Protein AF-A0A2D4Q5B9-F1 (afdb_monomer)

Secondary structure (DSSP, 8-state):
-PPPPTT----HHHHHHHHHHHHTTHHHHHHHHHHHHHHHHHHHHHTT--SSSHHHHHHHHHHHHHHHHHHHHHHHHHHTTS------THHHHHHHHHHHHHTTS-TTS---HHHHHHHHHHHHHHHHGGG---TTSTTSHHHHHTSHHHHHHHHHHHHHHHSGGGHHHHHHHHHHHSPPPSSEEESSPPPHHHHHHHHHHHHHHHHHHHHTHHHHHHHHHHHTT---HHHHHHHHHHHHHHHTT-HHHHHHHHHHHHHHHHHHHTS--S-SS----HHHHHHHHHHHHHHTSHHHHHHHHHHHT--STT-HHHHHHHHHHHHHHHS---SHHHHHHHHHHHHHHHHHH-TTS-SSPPPTTT----HHHHHHHHS--HHHHHHHHHHHHHHHH-TTS-HHHHHHHHHHHHHHTSSHHHHHHHHHHHHHTTTHHHHHHHHHHHT--GGGHHHHHHHHHHHHHHB---S----S--------S--PPP----B-HHHHHHHT--SS--HHHHHHHHHHHHHHHHTT-GGGHHHHHHHHHHHHHHHSS-S--PPPTTPPP--PPPPPPHHHHHHHS--EEE-SS--HHHHHHHHSPPPGGG--S--------HHHHHHHH-TT--HHHHHHHHHHSS---TT---PPP------------------------------PPP-------PPPS---TT-TTTTSPP----PPPPPHHHHHHHHTS--PPPP---------------------------------------PPPPP------------S-------------------------------

Organism: Micrurus surinamensis (NCBI:txid129470)

Mean predicted aligned error: 17.06 Å

Radius of gyration: 36.72 Å; Cα contacts (8 Å, |Δi|>4): 712; chains: 1; bounding box: 114×92×84 Å

Sequence (815 aa):
PPPPVEGQQKDLKWNLAVIQLFSSEGMDTFIRVLQKLNSILIQPWRLHVNMGTTLHRVTTISMARCTLTLLKTMLTELLRGGSFEFKDMRVPSALISLHMLLCSITLSGRLDSDEQKIQNDIVDILLTFTQGVNEKLTISEETLANNTWSLMLKEVLSSVLRIPEGFFSGLILLSELLPLPLPMQTTQVIEPHDLSVALNTRKLWSMHLHVQAKLLQEIVRSFSGSTCQPIQHMLRRICVQLCDLASPTALLIMRTVLDLLVEDLQSNPEDKEKQYTGQTTRLLALFDALASHKACKLAILHLINGTAKGDEKYTEVFLELLSLMQTPGENIIHQQCAEYLASILQSFCDQDIALILPSSSESTLSELEQLSNSLPGKELMASICDCLIETVINAESSYTCLLTCIRTMMFLTEHNYGFYHLKSSLAKHCGALQTVLKRIVSSFSKDTGELASSFLDFMRQILNSDPLGCCGDDGSLVEVDGSHPTRTLGLSTAELKYQLQTKEETPENLLLELEKLVLECSKEEETLESLLDNVVGLRQMLESAGEACPLSDQDVEPILPTPESLQHLFNNRTMYILADVMDDQLKSMWFSPFQAEEIETDLDMVKVDLIELSEKGCSDFDLQAELERSFVTEPSSPGRTKTTKGFKLGKHKHETFITSSGKSEYIEPAKRAHIVPPPRGRGRGAFGQGIRPHDIFRQRKQNTSRPPSMHVDDFVAAESKEVVPPDGITPPKRPPKVSQKISSRGGFSGNRGGRGAFHSQNRFFTPPASKGNYSRREGARGSSWSAQSSPRGTYSESRGGQSNFNRGPLPPLRP

pLDDT: mean 71.79, std 24.97, range [21.42, 98.31]

Solvent-accessible surface area (backbone atoms only — not comparable to full-atom values): 50705 Å² total; per-residue (Å²): 129,81,83,87,56,90,92,59,80,81,69,58,66,57,56,50,51,43,51,53,39,52,76,65,50,39,60,62,50,44,42,52,51,43,46,51,50,41,67,65,47,53,58,40,45,78,68,76,41,66,65,70,54,73,65,52,38,52,53,50,53,51,52,50,50,54,44,48,54,52,49,37,57,42,46,44,67,56,16,63,79,21,84,39,81,65,79,72,58,64,50,59,55,36,46,52,52,46,42,33,55,61,73,65,58,41,96,78,72,58,74,54,72,72,55,49,47,49,47,51,53,46,49,56,40,58,54,37,35,66,45,32,58,40,95,84,49,72,83,42,72,68,51,41,49,72,29,30,37,27,47,48,50,45,54,52,55,53,42,24,78,68,43,81,80,23,39,62,38,30,48,50,52,51,48,73,66,45,67,81,54,72,51,40,76,31,80,62,91,76,56,73,64,60,53,53,50,57,51,52,51,25,44,50,52,31,56,45,48,54,72,44,39,70,57,55,47,47,54,50,66,69,42,50,68,51,70,49,60,75,51,43,53,47,50,53,54,39,53,51,33,46,17,50,33,28,49,74,36,11,41,55,53,47,51,49,57,49,48,51,52,50,53,61,73,61,68,59,83,84,53,94,64,81,77,81,45,75,54,56,37,40,44,43,52,51,50,29,63,42,30,63,35,31,47,40,31,53,34,43,54,56,40,43,63,28,81,49,96,85,30,44,65,42,30,56,49,50,55,51,55,48,50,54,49,61,52,88,59,96,45,70,61,52,50,51,40,32,37,34,50,30,51,31,51,30,34,43,50,31,66,82,49,28,51,57,66,92,49,100,82,78,64,87,72,50,71,52,52,52,48,34,60,26,42,67,57,72,71,57,40,43,54,49,31,42,42,43,53,50,31,50,51,42,89,80,54,50,72,68,32,41,44,38,36,49,53,31,53,42,48,24,45,62,39,52,54,44,33,52,39,41,52,56,33,48,66,74,43,72,34,44,65,29,53,40,51,53,49,49,54,77,64,63,46,83,94,43,46,66,50,53,42,50,52,52,51,36,62,56,52,47,35,54,78,73,95,74,78,90,83,73,90,79,97,72,93,72,86,74,89,76,91,70,79,77,54,82,70,48,38,51,57,21,31,51,45,34,34,34,41,58,100,85,50,58,48,61,60,56,43,54,49,39,41,50,55,41,57,61,51,28,80,79,37,77,81,38,49,65,49,38,56,51,44,52,54,52,39,56,50,54,72,73,31,66,77,65,33,79,81,77,84,81,71,77,82,68,81,61,56,84,57,73,57,59,67,55,51,66,71,68,34,44,60,59,42,85,37,97,65,82,58,66,66,60,43,46,75,76,67,48,76,80,58,79,87,72,62,68,88,82,62,74,76,78,88,72,62,66,63,64,48,38,61,75,74,41,71,83,66,56,65,65,63,55,50,53,51,55,65,69,66,54,77,75,66,98,82,70,80,85,76,76,93,79,91,88,87,82,90,84,86,86,87,81,90,86,86,88,87,87,81,83,89,86,90,80,81,94,75,82,83,85,84,76,79,84,83,88,76,93,77,95,75,92,76,79,92,82,76,72,96,78,57,71,78,78,69,56,79,82,82,91,79,74,81,86,80,82,57,74,67,58,54,62,64,57,74,74,71,82,81,87,84,82,90,84,90,86,87,89,89,85,88,88,89,82,90,82,86,89,86,89,86,82,83,85,91,84,87,88,84,82,89,83,84,81,83,88,84,90,86,84,90,81,84,86,84,83,91,78,90,77,85,76,86,76,80,76,78,75,72,97,67,88,75,79,86,73,87,83,79,85,81,89,86,82,89,87,86,83,89,90,84,90,82,86,88,86,85,90,85,80,135

InterPro domains:
  IPR026736 Protein virilizer [PTHR23185] (17-815)

Foldseek 3Di:
DPDDDPPDDDDCVLVVVLVVCVVVVVVVVLLVLLVVLLVLLVVCQVVLHAQPPPVSVVVSLVSLVVSLVSLLSNLLSQQAPLPHADQPCSLLLSLLSLLLSLCRSDPQSDHDPSSVVSLVSSLSSLLSLLSNDDPPQPPDLVSLCRGSNLNSVVSLLCQCPVDPSNVLSSLVSLLSNFDDAPAAADQDDDDPVVVVVVLVSLQSVLSSVVSVLVSVLVSLVVQLQDLDPSSLLSSLSNLLSQLRSALVSLLSSLVSLLVQLLCQQPVDPPDPDRDFDVSNLSSLLSLLSQLLALSNVLSLLVLLVVPDPPSVVNVVSLLVLLVLLLDADPDPSSLSSNLSVLSSLLSQLALCSHLADDDPPDDPDDPLQSCLRRHHDDVVLLSSLLSLLSSLLDLRHDLSSNQSSLSSLLSLLQAQQSLVSNLVNLLVVQLSLQSNLVSCLVPPDPVNLSVLVSSLVSLVSQADPPPDDPPDDDDDPPPDPDDDPGHHDHDHLLQSQRSNDDPPDGNLVSLVSVLVSLVVCCVVPVVSPVVNVSSVVNSVSNVPDDHRDHDDPPDDNDDRDNHDDSRVSSVNGRHYDNDPDDDPVSCCSSPDSDRPVPPDPPRPDDDDDPVVVCVVPVVPPDPVVVVVVVVVPPPPDPPDDPDDDDDDDDDDDDDDDDDDDDDDDDDDDDDDDDPDDDDDDDDDDDDDPDDDPPPPVVPDDDDPDDDDDDDPVVVVVVVVPDDDDDDDDDDDDDDDDDDDDDDDDDDDDDDDDDDDDDDDDDDDDDDDDDDDDDDDPPPDPDDDDDPDDDDDDDDDDDDDDDDDDDDDDDDDDDD

Structure (mmCIF, N/CA/C/O backbone):
data_AF-A0A2D4Q5B9-F1
#
_entry.id   AF-A0A2D4Q5B9-F1
#
loop_
_atom_site.group_PDB
_atom_site.id
_atom_site.type_symbol
_atom_site.label_atom_id
_atom_site.label_alt_id
_atom_site.label_comp_id
_atom_site.label_asym_id
_atom_site.label_entity_id
_atom_site.label_seq_id
_atom_site.pdbx_PDB_ins_code
_atom_site.Cartn_x
_atom_site.Cartn_y
_atom_site.Cartn_z
_atom_site.occupancy
_atom_site.B_iso_or_equiv
_atom_site.auth_seq_id
_atom_site.auth_comp_id
_atom_site.auth_asym_id
_atom_site.auth_atom_id
_atom_site.pdbx_PDB_model_num
ATOM 1 N N . PRO A 1 1 ? 17.240 18.061 -31.157 1.00 52.28 1 PRO A N 1
ATOM 2 C CA . PRO A 1 1 ? 16.599 19.221 -31.831 1.00 52.28 1 PRO A CA 1
ATOM 3 C C . PRO A 1 1 ? 16.372 20.342 -30.804 1.00 52.28 1 PRO A C 1
ATOM 5 O O . PRO A 1 1 ? 16.375 20.023 -29.615 1.00 52.28 1 PRO A O 1
ATOM 8 N N . PRO A 1 2 ? 16.183 21.611 -31.210 1.00 56.97 2 PRO A N 1
ATOM 9 C CA . PRO A 1 2 ? 15.599 22.615 -30.316 1.00 56.97 2 PRO A CA 1
ATOM 10 C C . PRO A 1 2 ? 14.182 22.183 -29.881 1.00 56.97 2 PRO A C 1
ATOM 12 O O . PRO A 1 2 ? 13.552 21.402 -30.604 1.00 56.97 2 PRO A O 1
ATOM 15 N N . PRO A 1 3 ? 13.677 22.647 -28.722 1.00 55.50 3 PRO A N 1
ATOM 16 C CA . PRO A 1 3 ? 12.304 22.364 -28.311 1.00 55.50 3 PRO A CA 1
ATOM 17 C C . PRO A 1 3 ? 11.316 22.926 -29.350 1.00 55.50 3 PRO A C 1
ATOM 19 O O . PRO A 1 3 ? 11.562 24.014 -29.881 1.00 55.50 3 PRO A O 1
ATOM 22 N N . PRO A 1 4 ? 10.228 22.204 -29.675 1.00 57.03 4 PRO A N 1
ATOM 23 C CA . PRO A 1 4 ? 9.231 22.691 -30.620 1.00 57.03 4 PRO A CA 1
ATOM 24 C C . PRO A 1 4 ? 8.505 23.910 -30.042 1.00 57.03 4 PRO A C 1
ATOM 26 O O . PRO A 1 4 ? 8.073 23.891 -28.892 1.00 57.03 4 PRO A O 1
ATOM 29 N N . VAL A 1 5 ? 8.357 24.957 -30.852 1.00 60.59 5 VAL A N 1
ATOM 30 C CA . VAL A 1 5 ? 7.494 26.106 -30.550 1.00 60.59 5 VAL A CA 1
ATOM 31 C C . VAL A 1 5 ? 6.127 25.857 -31.188 1.00 60.59 5 VAL A C 1
ATOM 33 O O . VAL A 1 5 ? 6.060 25.362 -32.316 1.00 60.59 5 VAL A O 1
ATOM 36 N N . GLU A 1 6 ? 5.036 26.188 -30.495 1.00 46.47 6 GLU A N 1
ATOM 37 C CA . GLU A 1 6 ? 3.689 26.067 -31.063 1.00 46.47 6 GLU A CA 1
ATOM 38 C C . GLU A 1 6 ? 3.566 26.825 -32.394 1.00 46.47 6 GLU A C 1
ATOM 40 O O . GLU A 1 6 ? 4.082 27.930 -32.565 1.00 46.47 6 GLU A O 1
ATOM 45 N N . GLY A 1 7 ? 2.915 26.194 -33.374 1.00 57.59 7 GLY A N 1
ATOM 46 C CA . GLY A 1 7 ? 2.784 26.719 -34.737 1.00 57.59 7 GLY A CA 1
ATOM 47 C C . GLY A 1 7 ? 4.027 26.573 -35.632 1.00 57.59 7 GLY A C 1
ATOM 48 O O . GLY A 1 7 ? 3.935 26.847 -36.830 1.00 57.59 7 GLY A O 1
ATOM 49 N N . GLN A 1 8 ? 5.176 26.110 -35.124 1.00 60.88 8 GLN A N 1
ATOM 50 C CA . GLN A 1 8 ? 6.369 25.897 -35.948 1.00 60.88 8 GLN A CA 1
ATOM 51 C C . GLN A 1 8 ? 6.272 24.591 -36.761 1.00 60.88 8 GLN A C 1
ATOM 53 O O . GLN A 1 8 ? 6.077 23.508 -36.209 1.00 60.88 8 GLN A O 1
ATOM 58 N N . GLN A 1 9 ? 6.474 24.661 -38.084 1.00 58.06 9 GLN A N 1
ATOM 59 C CA . GLN A 1 9 ? 6.610 23.457 -38.916 1.00 58.06 9 GLN A CA 1
ATOM 60 C C . GLN A 1 9 ? 7.805 22.608 -38.452 1.00 58.06 9 GLN A C 1
ATOM 62 O O . GLN A 1 9 ? 8.898 23.133 -38.224 1.00 58.06 9 GLN A O 1
ATOM 67 N N . LYS A 1 10 ? 7.620 21.282 -38.352 1.00 64.50 10 LYS A N 1
ATOM 68 C CA . LYS A 1 10 ? 8.681 20.372 -37.900 1.00 64.50 10 LYS A CA 1
ATOM 69 C C . LYS A 1 10 ? 9.853 20.375 -38.886 1.00 64.50 10 LYS A C 1
ATOM 71 O O . LYS A 1 10 ? 9.723 19.880 -40.003 1.00 64.50 10 LYS A O 1
ATOM 76 N N . ASP A 1 11 ? 11.015 20.851 -38.439 1.00 66.75 11 ASP A N 1
ATOM 77 C CA . ASP A 1 11 ? 12.258 20.788 -39.212 1.00 66.75 11 ASP A CA 1
ATOM 78 C C . ASP A 1 11 ? 12.695 19.326 -39.423 1.00 66.75 11 ASP A C 1
ATOM 80 O O . ASP A 1 11 ? 13.240 18.664 -38.532 1.00 66.75 11 ASP A O 1
ATOM 84 N N . LEU A 1 12 ? 12.450 18.820 -40.635 1.00 77.00 12 LEU A N 1
ATOM 85 C CA . LEU A 1 12 ? 12.754 17.448 -41.042 1.00 77.00 12 LEU A CA 1
ATOM 86 C C . LEU A 1 12 ? 14.259 17.144 -41.071 1.00 77.00 12 LEU A C 1
ATOM 88 O O . LEU A 1 12 ? 14.629 15.968 -41.065 1.00 77.00 12 LEU A O 1
ATOM 92 N N . LYS A 1 13 ? 15.135 18.162 -41.053 1.00 81.25 13 LYS A N 1
ATOM 93 C CA . LYS A 1 13 ? 16.595 17.987 -41.034 1.00 81.25 13 LYS A CA 1
ATOM 94 C C . LYS A 1 13 ? 17.058 17.148 -39.843 1.00 81.25 13 LYS A C 1
ATOM 96 O O . LYS A 1 13 ? 17.954 16.319 -39.992 1.00 81.25 13 LYS A O 1
ATOM 101 N N . TRP A 1 14 ? 16.438 17.327 -38.675 1.00 76.56 14 TRP A N 1
ATOM 102 C CA . TRP A 1 14 ? 16.784 16.565 -37.471 1.00 76.56 14 TRP A CA 1
ATOM 103 C C . TRP A 1 14 ? 16.299 15.117 -37.543 1.00 76.56 14 TRP A C 1
ATOM 105 O O . TRP A 1 14 ? 17.041 14.222 -37.150 1.00 76.56 14 TRP A O 1
ATOM 115 N N . ASN A 1 15 ? 15.118 14.871 -38.121 1.00 77.88 15 ASN A N 1
ATOM 116 C CA . ASN A 1 15 ? 14.631 13.510 -38.370 1.00 77.88 15 ASN A CA 1
ATOM 117 C C . ASN A 1 15 ? 15.577 12.779 -39.334 1.00 77.88 15 ASN A C 1
ATOM 119 O O . ASN A 1 15 ? 15.975 11.648 -39.073 1.00 77.88 15 ASN A O 1
ATOM 123 N N . LEU A 1 16 ? 15.981 13.446 -40.423 1.00 83.75 16 LEU A N 1
ATOM 124 C CA . LEU A 1 16 ? 16.919 12.894 -41.399 1.00 83.75 16 LEU A CA 1
ATOM 125 C C . LEU A 1 16 ? 18.275 12.570 -40.757 1.00 83.75 16 LEU A C 1
ATOM 127 O O . LEU A 1 16 ? 18.809 11.494 -41.002 1.00 83.75 16 LEU A O 1
ATOM 131 N N . ALA A 1 17 ? 18.801 13.450 -39.900 1.00 85.62 17 ALA A N 1
ATOM 132 C CA . ALA A 1 17 ? 20.044 13.202 -39.171 1.00 85.62 17 ALA A CA 1
ATOM 133 C C . ALA A 1 17 ? 19.941 11.993 -38.219 1.00 85.62 17 ALA A C 1
ATOM 135 O O . ALA A 1 17 ? 20.872 11.193 -38.149 1.00 85.62 17 ALA A O 1
ATOM 136 N N . VAL A 1 18 ? 18.807 11.815 -37.526 1.00 85.62 18 VAL A N 1
ATOM 137 C CA . VAL A 1 18 ? 18.556 10.633 -36.680 1.00 85.62 18 VAL A CA 1
ATOM 138 C C . VAL A 1 18 ? 18.471 9.353 -37.518 1.00 85.62 18 VAL A C 1
ATOM 140 O O . VAL A 1 18 ? 19.094 8.357 -37.158 1.00 85.62 18 VAL A O 1
ATOM 143 N N . ILE A 1 19 ? 17.771 9.382 -38.657 1.00 83.56 19 ILE A N 1
ATOM 144 C CA . ILE A 1 19 ? 17.674 8.240 -39.582 1.00 83.56 19 ILE A CA 1
ATOM 145 C C . ILE A 1 19 ? 19.056 7.879 -40.145 1.00 83.56 19 ILE A C 1
ATOM 147 O O . ILE A 1 19 ? 19.430 6.709 -40.135 1.00 83.56 19 ILE A O 1
ATOM 151 N N . GLN A 1 20 ? 19.846 8.870 -40.574 1.00 89.50 20 GLN A N 1
ATOM 152 C CA . GLN A 1 20 ? 21.218 8.667 -41.053 1.00 89.50 20 GLN A CA 1
ATOM 153 C C . GLN A 1 20 ? 22.104 8.032 -39.975 1.00 89.50 20 GLN A C 1
ATOM 155 O O . GLN A 1 20 ? 22.795 7.051 -40.248 1.00 89.50 20 GLN A O 1
ATOM 160 N N . LEU A 1 21 ? 22.033 8.532 -38.739 1.00 89.31 21 LEU A N 1
ATOM 161 C CA . LEU A 1 21 ? 22.769 7.999 -37.595 1.00 89.31 21 LEU A CA 1
ATOM 162 C C . LEU A 1 21 ? 22.347 6.559 -37.256 1.00 89.31 21 LEU A C 1
ATOM 164 O O . LEU A 1 21 ? 23.207 5.717 -37.010 1.00 89.31 21 LEU A O 1
ATOM 168 N N . PHE A 1 22 ? 21.047 6.250 -37.300 1.00 88.81 22 PHE A N 1
ATOM 169 C CA . PHE A 1 22 ? 20.534 4.891 -37.105 1.00 88.81 22 PHE A CA 1
ATOM 170 C C . PHE A 1 22 ? 21.005 3.938 -38.216 1.00 88.81 22 PHE A C 1
ATOM 172 O O . PHE A 1 22 ? 21.533 2.870 -37.916 1.00 88.81 22 PHE A O 1
ATOM 179 N N . SER A 1 23 ? 20.916 4.357 -39.486 1.00 88.38 23 SER A N 1
ATOM 180 C CA . SER A 1 23 ? 21.405 3.578 -40.638 1.00 88.38 23 SER A CA 1
ATOM 181 C C . SER A 1 23 ? 22.928 3.387 -40.666 1.00 88.38 23 SER A C 1
ATOM 183 O O . SER A 1 23 ? 23.413 2.486 -41.340 1.00 88.38 23 SER A O 1
ATOM 185 N N . SER A 1 24 ? 23.676 4.199 -39.910 1.00 91.50 24 SER A N 1
ATOM 186 C CA . SER A 1 24 ? 25.140 4.130 -39.778 1.00 91.50 24 SER A CA 1
ATOM 187 C C . SER A 1 24 ? 25.581 3.364 -38.518 1.00 91.50 24 SER A C 1
ATOM 189 O O . SER A 1 24 ? 26.590 3.709 -37.908 1.00 91.50 24 SER A O 1
ATOM 191 N N . GLU A 1 25 ? 24.794 2.375 -38.076 1.00 91.31 25 GLU A N 1
ATOM 192 C CA . GLU A 1 25 ? 25.034 1.573 -36.859 1.00 91.31 25 GLU A CA 1
ATOM 193 C C . GLU A 1 25 ? 25.182 2.391 -35.555 1.00 91.31 25 GLU A C 1
ATOM 195 O O . GLU A 1 25 ? 25.813 1.952 -34.584 1.00 91.31 25 GLU A O 1
ATOM 200 N N . GLY A 1 26 ? 24.579 3.585 -35.490 1.00 92.19 26 GLY A N 1
ATOM 201 C CA . GLY A 1 26 ? 24.643 4.447 -34.306 1.00 92.19 26 GLY A CA 1
ATOM 202 C C . GLY A 1 26 ? 24.115 3.756 -33.046 1.00 92.19 26 GLY A C 1
ATOM 203 O O . GLY A 1 26 ? 24.747 3.838 -31.996 1.00 92.19 26 GLY A O 1
ATOM 204 N N . MET A 1 27 ? 23.023 2.990 -33.169 1.00 92.50 27 MET A N 1
ATOM 205 C CA . MET A 1 27 ? 22.432 2.228 -32.061 1.00 92.50 27 MET A CA 1
ATOM 206 C C . MET A 1 27 ? 23.413 1.201 -31.470 1.00 92.50 27 MET A C 1
ATOM 208 O O . MET A 1 27 ? 23.663 1.215 -30.267 1.00 92.50 27 MET A O 1
ATOM 212 N N . ASP A 1 28 ? 24.030 0.354 -32.305 1.00 93.94 28 ASP A N 1
ATOM 213 C CA . ASP A 1 28 ? 25.000 -0.655 -31.845 1.00 93.94 28 ASP A CA 1
ATOM 214 C C . ASP A 1 28 ? 26.249 -0.001 -31.241 1.00 93.94 28 ASP A C 1
ATOM 216 O O . ASP A 1 28 ? 26.803 -0.457 -30.242 1.00 93.94 28 ASP A O 1
ATOM 220 N N . THR A 1 29 ? 26.659 1.143 -31.789 1.00 94.69 29 THR A N 1
ATOM 221 C CA . THR A 1 29 ? 27.751 1.948 -31.234 1.00 94.69 29 THR A CA 1
ATOM 222 C C . THR A 1 29 ? 27.416 2.490 -29.841 1.00 94.69 29 THR A C 1
ATOM 224 O O . THR A 1 29 ? 28.247 2.367 -28.941 1.00 94.69 29 THR A O 1
ATOM 227 N N . PHE A 1 30 ? 26.205 3.006 -29.610 1.00 95.00 30 PHE A N 1
ATOM 228 C CA . PHE A 1 30 ? 25.774 3.468 -28.284 1.00 95.00 30 PHE A CA 1
ATOM 229 C C . PHE A 1 30 ? 25.647 2.319 -27.276 1.00 95.00 30 PHE A C 1
ATOM 231 O O . PHE A 1 30 ? 26.130 2.454 -26.152 1.00 95.00 30 PHE A O 1
ATOM 238 N N . ILE A 1 31 ? 25.102 1.167 -27.687 1.00 94.88 31 ILE A N 1
ATOM 239 C CA . ILE A 1 31 ? 25.064 -0.058 -26.868 1.00 94.88 31 ILE A CA 1
ATOM 240 C C . ILE A 1 31 ? 26.482 -0.451 -26.434 1.00 94.88 31 ILE A C 1
ATOM 242 O O . ILE A 1 31 ? 26.735 -0.619 -25.241 1.00 94.88 31 ILE A O 1
ATOM 246 N N . ARG A 1 32 ? 27.432 -0.534 -27.379 1.00 95.88 32 ARG A N 1
ATOM 247 C CA . ARG A 1 32 ? 28.836 -0.888 -27.097 1.00 95.88 32 ARG A CA 1
ATOM 248 C C . ARG A 1 32 ? 29.517 0.117 -26.159 1.00 95.88 32 ARG A C 1
ATOM 250 O O . ARG A 1 32 ? 30.303 -0.295 -25.307 1.00 95.88 32 ARG A O 1
ATOM 257 N N . VAL A 1 33 ? 29.210 1.414 -26.269 1.00 95.50 33 VAL A N 1
ATOM 258 C CA . VAL A 1 33 ? 29.715 2.440 -25.337 1.00 95.50 33 VAL A CA 1
ATOM 259 C C . VAL A 1 33 ? 29.148 2.240 -23.929 1.00 95.50 33 VAL A C 1
ATOM 261 O O . VAL A 1 33 ? 29.933 2.197 -22.984 1.00 95.50 33 VAL A O 1
ATOM 264 N N . LEU A 1 34 ? 27.832 2.052 -23.772 1.00 95.25 34 LEU A N 1
ATOM 265 C CA . LEU A 1 34 ? 27.205 1.813 -22.462 1.00 95.25 34 LEU A CA 1
ATOM 266 C C . LEU A 1 34 ? 27.710 0.517 -21.811 1.00 95.25 34 LEU A C 1
ATOM 268 O O . LEU A 1 34 ? 28.099 0.525 -20.646 1.00 95.25 34 LEU A O 1
ATOM 272 N N . GLN A 1 35 ? 27.799 -0.580 -22.568 1.00 94.62 35 GLN A N 1
ATOM 273 C CA . GLN A 1 35 ? 28.361 -1.848 -22.087 1.00 94.62 35 GLN A CA 1
ATOM 274 C C . GLN A 1 35 ? 29.817 -1.692 -21.629 1.00 94.62 35 GLN A C 1
ATOM 276 O O . GLN A 1 35 ? 30.196 -2.199 -20.571 1.00 94.62 35 GLN A O 1
ATOM 281 N N . LYS A 1 36 ? 30.633 -0.943 -22.385 1.00 92.50 36 LYS A N 1
ATOM 282 C CA . LYS A 1 36 ? 32.021 -0.670 -22.004 1.00 92.50 36 LYS A CA 1
ATOM 283 C C . LYS A 1 36 ? 32.113 0.218 -20.762 1.00 92.50 36 LYS A C 1
ATOM 285 O O . LYS A 1 36 ? 32.944 -0.069 -19.905 1.00 92.50 36 LYS A O 1
ATOM 290 N N . LEU A 1 37 ? 31.260 1.237 -20.626 1.00 89.50 37 LEU A N 1
ATOM 291 C CA . LEU A 1 37 ? 31.154 2.024 -19.393 1.00 89.50 37 LEU A CA 1
ATOM 292 C C . LEU A 1 37 ? 30.835 1.103 -18.208 1.00 89.50 37 LEU A C 1
ATOM 294 O O . LEU A 1 37 ? 31.630 1.044 -17.277 1.00 89.50 37 LEU A O 1
ATOM 298 N N . ASN A 1 38 ? 29.781 0.289 -18.287 1.00 89.88 38 ASN A N 1
ATOM 299 C CA . ASN A 1 38 ? 29.414 -0.653 -17.222 1.00 89.88 38 ASN A CA 1
ATOM 300 C C . ASN A 1 38 ? 30.587 -1.574 -16.828 1.00 89.88 38 ASN A C 1
ATOM 302 O O . ASN A 1 38 ? 30.867 -1.734 -15.642 1.00 89.88 38 ASN A O 1
ATOM 306 N N . SER A 1 39 ? 31.338 -2.101 -17.806 1.00 87.69 39 SER A N 1
ATOM 307 C CA . SER A 1 39 ? 32.519 -2.945 -17.549 1.00 87.69 39 SER A CA 1
ATOM 308 C C . SER A 1 39 ? 33.679 -2.227 -16.840 1.00 87.69 39 SER A C 1
ATOM 310 O O . SER A 1 39 ? 34.431 -2.860 -16.107 1.00 87.69 39 SER A O 1
ATOM 312 N N . ILE A 1 40 ? 33.824 -0.910 -17.026 1.00 83.19 40 ILE A N 1
ATOM 313 C CA . ILE A 1 40 ? 34.845 -0.092 -16.348 1.00 83.19 40 ILE A CA 1
ATOM 314 C C . ILE A 1 40 ? 34.394 0.273 -14.927 1.00 83.19 40 ILE A C 1
ATOM 316 O O . ILE A 1 40 ? 35.225 0.428 -14.035 1.00 83.19 40 ILE A O 1
ATOM 320 N N . LEU A 1 41 ? 33.085 0.422 -14.716 1.00 80.62 41 LEU A N 1
ATOM 321 C CA . LEU A 1 41 ? 32.507 0.923 -13.470 1.00 80.62 41 LEU A CA 1
ATOM 322 C C . LEU A 1 41 ? 32.183 -0.173 -12.447 1.00 80.62 41 LEU A C 1
ATOM 324 O O . LEU A 1 41 ? 32.263 0.091 -11.249 1.00 80.62 41 LEU A O 1
ATOM 328 N N . ILE A 1 42 ? 31.898 -1.403 -12.889 1.00 82.00 42 ILE A N 1
ATOM 329 C CA . ILE A 1 42 ? 31.553 -2.532 -12.008 1.00 82.00 42 ILE A CA 1
ATOM 330 C C . ILE A 1 42 ? 32.648 -2.876 -10.987 1.00 82.00 42 ILE A C 1
ATOM 332 O O . ILE A 1 42 ? 32.333 -3.234 -9.855 1.00 82.00 42 ILE A O 1
ATOM 336 N N . GLN A 1 43 ? 33.932 -2.745 -11.339 1.00 76.12 43 GLN A N 1
ATOM 337 C CA . GLN A 1 43 ? 35.028 -3.107 -10.434 1.00 76.12 43 GLN A CA 1
ATOM 338 C C . GLN A 1 43 ? 35.304 -2.042 -9.352 1.00 76.12 43 GLN A C 1
ATOM 340 O O . GLN A 1 43 ? 35.339 -2.424 -8.182 1.00 76.12 43 GLN A O 1
ATOM 345 N N . PRO A 1 44 ? 35.437 -0.730 -9.659 1.00 72.00 44 PRO A N 1
ATOM 346 C CA . PRO A 1 44 ? 35.454 0.318 -8.632 1.00 72.00 44 PRO A CA 1
ATOM 347 C C . PRO A 1 44 ? 34.244 0.233 -7.699 1.00 72.00 44 PRO A C 1
ATOM 349 O O . PRO A 1 44 ? 34.392 0.327 -6.481 1.00 72.00 44 PRO A O 1
ATOM 352 N N . TRP A 1 45 ? 33.072 -0.033 -8.282 1.00 74.38 45 TRP A N 1
ATOM 353 C CA . TRP A 1 45 ? 31.821 -0.194 -7.562 1.00 74.38 45 TRP A CA 1
ATOM 354 C C . TRP A 1 45 ? 31.850 -1.355 -6.551 1.00 74.38 45 TRP A C 1
ATOM 356 O O . TRP A 1 45 ? 31.632 -1.124 -5.362 1.00 74.38 45 TRP A O 1
ATOM 366 N N . ARG A 1 46 ? 32.212 -2.578 -6.979 1.00 75.62 46 ARG A N 1
ATOM 367 C CA . ARG A 1 46 ? 32.329 -3.765 -6.098 1.00 75.62 46 ARG A CA 1
ATOM 368 C C . ARG A 1 46 ? 33.327 -3.588 -4.955 1.00 75.62 46 ARG A C 1
ATOM 370 O O . ARG A 1 46 ? 33.208 -4.242 -3.926 1.00 75.62 46 ARG A O 1
ATOM 377 N N . LEU A 1 47 ? 34.324 -2.725 -5.137 1.00 70.75 47 LEU A N 1
ATOM 378 C CA . LEU A 1 47 ? 35.332 -2.414 -4.123 1.00 70.75 47 LEU A CA 1
ATOM 379 C C . LEU A 1 47 ? 34.908 -1.263 -3.186 1.00 70.75 47 LEU A C 1
ATOM 381 O O . LEU A 1 47 ? 35.688 -0.881 -2.314 1.00 70.75 47 LEU A O 1
ATOM 385 N N . HIS A 1 48 ? 33.707 -0.696 -3.369 1.00 66.56 48 HIS A N 1
ATOM 386 C CA . HIS A 1 48 ? 33.221 0.522 -2.708 1.00 66.56 48 HIS A CA 1
ATOM 387 C C . HIS A 1 48 ? 34.200 1.708 -2.825 1.00 66.56 48 HIS A C 1
ATOM 389 O O . HIS A 1 48 ? 34.349 2.518 -1.907 1.00 66.56 48 HIS A O 1
ATOM 395 N N . VAL A 1 49 ? 34.893 1.805 -3.964 1.00 63.75 49 VAL A N 1
ATOM 396 C CA . VAL A 1 49 ? 35.848 2.877 -4.260 1.00 63.75 49 VAL A CA 1
ATOM 397 C C . VAL A 1 49 ? 35.173 3.920 -5.144 1.00 63.75 49 VAL A C 1
ATOM 399 O O . VAL A 1 49 ? 34.496 3.591 -6.117 1.00 63.75 49 VAL A O 1
ATOM 402 N N . ASN A 1 50 ? 35.410 5.198 -4.840 1.00 62.72 50 ASN A N 1
ATOM 403 C CA . ASN A 1 50 ? 34.994 6.311 -5.693 1.00 62.72 50 ASN A CA 1
ATOM 404 C C . ASN A 1 50 ? 35.479 6.124 -7.147 1.00 62.72 50 ASN A C 1
ATOM 406 O O . ASN A 1 50 ? 36.470 5.445 -7.407 1.00 62.72 50 ASN A O 1
ATOM 410 N N . MET A 1 51 ? 34.812 6.807 -8.082 1.00 60.72 51 MET A N 1
ATOM 411 C CA . MET A 1 51 ? 34.933 6.719 -9.553 1.00 60.72 51 MET A CA 1
ATOM 412 C C . MET A 1 51 ? 36.291 7.168 -10.158 1.00 60.72 51 MET A C 1
ATOM 414 O O . MET A 1 51 ? 36.345 7.904 -11.146 1.00 60.72 51 MET A O 1
ATOM 418 N N . GLY A 1 52 ? 37.408 6.745 -9.566 1.00 64.50 52 GLY A N 1
ATOM 419 C CA . GLY A 1 52 ? 38.761 7.172 -9.894 1.00 64.50 52 GLY A CA 1
ATOM 420 C C . GLY A 1 52 ? 39.055 8.611 -9.464 1.00 64.50 52 GLY A C 1
ATOM 421 O O . GLY A 1 52 ? 38.468 9.153 -8.527 1.00 64.50 52 GLY A O 1
ATOM 422 N N . THR A 1 53 ? 40.003 9.241 -10.158 1.00 69.25 53 THR A N 1
ATOM 423 C CA . THR A 1 53 ? 40.288 10.673 -9.991 1.00 69.25 53 THR A CA 1
ATOM 424 C C . THR A 1 53 ? 39.132 11.524 -10.524 1.00 69.25 53 THR A C 1
ATOM 426 O O . THR A 1 53 ? 38.341 11.071 -11.353 1.00 69.25 53 THR A O 1
ATOM 429 N N . THR A 1 54 ? 39.068 12.799 -10.126 1.00 72.75 54 THR A N 1
ATOM 430 C CA . THR A 1 54 ? 38.062 13.759 -10.617 1.00 72.75 54 THR A CA 1
ATOM 431 C C . THR A 1 54 ? 37.967 13.787 -12.146 1.00 72.75 54 THR A C 1
ATOM 433 O O . THR A 1 54 ? 36.872 13.890 -12.690 1.00 72.75 54 THR A O 1
ATOM 436 N N . LEU A 1 55 ? 39.095 13.630 -12.851 1.00 76.50 55 LEU A N 1
ATOM 437 C CA . LEU A 1 55 ? 39.122 13.571 -14.313 1.00 76.50 55 LEU A CA 1
ATOM 438 C C . LEU A 1 55 ? 38.413 12.319 -14.857 1.00 76.50 55 LEU A C 1
ATOM 440 O O . LEU A 1 55 ? 37.602 12.446 -15.769 1.00 76.50 55 LEU A O 1
ATOM 444 N N . HIS A 1 56 ? 38.653 11.138 -14.274 1.00 75.25 56 HIS A N 1
ATOM 445 C CA . HIS A 1 56 ? 37.951 9.909 -14.664 1.00 75.25 56 HIS A CA 1
ATOM 446 C C . HIS A 1 56 ? 36.442 10.011 -14.408 1.00 75.25 56 HIS A C 1
ATOM 448 O O . HIS A 1 56 ? 35.663 9.705 -15.309 1.00 75.25 56 HIS A O 1
ATOM 454 N N . ARG A 1 57 ? 36.025 10.525 -13.242 1.00 77.44 57 ARG A N 1
ATOM 455 C CA . ARG A 1 57 ? 34.609 10.792 -12.916 1.00 77.44 57 ARG A CA 1
ATOM 456 C C . ARG A 1 57 ? 33.954 11.704 -13.963 1.00 77.44 57 ARG A C 1
ATOM 458 O O . ARG A 1 57 ? 32.941 11.326 -14.547 1.00 77.44 57 ARG A O 1
ATOM 465 N N . VAL A 1 58 ? 34.561 12.857 -14.262 1.00 81.06 58 VAL A N 1
ATOM 466 C CA . VAL A 1 58 ? 34.035 13.830 -15.242 1.00 81.06 58 VAL A CA 1
ATOM 467 C C . VAL A 1 58 ? 33.979 13.250 -16.661 1.00 81.06 58 VAL A C 1
ATOM 469 O O . VAL A 1 58 ? 32.976 13.431 -17.352 1.00 81.06 58 VAL A O 1
ATOM 472 N N . THR A 1 59 ? 35.012 12.526 -17.110 1.00 84.12 59 THR A N 1
ATOM 473 C CA . THR A 1 59 ? 35.008 11.884 -18.437 1.00 84.12 59 THR A CA 1
ATOM 474 C C . THR A 1 59 ? 33.908 10.827 -18.553 1.00 84.12 59 THR A C 1
ATOM 476 O O . THR A 1 59 ? 33.201 10.804 -19.560 1.00 84.12 59 THR A O 1
ATOM 479 N N . THR A 1 60 ? 33.716 9.998 -17.524 1.00 83.06 60 THR A N 1
ATOM 480 C CA . THR A 1 60 ? 32.651 8.985 -17.477 1.00 83.06 60 THR A CA 1
ATOM 481 C C . THR A 1 60 ? 31.264 9.624 -17.533 1.00 83.06 60 THR A C 1
ATOM 483 O O . THR A 1 60 ? 30.462 9.249 -18.386 1.00 83.06 60 THR A O 1
ATOM 486 N N . ILE A 1 61 ? 30.995 10.622 -16.681 1.00 85.38 61 ILE A N 1
ATOM 487 C CA . ILE A 1 61 ? 29.714 11.350 -16.637 1.00 85.38 61 ILE A CA 1
ATOM 488 C C . ILE A 1 61 ? 29.417 12.011 -17.992 1.00 85.38 61 ILE A C 1
ATOM 490 O O . ILE A 1 61 ? 28.307 11.894 -18.510 1.00 85.38 61 ILE A O 1
ATOM 494 N N . SER A 1 62 ? 30.417 12.655 -18.602 1.00 88.31 62 SER A N 1
ATOM 495 C CA . SER A 1 62 ? 30.286 13.284 -19.922 1.00 88.31 62 SER A CA 1
ATOM 496 C C . SER A 1 62 ? 29.977 12.263 -21.025 1.00 88.31 62 SER A C 1
ATOM 498 O O . SER A 1 62 ? 29.044 12.459 -21.806 1.00 88.31 62 SER A O 1
ATOM 500 N N . MET A 1 63 ? 30.699 11.136 -21.061 1.00 91.25 63 MET A N 1
ATOM 501 C CA . MET A 1 63 ? 30.468 10.068 -22.041 1.00 91.25 63 MET A CA 1
ATOM 502 C C . MET A 1 63 ? 29.077 9.441 -21.880 1.00 91.25 63 MET A C 1
ATOM 504 O O . MET A 1 63 ? 28.372 9.257 -22.876 1.00 91.25 63 MET A O 1
ATOM 508 N N . ALA A 1 64 ? 28.659 9.161 -20.640 1.00 91.88 64 ALA A N 1
ATOM 509 C CA . ALA A 1 64 ? 27.330 8.642 -20.336 1.00 91.88 64 ALA A CA 1
ATOM 510 C C . ALA A 1 64 ? 26.244 9.609 -20.828 1.00 91.88 64 ALA A C 1
ATOM 512 O O . ALA A 1 64 ? 25.437 9.235 -21.674 1.00 91.88 64 ALA A O 1
ATOM 513 N N . ARG A 1 65 ? 26.273 10.879 -20.401 1.00 91.44 65 ARG A N 1
ATOM 514 C CA . ARG A 1 65 ? 25.248 11.876 -20.767 1.00 91.44 65 ARG A CA 1
ATOM 515 C C . ARG A 1 65 ? 25.164 12.135 -22.269 1.00 91.44 65 ARG A C 1
ATOM 517 O O . ARG A 1 65 ? 24.059 12.217 -22.803 1.00 91.44 65 ARG A O 1
ATOM 524 N N . CYS A 1 66 ? 26.297 12.214 -22.970 1.00 92.50 66 CYS A N 1
ATOM 525 C CA . CYS A 1 66 ? 26.309 12.338 -24.431 1.00 92.50 66 CYS A CA 1
ATOM 526 C C . CYS A 1 66 ? 25.658 11.121 -25.109 1.00 92.50 66 CYS A C 1
ATOM 528 O O . CYS A 1 66 ? 24.813 11.288 -25.989 1.00 92.50 66 CYS A O 1
ATOM 530 N N . THR A 1 67 ? 26.005 9.907 -24.670 1.00 95.31 67 THR A N 1
ATOM 531 C CA . THR A 1 67 ? 25.459 8.658 -25.227 1.00 95.31 67 THR A CA 1
ATOM 532 C C . THR A 1 67 ? 23.958 8.540 -24.962 1.00 95.31 67 THR A C 1
ATOM 534 O O . THR A 1 67 ? 23.193 8.280 -25.888 1.00 95.31 67 THR A O 1
ATOM 537 N N . LEU A 1 68 ? 23.520 8.809 -23.729 1.00 96.25 68 LEU A N 1
ATOM 538 C CA . LEU A 1 68 ? 22.115 8.771 -23.320 1.00 96.25 68 LEU A CA 1
ATOM 539 C C . LEU A 1 68 ? 21.275 9.826 -24.055 1.00 96.25 68 LEU A C 1
ATOM 541 O O . LEU A 1 68 ? 20.208 9.502 -24.565 1.00 96.25 68 LEU A O 1
ATOM 545 N N . THR A 1 69 ? 21.774 11.055 -24.222 1.00 93.31 69 THR A N 1
ATOM 546 C CA . THR A 1 69 ? 21.059 12.110 -24.971 1.00 93.31 69 THR A CA 1
ATOM 547 C C . THR A 1 69 ? 20.816 11.712 -26.434 1.00 93.31 69 THR A C 1
ATOM 549 O O . THR A 1 69 ? 19.723 11.924 -26.972 1.00 93.31 69 THR A O 1
ATOM 552 N N . LEU A 1 70 ? 21.822 11.121 -27.090 1.00 92.88 70 LEU A N 1
ATOM 553 C CA . LEU A 1 70 ? 21.710 10.642 -28.472 1.00 92.88 70 LEU A CA 1
ATOM 554 C C . LEU A 1 70 ? 20.770 9.434 -28.574 1.00 92.88 70 LEU A C 1
ATOM 556 O O . LEU A 1 70 ? 19.917 9.402 -29.462 1.00 92.88 70 LEU A O 1
ATOM 560 N N . LEU A 1 71 ? 20.880 8.489 -27.637 1.00 94.56 71 LEU A N 1
ATOM 561 C CA . LEU A 1 71 ? 20.024 7.309 -27.539 1.00 94.56 71 LEU A CA 1
ATOM 562 C C . LEU A 1 71 ? 18.551 7.687 -27.314 1.00 94.56 71 LEU A C 1
ATOM 564 O O . LEU A 1 71 ? 17.695 7.213 -28.057 1.00 94.56 71 LEU A O 1
ATOM 568 N N . LYS A 1 72 ? 18.261 8.601 -26.375 1.00 93.00 72 LYS A N 1
ATOM 569 C CA . LYS A 1 72 ? 16.919 9.161 -26.131 1.00 93.00 72 LYS A CA 1
ATOM 570 C C . LYS A 1 72 ? 16.348 9.774 -27.405 1.00 93.00 72 LYS A C 1
ATOM 572 O O . LYS A 1 72 ? 15.270 9.394 -27.841 1.00 93.00 72 LYS A O 1
ATOM 577 N N . THR A 1 73 ? 17.106 10.668 -28.044 1.00 90.00 73 THR A N 1
ATOM 578 C CA . THR A 1 73 ? 16.682 11.344 -29.284 1.00 90.00 73 THR A CA 1
ATOM 579 C C . THR A 1 73 ? 16.371 10.344 -30.403 1.00 90.00 73 THR A C 1
ATOM 581 O O . THR A 1 73 ? 15.393 10.516 -31.130 1.00 90.00 73 THR A O 1
ATOM 584 N N . MET A 1 74 ? 17.188 9.295 -30.536 1.00 90.56 74 MET A N 1
ATOM 585 C CA . MET A 1 74 ? 17.002 8.244 -31.534 1.00 90.56 74 MET A CA 1
ATOM 586 C C . MET A 1 74 ? 15.764 7.388 -31.245 1.00 90.56 74 MET A C 1
ATOM 588 O O . MET A 1 74 ? 14.937 7.210 -32.134 1.00 90.56 74 MET A O 1
ATOM 592 N N . LEU A 1 75 ? 15.609 6.892 -30.015 1.00 90.75 75 LEU A N 1
ATOM 593 C CA . LEU A 1 75 ? 14.475 6.048 -29.630 1.00 90.75 75 LEU A CA 1
ATOM 594 C C . LEU A 1 75 ? 13.149 6.805 -29.665 1.00 90.75 75 LEU A C 1
ATOM 596 O O . LEU A 1 75 ? 12.178 6.263 -30.183 1.00 90.75 75 LEU A O 1
ATOM 600 N N . THR A 1 76 ? 13.109 8.065 -29.214 1.00 89.06 76 THR A N 1
ATOM 601 C CA . THR A 1 76 ? 11.908 8.901 -29.340 1.00 89.06 76 THR A CA 1
ATOM 602 C C . THR A 1 76 ? 11.477 9.021 -30.801 1.00 89.06 76 THR A C 1
ATOM 604 O O . THR A 1 76 ? 10.322 8.756 -31.098 1.00 89.06 76 THR A O 1
ATOM 607 N N . GLU A 1 77 ? 12.358 9.367 -31.748 1.00 86.06 77 GLU A N 1
ATOM 608 C CA . GLU A 1 77 ? 11.931 9.486 -33.155 1.00 86.06 77 GLU A CA 1
ATOM 609 C C . GLU A 1 77 ? 11.623 8.141 -33.833 1.00 86.06 77 GLU A C 1
ATOM 611 O O . GLU A 1 77 ? 10.794 8.124 -34.740 1.00 86.06 77 GLU A O 1
ATOM 616 N N . LEU A 1 78 ? 12.243 7.033 -33.406 1.00 85.00 78 LEU A N 1
ATOM 617 C CA . LEU A 1 78 ? 11.937 5.693 -33.926 1.00 85.00 78 LEU A CA 1
ATOM 618 C C . LEU A 1 78 ? 10.584 5.164 -33.429 1.00 85.00 78 LEU A C 1
ATOM 620 O O . LEU A 1 78 ? 9.835 4.595 -34.215 1.00 85.00 78 LEU A O 1
ATOM 624 N N . LEU A 1 79 ? 10.274 5.327 -32.140 1.00 85.75 79 LEU A N 1
ATOM 625 C CA . LEU A 1 79 ? 9.084 4.746 -31.504 1.00 85.75 79 LEU A CA 1
ATOM 626 C C . LEU A 1 79 ? 7.840 5.642 -31.607 1.00 85.75 79 LEU A C 1
ATOM 628 O O . LEU A 1 79 ? 6.713 5.153 -31.505 1.00 85.75 79 LEU A O 1
ATOM 632 N N . ARG A 1 80 ? 8.019 6.950 -31.836 1.00 78.69 80 ARG A N 1
ATOM 633 C CA . ARG A 1 80 ? 6.930 7.931 -31.941 1.00 78.69 80 ARG A CA 1
ATOM 634 C C . ARG A 1 80 ? 5.962 7.582 -33.073 1.00 78.69 80 ARG A C 1
ATOM 636 O O . ARG A 1 80 ? 6.279 7.727 -34.252 1.00 78.69 80 ARG A O 1
ATOM 643 N N . GLY A 1 81 ? 4.744 7.207 -32.686 1.00 67.31 81 GLY A N 1
ATOM 644 C CA . GLY A 1 81 ? 3.657 6.830 -33.594 1.00 67.31 81 GLY A CA 1
ATOM 645 C C . GLY A 1 81 ? 3.422 5.321 -33.723 1.00 67.31 81 GLY A C 1
ATOM 646 O O . GLY A 1 81 ? 2.612 4.927 -34.558 1.00 67.31 81 GLY A O 1
ATOM 647 N N . GLY A 1 82 ? 4.109 4.477 -32.939 1.00 68.88 82 GLY A N 1
ATOM 648 C CA . GLY A 1 82 ? 3.773 3.053 -32.786 1.00 68.88 82 GLY A CA 1
ATOM 649 C C . GLY A 1 82 ? 3.915 2.187 -34.048 1.00 68.88 82 GLY A C 1
ATOM 650 O O . GLY A 1 82 ? 3.419 1.063 -34.091 1.00 68.88 82 GLY A O 1
ATOM 651 N N . SER A 1 83 ? 4.556 2.689 -35.106 1.00 68.00 83 SER A N 1
ATOM 652 C CA . SER A 1 83 ? 4.722 1.976 -36.382 1.00 68.00 83 SER A CA 1
ATOM 653 C C . SER A 1 83 ? 5.972 1.092 -36.445 1.00 68.00 83 SER A C 1
ATOM 655 O O . SER A 1 83 ? 6.106 0.295 -37.373 1.00 68.00 83 SER A O 1
ATOM 657 N N . PHE A 1 84 ? 6.878 1.221 -35.474 1.00 77.88 84 PHE A N 1
ATOM 658 C CA . PHE A 1 84 ? 8.156 0.519 -35.417 1.00 77.88 84 PHE A CA 1
ATOM 659 C C . PHE A 1 84 ? 8.312 -0.202 -34.074 1.00 77.88 84 PHE A C 1
ATOM 661 O O . PHE A 1 84 ? 8.258 0.422 -33.016 1.00 77.88 84 PHE A O 1
ATOM 668 N N . GLU A 1 85 ? 8.538 -1.515 -34.120 1.00 78.62 85 GLU A N 1
ATOM 669 C CA . GLU A 1 85 ? 8.815 -2.325 -32.933 1.00 78.62 85 GLU A CA 1
ATOM 670 C C . GLU A 1 85 ? 10.328 -2.466 -32.724 1.00 78.62 85 GLU A C 1
ATOM 672 O O . GLU A 1 85 ? 11.019 -3.167 -33.467 1.00 78.62 85 GLU A O 1
ATOM 677 N N . PHE A 1 86 ? 10.854 -1.842 -31.672 1.00 84.88 86 PHE A N 1
ATOM 678 C CA . PHE A 1 86 ? 12.233 -2.054 -31.245 1.00 84.88 86 PHE A CA 1
ATOM 679 C C . PHE A 1 86 ? 12.317 -3.281 -30.324 1.00 84.88 86 PHE A C 1
ATOM 681 O O . PHE A 1 86 ? 11.725 -3.291 -29.244 1.00 84.88 86 PHE A O 1
ATOM 688 N N . LYS A 1 87 ? 13.035 -4.329 -30.751 1.00 86.88 87 LYS A N 1
ATOM 689 C CA . LYS A 1 87 ? 13.139 -5.619 -30.029 1.00 86.88 87 LYS A CA 1
ATOM 690 C C . LYS A 1 87 ? 14.540 -5.933 -29.486 1.00 86.88 87 LYS A C 1
ATOM 692 O O . LYS A 1 87 ? 14.741 -6.982 -28.883 1.00 86.88 87 LYS A O 1
ATOM 697 N N . ASP A 1 88 ? 15.509 -5.034 -29.664 1.00 89.56 88 ASP A N 1
ATOM 698 C CA . ASP A 1 88 ? 16.880 -5.230 -29.181 1.00 89.56 88 ASP A CA 1
ATOM 699 C C . ASP A 1 88 ? 17.005 -4.881 -27.687 1.00 89.56 88 ASP A C 1
ATOM 701 O O . ASP A 1 88 ? 17.246 -3.736 -27.294 1.00 89.56 88 ASP A O 1
ATOM 705 N N . MET A 1 89 ? 16.846 -5.896 -26.836 1.00 92.19 89 MET A N 1
ATOM 706 C CA . MET A 1 89 ? 16.883 -5.739 -25.377 1.00 92.19 89 MET A CA 1
ATOM 707 C C . MET A 1 89 ? 18.276 -5.414 -24.810 1.00 92.19 89 MET A C 1
ATOM 709 O O . MET A 1 89 ? 18.395 -5.105 -23.623 1.00 92.19 89 MET A O 1
ATOM 713 N N . ARG A 1 90 ? 19.334 -5.377 -25.641 1.00 95.00 90 ARG A N 1
ATOM 714 C CA . ARG A 1 90 ? 20.669 -4.930 -25.204 1.00 95.00 90 ARG A CA 1
ATOM 715 C C . ARG A 1 90 ? 20.664 -3.475 -24.725 1.00 95.00 90 ARG A C 1
ATOM 717 O O . ARG A 1 90 ? 21.492 -3.134 -23.882 1.00 95.00 90 ARG A O 1
ATOM 724 N N . VAL A 1 91 ? 19.741 -2.639 -25.221 1.00 95.25 91 VAL A N 1
ATOM 725 C CA . VAL A 1 91 ? 19.573 -1.255 -24.747 1.00 95.25 91 VAL A CA 1
ATOM 726 C C . VAL A 1 91 ? 19.021 -1.217 -23.312 1.00 95.25 91 VAL A C 1
ATOM 728 O O . VAL A 1 91 ? 19.776 -0.772 -22.446 1.00 95.25 91 VAL A O 1
ATOM 731 N N . PRO A 1 92 ? 17.798 -1.709 -23.000 1.00 95.56 92 PRO A N 1
ATOM 732 C CA . PRO A 1 92 ? 17.319 -1.812 -21.619 1.00 95.56 92 PRO A CA 1
ATOM 733 C C . PRO A 1 92 ? 18.329 -2.464 -20.671 1.00 95.56 92 PRO A C 1
ATOM 735 O O . PRO A 1 92 ? 18.650 -1.882 -19.640 1.00 95.56 92 PRO A O 1
ATOM 738 N N . SER A 1 93 ? 18.919 -3.602 -21.053 1.00 95.69 93 SER A N 1
ATOM 739 C CA . SER A 1 93 ? 19.875 -4.333 -20.208 1.00 95.69 93 SER A CA 1
ATOM 740 C C . SER A 1 93 ? 21.118 -3.498 -19.845 1.00 95.69 93 SER A C 1
ATOM 742 O O . SER A 1 93 ? 21.561 -3.479 -18.691 1.00 95.69 93 SER A O 1
ATOM 744 N N . ALA A 1 94 ? 21.662 -2.730 -20.801 1.00 96.12 94 ALA A N 1
ATOM 745 C CA . ALA A 1 94 ? 22.794 -1.834 -20.554 1.00 96.12 94 ALA A CA 1
ATOM 746 C C . ALA A 1 94 ? 22.416 -0.606 -19.702 1.00 96.12 94 ALA A C 1
ATOM 748 O O . ALA A 1 94 ? 23.231 -0.164 -18.890 1.00 96.12 94 ALA A O 1
ATOM 749 N N . LEU A 1 95 ? 21.197 -0.079 -19.862 1.00 96.69 95 LEU A N 1
ATOM 750 C CA . LEU A 1 95 ? 20.665 1.044 -19.081 1.00 96.69 95 LEU A CA 1
ATOM 751 C C . LEU A 1 95 ? 20.402 0.654 -17.621 1.00 96.69 95 LEU A C 1
ATOM 753 O O . LEU A 1 95 ? 20.850 1.350 -16.714 1.00 96.69 95 LEU A O 1
ATOM 757 N N . ILE A 1 96 ? 19.750 -0.489 -17.396 1.00 95.19 96 ILE A N 1
ATOM 758 C CA . ILE A 1 96 ? 19.505 -1.075 -16.070 1.00 95.19 96 ILE A CA 1
ATOM 759 C C . ILE A 1 96 ? 20.830 -1.311 -15.338 1.00 95.19 96 ILE A C 1
ATOM 761 O O . ILE A 1 96 ? 20.985 -0.920 -14.183 1.00 95.19 96 ILE A O 1
ATOM 765 N N . SER A 1 97 ? 21.815 -1.891 -16.031 1.00 92.56 97 SER A N 1
ATOM 766 C CA . SER A 1 97 ? 23.153 -2.120 -15.472 1.00 92.56 97 SER A CA 1
ATOM 767 C C . SER A 1 97 ? 23.839 -0.810 -15.060 1.00 92.56 97 SER A C 1
ATOM 769 O O . SER A 1 97 ? 24.461 -0.756 -14.003 1.00 92.56 97 SER A O 1
ATOM 771 N N . LEU A 1 98 ? 23.699 0.260 -15.854 1.00 91.81 98 LEU A N 1
ATOM 772 C CA . LEU A 1 98 ? 24.243 1.581 -15.519 1.00 91.81 98 LEU A CA 1
ATOM 773 C C . LEU A 1 98 ? 23.505 2.219 -14.330 1.00 91.81 98 LEU A C 1
ATOM 775 O O . LEU A 1 98 ? 24.140 2.812 -13.462 1.00 91.81 98 LEU A O 1
ATOM 779 N N . HIS A 1 99 ? 22.179 2.068 -14.263 1.00 90.44 99 HIS A N 1
ATOM 780 C CA . HIS A 1 99 ? 21.360 2.551 -13.151 1.00 90.44 99 HIS A CA 1
ATOM 781 C C . HIS A 1 99 ? 21.735 1.874 -11.824 1.00 90.44 99 HIS A C 1
ATOM 783 O O . HIS A 1 99 ? 21.941 2.563 -10.825 1.00 90.44 99 HIS A O 1
ATOM 789 N N . MET A 1 100 ? 21.893 0.544 -11.830 1.00 88.06 100 MET A N 1
ATOM 790 C CA . MET A 1 100 ? 22.319 -0.245 -10.667 1.00 88.06 100 MET A CA 1
ATOM 791 C C . MET A 1 100 ? 23.640 0.263 -10.085 1.00 88.06 100 MET A C 1
ATOM 793 O O . MET A 1 100 ? 23.711 0.541 -8.886 1.00 88.06 100 MET A O 1
ATOM 797 N N . LEU A 1 101 ? 24.636 0.487 -10.949 1.00 84.88 101 LEU A N 1
ATOM 798 C CA . LEU A 1 101 ? 25.933 1.046 -10.564 1.00 84.88 101 LEU A CA 1
ATOM 799 C C . LEU A 1 101 ? 25.791 2.443 -9.944 1.00 84.88 101 LEU A C 1
ATOM 801 O O . LEU A 1 101 ? 26.420 2.735 -8.931 1.00 84.88 101 LEU A O 1
ATOM 805 N N . LEU A 1 102 ? 24.948 3.307 -10.519 1.00 80.31 102 LEU A N 1
ATOM 806 C CA . LEU A 1 102 ? 24.730 4.664 -10.009 1.00 80.31 102 LEU A CA 1
ATOM 807 C C . LEU A 1 102 ? 24.090 4.671 -8.621 1.00 80.31 102 LEU A C 1
ATOM 809 O O . LEU A 1 102 ? 24.604 5.367 -7.752 1.00 80.31 102 LEU A O 1
ATOM 813 N N . CYS A 1 103 ? 23.055 3.858 -8.376 1.00 75.62 103 CYS A N 1
ATOM 814 C CA . CYS A 1 103 ? 22.328 3.781 -7.095 1.00 75.62 103 CYS A CA 1
ATOM 815 C C . CYS A 1 103 ? 23.200 3.531 -5.852 1.00 75.62 103 CYS A C 1
ATOM 817 O O . CYS A 1 103 ? 22.711 3.643 -4.732 1.00 75.62 103 CYS A O 1
ATOM 819 N N . SER A 1 104 ? 24.452 3.118 -6.031 1.00 64.44 104 SER A N 1
ATOM 820 C CA . SER A 1 104 ? 25.242 2.452 -4.998 1.00 64.44 104 SER A CA 1
ATOM 821 C C . SER A 1 104 ? 26.724 2.880 -4.981 1.00 64.44 104 SER A C 1
ATOM 823 O O . SER A 1 104 ? 27.519 2.324 -4.227 1.00 64.44 104 SER A O 1
ATOM 825 N N . ILE A 1 105 ? 27.094 3.917 -5.748 1.00 56.41 105 ILE A N 1
ATOM 826 C CA . ILE A 1 105 ? 28.431 4.553 -5.730 1.00 56.41 105 ILE A CA 1
ATOM 827 C C . ILE A 1 105 ? 28.667 5.427 -4.482 1.00 56.41 105 ILE A C 1
ATOM 829 O O . ILE A 1 105 ? 29.816 5.713 -4.139 1.00 56.41 105 ILE A O 1
ATOM 833 N N . THR A 1 106 ? 27.617 5.881 -3.789 1.00 52.62 106 THR A N 1
ATOM 834 C CA . THR A 1 106 ? 27.745 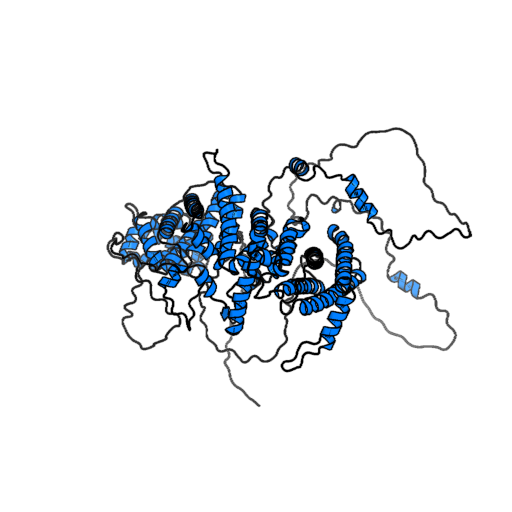6.936 -2.771 1.00 52.62 106 THR A CA 1
ATOM 835 C C . THR A 1 106 ? 27.692 6.418 -1.335 1.00 52.62 106 THR A C 1
ATOM 837 O O . THR A 1 106 ? 26.645 6.070 -0.802 1.00 52.62 106 THR A O 1
ATOM 840 N N . LEU A 1 107 ? 28.844 6.474 -0.654 1.00 45.25 107 LEU A N 1
ATOM 841 C CA . LEU A 1 107 ? 28.997 6.202 0.789 1.00 45.25 107 LEU A CA 1
ATOM 842 C C . LEU A 1 107 ? 28.131 7.109 1.691 1.00 45.25 107 LEU A C 1
ATOM 844 O O . LEU A 1 107 ? 27.960 6.821 2.870 1.00 45.25 107 LEU A O 1
ATOM 848 N N . SER A 1 108 ? 27.618 8.214 1.146 1.00 50.03 108 SER A N 1
ATOM 849 C CA . SER A 1 108 ? 26.686 9.161 1.770 1.00 50.03 108 SER A CA 1
ATOM 850 C C . SER A 1 108 ? 25.204 8.811 1.567 1.00 50.03 108 SER A C 1
ATOM 852 O O . SER A 1 108 ? 24.350 9.537 2.070 1.00 50.03 108 SER A O 1
ATOM 854 N N . GLY A 1 109 ? 24.881 7.798 0.752 1.00 51.78 109 GLY A N 1
ATOM 855 C CA . GLY A 1 109 ? 23.516 7.529 0.280 1.00 51.78 109 GLY A CA 1
ATOM 856 C C . GLY A 1 109 ? 22.922 8.632 -0.612 1.00 51.78 109 GLY A C 1
ATOM 857 O O . GLY A 1 109 ? 21.732 8.604 -0.911 1.00 51.78 109 GLY A O 1
ATOM 858 N N . ARG A 1 110 ? 23.720 9.631 -1.021 1.00 56.75 110 ARG A N 1
ATOM 859 C CA . ARG A 1 110 ? 23.273 10.788 -1.811 1.00 56.75 110 ARG A CA 1
ATOM 860 C C . ARG A 1 110 ? 24.161 10.985 -3.029 1.00 56.75 110 ARG A C 1
ATOM 862 O O . ARG A 1 110 ? 25.355 11.239 -2.885 1.00 56.75 110 ARG A O 1
ATOM 869 N N . LEU A 1 111 ? 23.536 10.908 -4.198 1.00 63.75 111 LEU A N 1
ATOM 870 C CA . LEU A 1 111 ? 24.128 11.157 -5.511 1.00 63.75 111 LEU A CA 1
ATOM 871 C C . LEU A 1 111 ? 24.374 12.645 -5.756 1.00 63.75 111 LEU A C 1
ATOM 873 O O . LEU A 1 111 ? 23.567 13.481 -5.346 1.00 63.75 111 LEU A O 1
ATOM 877 N N . ASP A 1 112 ? 25.448 12.965 -6.481 1.00 74.69 112 ASP A N 1
ATOM 878 C CA . ASP A 1 112 ? 25.637 14.320 -7.002 1.00 74.69 112 ASP A CA 1
ATOM 879 C C . ASP A 1 112 ? 24.583 14.623 -8.082 1.00 74.69 112 ASP A C 1
ATOM 881 O O . ASP A 1 112 ? 24.071 13.727 -8.759 1.00 74.69 112 ASP A O 1
ATOM 885 N N . SER A 1 113 ? 24.297 15.906 -8.311 1.00 80.81 113 SER A N 1
ATOM 886 C CA . SER A 1 113 ? 23.287 16.356 -9.282 1.00 80.81 113 SER A CA 1
ATOM 887 C C . SER A 1 113 ? 23.518 15.846 -10.714 1.00 80.81 113 SER A C 1
ATOM 889 O O . SER A 1 113 ? 22.560 15.604 -11.447 1.00 80.81 113 SER A O 1
ATOM 891 N N . ASP A 1 114 ? 24.775 15.638 -11.116 1.00 82.56 114 ASP A N 1
ATOM 892 C CA . ASP A 1 114 ? 25.119 15.044 -12.411 1.00 82.56 114 ASP A CA 1
ATOM 893 C C . ASP A 1 114 ? 24.838 13.531 -12.478 1.00 82.56 114 ASP A C 1
ATOM 895 O O . ASP A 1 114 ? 24.511 13.029 -13.552 1.00 82.56 114 ASP A O 1
ATOM 899 N N . GLU A 1 115 ? 24.935 12.805 -11.359 1.00 81.44 115 GLU A N 1
ATOM 900 C CA . GLU A 1 115 ? 24.627 11.369 -11.267 1.00 81.44 115 GLU A CA 1
ATOM 901 C C . GLU A 1 115 ? 23.112 11.138 -11.209 1.00 81.44 115 GLU A C 1
ATOM 903 O O . GLU A 1 115 ? 22.598 10.308 -11.958 1.00 81.44 115 GLU A O 1
ATOM 908 N N . GLN A 1 116 ? 22.390 11.945 -10.420 1.00 84.12 116 GLN A N 1
ATOM 909 C CA . GLN A 1 116 ? 20.919 11.991 -10.429 1.00 84.12 116 GLN A CA 1
ATOM 910 C C . GLN A 1 116 ? 20.388 12.282 -11.836 1.00 84.12 116 GLN A C 1
ATOM 912 O O . GLN A 1 116 ? 19.469 11.626 -12.317 1.00 84.12 116 GLN A O 1
ATOM 917 N N . LYS A 1 117 ? 21.012 13.228 -12.550 1.00 87.69 117 LYS A N 1
ATOM 918 C CA . LYS A 1 117 ? 20.624 13.528 -13.928 1.00 87.69 117 LYS A CA 1
ATOM 919 C C . LYS A 1 117 ? 20.827 12.342 -14.875 1.00 87.69 117 LYS A C 1
ATOM 921 O O . LYS A 1 117 ? 19.990 12.144 -15.746 1.00 87.69 117 LYS A O 1
ATOM 926 N N . ILE A 1 118 ? 21.883 11.544 -14.699 1.00 90.56 118 ILE A N 1
ATOM 927 C CA . ILE A 1 118 ? 22.076 10.321 -15.493 1.00 90.56 118 ILE A CA 1
ATOM 928 C C . ILE A 1 118 ? 20.987 9.284 -15.179 1.00 90.56 118 ILE A C 1
ATOM 930 O O . ILE A 1 118 ? 20.493 8.652 -16.109 1.00 90.56 118 ILE A O 1
ATOM 934 N N . GLN A 1 119 ? 20.576 9.123 -13.916 1.00 89.56 119 GLN A N 1
ATOM 935 C CA . GLN A 1 119 ? 19.447 8.246 -13.575 1.00 89.56 119 GLN A CA 1
ATOM 936 C C . GLN A 1 119 ? 18.145 8.715 -14.230 1.00 89.56 119 GLN A C 1
ATOM 938 O O . GLN A 1 119 ? 17.474 7.914 -14.875 1.00 89.56 119 GLN A O 1
ATOM 943 N N . ASN A 1 120 ? 17.838 10.012 -14.160 1.00 91.25 120 ASN A N 1
ATOM 944 C CA . ASN A 1 120 ? 16.652 10.578 -14.806 1.00 91.25 120 ASN A CA 1
ATOM 945 C C . ASN A 1 120 ? 16.709 10.409 -16.335 1.00 91.25 120 ASN A C 1
ATOM 947 O O . ASN A 1 120 ? 15.721 10.000 -16.936 1.00 91.25 120 ASN A O 1
ATOM 951 N N . ASP A 1 121 ? 17.873 10.636 -16.963 1.00 94.62 121 ASP A N 1
ATOM 952 C CA . ASP A 1 121 ? 18.079 10.383 -18.395 1.00 94.62 121 ASP A CA 1
ATOM 953 C C . ASP A 1 121 ? 17.849 8.887 -18.740 1.00 94.62 121 ASP A C 1
ATOM 955 O O . ASP A 1 121 ? 17.310 8.588 -19.805 1.00 94.62 121 ASP A O 1
ATOM 959 N N . ILE A 1 122 ? 18.207 7.941 -17.856 1.00 96.50 122 ILE A N 1
ATOM 960 C CA . ILE A 1 122 ? 17.936 6.496 -18.022 1.00 96.50 122 ILE A CA 1
ATOM 961 C C . ILE A 1 122 ? 16.435 6.183 -17.921 1.00 96.50 122 ILE A C 1
ATOM 963 O O . ILE A 1 122 ? 15.908 5.503 -18.807 1.00 96.50 122 ILE A O 1
ATOM 967 N N . VAL A 1 123 ? 15.753 6.675 -16.880 1.00 95.50 123 VAL A N 1
ATOM 968 C CA . VAL A 1 123 ? 14.300 6.498 -16.684 1.00 95.50 123 VAL A CA 1
ATOM 969 C C . VAL A 1 123 ? 13.544 7.054 -17.890 1.00 95.50 123 VAL A C 1
ATOM 971 O O . VAL A 1 123 ? 12.763 6.339 -18.511 1.00 95.50 123 VAL A O 1
ATOM 974 N N . ASP A 1 124 ? 13.870 8.276 -18.310 1.00 95.31 124 ASP A N 1
ATOM 975 C CA . ASP A 1 124 ? 13.316 8.923 -19.499 1.00 95.31 124 ASP A CA 1
ATOM 976 C C . ASP A 1 124 ? 13.489 8.090 -20.780 1.00 95.31 124 ASP A C 1
ATOM 978 O O . ASP A 1 124 ? 12.583 8.035 -21.613 1.00 95.31 124 ASP A O 1
ATOM 982 N N . ILE A 1 125 ? 14.656 7.461 -20.976 1.00 96.06 125 ILE A N 1
ATOM 983 C CA . ILE A 1 125 ? 14.907 6.603 -22.143 1.00 96.06 125 ILE A CA 1
ATOM 984 C C . ILE A 1 125 ? 14.036 5.353 -22.089 1.00 96.06 125 ILE A C 1
ATOM 986 O O . ILE A 1 125 ? 13.430 5.002 -23.101 1.00 96.06 125 ILE A O 1
ATOM 990 N N . LEU A 1 126 ? 13.944 4.692 -20.935 1.00 96.38 126 LEU A N 1
ATOM 991 C CA . LEU A 1 126 ? 13.089 3.518 -20.760 1.00 96.38 126 LEU A CA 1
ATOM 992 C C . LEU A 1 126 ? 11.607 3.881 -20.951 1.00 96.38 126 LEU A C 1
ATOM 994 O O . LEU A 1 126 ? 10.886 3.149 -21.627 1.00 96.38 126 LEU A O 1
ATOM 998 N N . LEU A 1 127 ? 11.170 5.059 -20.497 1.00 94.50 127 LEU A N 1
ATOM 999 C CA . LEU A 1 127 ? 9.820 5.566 -20.755 1.00 94.50 127 LEU A CA 1
ATOM 1000 C C . LEU A 1 127 ? 9.530 5.794 -22.249 1.00 94.50 127 LEU A C 1
ATOM 1002 O O . LEU A 1 127 ? 8.370 5.679 -22.643 1.00 94.50 127 LEU A O 1
ATOM 1006 N N . THR A 1 128 ? 10.526 6.005 -23.125 1.00 92.69 128 THR A N 1
ATOM 1007 C CA . THR A 1 128 ? 10.264 6.050 -24.585 1.00 92.69 128 THR A CA 1
ATOM 1008 C C . THR A 1 128 ? 9.708 4.732 -25.139 1.00 92.69 128 THR A C 1
ATOM 1010 O O . THR A 1 128 ? 8.949 4.762 -26.106 1.00 92.69 128 THR A O 1
ATOM 1013 N N . PHE A 1 129 ? 9.986 3.587 -24.500 1.00 91.88 129 PHE A N 1
ATOM 1014 C CA . PHE A 1 129 ? 9.457 2.279 -24.907 1.00 91.88 129 PHE A CA 1
ATOM 1015 C C . PHE A 1 129 ? 7.930 2.197 -24.741 1.00 91.88 129 PHE A C 1
ATOM 1017 O O . PHE A 1 129 ? 7.281 1.482 -25.500 1.00 91.88 129 PHE A O 1
ATOM 1024 N N . THR A 1 130 ? 7.345 2.988 -23.832 1.00 89.19 130 THR A N 1
ATOM 1025 C CA . THR A 1 130 ? 5.883 3.092 -23.646 1.00 89.19 130 THR A CA 1
ATOM 1026 C C . THR A 1 130 ? 5.166 3.775 -24.818 1.00 89.19 130 THR A C 1
ATOM 1028 O O . THR A 1 130 ? 3.961 3.619 -24.982 1.00 89.19 130 THR A O 1
ATOM 1031 N N . GLN A 1 131 ? 5.896 4.500 -25.677 1.00 81.00 131 GLN A N 1
ATOM 1032 C CA . GLN A 1 131 ? 5.335 5.187 -26.849 1.00 81.00 131 GLN A CA 1
ATOM 1033 C C . GLN A 1 131 ? 5.189 4.254 -28.067 1.00 81.00 131 GLN A C 1
ATOM 1035 O O . GLN A 1 131 ? 4.514 4.602 -29.034 1.00 81.00 131 GLN A O 1
ATOM 1040 N N . GLY A 1 132 ? 5.792 3.058 -28.018 1.00 63.81 132 GLY A N 1
ATOM 1041 C CA . GLY A 1 132 ? 5.757 2.033 -29.070 1.00 63.81 132 GLY A CA 1
ATOM 1042 C C . GLY A 1 132 ? 4.459 1.213 -29.120 1.00 63.81 132 GLY A C 1
ATOM 1043 O O . GLY A 1 132 ? 4.495 0.021 -29.433 1.00 63.81 132 GLY A O 1
ATOM 1044 N N . VAL A 1 133 ? 3.319 1.818 -28.774 1.00 64.38 133 VAL A N 1
ATOM 1045 C CA . VAL A 1 133 ? 2.004 1.160 -28.766 1.00 64.38 133 VAL A CA 1
ATOM 1046 C C . VAL A 1 133 ? 1.255 1.489 -30.051 1.00 64.38 133 VAL A C 1
ATOM 1048 O O . VAL A 1 133 ? 1.078 2.650 -30.409 1.00 64.38 133 VAL A O 1
ATOM 1051 N N . ASN A 1 134 ? 0.786 0.448 -30.734 1.00 60.97 134 ASN A N 1
ATOM 1052 C CA . ASN A 1 134 ? -0.104 0.562 -31.880 1.00 60.97 134 ASN A CA 1
ATOM 1053 C C . ASN A 1 134 ? -1.491 0.065 -31.471 1.00 60.97 134 ASN A C 1
ATOM 1055 O O . ASN A 1 134 ? -1.619 -1.087 -31.055 1.00 60.97 134 ASN A O 1
ATOM 1059 N N . GLU A 1 135 ? -2.526 0.886 -31.652 1.00 54.47 135 GLU A N 1
ATOM 1060 C CA . GLU A 1 135 ? -3.925 0.529 -31.348 1.00 54.47 135 GLU A CA 1
ATOM 1061 C C . GLU A 1 135 ? -4.388 -0.763 -32.050 1.00 54.47 135 GLU A C 1
ATOM 1063 O O . GLU A 1 135 ? -5.344 -1.399 -31.618 1.00 54.47 135 GLU A O 1
ATOM 1068 N N . LYS A 1 136 ? -3.708 -1.173 -33.131 1.00 52.25 136 LYS A N 1
ATOM 1069 C CA . LYS A 1 136 ? -4.034 -2.367 -33.924 1.00 52.25 136 LYS A CA 1
ATOM 1070 C C . LYS A 1 136 ? -3.302 -3.648 -33.496 1.00 52.25 136 LYS A C 1
ATOM 1072 O O . LYS A 1 136 ? -3.552 -4.686 -34.102 1.00 52.25 136 LYS A O 1
ATOM 1077 N N . LEU A 1 137 ? -2.388 -3.602 -32.519 1.00 52.72 137 LEU A N 1
ATOM 1078 C CA . LEU A 1 137 ? -1.546 -4.754 -32.133 1.00 52.72 137 LEU A CA 1
ATOM 1079 C C . LEU A 1 137 ? -1.910 -5.391 -30.779 1.00 52.72 137 LEU A C 1
ATOM 1081 O O . LEU A 1 137 ? -1.344 -6.421 -30.416 1.00 52.72 137 LEU A O 1
ATOM 1085 N N . THR A 1 138 ? -2.891 -4.853 -30.057 1.00 56.31 138 THR A N 1
ATOM 1086 C CA . THR A 1 138 ? -3.369 -5.354 -28.751 1.00 56.31 138 THR A CA 1
ATOM 1087 C C . THR A 1 138 ? -4.434 -6.460 -28.864 1.00 56.31 138 THR A C 1
ATOM 1089 O O . THR A 1 138 ? -5.247 -6.642 -27.964 1.00 56.31 138 THR A O 1
ATOM 1092 N N . ILE A 1 139 ? -4.459 -7.199 -29.982 1.00 60.81 139 ILE A N 1
ATOM 1093 C CA . ILE A 1 139 ? -5.537 -8.151 -30.317 1.00 60.81 139 ILE A CA 1
ATOM 1094 C C . ILE A 1 139 ? -5.364 -9.516 -29.620 1.00 60.81 139 ILE A C 1
ATOM 1096 O O . ILE A 1 139 ? -6.356 -10.208 -29.393 1.00 60.81 139 ILE A O 1
ATOM 1100 N N . SER A 1 140 ? -4.141 -9.918 -29.247 1.00 73.69 140 SER A N 1
ATOM 1101 C CA . SER A 1 140 ? -3.906 -11.124 -28.441 1.00 73.69 140 SER A CA 1
ATOM 1102 C C . SER A 1 140 ? -2.847 -10.917 -27.356 1.00 73.69 140 SER A C 1
ATOM 1104 O O . SER A 1 140 ? -2.006 -10.020 -27.430 1.00 73.69 140 SER A O 1
ATOM 1106 N N . GLU A 1 141 ? -2.868 -11.787 -26.346 1.00 76.62 141 GLU A N 1
ATOM 1107 C CA . GLU A 1 141 ? -1.865 -11.817 -25.275 1.00 76.62 141 GLU A CA 1
ATOM 1108 C C . GLU A 1 141 ? -0.448 -12.068 -25.825 1.00 76.62 141 GLU A C 1
ATOM 1110 O O . GLU A 1 141 ? 0.518 -11.477 -25.351 1.00 76.62 141 GLU A O 1
ATOM 1115 N N . GLU A 1 142 ? -0.315 -12.870 -26.887 1.00 76.81 142 GLU A N 1
ATOM 1116 C CA . GLU A 1 142 ? 0.971 -13.158 -27.530 1.00 76.81 142 GLU A CA 1
ATOM 1117 C C . GLU A 1 142 ? 1.527 -11.955 -28.314 1.00 76.81 142 GLU A C 1
ATOM 1119 O O . GLU A 1 142 ? 2.730 -11.682 -28.249 1.00 76.81 142 GLU A O 1
ATOM 1124 N N . THR A 1 143 ? 0.685 -11.191 -29.026 1.00 80.12 143 THR A N 1
ATOM 1125 C CA . THR A 1 143 ? 1.149 -9.961 -29.697 1.00 80.12 143 THR A CA 1
ATOM 1126 C C . THR A 1 143 ? 1.500 -8.884 -28.676 1.00 80.12 143 THR A C 1
ATOM 1128 O O . THR A 1 143 ? 2.521 -8.210 -28.820 1.00 80.12 143 THR A O 1
ATOM 1131 N N . LEU A 1 144 ? 0.723 -8.785 -27.594 1.00 85.19 144 LEU A N 1
ATOM 1132 C CA . LEU A 1 144 ? 1.016 -7.913 -26.460 1.00 85.19 144 LEU A CA 1
ATOM 1133 C C . LEU A 1 144 ? 2.334 -8.294 -25.765 1.00 85.19 144 LEU A C 1
ATOM 1135 O O . LEU A 1 144 ? 3.121 -7.410 -25.424 1.00 85.19 144 LEU A O 1
ATOM 1139 N N . ALA A 1 145 ? 2.618 -9.586 -25.581 1.00 84.94 145 ALA A N 1
ATOM 1140 C CA . ALA A 1 145 ? 3.837 -10.054 -24.922 1.00 84.94 145 ALA A CA 1
ATOM 1141 C C . ALA A 1 145 ? 5.118 -9.765 -25.712 1.00 84.94 145 ALA A C 1
ATOM 1143 O O . ALA A 1 145 ? 6.169 -9.514 -25.120 1.00 84.94 145 ALA A O 1
ATOM 1144 N N . ASN A 1 146 ? 5.015 -9.754 -27.041 1.00 86.81 146 ASN A N 1
ATOM 1145 C CA . ASN A 1 146 ? 6.114 -9.444 -27.952 1.00 86.81 146 ASN A CA 1
ATOM 1146 C C . ASN A 1 146 ? 6.259 -7.940 -28.266 1.00 86.81 146 ASN A C 1
ATOM 1148 O O . ASN A 1 146 ? 7.163 -7.565 -29.020 1.00 86.81 146 ASN A O 1
ATOM 1152 N N . ASN A 1 147 ? 5.399 -7.081 -27.706 1.00 88.50 147 ASN A N 1
ATOM 1153 C CA . ASN A 1 147 ? 5.493 -5.633 -27.872 1.00 88.50 147 ASN A CA 1
ATOM 1154 C C . ASN A 1 147 ? 6.732 -5.056 -27.156 1.00 88.50 147 ASN A C 1
ATOM 1156 O O . ASN A 1 147 ? 7.108 -5.492 -26.067 1.00 88.50 147 ASN A O 1
ATOM 1160 N N . THR A 1 148 ? 7.328 -4.018 -27.748 1.00 90.25 148 THR A N 1
ATOM 1161 C CA . THR A 1 148 ? 8.502 -3.290 -27.238 1.00 90.25 148 THR A CA 1
ATOM 1162 C C . THR A 1 148 ? 8.396 -2.874 -25.765 1.00 90.25 148 THR A C 1
ATOM 1164 O O . THR A 1 148 ? 9.381 -2.994 -25.036 1.00 90.25 148 THR A O 1
ATOM 1167 N N . TRP A 1 149 ? 7.221 -2.440 -25.300 1.00 92.12 149 TRP A N 1
ATOM 1168 C CA . TRP A 1 149 ? 6.994 -2.081 -23.898 1.00 92.12 149 TRP A CA 1
ATOM 1169 C C . TRP A 1 149 ? 7.021 -3.317 -22.988 1.00 92.12 149 TRP A C 1
ATOM 1171 O O . TRP A 1 149 ? 7.787 -3.345 -22.026 1.00 92.12 149 TRP A O 1
ATOM 1181 N N . SER A 1 150 ? 6.270 -4.372 -23.318 1.00 92.44 150 SER A N 1
ATOM 1182 C CA . SER A 1 150 ? 6.243 -5.625 -22.540 1.00 92.44 150 SER A CA 1
ATOM 1183 C C . SER A 1 150 ? 7.617 -6.297 -22.453 1.00 92.44 150 SER A C 1
ATOM 1185 O O . SER A 1 150 ? 7.966 -6.842 -21.407 1.00 92.44 150 SER A O 1
ATOM 1187 N N . LEU A 1 151 ? 8.416 -6.237 -23.525 1.00 93.69 151 LEU A N 1
ATOM 1188 C CA . LEU A 1 151 ? 9.787 -6.754 -23.543 1.00 93.69 151 LEU A CA 1
ATOM 1189 C C . LEU A 1 151 ? 10.734 -5.916 -22.667 1.00 93.69 151 LEU A C 1
ATOM 1191 O O . LEU A 1 151 ? 11.531 -6.486 -21.923 1.00 93.69 151 LEU A O 1
ATOM 1195 N N . MET A 1 152 ? 10.612 -4.583 -22.692 1.00 95.38 152 MET A N 1
ATOM 1196 C CA . MET A 1 152 ? 11.366 -3.694 -21.797 1.00 95.38 152 MET A CA 1
ATOM 1197 C C . MET A 1 152 ? 11.019 -3.963 -20.327 1.00 95.38 152 MET A C 1
ATOM 1199 O O . MET A 1 152 ? 11.925 -4.152 -19.515 1.00 95.38 152 MET A O 1
ATOM 1203 N N . LEU A 1 153 ? 9.726 -4.081 -19.995 1.00 95.69 153 LEU A N 1
ATOM 1204 C CA . LEU A 1 153 ? 9.280 -4.445 -18.645 1.00 95.69 153 LEU A CA 1
ATOM 1205 C C . LEU A 1 153 ? 9.798 -5.816 -18.224 1.00 95.69 153 LEU A C 1
ATOM 1207 O O . LEU A 1 153 ? 10.226 -5.972 -17.086 1.00 95.69 153 LEU A O 1
ATOM 1211 N N . LYS A 1 154 ? 9.810 -6.801 -19.129 1.00 96.12 154 LYS A N 1
ATOM 1212 C CA . LYS A 1 154 ? 10.374 -8.120 -18.841 1.00 96.12 154 LYS A CA 1
ATOM 1213 C C . LYS A 1 154 ? 11.846 -8.030 -18.440 1.00 96.12 154 LYS A C 1
ATOM 1215 O O . LYS A 1 154 ? 12.221 -8.671 -17.463 1.00 96.12 154 LYS A O 1
ATOM 1220 N N . GLU A 1 155 ? 12.665 -7.245 -19.143 1.00 96.38 155 GLU A N 1
ATOM 1221 C CA . GLU A 1 155 ? 14.079 -7.054 -18.780 1.00 96.38 155 GLU A CA 1
ATOM 1222 C C . GLU A 1 155 ? 14.217 -6.321 -17.432 1.00 96.38 155 GLU A C 1
ATOM 1224 O O . GLU A 1 155 ? 14.980 -6.775 -16.581 1.00 96.38 155 GLU A O 1
ATOM 1229 N N . VAL A 1 156 ? 13.439 -5.253 -17.190 1.00 96.38 156 VAL A N 1
ATOM 1230 C CA . VAL A 1 156 ? 13.430 -4.532 -15.899 1.00 96.38 156 VAL A CA 1
ATOM 1231 C C . VAL A 1 156 ? 13.065 -5.475 -14.751 1.00 96.38 156 VAL A C 1
ATOM 1233 O O . VAL A 1 156 ? 13.847 -5.606 -13.814 1.00 96.38 156 VAL A O 1
ATOM 1236 N N . LEU A 1 157 ? 11.938 -6.185 -14.839 1.00 96.94 157 LEU A N 1
ATOM 1237 C CA . LEU A 1 157 ? 11.466 -7.095 -13.791 1.00 96.94 157 LEU A CA 1
ATOM 1238 C C . LEU A 1 157 ? 12.429 -8.270 -13.578 1.00 96.94 157 LEU A C 1
ATOM 1240 O O . LEU A 1 157 ? 12.803 -8.554 -12.443 1.00 96.94 157 LEU A O 1
ATOM 1244 N N . SER A 1 158 ? 12.910 -8.896 -14.657 1.00 95.50 158 SER A N 1
ATOM 1245 C CA . SER A 1 158 ? 13.892 -9.986 -14.558 1.00 95.50 158 SER A CA 1
ATOM 1246 C C . SER A 1 158 ? 15.194 -9.516 -13.907 1.00 95.50 158 SER A C 1
ATOM 1248 O O . SER A 1 158 ? 15.831 -10.284 -13.192 1.00 95.50 158 SER A O 1
ATOM 1250 N N . SER A 1 159 ? 15.603 -8.259 -14.123 1.00 93.62 159 SER A N 1
ATOM 1251 C CA . SER A 1 159 ? 16.827 -7.715 -13.528 1.00 93.62 159 SER A CA 1
ATOM 1252 C C . SER A 1 159 ? 16.764 -7.573 -12.006 1.00 93.62 159 SER A C 1
ATOM 1254 O O . SER A 1 159 ? 17.805 -7.701 -11.363 1.00 93.62 159 SER A O 1
ATOM 1256 N N . VAL A 1 160 ? 15.566 -7.374 -11.433 1.00 94.50 160 VAL A N 1
ATOM 1257 C CA . VAL A 1 160 ? 15.379 -7.182 -9.986 1.00 94.50 160 VAL A CA 1
ATOM 1258 C C . VAL A 1 160 ? 15.850 -8.406 -9.206 1.00 94.50 160 VAL A C 1
ATOM 1260 O O . VAL A 1 160 ? 16.517 -8.244 -8.195 1.00 94.50 160 VAL A O 1
ATOM 1263 N N . LEU A 1 161 ? 15.544 -9.618 -9.680 1.00 92.06 161 LEU A N 1
ATOM 1264 C CA . LEU A 1 161 ? 15.908 -10.876 -9.008 1.00 92.06 161 LEU A CA 1
ATOM 1265 C C . LEU A 1 161 ? 17.166 -11.543 -9.592 1.00 92.06 161 LEU A C 1
ATOM 1267 O O . LEU A 1 161 ? 17.608 -12.573 -9.093 1.00 92.06 161 LEU A O 1
ATOM 1271 N N . ARG A 1 162 ? 17.768 -10.966 -10.643 1.00 89.94 162 ARG A N 1
ATOM 1272 C CA . ARG A 1 162 ? 18.880 -11.584 -11.385 1.00 89.94 162 ARG A CA 1
ATOM 1273 C C . ARG A 1 162 ? 20.155 -11.752 -10.560 1.00 89.94 162 ARG A C 1
ATOM 1275 O O . ARG A 1 162 ? 20.857 -12.743 -10.738 1.00 89.94 162 ARG A O 1
ATOM 1282 N N . ILE A 1 163 ? 20.487 -10.752 -9.745 1.00 85.00 163 ILE A N 1
ATOM 1283 C CA . ILE A 1 163 ? 21.668 -10.715 -8.871 1.00 85.00 163 ILE A CA 1
ATOM 1284 C C . ILE A 1 163 ? 21.348 -9.887 -7.610 1.00 85.00 163 ILE A C 1
ATOM 1286 O O . ILE A 1 163 ? 20.592 -8.918 -7.729 1.00 85.00 163 ILE A O 1
ATOM 1290 N N . PRO A 1 164 ? 21.927 -10.192 -6.430 1.00 83.38 164 PRO A N 1
ATOM 1291 C CA . PRO A 1 164 ? 21.684 -9.435 -5.195 1.00 83.38 164 PRO A CA 1
ATOM 1292 C C . PRO A 1 164 ? 21.987 -7.937 -5.308 1.00 83.38 164 PRO A C 1
ATOM 1294 O O . PRO A 1 164 ? 21.273 -7.115 -4.733 1.00 83.38 164 PRO A O 1
ATOM 1297 N N . GLU A 1 165 ? 22.996 -7.563 -6.104 1.00 81.38 165 GLU A N 1
ATOM 1298 C CA . GLU A 1 165 ? 23.318 -6.163 -6.411 1.00 81.38 165 GLU A CA 1
ATOM 1299 C C . GLU A 1 165 ? 22.139 -5.396 -7.044 1.00 81.38 165 GLU A C 1
ATOM 1301 O O . GLU A 1 165 ? 22.032 -4.180 -6.898 1.00 81.38 165 GLU A O 1
ATOM 1306 N N . GLY A 1 166 ? 21.252 -6.108 -7.747 1.00 85.06 166 GLY A N 1
ATOM 1307 C CA . GLY A 1 166 ? 20.104 -5.556 -8.456 1.00 85.06 166 GLY A CA 1
ATOM 1308 C C . GLY A 1 166 ? 18.868 -5.324 -7.588 1.00 85.06 166 GLY A C 1
ATOM 1309 O O . GLY A 1 166 ? 17.999 -4.569 -8.019 1.00 85.06 166 GLY A O 1
ATOM 1310 N N . PHE A 1 167 ? 18.786 -5.905 -6.383 1.00 90.19 167 PHE A N 1
ATOM 1311 C CA . PHE A 1 167 ? 17.554 -5.940 -5.579 1.00 90.19 167 PHE A CA 1
ATOM 1312 C C . PHE A 1 167 ? 17.003 -4.529 -5.320 1.00 90.19 167 PHE A C 1
ATOM 1314 O O . PHE A 1 167 ? 15.945 -4.156 -5.822 1.00 90.19 167 PHE A O 1
ATOM 1321 N N . PHE A 1 168 ? 17.747 -3.695 -4.590 1.00 87.62 168 PHE A N 1
ATOM 1322 C CA . PHE A 1 168 ? 17.288 -2.351 -4.227 1.00 87.62 168 PHE A CA 1
ATOM 1323 C C . PHE A 1 168 ? 17.242 -1.397 -5.433 1.00 87.62 168 PHE A C 1
ATOM 1325 O O . PHE A 1 168 ? 16.280 -0.650 -5.599 1.00 87.62 168 PHE A O 1
ATOM 1332 N N . SER A 1 169 ? 18.243 -1.445 -6.318 1.00 87.81 169 SER A N 1
ATOM 1333 C CA . SER A 1 169 ? 18.314 -0.543 -7.476 1.00 87.81 169 SER A CA 1
ATOM 1334 C C . SER A 1 169 ? 17.283 -0.847 -8.565 1.00 87.81 169 SER A C 1
ATOM 1336 O O . SER A 1 169 ? 16.852 0.067 -9.265 1.00 87.81 169 SER A O 1
ATOM 1338 N N . GLY A 1 170 ? 16.906 -2.117 -8.729 1.00 92.75 170 GLY A N 1
ATOM 1339 C CA . GLY A 1 170 ? 15.867 -2.556 -9.657 1.00 92.75 170 GLY A CA 1
ATOM 1340 C C . GLY A 1 170 ? 14.474 -2.202 -9.144 1.00 92.75 170 GLY A C 1
ATOM 1341 O O . GLY A 1 170 ? 13.643 -1.744 -9.923 1.00 92.75 170 GLY A O 1
ATOM 1342 N N . LEU A 1 171 ? 14.250 -2.313 -7.829 1.00 92.75 171 LEU A N 1
ATOM 1343 C CA . LEU A 1 171 ? 13.036 -1.812 -7.184 1.00 92.75 171 LEU A CA 1
ATOM 1344 C C . LEU A 1 171 ? 12.920 -0.277 -7.321 1.00 92.75 171 LEU A C 1
ATOM 1346 O O . LEU A 1 171 ? 11.878 0.200 -7.761 1.00 92.75 171 LEU A O 1
ATOM 1350 N N . ILE A 1 172 ? 13.991 0.497 -7.071 1.00 91.12 172 ILE A N 1
ATOM 1351 C CA . ILE A 1 172 ? 14.001 1.950 -7.361 1.00 91.12 172 ILE A CA 1
ATOM 1352 C C . ILE A 1 172 ? 13.638 2.210 -8.826 1.00 91.12 172 ILE A C 1
ATOM 1354 O O . ILE A 1 172 ? 12.735 2.993 -9.100 1.00 91.12 172 ILE A O 1
ATOM 1358 N N . LEU A 1 173 ? 14.304 1.537 -9.771 1.00 94.00 173 LEU A N 1
ATOM 1359 C CA . LEU A 1 173 ? 14.066 1.759 -11.198 1.00 94.00 173 LEU A CA 1
ATOM 1360 C C . LEU A 1 173 ? 12.609 1.480 -11.589 1.00 94.00 173 LEU A C 1
ATOM 1362 O O . LEU A 1 173 ? 12.016 2.255 -12.331 1.00 94.00 173 LEU A O 1
ATOM 1366 N N . LEU A 1 174 ? 12.022 0.397 -11.075 1.00 95.81 174 LEU A N 1
ATOM 1367 C CA . LEU A 1 174 ? 10.612 0.080 -11.289 1.00 95.81 174 LEU A CA 1
ATOM 1368 C C . LEU A 1 174 ? 9.695 1.158 -10.688 1.00 95.81 174 LEU A C 1
ATOM 1370 O O . LEU A 1 174 ? 8.733 1.562 -11.335 1.00 95.81 174 LEU A O 1
ATOM 1374 N N . SER A 1 175 ? 10.009 1.657 -9.491 1.00 93.75 175 SER A N 1
ATOM 1375 C CA . SER A 1 175 ? 9.231 2.704 -8.821 1.00 93.75 175 SER A CA 1
ATOM 1376 C C . SER A 1 175 ? 9.270 4.058 -9.543 1.00 93.75 175 SER A C 1
ATOM 1378 O O . SER A 1 175 ? 8.252 4.746 -9.581 1.00 93.75 175 SER A O 1
ATOM 1380 N N . GLU A 1 176 ? 10.402 4.423 -10.153 1.00 92.06 176 GLU A N 1
ATOM 1381 C CA . GLU A 1 176 ? 10.547 5.653 -10.953 1.00 92.06 176 GLU A CA 1
ATOM 1382 C C . GLU A 1 176 ? 9.955 5.525 -12.372 1.00 92.06 176 GLU A C 1
ATOM 1384 O O . GLU A 1 176 ? 9.633 6.527 -13.008 1.00 92.06 176 GLU A O 1
ATOM 1389 N N . LEU A 1 177 ? 9.785 4.299 -12.882 1.00 95.88 177 LEU A N 1
ATOM 1390 C CA . LEU A 1 177 ? 9.074 4.035 -14.140 1.00 95.88 177 LEU A CA 1
ATOM 1391 C C . LEU A 1 177 ? 7.550 4.049 -13.972 1.00 95.88 177 LEU A C 1
ATOM 1393 O O . LEU A 1 177 ? 6.832 4.426 -14.900 1.00 95.88 177 LEU A O 1
ATOM 1397 N N . LEU A 1 178 ? 7.050 3.600 -12.819 1.00 95.38 178 LEU A N 1
ATOM 1398 C CA . LEU A 1 178 ? 5.621 3.552 -12.528 1.00 95.38 178 LEU A CA 1
ATOM 1399 C C . LEU A 1 178 ? 5.046 4.964 -12.311 1.00 95.38 178 LEU A C 1
ATOM 1401 O O . LEU A 1 178 ? 5.684 5.805 -11.677 1.00 95.38 178 LEU A O 1
ATOM 1405 N N . PRO A 1 179 ? 3.810 5.239 -12.771 1.00 93.19 179 PRO A N 1
ATOM 1406 C CA . PRO A 1 179 ? 3.148 6.506 -12.483 1.00 93.19 179 PRO A CA 1
ATOM 1407 C C . PRO A 1 179 ? 2.948 6.702 -10.972 1.00 93.19 179 PRO A C 1
ATOM 1409 O O . PRO A 1 179 ? 2.823 5.744 -10.205 1.00 93.19 179 PRO A O 1
ATOM 1412 N N . LEU A 1 180 ? 2.881 7.965 -10.546 1.00 90.19 180 LEU A N 1
ATOM 1413 C CA . LEU A 1 180 ? 2.518 8.316 -9.171 1.00 90.19 180 LEU A CA 1
ATOM 1414 C C . LEU A 1 180 ? 1.072 7.875 -8.864 1.00 90.19 180 LEU A C 1
ATOM 1416 O O . LEU A 1 180 ? 0.227 7.965 -9.763 1.00 90.19 180 LEU A O 1
ATOM 1420 N N . PRO A 1 181 ? 0.751 7.438 -7.632 1.00 91.12 181 PRO A N 1
ATOM 1421 C CA . PRO A 1 181 ? -0.616 7.069 -7.269 1.00 91.12 181 PRO A CA 1
ATOM 1422 C C . PRO A 1 181 ? -1.605 8.240 -7.349 1.00 91.12 181 PRO A C 1
ATOM 1424 O O . PRO A 1 181 ? -1.219 9.408 -7.257 1.00 91.12 181 PRO A O 1
ATOM 1427 N N . LEU A 1 182 ? -2.890 7.926 -7.510 1.00 91.62 182 LEU A N 1
ATOM 1428 C CA . LEU A 1 182 ? -3.991 8.887 -7.464 1.00 91.62 182 LEU A CA 1
ATOM 1429 C C . LEU A 1 182 ? -4.627 8.934 -6.054 1.00 91.62 182 LEU A C 1
ATOM 1431 O O . LEU A 1 182 ? -4.636 7.922 -5.349 1.00 91.62 182 LEU A O 1
ATOM 1435 N N . PRO A 1 183 ? -5.201 10.078 -5.634 1.00 90.62 183 PRO A N 1
ATOM 1436 C CA . PRO A 1 183 ? -5.268 11.348 -6.355 1.00 90.62 183 PRO A CA 1
ATOM 1437 C C . PRO A 1 183 ? -3.962 12.157 -6.295 1.00 90.62 183 PRO A C 1
ATOM 1439 O O . PRO A 1 183 ? -3.304 12.231 -5.261 1.00 90.62 183 PRO A O 1
ATOM 1442 N N . MET A 1 184 ? -3.624 12.838 -7.392 1.00 86.81 184 MET A N 1
ATOM 1443 C CA . MET A 1 184 ? -2.523 13.810 -7.420 1.00 86.81 184 MET A CA 1
ATOM 1444 C C . MET A 1 184 ? -2.915 15.081 -6.655 1.00 86.81 184 MET A C 1
ATOM 1446 O O . MET A 1 184 ? -3.926 15.704 -6.971 1.00 86.81 184 MET A O 1
ATOM 1450 N N . GLN A 1 185 ? -2.111 15.517 -5.689 1.00 85.75 185 GLN A N 1
ATOM 1451 C CA . GLN A 1 185 ? -2.256 16.861 -5.122 1.00 85.75 185 GLN A CA 1
ATOM 1452 C C . GLN A 1 185 ? -1.697 17.899 -6.108 1.00 85.75 185 GLN A C 1
ATOM 1454 O O . GLN A 1 185 ? -0.581 17.753 -6.607 1.00 85.75 185 GLN A O 1
ATOM 1459 N N . THR A 1 186 ? -2.475 18.937 -6.407 1.00 85.88 186 THR A N 1
ATOM 1460 C CA . THR A 1 186 ? -2.129 19.987 -7.378 1.00 85.88 186 THR A CA 1
ATOM 1461 C C . THR A 1 186 ? -2.658 21.344 -6.918 1.00 85.88 186 THR A C 1
ATOM 1463 O O . THR A 1 186 ? -3.705 21.429 -6.285 1.00 85.88 186 THR A O 1
ATOM 1466 N N . THR A 1 187 ? -1.954 22.423 -7.256 1.00 86.69 187 THR A N 1
ATOM 1467 C CA . THR A 1 187 ? -2.400 23.807 -7.008 1.00 86.69 187 THR A CA 1
ATOM 1468 C C . THR A 1 187 ? -3.289 24.354 -8.132 1.00 86.69 187 THR A C 1
ATOM 1470 O O . THR A 1 187 ? -3.788 25.473 -8.039 1.00 86.69 187 THR A O 1
ATOM 1473 N N . GLN A 1 188 ? -3.460 23.601 -9.223 1.00 86.44 188 GLN A N 1
ATOM 1474 C CA . GLN A 1 188 ? -4.206 24.009 -10.415 1.00 86.44 188 GLN A CA 1
ATOM 1475 C C . GLN A 1 188 ? -5.131 22.889 -10.895 1.00 86.44 188 GLN A C 1
ATOM 1477 O O . GLN A 1 188 ? -4.800 21.705 -10.797 1.00 86.44 188 GLN A O 1
ATOM 1482 N N . VAL A 1 189 ? -6.286 23.280 -11.437 1.00 86.75 189 VAL A N 1
ATOM 1483 C CA . VAL A 1 189 ? -7.225 22.373 -12.109 1.00 86.75 189 VAL A CA 1
ATOM 1484 C C . VAL A 1 189 ? -6.534 21.753 -13.325 1.00 86.75 189 VAL A C 1
ATOM 1486 O O . VAL A 1 189 ? -5.932 22.468 -14.123 1.00 86.75 189 VAL A O 1
ATOM 1489 N N . ILE A 1 190 ? -6.624 20.431 -13.457 1.00 88.50 190 ILE A N 1
ATOM 1490 C CA . ILE A 1 190 ? -6.091 19.679 -14.600 1.00 88.50 190 ILE A CA 1
ATOM 1491 C C . ILE A 1 190 ? -7.203 19.550 -15.646 1.00 88.50 190 ILE A C 1
ATOM 1493 O O . ILE A 1 190 ? -8.354 19.292 -15.289 1.00 88.50 190 ILE A O 1
ATOM 1497 N N . GLU A 1 191 ? -6.884 19.716 -16.932 1.00 90.19 191 GLU A N 1
ATOM 1498 C CA . GLU A 1 191 ? -7.898 19.624 -17.984 1.00 90.19 191 GLU A CA 1
ATOM 1499 C C . GLU A 1 191 ? -8.506 18.207 -18.082 1.00 90.19 191 GLU A C 1
ATOM 1501 O O . GLU A 1 191 ? -7.779 17.211 -17.985 1.00 90.19 191 GLU A O 1
ATOM 1506 N N . PRO A 1 192 ? -9.821 18.068 -18.359 1.00 88.69 192 PRO A N 1
ATOM 1507 C CA . PRO A 1 192 ? -10.470 16.759 -18.499 1.00 88.69 192 PRO A CA 1
ATOM 1508 C C . PRO A 1 192 ? -9.825 15.845 -19.551 1.00 88.69 192 PRO A C 1
ATOM 1510 O O . PRO A 1 192 ? -9.868 14.619 -19.423 1.00 88.69 192 PRO A O 1
ATOM 1513 N N . HIS A 1 193 ? -9.196 16.425 -20.580 1.00 90.50 193 HIS A N 1
ATOM 1514 C CA . HIS A 1 193 ? -8.439 15.665 -21.569 1.00 90.50 193 HIS A CA 1
ATOM 1515 C C . HIS A 1 193 ? -7.222 14.972 -20.940 1.00 90.50 193 HIS A C 1
ATOM 1517 O O . HIS A 1 193 ? -7.107 13.749 -21.045 1.00 90.50 193 HIS A O 1
ATOM 1523 N N . ASP A 1 194 ? -6.375 15.715 -20.226 1.00 89.81 194 ASP A N 1
ATOM 1524 C CA . ASP A 1 194 ? -5.174 15.183 -19.572 1.00 89.81 194 ASP A CA 1
ATOM 1525 C C . ASP A 1 194 ? -5.519 14.139 -18.505 1.00 89.81 194 ASP A C 1
ATOM 1527 O O . ASP A 1 194 ? -4.844 13.115 -18.389 1.00 89.81 194 ASP A O 1
ATOM 1531 N N . LEU A 1 195 ? -6.627 14.336 -17.782 1.00 89.88 195 LEU A N 1
ATOM 1532 C CA . LEU A 1 195 ? -7.185 13.337 -16.867 1.00 89.88 195 LEU A CA 1
ATOM 1533 C C . LEU A 1 195 ? -7.553 12.037 -17.605 1.00 89.88 195 LEU A C 1
ATOM 1535 O O . LEU A 1 195 ? -7.142 10.946 -17.196 1.00 89.88 195 LEU A O 1
ATOM 1539 N N . SER A 1 196 ? -8.246 12.128 -18.745 1.00 89.38 196 SER A N 1
ATOM 1540 C CA . SER A 1 196 ? -8.582 10.947 -19.553 1.00 89.38 196 SER A CA 1
ATOM 1541 C C . SER A 1 196 ? -7.331 10.210 -20.062 1.00 89.38 196 SER A C 1
ATOM 1543 O O . SER A 1 196 ? -7.261 8.978 -19.994 1.00 89.38 196 SER A O 1
ATOM 1545 N N . VAL A 1 197 ? -6.297 10.951 -20.484 1.00 89.56 197 VAL A N 1
ATOM 1546 C CA . VAL A 1 197 ? -4.999 10.399 -20.905 1.00 89.56 197 VAL A CA 1
ATOM 1547 C C . VAL A 1 197 ? -4.291 9.727 -19.724 1.00 89.56 197 VAL A C 1
ATOM 1549 O O . VAL A 1 197 ? -3.772 8.618 -19.874 1.00 89.56 197 VAL A O 1
ATOM 1552 N N . ALA A 1 198 ? -4.317 10.328 -18.533 1.00 89.62 198 ALA A N 1
ATOM 1553 C CA . ALA A 1 198 ? -3.688 9.794 -17.328 1.00 89.62 198 ALA A CA 1
ATOM 1554 C C . ALA A 1 198 ? -4.346 8.495 -16.812 1.00 89.62 198 ALA A C 1
ATOM 1556 O O . ALA A 1 198 ? -3.631 7.615 -16.316 1.00 89.62 198 ALA A O 1
ATOM 1557 N N . LEU A 1 199 ? -5.670 8.323 -16.950 1.00 91.56 199 LEU A N 1
ATOM 1558 C CA . LEU A 1 199 ? -6.338 7.038 -16.671 1.00 91.56 199 LEU A CA 1
ATOM 1559 C C . LEU A 1 199 ? -6.044 5.992 -17.748 1.00 91.56 199 LEU A C 1
ATOM 1561 O O . LEU A 1 199 ? -5.711 4.852 -17.422 1.00 91.56 199 LEU A O 1
ATOM 1565 N N . ASN A 1 200 ? -6.145 6.361 -19.026 1.00 91.00 200 ASN A N 1
ATOM 1566 C CA . ASN A 1 200 ? -5.906 5.428 -20.128 1.00 91.00 200 ASN A CA 1
ATOM 1567 C C . ASN A 1 200 ? -4.456 4.920 -20.131 1.00 91.00 200 ASN A C 1
ATOM 1569 O O . ASN A 1 200 ? -4.223 3.724 -20.296 1.00 91.00 200 ASN A O 1
ATOM 1573 N N . THR A 1 201 ? -3.491 5.786 -19.819 1.00 90.75 201 THR A N 1
ATOM 1574 C CA . THR A 1 201 ? -2.081 5.406 -19.655 1.00 90.75 201 THR A CA 1
ATOM 1575 C C . THR A 1 201 ? -1.900 4.399 -18.513 1.00 90.75 201 THR A C 1
ATOM 1577 O O . THR A 1 201 ? -1.214 3.396 -18.700 1.00 90.75 201 THR A O 1
ATOM 1580 N N . ARG A 1 202 ? -2.564 4.580 -17.358 1.00 94.19 202 ARG A N 1
ATOM 1581 C CA . ARG A 1 202 ? -2.531 3.601 -16.249 1.00 94.19 202 ARG A CA 1
ATOM 1582 C C . ARG A 1 202 ? -3.146 2.245 -16.625 1.00 94.19 202 ARG A C 1
ATOM 1584 O O . ARG A 1 202 ? -2.608 1.210 -16.235 1.00 94.19 202 ARG A O 1
ATOM 1591 N N . LYS A 1 203 ? -4.210 2.225 -17.439 1.00 93.06 203 LYS A N 1
ATOM 1592 C CA . LYS A 1 203 ? -4.783 0.979 -17.992 1.00 93.06 203 LYS A CA 1
ATOM 1593 C C . LYS A 1 203 ? -3.800 0.261 -18.920 1.00 93.06 203 LYS A C 1
ATOM 1595 O O . LYS A 1 203 ? -3.668 -0.956 -18.826 1.00 93.06 203 LYS A O 1
ATOM 1600 N N . LEU A 1 204 ? -3.073 0.998 -19.764 1.00 91.69 204 LEU A N 1
ATOM 1601 C CA . LEU A 1 204 ? -2.017 0.429 -20.608 1.00 91.69 204 LEU A CA 1
ATOM 1602 C C . LEU A 1 204 ? -0.857 -0.131 -19.764 1.00 91.69 204 LEU A C 1
ATOM 1604 O O . LEU A 1 204 ? -0.445 -1.265 -19.999 1.00 91.69 204 LEU A O 1
ATOM 1608 N N . TRP A 1 205 ? -0.398 0.594 -18.733 1.00 95.25 205 TRP A N 1
ATOM 1609 C CA . TRP A 1 205 ? 0.575 0.075 -17.757 1.00 95.25 205 TRP A CA 1
ATOM 1610 C C . TRP A 1 205 ? 0.102 -1.246 -17.142 1.00 95.25 205 TRP A C 1
ATOM 1612 O O . TRP A 1 205 ? 0.841 -2.227 -17.180 1.00 95.25 205 TRP A O 1
ATOM 1622 N N . SER A 1 206 ? -1.135 -1.291 -16.633 1.00 95.56 206 SER A N 1
ATOM 1623 C CA . SER A 1 206 ? -1.741 -2.503 -16.066 1.00 95.56 206 SER A CA 1
ATOM 1624 C C . SER A 1 206 ? -1.716 -3.671 -17.058 1.00 95.56 206 SER A C 1
ATOM 1626 O O . SER A 1 206 ? -1.225 -4.745 -16.717 1.00 95.56 206 SER A O 1
ATOM 1628 N N . MET A 1 207 ? -2.155 -3.444 -18.300 1.00 93.06 207 MET A N 1
ATOM 1629 C CA . MET A 1 207 ? -2.175 -4.441 -19.375 1.00 93.06 207 MET A CA 1
ATOM 1630 C C . MET A 1 207 ? -0.776 -4.997 -19.695 1.00 93.06 207 MET A C 1
ATOM 1632 O O . MET A 1 207 ? -0.585 -6.213 -19.700 1.00 93.06 207 MET A O 1
ATOM 1636 N N . HIS A 1 208 ? 0.216 -4.131 -19.928 1.00 92.94 208 HIS A N 1
ATOM 1637 C CA . HIS A 1 208 ? 1.581 -4.553 -20.272 1.00 92.94 208 HIS A CA 1
ATOM 1638 C C . HIS A 1 208 ? 2.313 -5.235 -19.101 1.00 92.94 208 HIS A C 1
ATOM 1640 O O . HIS A 1 208 ? 3.102 -6.156 -19.318 1.00 92.94 208 HIS A O 1
ATOM 1646 N N . LEU A 1 209 ? 2.022 -4.833 -17.859 1.00 95.25 209 LEU A N 1
ATOM 1647 C CA . LEU A 1 209 ? 2.530 -5.486 -16.650 1.00 95.25 209 LEU A CA 1
ATOM 1648 C C . LEU A 1 209 ? 1.871 -6.847 -16.394 1.00 95.25 209 LEU A C 1
ATOM 1650 O O . LEU A 1 209 ? 2.553 -7.764 -15.941 1.00 95.25 209 LEU A O 1
ATOM 1654 N N . HIS A 1 210 ? 0.585 -7.015 -16.719 1.00 93.25 210 HIS A N 1
ATOM 1655 C CA . HIS A 1 210 ? -0.134 -8.274 -16.496 1.00 93.25 210 HIS A CA 1
ATOM 1656 C C . HIS A 1 210 ? 0.437 -9.439 -17.322 1.00 93.25 210 HIS A C 1
ATOM 1658 O O . HIS A 1 210 ? 0.470 -10.566 -16.841 1.00 93.25 210 HIS A O 1
ATOM 1664 N N . VAL A 1 211 ? 1.006 -9.171 -18.505 1.00 93.06 211 VAL A N 1
ATOM 1665 C CA . VAL A 1 211 ? 1.791 -10.169 -19.262 1.00 93.06 211 VAL A CA 1
ATOM 1666 C C . VAL A 1 211 ? 2.934 -10.748 -18.419 1.00 93.06 211 VAL A C 1
ATOM 1668 O O . VAL A 1 211 ? 3.228 -11.941 -18.472 1.00 93.06 211 VAL A O 1
ATOM 1671 N N . GLN A 1 212 ? 3.597 -9.900 -17.631 1.00 94.38 212 GLN A N 1
ATOM 1672 C CA . GLN A 1 212 ? 4.712 -10.281 -16.764 1.00 94.38 212 GLN A CA 1
ATOM 1673 C C . GLN A 1 212 ? 4.246 -10.593 -15.331 1.00 94.38 212 GLN A C 1
ATOM 1675 O O . GLN A 1 212 ? 5.057 -10.556 -14.405 1.00 94.38 212 GLN A O 1
ATOM 1680 N N . ALA A 1 213 ? 2.961 -10.930 -15.135 1.00 95.94 213 ALA A N 1
ATOM 1681 C CA . ALA A 1 213 ? 2.368 -11.178 -13.821 1.00 95.94 213 ALA A CA 1
ATOM 1682 C C . ALA A 1 213 ? 3.198 -12.143 -12.966 1.00 95.94 213 ALA A C 1
ATOM 1684 O O . ALA A 1 213 ? 3.451 -11.845 -11.806 1.00 95.94 213 ALA A O 1
ATOM 1685 N N . LYS A 1 214 ? 3.702 -13.245 -13.541 1.00 96.56 214 LYS A N 1
ATOM 1686 C CA . LYS A 1 214 ? 4.534 -14.216 -12.807 1.00 96.56 214 LYS A CA 1
ATOM 1687 C C . LYS A 1 214 ? 5.788 -13.580 -12.193 1.00 96.56 214 LYS A C 1
ATOM 1689 O O . LYS A 1 214 ? 6.053 -13.819 -11.023 1.00 96.56 214 LYS A O 1
ATOM 1694 N N . LEU A 1 215 ? 6.499 -12.729 -12.940 1.00 96.56 215 LEU A N 1
ATOM 1695 C CA . LEU A 1 215 ? 7.690 -12.025 -12.442 1.00 96.56 215 LEU A CA 1
ATOM 1696 C C . LEU A 1 215 ? 7.328 -10.993 -11.364 1.00 96.56 215 LEU A C 1
ATOM 1698 O O . LEU A 1 215 ? 8.044 -10.861 -10.378 1.00 96.56 215 LEU A O 1
ATOM 1702 N N . LEU A 1 216 ? 6.202 -10.285 -11.513 1.00 96.88 216 LEU A N 1
ATOM 1703 C CA . LEU A 1 216 ? 5.706 -9.364 -10.480 1.00 96.88 216 LEU A CA 1
ATOM 1704 C C . LEU A 1 216 ? 5.365 -10.102 -9.183 1.00 96.88 216 LEU A C 1
ATOM 1706 O O . LEU A 1 216 ? 5.756 -9.663 -8.104 1.00 96.88 216 LEU A O 1
ATOM 1710 N N . GLN A 1 217 ? 4.674 -11.238 -9.287 1.00 97.81 217 GLN A N 1
ATOM 1711 C CA . GLN A 1 217 ? 4.361 -12.080 -8.138 1.00 97.81 217 GLN A CA 1
ATOM 1712 C C . GLN A 1 217 ? 5.629 -12.630 -7.477 1.00 97.81 217 GLN A C 1
ATOM 1714 O O . GLN A 1 217 ? 5.716 -12.638 -6.255 1.00 97.81 217 GLN A O 1
ATOM 1719 N N . GLU A 1 218 ? 6.616 -13.060 -8.263 1.00 97.12 218 GLU A N 1
ATOM 1720 C CA . GLU A 1 218 ? 7.903 -13.563 -7.771 1.00 97.12 218 GLU A CA 1
ATOM 1721 C C . GLU A 1 218 ? 8.698 -12.481 -7.022 1.00 97.12 218 GLU A C 1
ATOM 1723 O O . GLU A 1 218 ? 9.223 -12.748 -5.941 1.00 97.12 218 GLU A O 1
ATOM 1728 N N . ILE A 1 219 ? 8.711 -11.240 -7.528 1.00 97.25 219 ILE A N 1
ATOM 1729 C CA . ILE A 1 219 ? 9.301 -10.074 -6.847 1.00 97.25 219 ILE A CA 1
ATOM 1730 C C . ILE A 1 219 ? 8.614 -9.827 -5.497 1.00 97.25 219 ILE A C 1
ATOM 1732 O O . ILE A 1 219 ? 9.296 -9.686 -4.482 1.00 97.25 219 ILE A O 1
ATOM 1736 N N . VAL A 1 220 ? 7.275 -9.817 -5.458 1.00 97.25 220 VAL A N 1
ATOM 1737 C CA . VAL A 1 220 ? 6.523 -9.620 -4.205 1.00 97.25 220 VAL A CA 1
ATOM 1738 C C . VAL A 1 220 ? 6.794 -10.759 -3.216 1.00 97.25 220 VAL A C 1
ATOM 1740 O O . VAL A 1 220 ? 7.100 -10.486 -2.056 1.00 97.25 220 VAL A O 1
ATOM 1743 N N . ARG A 1 221 ? 6.760 -12.021 -3.669 1.00 96.25 221 ARG A N 1
ATOM 1744 C CA . ARG A 1 221 ? 7.051 -13.204 -2.837 1.00 96.25 221 ARG A CA 1
ATOM 1745 C C . ARG A 1 221 ? 8.490 -13.231 -2.310 1.00 96.25 221 ARG A C 1
ATOM 1747 O O . ARG A 1 221 ? 8.698 -13.625 -1.170 1.00 96.25 221 ARG A O 1
ATOM 1754 N N . SER A 1 222 ? 9.467 -12.779 -3.097 1.00 94.44 222 SER A N 1
ATOM 1755 C CA . SER A 1 222 ? 10.884 -12.776 -2.698 1.00 94.44 222 SER A CA 1
ATOM 1756 C C . SER A 1 222 ? 11.212 -11.738 -1.623 1.00 94.44 222 SER A C 1
ATOM 1758 O O . SER A 1 222 ? 12.104 -11.961 -0.807 1.00 94.44 222 SER A O 1
ATOM 1760 N N . PHE A 1 223 ? 10.520 -10.593 -1.617 1.00 93.69 223 PHE A N 1
ATOM 1761 C CA . PHE A 1 223 ? 10.854 -9.477 -0.726 1.00 93.69 223 PHE A CA 1
ATOM 1762 C C . PHE A 1 223 ? 9.906 -9.294 0.463 1.00 93.69 223 PHE A C 1
ATOM 1764 O O . PHE A 1 223 ? 10.311 -8.661 1.436 1.00 93.69 223 PHE A O 1
ATOM 1771 N N . SER A 1 224 ? 8.697 -9.862 0.436 1.00 91.44 224 SER A N 1
ATOM 1772 C CA . SER A 1 224 ? 7.696 -9.727 1.509 1.00 91.44 224 SER A CA 1
ATOM 1773 C C . SER A 1 224 ? 8.205 -10.161 2.890 1.00 91.44 224 SER A C 1
ATOM 1775 O O . SER A 1 224 ? 7.888 -9.522 3.890 1.00 91.44 224 SER A O 1
ATOM 1777 N N . GLY A 1 225 ? 9.044 -11.200 2.948 1.00 84.06 225 GLY A N 1
ATOM 1778 C CA . GLY A 1 225 ? 9.666 -11.701 4.179 1.00 84.06 225 GLY A CA 1
ATOM 1779 C C . GLY A 1 225 ? 10.965 -11.013 4.606 1.00 84.06 225 GLY A C 1
ATOM 1780 O O . GLY A 1 225 ? 11.547 -11.401 5.617 1.00 84.06 225 GLY A O 1
ATOM 1781 N N . SER A 1 226 ? 11.453 -10.022 3.855 1.00 86.81 226 SER A N 1
ATOM 1782 C CA . SER A 1 226 ? 12.763 -9.398 4.078 1.00 86.81 226 SER A CA 1
ATOM 1783 C C . SER A 1 226 ? 12.851 -8.661 5.420 1.00 86.81 226 SER A C 1
ATOM 1785 O O . SER A 1 226 ? 11.978 -7.859 5.744 1.00 86.81 226 SER A O 1
ATOM 1787 N N . THR A 1 227 ? 13.941 -8.845 6.169 1.00 83.62 227 THR A N 1
ATOM 1788 C CA . THR A 1 227 ? 14.267 -8.017 7.351 1.00 83.62 227 THR A CA 1
ATOM 1789 C C . THR A 1 227 ? 14.989 -6.711 6.986 1.00 83.62 227 THR A C 1
ATOM 1791 O O . THR A 1 227 ? 15.267 -5.878 7.847 1.00 83.62 227 THR A O 1
ATOM 1794 N N . CYS A 1 228 ? 15.293 -6.491 5.702 1.00 83.00 228 CYS A N 1
ATOM 1795 C CA . CYS A 1 228 ? 15.952 -5.280 5.224 1.00 83.00 228 CYS A CA 1
ATOM 1796 C C . CYS A 1 228 ? 14.931 -4.148 5.013 1.00 83.00 228 CYS A C 1
ATOM 1798 O O . CYS A 1 228 ? 14.242 -4.105 3.991 1.00 83.00 228 CYS A O 1
ATOM 1800 N N . GLN A 1 229 ? 14.876 -3.205 5.959 1.00 82.19 229 GLN A N 1
ATOM 1801 C CA . GLN A 1 229 ? 13.956 -2.057 5.935 1.00 82.19 229 GLN A CA 1
ATOM 1802 C C . GLN A 1 229 ? 13.939 -1.260 4.609 1.00 82.19 229 GLN A C 1
ATOM 1804 O O . GLN A 1 229 ? 12.844 -1.029 4.096 1.00 82.19 229 GLN A O 1
ATOM 1809 N N . PRO A 1 230 ? 15.075 -0.897 3.966 1.00 83.56 230 PRO A N 1
ATOM 1810 C CA . PRO A 1 230 ? 15.030 -0.226 2.660 1.00 83.56 230 PRO A CA 1
ATOM 1811 C C . PRO A 1 230 ? 14.337 -1.039 1.555 1.00 83.56 230 PRO A C 1
ATOM 1813 O O . PRO A 1 230 ? 13.659 -0.464 0.701 1.00 83.56 230 PRO A O 1
ATOM 1816 N N . ILE A 1 231 ? 14.473 -2.371 1.569 1.00 87.69 231 ILE A N 1
ATOM 1817 C CA . ILE A 1 231 ? 13.780 -3.255 0.619 1.00 87.69 231 ILE A CA 1
ATOM 1818 C C . ILE A 1 231 ? 12.281 -3.291 0.934 1.00 87.69 231 ILE A C 1
ATOM 1820 O O . ILE A 1 231 ? 11.479 -3.143 0.018 1.00 87.69 231 ILE A O 1
ATOM 1824 N N . GLN A 1 232 ? 11.899 -3.412 2.210 1.00 86.81 232 GLN A N 1
ATOM 1825 C CA . GLN A 1 232 ? 10.494 -3.383 2.637 1.00 86.81 232 GLN A CA 1
ATOM 1826 C C . GLN A 1 232 ? 9.804 -2.055 2.296 1.00 86.81 232 GLN A C 1
ATOM 1828 O O . GLN A 1 232 ? 8.703 -2.052 1.747 1.00 86.81 232 GLN A O 1
ATOM 1833 N N . HIS A 1 233 ? 10.464 -0.921 2.544 1.00 86.56 233 HIS A N 1
ATOM 1834 C CA . HIS A 1 233 ? 9.955 0.402 2.181 1.00 86.56 233 HIS A CA 1
ATOM 1835 C C . HIS A 1 233 ? 9.707 0.519 0.669 1.00 86.56 233 HIS A C 1
ATOM 1837 O O . HIS A 1 233 ? 8.637 0.953 0.238 1.00 86.56 233 HIS A O 1
ATOM 1843 N N . MET A 1 234 ? 10.671 0.093 -0.153 1.00 89.81 234 MET A N 1
ATOM 1844 C CA . MET A 1 234 ? 10.524 0.159 -1.608 1.00 89.81 234 MET A CA 1
ATOM 1845 C C . MET A 1 234 ? 9.486 -0.844 -2.141 1.00 89.81 234 MET A C 1
ATOM 1847 O O . MET A 1 234 ? 8.734 -0.511 -3.055 1.00 89.81 234 MET A O 1
ATOM 1851 N N . LEU A 1 235 ? 9.379 -2.035 -1.540 1.00 93.75 235 LEU A N 1
ATOM 1852 C CA . LEU A 1 235 ? 8.328 -3.006 -1.853 1.00 93.75 235 LEU A CA 1
ATOM 1853 C C . LEU A 1 235 ? 6.935 -2.419 -1.584 1.00 93.75 235 LEU A C 1
ATOM 1855 O O . LEU A 1 235 ? 6.078 -2.484 -2.463 1.00 93.75 235 LEU A O 1
ATOM 1859 N N . ARG A 1 236 ? 6.724 -1.790 -0.417 1.00 92.44 236 ARG A N 1
ATOM 1860 C CA . ARG A 1 236 ? 5.475 -1.077 -0.085 1.00 92.44 236 ARG A CA 1
ATOM 1861 C C . ARG A 1 236 ? 5.152 -0.023 -1.150 1.00 92.44 236 ARG A C 1
ATOM 1863 O O . ARG A 1 236 ? 4.068 -0.071 -1.728 1.00 92.44 236 ARG A O 1
ATOM 1870 N N . ARG A 1 237 ? 6.110 0.861 -1.474 1.00 91.50 237 ARG A N 1
ATOM 1871 C CA . ARG A 1 237 ? 5.953 1.927 -2.488 1.00 91.50 237 ARG A CA 1
ATOM 1872 C C . ARG A 1 237 ? 5.507 1.366 -3.847 1.00 91.50 237 ARG A C 1
ATOM 1874 O O . ARG A 1 237 ? 4.522 1.843 -4.411 1.00 91.50 237 ARG A O 1
ATOM 1881 N N . ILE A 1 238 ? 6.174 0.319 -4.337 1.00 95.44 238 ILE A N 1
ATOM 1882 C CA . ILE A 1 238 ? 5.849 -0.327 -5.619 1.00 95.44 238 ILE A CA 1
ATOM 1883 C C . ILE A 1 238 ? 4.486 -1.017 -5.577 1.00 95.44 238 ILE A C 1
ATOM 1885 O O . ILE A 1 238 ? 3.704 -0.850 -6.509 1.00 95.44 238 ILE A O 1
ATOM 1889 N N . CYS A 1 239 ? 4.168 -1.764 -4.517 1.00 97.50 239 CYS A N 1
ATOM 1890 C CA . CYS A 1 239 ? 2.871 -2.426 -4.386 1.00 97.50 239 CYS A CA 1
ATOM 1891 C C . CYS A 1 239 ? 1.714 -1.416 -4.444 1.00 97.50 239 CYS A C 1
ATOM 1893 O O . CYS A 1 239 ? 0.742 -1.660 -5.155 1.00 97.50 239 CYS A O 1
ATOM 1895 N N . VAL A 1 240 ? 1.842 -0.249 -3.799 1.00 96.25 240 VAL A N 1
ATOM 1896 C CA . VAL A 1 240 ? 0.836 0.826 -3.889 1.00 96.25 240 VAL A CA 1
ATOM 1897 C C . VAL A 1 240 ? 0.738 1.395 -5.308 1.00 96.25 240 VAL A C 1
ATOM 1899 O O . VAL A 1 240 ? -0.368 1.515 -5.833 1.00 96.25 240 VAL A O 1
ATOM 1902 N N . GLN A 1 241 ? 1.868 1.688 -5.966 1.00 96.56 241 GLN A N 1
ATOM 1903 C CA . GLN A 1 241 ? 1.874 2.164 -7.358 1.00 96.56 241 GLN A CA 1
ATOM 1904 C C . GLN A 1 241 ? 1.240 1.155 -8.329 1.00 96.56 241 GLN A C 1
ATOM 1906 O O . GLN A 1 241 ? 0.480 1.551 -9.210 1.00 96.56 241 GLN A O 1
ATOM 1911 N N . LEU A 1 242 ? 1.521 -0.142 -8.164 1.00 98.06 242 LEU A N 1
ATOM 1912 C CA . LEU A 1 242 ? 0.951 -1.219 -8.978 1.00 98.06 242 LEU A CA 1
ATOM 1913 C C . LEU A 1 242 ? -0.557 -1.376 -8.740 1.00 98.06 242 LEU A C 1
ATOM 1915 O O . LEU A 1 242 ? -1.316 -1.494 -9.705 1.00 98.06 242 LEU A O 1
ATOM 1919 N N . CYS A 1 243 ? -1.002 -1.337 -7.481 1.00 98.00 243 CYS A N 1
ATOM 1920 C CA . CYS A 1 243 ? -2.422 -1.367 -7.140 1.00 98.00 243 CYS A CA 1
ATOM 1921 C C . CYS A 1 243 ? -3.180 -0.148 -7.684 1.00 98.00 243 CYS A C 1
ATOM 1923 O O . CYS A 1 243 ? -4.318 -0.293 -8.121 1.00 98.00 243 CYS A O 1
ATOM 1925 N N . ASP A 1 244 ? -2.559 1.034 -7.741 1.00 96.75 244 ASP A N 1
ATOM 1926 C CA . ASP A 1 244 ? -3.183 2.232 -8.314 1.00 96.75 244 ASP A CA 1
ATOM 1927 C C . ASP A 1 244 ? -3.320 2.197 -9.854 1.00 96.75 244 ASP A C 1
ATOM 1929 O O . ASP A 1 244 ? -4.028 3.022 -10.432 1.00 96.75 244 ASP A O 1
ATOM 1933 N N . LEU A 1 245 ? -2.717 1.248 -10.576 1.00 97.00 245 LEU A N 1
ATOM 1934 C CA . LEU A 1 245 ? -2.839 1.227 -12.040 1.00 97.00 245 LEU A CA 1
ATOM 1935 C C . LEU A 1 245 ? -4.284 0.968 -12.494 1.00 97.00 245 LEU A C 1
ATOM 1937 O O . LEU A 1 245 ? -4.914 1.824 -13.120 1.00 97.00 245 LEU A O 1
ATOM 1941 N N . ALA A 1 246 ? -4.811 -0.211 -12.173 1.00 96.62 246 ALA A N 1
ATOM 1942 C CA . ALA A 1 246 ? -6.179 -0.621 -12.470 1.00 96.62 246 ALA A CA 1
ATOM 1943 C C . ALA A 1 246 ? -6.568 -1.848 -11.630 1.00 96.62 246 ALA A C 1
ATOM 1945 O O . ALA A 1 246 ? -5.702 -2.595 -11.167 1.00 96.62 246 ALA A O 1
ATOM 1946 N N . SER A 1 247 ? -7.877 -2.103 -11.525 1.00 96.38 247 SER A N 1
ATOM 1947 C CA . SER A 1 247 ? -8.453 -3.241 -10.792 1.00 96.38 247 SER A CA 1
ATOM 1948 C C . SER A 1 247 ? -7.751 -4.597 -11.040 1.00 96.38 247 SER A C 1
ATOM 1950 O O . SER A 1 247 ? -7.440 -5.257 -10.048 1.00 96.38 247 SER A O 1
ATOM 1952 N N . PRO A 1 248 ? -7.408 -5.017 -12.281 1.00 96.38 248 PRO A N 1
ATOM 1953 C CA . PRO A 1 248 ? -6.728 -6.299 -12.503 1.00 96.38 248 PRO A CA 1
ATOM 1954 C C . PRO A 1 248 ? -5.337 -6.395 -11.860 1.00 96.38 248 PRO A C 1
ATOM 1956 O O . PRO A 1 248 ? -4.953 -7.465 -11.389 1.00 96.38 248 PRO A O 1
ATOM 1959 N N . THR A 1 249 ? -4.575 -5.296 -11.815 1.00 97.81 249 THR A N 1
ATOM 1960 C CA . THR A 1 249 ? -3.257 -5.278 -11.157 1.00 97.81 249 THR A CA 1
ATOM 1961 C C . THR A 1 249 ? -3.400 -5.189 -9.640 1.00 97.81 249 THR A C 1
ATOM 1963 O O . THR A 1 249 ? -2.674 -5.887 -8.936 1.00 97.81 249 THR A O 1
ATOM 1966 N N . ALA A 1 250 ? -4.372 -4.427 -9.128 1.00 97.94 250 ALA A N 1
ATOM 1967 C CA . ALA A 1 250 ? -4.665 -4.381 -7.694 1.00 97.94 250 ALA A CA 1
ATOM 1968 C C . ALA A 1 250 ? -5.022 -5.766 -7.135 1.00 97.94 250 ALA A C 1
ATOM 1970 O O . ALA A 1 250 ? -4.454 -6.199 -6.132 1.00 97.94 250 ALA A O 1
ATOM 1971 N N . LEU A 1 251 ? -5.889 -6.503 -7.838 1.00 97.44 251 LEU A N 1
ATOM 1972 C CA . LEU A 1 251 ? -6.220 -7.883 -7.486 1.00 97.44 251 LEU A CA 1
ATOM 1973 C C . LEU A 1 251 ? -5.008 -8.814 -7.599 1.00 97.44 251 LEU A C 1
ATOM 1975 O O . LEU A 1 251 ? -4.809 -9.631 -6.709 1.00 97.44 251 LEU A O 1
ATOM 1979 N N . LEU A 1 252 ? -4.174 -8.690 -8.639 1.00 97.88 252 LEU A N 1
ATOM 1980 C CA . LEU A 1 252 ? -2.963 -9.509 -8.783 1.00 97.88 252 LEU A CA 1
ATOM 1981 C C . LEU A 1 252 ? -2.016 -9.356 -7.580 1.00 97.88 252 LEU A C 1
ATOM 1983 O O . LEU A 1 252 ? -1.545 -10.357 -7.038 1.00 97.88 252 LEU A O 1
ATOM 1987 N N . ILE A 1 253 ? -1.737 -8.118 -7.164 1.00 98.31 253 ILE A N 1
ATOM 1988 C CA . ILE A 1 253 ? -0.807 -7.837 -6.065 1.00 98.31 253 ILE A CA 1
ATOM 1989 C C . ILE A 1 253 ? -1.423 -8.221 -4.720 1.00 98.31 253 ILE A C 1
ATOM 1991 O O . ILE A 1 253 ? -0.806 -8.993 -3.985 1.00 98.31 253 ILE A O 1
ATOM 1995 N N . MET A 1 254 ? -2.651 -7.786 -4.415 1.00 97.81 254 MET A N 1
ATOM 1996 C CA . MET A 1 254 ? -3.256 -8.102 -3.116 1.00 97.81 254 MET A CA 1
ATOM 1997 C C . MET A 1 254 ? -3.565 -9.590 -2.949 1.00 97.81 254 MET A C 1
ATOM 1999 O O . MET A 1 254 ? -3.351 -10.120 -1.860 1.00 97.81 254 MET A O 1
ATOM 2003 N N . ARG A 1 255 ? -3.950 -10.298 -4.022 1.00 97.38 255 ARG A N 1
ATOM 2004 C CA . ARG A 1 255 ? -4.089 -11.761 -3.993 1.00 97.38 255 ARG A CA 1
ATOM 2005 C C . ARG A 1 255 ? -2.754 -12.446 -3.694 1.00 97.38 255 ARG A C 1
ATOM 2007 O O . ARG A 1 255 ? -2.736 -13.402 -2.939 1.00 97.38 255 ARG A O 1
ATOM 2014 N N . THR A 1 256 ? -1.637 -11.923 -4.203 1.00 98.12 256 THR A N 1
ATOM 2015 C CA . THR A 1 256 ? -0.297 -12.478 -3.927 1.00 98.12 256 THR A CA 1
ATOM 2016 C C . THR A 1 256 ? 0.139 -12.266 -2.474 1.00 98.12 256 THR A C 1
ATOM 2018 O O . THR A 1 256 ? 0.759 -13.150 -1.892 1.00 98.12 256 THR A O 1
ATOM 2021 N N . VAL A 1 257 ? -0.192 -11.118 -1.871 1.00 97.25 257 VAL A N 1
ATOM 2022 C CA . VAL A 1 257 ? 0.078 -10.858 -0.443 1.00 97.25 257 VAL A CA 1
ATOM 2023 C C . VAL A 1 257 ? -0.811 -11.728 0.454 1.00 97.25 257 VAL A C 1
ATOM 2025 O O . VAL A 1 257 ? -0.325 -12.281 1.435 1.00 97.25 257 VAL A O 1
ATOM 2028 N N . LEU A 1 258 ? -2.086 -11.906 0.095 1.00 96.50 258 LEU A N 1
ATOM 2029 C CA . LEU A 1 258 ? -2.993 -12.808 0.806 1.00 96.50 258 LEU A CA 1
ATOM 2030 C C . LEU A 1 258 ? -2.598 -14.284 0.646 1.00 96.50 258 LEU A C 1
ATOM 2032 O O . LEU A 1 258 ? -2.623 -15.006 1.633 1.00 96.50 258 LEU A O 1
ATOM 2036 N N . ASP A 1 259 ? -2.180 -14.725 -0.547 1.00 96.44 259 ASP A N 1
ATOM 2037 C CA . ASP A 1 259 ? -1.629 -16.069 -0.777 1.00 96.44 259 ASP A CA 1
ATOM 2038 C C . ASP A 1 259 ? -0.462 -16.356 0.178 1.00 96.44 259 ASP A C 1
ATOM 2040 O O . ASP A 1 259 ? -0.446 -17.407 0.803 1.00 96.44 259 ASP A O 1
ATOM 2044 N N . LEU A 1 260 ? 0.465 -15.408 0.358 1.00 95.69 260 LEU A N 1
ATOM 2045 C CA . LEU A 1 260 ? 1.585 -15.550 1.298 1.00 95.69 260 LEU A CA 1
ATOM 2046 C C . LEU A 1 260 ? 1.134 -15.674 2.761 1.00 95.69 260 LEU A C 1
ATOM 2048 O O . LEU A 1 260 ? 1.736 -16.436 3.509 1.00 95.69 260 LEU A O 1
ATOM 2052 N N . LEU A 1 261 ? 0.092 -14.944 3.174 1.00 93.94 261 LEU A N 1
ATOM 2053 C CA . LEU A 1 261 ? -0.491 -15.083 4.515 1.00 93.94 261 LEU A CA 1
ATOM 2054 C C . LEU A 1 261 ? -1.179 -16.446 4.688 1.00 93.94 261 LEU A C 1
ATOM 2056 O O . LEU A 1 261 ? -1.028 -17.071 5.733 1.00 93.94 261 LEU A O 1
ATOM 2060 N N . VAL A 1 262 ? -1.885 -16.933 3.661 1.00 93.44 262 VAL A N 1
ATOM 2061 C CA . VAL A 1 262 ? -2.486 -18.278 3.652 1.00 93.44 262 VAL A CA 1
ATOM 2062 C C . VAL A 1 262 ? -1.390 -19.348 3.750 1.00 93.44 262 VAL A C 1
ATOM 2064 O O . VAL A 1 262 ? -1.487 -20.247 4.579 1.00 93.44 262 VAL A O 1
ATOM 2067 N N . GLU A 1 263 ? -0.337 -19.234 2.934 1.00 92.56 263 GLU A N 1
ATOM 2068 C CA . GLU A 1 263 ? 0.819 -20.140 2.904 1.00 92.56 263 GLU A CA 1
ATOM 2069 C C . GLU A 1 263 ? 1.548 -20.176 4.268 1.00 92.56 263 GLU A C 1
ATOM 2071 O O . GLU A 1 263 ? 1.856 -21.262 4.758 1.00 92.56 263 GLU A O 1
ATOM 2076 N N . ASP A 1 264 ? 1.774 -19.022 4.913 1.00 89.81 264 ASP A N 1
ATOM 2077 C CA . ASP A 1 264 ? 2.434 -18.910 6.227 1.00 89.81 264 ASP A CA 1
ATOM 2078 C C . ASP A 1 264 ? 1.584 -19.531 7.354 1.00 89.81 264 ASP A C 1
ATOM 2080 O O . ASP A 1 264 ? 2.069 -20.398 8.085 1.00 89.81 264 ASP A O 1
ATOM 2084 N N . LEU A 1 265 ? 0.295 -19.178 7.446 1.00 86.56 265 LEU A N 1
ATOM 2085 C CA . LEU A 1 265 ? -0.615 -19.663 8.497 1.00 86.56 265 LEU A CA 1
ATOM 2086 C C . LEU A 1 265 ? -0.966 -21.157 8.365 1.00 86.56 265 LEU A C 1
ATOM 2088 O O . LEU A 1 265 ? -1.218 -21.824 9.370 1.00 86.56 265 LEU A O 1
ATOM 2092 N N . GLN A 1 266 ? -0.965 -21.703 7.144 1.00 83.88 266 GLN A N 1
ATOM 2093 C CA . GLN A 1 266 ? -1.236 -23.125 6.887 1.00 83.88 266 GLN A CA 1
ATOM 2094 C C . GLN A 1 266 ? 0.024 -24.010 6.925 1.00 83.88 266 GLN A C 1
ATOM 2096 O O . GLN A 1 266 ? -0.093 -25.232 6.822 1.00 83.88 266 GLN A O 1
ATOM 2101 N N . SER A 1 267 ? 1.221 -23.430 7.084 1.00 73.12 267 SER A N 1
ATOM 2102 C CA . SER A 1 267 ? 2.498 -24.155 6.970 1.00 73.12 267 SER A CA 1
ATOM 2103 C C . SER A 1 267 ? 2.763 -25.201 8.066 1.00 73.12 267 SER A C 1
ATOM 2105 O O . SER A 1 267 ? 3.483 -26.165 7.806 1.00 73.12 267 SER A O 1
ATOM 2107 N N . ASN A 1 268 ? 2.156 -25.059 9.253 1.00 61.03 268 ASN A N 1
ATOM 2108 C CA . ASN A 1 268 ? 2.372 -25.934 10.416 1.00 61.03 268 ASN A CA 1
ATOM 2109 C C . ASN A 1 268 ? 1.090 -26.695 10.836 1.00 61.03 268 ASN A C 1
ATOM 2111 O O . ASN A 1 268 ? 0.478 -26.355 11.848 1.00 61.03 268 ASN A O 1
ATOM 2115 N N . PRO A 1 269 ? 0.661 -27.737 10.095 1.00 55.91 269 PRO A N 1
ATOM 2116 C CA . PRO A 1 269 ? -0.537 -28.516 10.426 1.00 55.91 269 PRO A CA 1
ATOM 2117 C C . PRO A 1 269 ? -0.330 -29.578 11.525 1.00 55.91 269 PRO A C 1
ATOM 2119 O O . PRO A 1 269 ? -1.308 -30.187 11.959 1.00 55.91 269 PRO A O 1
ATOM 2122 N N . GLU A 1 270 ? 0.912 -29.856 11.944 1.00 54.53 270 GLU A N 1
ATOM 2123 C CA . GLU A 1 270 ? 1.221 -30.927 12.912 1.00 54.53 270 GLU A CA 1
ATOM 2124 C C . GLU A 1 270 ? 1.273 -30.454 14.378 1.00 54.53 270 GLU A C 1
ATOM 2126 O O . GLU A 1 270 ? 1.043 -31.261 15.285 1.00 54.53 270 GLU A O 1
ATOM 2131 N N . ASP A 1 271 ? 1.502 -29.160 14.625 1.00 52.25 271 ASP A N 1
ATOM 2132 C CA . ASP A 1 271 ? 1.485 -28.584 15.971 1.00 52.25 271 ASP A CA 1
ATOM 2133 C C . ASP A 1 271 ? 0.063 -28.193 16.394 1.00 52.25 271 ASP A C 1
ATOM 2135 O O . ASP A 1 271 ? -0.673 -27.505 15.687 1.00 52.25 271 ASP A O 1
ATOM 2139 N N . LYS A 1 272 ? -0.335 -28.622 17.598 1.00 53.12 272 LYS A N 1
ATOM 2140 C CA . LYS A 1 272 ? -1.664 -28.320 18.167 1.00 53.12 272 LYS A CA 1
ATOM 2141 C C . LYS A 1 272 ? -1.818 -26.871 18.636 1.00 53.12 272 LYS A C 1
ATOM 2143 O O . LYS A 1 272 ? -2.933 -26.450 18.929 1.00 53.12 272 LYS A O 1
ATOM 2148 N N . GLU A 1 273 ? -0.715 -26.139 18.713 1.00 57.47 273 GLU A N 1
ATOM 2149 C CA . GLU A 1 273 ? -0.658 -24.713 19.015 1.00 57.47 273 GLU A CA 1
ATOM 2150 C C . GLU A 1 273 ? -0.045 -24.020 17.794 1.00 57.47 273 GLU A C 1
ATOM 2152 O O . GLU A 1 273 ? 1.125 -24.232 17.478 1.00 57.47 273 GLU A O 1
ATOM 2157 N N . LYS A 1 274 ? -0.839 -23.212 17.077 1.00 62.06 274 LYS A N 1
ATOM 2158 C CA . LYS A 1 274 ? -0.358 -22.452 15.914 1.00 62.06 274 LYS A CA 1
ATOM 2159 C C . LYS A 1 274 ? 0.667 -21.417 16.376 1.00 62.06 274 LYS A C 1
ATOM 2161 O O . LYS A 1 274 ? 0.303 -20.381 16.929 1.00 62.06 274 LYS A O 1
ATOM 2166 N N . GLN A 1 275 ? 1.950 -21.693 16.159 1.00 65.06 275 GLN A N 1
ATOM 2167 C CA . GLN A 1 275 ? 3.019 -20.790 16.568 1.00 65.06 275 GLN A CA 1
ATOM 2168 C C . GLN A 1 275 ? 3.281 -19.725 15.494 1.00 65.06 275 GLN A C 1
ATOM 2170 O O . GLN A 1 275 ? 3.920 -19.993 14.477 1.00 65.06 275 GLN A O 1
ATOM 2175 N N . TYR A 1 276 ? 2.821 -18.497 15.744 1.00 76.81 276 TYR A N 1
ATOM 2176 C CA . TYR A 1 276 ? 3.137 -17.343 14.898 1.00 76.81 276 TYR A CA 1
ATOM 2177 C C . TYR A 1 276 ? 4.635 -17.038 14.911 1.00 76.81 276 TYR A C 1
ATOM 2179 O O . TYR A 1 276 ? 5.308 -17.144 15.943 1.00 76.81 276 TYR A O 1
ATOM 2187 N N . THR A 1 277 ? 5.161 -16.632 13.758 1.00 83.31 277 THR A N 1
ATOM 2188 C CA . THR A 1 277 ? 6.594 -16.394 13.566 1.00 83.31 277 THR A CA 1
ATOM 2189 C C . THR A 1 277 ? 6.869 -14.930 13.228 1.00 83.31 277 THR A C 1
ATOM 2191 O O . THR A 1 277 ? 5.972 -14.180 12.843 1.00 83.31 277 THR A O 1
ATOM 2194 N N . GLY A 1 278 ? 8.138 -14.513 13.283 1.00 83.75 278 GLY A N 1
ATOM 2195 C CA . GLY A 1 278 ? 8.529 -13.190 12.782 1.00 83.75 278 GLY A CA 1
ATOM 2196 C C . GLY A 1 278 ? 8.233 -12.994 11.284 1.00 83.75 278 GLY A C 1
ATOM 2197 O O . GLY A 1 278 ? 8.123 -11.859 10.829 1.00 83.75 278 GLY A O 1
ATOM 2198 N N . GLN A 1 279 ? 8.062 -14.077 10.511 1.00 86.62 279 GLN A N 1
ATOM 2199 C CA . GLN A 1 279 ? 7.594 -13.993 9.126 1.00 86.62 279 GLN A CA 1
ATOM 2200 C C . GLN A 1 279 ? 6.133 -13.541 9.071 1.00 86.62 279 GLN A C 1
ATOM 2202 O O . GLN A 1 279 ? 5.837 -12.586 8.353 1.00 86.62 279 GLN A O 1
ATOM 2207 N N . THR A 1 280 ? 5.266 -14.132 9.897 1.00 89.38 280 THR A N 1
ATOM 2208 C CA . THR A 1 280 ? 3.867 -13.719 10.067 1.00 89.38 280 THR A CA 1
ATOM 2209 C C . THR A 1 280 ? 3.779 -12.228 10.402 1.00 89.38 280 THR A C 1
ATOM 2211 O O . THR A 1 280 ? 3.069 -11.480 9.732 1.00 89.38 280 THR A O 1
ATOM 2214 N N . THR A 1 281 ? 4.582 -11.758 11.365 1.00 90.19 281 THR A N 1
ATOM 2215 C CA . THR A 1 281 ? 4.642 -10.337 11.749 1.00 90.19 281 THR A CA 1
ATOM 2216 C C . THR A 1 281 ? 5.053 -9.431 10.584 1.00 90.19 281 THR A C 1
ATOM 2218 O O . THR A 1 281 ? 4.428 -8.393 10.372 1.00 90.19 281 THR A O 1
ATOM 2221 N N . ARG A 1 282 ? 6.069 -9.806 9.791 1.00 90.38 282 ARG A N 1
ATOM 2222 C CA . ARG A 1 282 ? 6.517 -9.009 8.629 1.00 90.38 282 ARG A CA 1
ATOM 2223 C C . ARG A 1 282 ? 5.486 -8.986 7.497 1.00 90.38 282 ARG A C 1
ATOM 2225 O O . ARG A 1 282 ? 5.293 -7.935 6.885 1.00 90.38 282 ARG A O 1
ATOM 2232 N N . LEU A 1 283 ? 4.793 -10.100 7.250 1.00 93.88 283 LEU A N 1
ATOM 2233 C CA . LEU A 1 283 ? 3.700 -10.168 6.275 1.00 93.88 283 LEU A CA 1
ATOM 2234 C C . LEU A 1 283 ? 2.500 -9.315 6.712 1.00 93.88 283 LEU A C 1
ATOM 2236 O O . LEU A 1 283 ? 1.979 -8.552 5.899 1.00 93.88 283 LEU A O 1
ATOM 2240 N N . LEU A 1 284 ? 2.111 -9.366 7.991 1.00 94.69 284 LEU A N 1
ATOM 2241 C CA . LEU A 1 284 ? 1.061 -8.505 8.545 1.00 94.69 284 LEU A CA 1
ATOM 2242 C C . LEU A 1 284 ? 1.455 -7.022 8.514 1.00 94.69 284 LEU A C 1
ATOM 2244 O O . LEU A 1 284 ? 0.635 -6.200 8.125 1.00 94.69 284 LEU A O 1
ATOM 2248 N N . ALA A 1 285 ? 2.713 -6.673 8.800 1.00 93.50 285 ALA A N 1
ATOM 2249 C CA . ALA A 1 285 ? 3.213 -5.299 8.689 1.00 93.50 285 ALA A CA 1
ATOM 2250 C C . ALA A 1 285 ? 3.209 -4.761 7.242 1.00 93.50 285 ALA A C 1
ATOM 2252 O O . ALA A 1 285 ? 3.035 -3.562 7.013 1.00 93.50 285 ALA A O 1
ATOM 2253 N N . LEU A 1 286 ? 3.424 -5.626 6.243 1.00 94.81 286 LEU A N 1
ATOM 2254 C CA . LEU A 1 286 ? 3.246 -5.275 4.831 1.00 94.81 286 LEU A CA 1
ATOM 2255 C C . LEU A 1 286 ? 1.757 -5.113 4.489 1.00 94.81 286 LEU A C 1
ATOM 2257 O O . LEU A 1 286 ? 1.391 -4.161 3.802 1.00 94.81 286 LEU A O 1
ATOM 2261 N N . PHE A 1 287 ? 0.905 -6.021 4.963 1.00 96.88 287 PHE A N 1
ATOM 2262 C CA . PHE A 1 287 ? -0.532 -6.005 4.698 1.00 96.88 287 PHE A CA 1
ATOM 2263 C C . PHE A 1 287 ? -1.232 -4.791 5.332 1.00 96.88 287 PHE A C 1
ATOM 2265 O O . PHE A 1 287 ? -2.014 -4.139 4.647 1.00 96.88 287 PHE A O 1
ATOM 2272 N N . ASP A 1 288 ? -0.873 -4.423 6.564 1.00 95.88 288 ASP A N 1
ATOM 2273 C CA . ASP A 1 288 ? -1.276 -3.191 7.259 1.00 95.88 288 ASP A CA 1
ATOM 2274 C C . ASP A 1 288 ? -0.895 -1.932 6.472 1.00 95.88 288 ASP A C 1
ATOM 2276 O O . ASP A 1 288 ? -1.758 -1.135 6.090 1.00 95.88 288 ASP A O 1
ATOM 2280 N N . ALA A 1 289 ? 0.390 -1.804 6.117 1.00 93.56 289 ALA A N 1
ATOM 2281 C CA . ALA A 1 289 ? 0.865 -0.682 5.317 1.00 93.56 289 ALA A CA 1
ATOM 2282 C C . ALA A 1 289 ? 0.074 -0.548 4.004 1.00 93.56 289 ALA A C 1
ATOM 2284 O O . ALA A 1 289 ? -0.321 0.558 3.637 1.00 93.56 289 ALA A O 1
ATOM 2285 N N . LEU A 1 290 ? -0.222 -1.660 3.320 1.00 96.19 290 LEU A N 1
ATOM 2286 C CA . LEU A 1 290 ? -1.034 -1.654 2.101 1.00 96.19 290 LEU A CA 1
ATOM 2287 C C . LEU A 1 290 ? -2.514 -1.341 2.373 1.00 96.19 290 LEU A C 1
ATOM 2289 O O . LEU A 1 290 ? -3.096 -0.569 1.615 1.00 96.19 290 LEU A O 1
ATOM 2293 N N . ALA A 1 291 ? -3.117 -1.866 3.441 1.00 96.69 291 ALA A N 1
ATOM 2294 C CA . ALA A 1 291 ? -4.512 -1.615 3.816 1.00 96.69 291 ALA A CA 1
ATOM 2295 C C . ALA A 1 291 ? -4.815 -0.128 4.073 1.00 96.69 291 ALA A C 1
ATOM 2297 O O . ALA A 1 291 ? -5.949 0.306 3.872 1.00 96.69 291 ALA A O 1
ATOM 2298 N N . SER A 1 292 ? -3.807 0.672 4.436 1.00 93.56 292 SER A N 1
ATOM 2299 C CA . SER A 1 292 ? -3.940 2.129 4.575 1.00 93.56 292 SER A CA 1
ATOM 2300 C C . SER A 1 292 ? -4.146 2.890 3.246 1.00 93.56 292 SER A C 1
ATOM 2302 O O . SER A 1 292 ? -4.534 4.059 3.255 1.00 93.56 292 SER A O 1
ATOM 2304 N N . HIS A 1 293 ? -3.932 2.248 2.087 1.00 93.31 293 HIS A N 1
ATOM 2305 C CA . HIS A 1 293 ? -4.052 2.878 0.768 1.00 93.31 293 HIS A CA 1
ATOM 2306 C C . HIS A 1 293 ? -5.331 2.472 0.021 1.00 93.31 293 HIS A C 1
ATOM 2308 O O . HIS A 1 293 ? -5.630 1.295 -0.160 1.00 93.31 293 HIS A O 1
ATOM 2314 N N . LYS A 1 294 ? -6.035 3.467 -0.529 1.00 94.12 294 LYS A N 1
ATOM 2315 C CA . LYS A 1 294 ? -7.359 3.374 -1.183 1.00 94.12 294 LYS A CA 1
ATOM 2316 C C . LYS A 1 294 ? -7.522 2.219 -2.178 1.00 94.12 294 LYS A C 1
ATOM 2318 O O . LYS A 1 294 ? -8.432 1.406 -2.041 1.00 94.12 294 LYS A O 1
ATOM 2323 N N . ALA A 1 295 ? -6.636 2.132 -3.172 1.00 96.00 295 ALA A N 1
ATOM 2324 C CA . ALA A 1 295 ? -6.696 1.095 -4.205 1.00 96.00 295 ALA A CA 1
ATOM 2325 C C . ALA A 1 295 ? -6.414 -0.315 -3.649 1.00 96.00 295 ALA A C 1
ATOM 2327 O O . ALA A 1 295 ? -7.033 -1.288 -4.082 1.00 96.00 295 ALA A O 1
ATOM 2328 N N . CYS A 1 296 ? -5.510 -0.417 -2.670 1.00 97.56 296 CYS A N 1
ATOM 2329 C CA . CYS A 1 296 ? -5.177 -1.662 -1.984 1.00 97.56 296 CYS A CA 1
ATOM 2330 C C . CYS A 1 296 ? -6.335 -2.117 -1.088 1.00 97.56 296 CYS A C 1
ATOM 2332 O O . CYS A 1 296 ? -6.828 -3.223 -1.281 1.00 97.56 296 CYS A O 1
ATOM 2334 N N . LYS A 1 297 ? -6.828 -1.254 -0.184 1.00 97.12 297 LYS A N 1
ATOM 2335 C CA . LYS A 1 297 ? -7.997 -1.498 0.679 1.00 97.12 297 LYS A CA 1
ATOM 2336 C C . LYS A 1 297 ? -9.173 -2.057 -0.114 1.00 97.12 297 LYS A C 1
ATOM 2338 O O . LYS A 1 297 ? -9.692 -3.114 0.224 1.00 97.12 297 LYS A O 1
ATOM 2343 N N . LEU A 1 298 ? -9.554 -1.378 -1.195 1.00 96.00 298 LEU A N 1
ATOM 2344 C CA . LEU A 1 298 ? -10.686 -1.784 -2.023 1.00 96.00 298 LEU A CA 1
ATOM 2345 C C . LEU A 1 298 ? -10.477 -3.177 -2.655 1.00 96.00 298 LEU A C 1
ATOM 2347 O O . LEU A 1 298 ? -11.400 -3.991 -2.685 1.00 96.00 298 LEU A O 1
ATOM 2351 N N . ALA A 1 299 ? -9.262 -3.478 -3.126 1.00 97.00 299 ALA A N 1
ATOM 2352 C CA . ALA A 1 299 ? -8.925 -4.800 -3.652 1.00 97.00 299 ALA A CA 1
ATOM 2353 C C . ALA A 1 299 ? -8.903 -5.885 -2.559 1.00 97.00 299 ALA A C 1
ATOM 2355 O O . ALA A 1 299 ? -9.336 -7.005 -2.822 1.00 97.00 299 ALA A O 1
ATOM 2356 N N . ILE A 1 300 ? -8.453 -5.563 -1.340 1.00 97.38 300 ILE A N 1
ATOM 2357 C CA . ILE A 1 300 ? -8.500 -6.479 -0.192 1.00 97.38 300 ILE A CA 1
ATOM 2358 C C . ILE A 1 300 ? -9.949 -6.796 0.174 1.00 97.38 300 ILE A C 1
ATOM 2360 O O . ILE A 1 300 ? -10.301 -7.971 0.206 1.00 97.38 300 ILE A O 1
ATOM 2364 N N . LEU A 1 301 ? -10.790 -5.774 0.393 1.00 95.88 301 LEU A N 1
ATOM 2365 C CA . LEU A 1 301 ? -12.205 -5.939 0.750 1.00 95.88 301 LEU A CA 1
ATOM 2366 C C . LEU A 1 301 ? -12.943 -6.816 -0.272 1.00 95.88 301 LEU A C 1
ATOM 2368 O O . LEU A 1 301 ? -13.713 -7.694 0.106 1.00 95.88 301 LEU A O 1
ATOM 2372 N N . HIS A 1 302 ? -12.661 -6.646 -1.567 1.00 94.75 302 HIS A N 1
ATOM 2373 C CA . HIS A 1 302 ? -13.217 -7.506 -2.613 1.00 94.75 302 HIS A CA 1
ATOM 2374 C C . HIS A 1 302 ? -12.796 -8.980 -2.486 1.00 94.75 302 HIS A C 1
ATOM 2376 O O . HIS A 1 302 ? -13.636 -9.862 -2.660 1.00 94.75 302 HIS A O 1
ATOM 2382 N N . LEU A 1 303 ? -11.522 -9.247 -2.174 1.00 96.25 303 LEU A N 1
ATOM 2383 C CA . LEU A 1 303 ? -10.982 -10.603 -2.027 1.00 96.25 303 LEU A CA 1
ATOM 2384 C C . LEU A 1 303 ? -11.491 -11.289 -0.747 1.00 96.25 303 LEU A C 1
ATOM 2386 O O . LEU A 1 303 ? -11.959 -12.421 -0.821 1.00 96.25 303 LEU A O 1
ATOM 2390 N N . ILE A 1 304 ? -11.466 -10.611 0.409 1.00 95.50 304 ILE A N 1
ATOM 2391 C CA . ILE A 1 304 ? -11.916 -11.200 1.689 1.00 95.50 304 ILE A CA 1
ATOM 2392 C C . ILE A 1 304 ? -13.440 -11.364 1.783 1.00 95.50 304 ILE A C 1
ATOM 2394 O O . ILE A 1 304 ? -13.912 -12.167 2.581 1.00 95.50 304 ILE A O 1
ATOM 2398 N N . ASN A 1 305 ? -14.215 -10.670 0.940 1.00 90.19 305 ASN A N 1
ATOM 2399 C CA . ASN A 1 305 ? -15.653 -10.917 0.779 1.00 90.19 305 ASN A CA 1
ATOM 2400 C C . ASN A 1 305 ? -15.966 -12.262 0.080 1.00 90.19 305 ASN A C 1
ATOM 2402 O O . ASN A 1 305 ? -17.136 -12.620 -0.017 1.00 90.19 305 ASN A O 1
ATOM 2406 N N . GLY A 1 306 ? -14.978 -12.981 -0.479 1.00 85.75 306 GLY A N 1
ATOM 2407 C CA . GLY A 1 306 ? -15.147 -14.351 -0.999 1.00 85.75 306 GLY A CA 1
ATOM 2408 C C . GLY A 1 306 ? -16.090 -14.519 -2.202 1.00 85.75 306 GLY A C 1
ATOM 2409 O O . GLY A 1 306 ? -16.335 -15.637 -2.643 1.00 85.75 306 GLY A O 1
ATOM 2410 N N . THR A 1 307 ? -16.625 -13.427 -2.762 1.00 80.50 307 THR A N 1
ATOM 2411 C CA . THR A 1 307 ? -17.705 -13.460 -3.776 1.00 80.50 307 THR A CA 1
ATOM 2412 C C . THR A 1 307 ? -17.325 -14.097 -5.118 1.00 80.50 307 THR A C 1
ATOM 2414 O O . THR A 1 307 ? -18.206 -14.449 -5.907 1.00 80.50 307 THR A O 1
ATOM 2417 N N . ALA A 1 308 ? -16.030 -14.239 -5.404 1.00 84.81 308 ALA A N 1
ATOM 2418 C CA . ALA A 1 308 ? -15.516 -14.822 -6.636 1.00 84.81 308 ALA A CA 1
ATOM 2419 C C . ALA A 1 308 ? -14.925 -16.221 -6.398 1.00 84.81 308 ALA A C 1
ATOM 2421 O O . ALA A 1 308 ? -14.312 -16.512 -5.372 1.00 84.81 308 ALA A O 1
ATOM 2422 N N . LYS A 1 309 ? -15.083 -17.103 -7.392 1.00 82.12 309 LYS A N 1
ATOM 2423 C CA . LYS A 1 309 ? -14.632 -18.501 -7.309 1.00 82.12 309 LYS A CA 1
ATOM 2424 C C . LYS A 1 309 ? -13.132 -18.592 -7.021 1.00 82.12 309 LYS A C 1
ATOM 2426 O O . LYS A 1 309 ? -12.326 -18.139 -7.832 1.00 82.12 309 LYS A O 1
ATOM 2431 N N . GLY A 1 310 ? -12.785 -19.259 -5.922 1.00 84.44 310 GLY A N 1
ATOM 2432 C CA . GLY A 1 310 ? -11.404 -19.447 -5.468 1.00 84.44 310 GLY A CA 1
ATOM 2433 C C . GLY A 1 310 ? -10.891 -18.376 -4.500 1.00 84.44 310 GLY A C 1
ATOM 2434 O O . GLY A 1 310 ? -9.797 -18.550 -3.964 1.00 84.44 310 GLY A O 1
ATOM 2435 N N . ASP A 1 311 ? -11.669 -17.319 -4.241 1.00 90.50 311 ASP A N 1
ATOM 2436 C CA . ASP A 1 311 ? -11.344 -16.296 -3.239 1.00 90.50 311 ASP A CA 1
ATOM 2437 C C . ASP A 1 311 ? -11.931 -16.626 -1.841 1.00 90.50 311 ASP A C 1
ATOM 2439 O O . ASP A 1 311 ? -11.524 -16.024 -0.854 1.00 90.50 311 ASP A O 1
ATOM 2443 N N . GLU A 1 312 ? -12.801 -17.643 -1.730 1.00 91.81 312 GLU A N 1
ATOM 2444 C CA . GLU A 1 312 ? -13.412 -18.162 -0.481 1.00 91.81 312 GLU A CA 1
ATOM 2445 C C . GLU A 1 312 ? -12.389 -18.375 0.658 1.00 91.81 312 GLU A C 1
ATOM 2447 O O . GLU A 1 312 ? -12.614 -17.973 1.800 1.00 91.81 312 GLU A O 1
ATOM 2452 N N . LYS A 1 313 ? -11.206 -18.915 0.330 1.00 93.81 313 LYS A N 1
ATOM 2453 C CA . LYS A 1 313 ? -10.098 -19.139 1.278 1.00 93.81 313 LYS A CA 1
ATOM 2454 C C . LYS A 1 313 ? -9.580 -17.860 1.957 1.00 93.81 313 LYS A C 1
ATOM 2456 O O . LYS A 1 313 ? -8.998 -17.938 3.035 1.00 93.81 313 LYS A O 1
ATOM 2461 N N . TYR A 1 314 ? -9.757 -16.682 1.349 1.00 95.38 314 TYR A N 1
ATOM 2462 C CA . TYR A 1 314 ? -9.344 -15.414 1.962 1.00 95.38 314 TYR A CA 1
ATOM 2463 C C . TYR A 1 314 ? -10.346 -14.939 3.013 1.00 95.38 314 TYR A C 1
ATOM 2465 O O . TYR A 1 314 ? -9.939 -14.280 3.966 1.00 95.38 314 TYR A O 1
ATOM 2473 N N . THR A 1 315 ? -11.625 -15.302 2.880 1.00 93.69 315 THR A N 1
ATOM 2474 C CA . THR A 1 315 ? -12.629 -15.100 3.933 1.00 93.69 315 THR A CA 1
ATOM 2475 C C . THR A 1 315 ? -12.296 -15.964 5.147 1.00 93.69 315 THR A C 1
ATOM 2477 O O . THR A 1 315 ? -12.238 -15.448 6.259 1.00 93.69 315 THR A O 1
ATOM 2480 N N . GLU A 1 316 ? -11.991 -17.250 4.937 1.00 91.75 316 GLU A N 1
ATOM 2481 C CA . GLU A 1 316 ? -11.587 -18.176 6.008 1.00 91.75 316 GLU A CA 1
ATOM 2482 C C . GLU A 1 316 ? -10.345 -17.672 6.761 1.00 91.75 316 GLU A C 1
ATOM 2484 O O . GLU A 1 316 ? -10.363 -17.563 7.987 1.00 91.75 316 GLU A O 1
ATOM 2489 N N . VAL A 1 317 ? -9.290 -17.289 6.031 1.00 92.69 317 VAL A N 1
ATOM 2490 C CA . VAL A 1 317 ? -8.053 -16.756 6.625 1.00 92.69 317 VAL A CA 1
ATOM 2491 C C . VAL A 1 317 ? -8.276 -15.407 7.315 1.00 92.69 317 VAL A C 1
ATOM 2493 O O . VAL A 1 317 ? -7.678 -15.156 8.357 1.00 92.69 317 VAL A O 1
ATOM 2496 N N . PHE A 1 318 ? -9.156 -14.543 6.802 1.00 94.94 318 PHE A N 1
ATOM 2497 C CA . PHE A 1 318 ? -9.486 -13.294 7.492 1.00 94.94 318 PHE A CA 1
ATOM 2498 C C . PHE A 1 318 ? -10.214 -13.545 8.823 1.00 94.94 318 PHE A C 1
ATOM 2500 O O . PHE A 1 318 ? -9.871 -12.922 9.824 1.00 94.94 318 PHE A O 1
ATOM 2507 N N . LEU A 1 319 ? -11.155 -14.495 8.871 1.00 93.19 319 LEU A N 1
ATOM 2508 C CA . LEU A 1 319 ? -11.816 -14.897 10.119 1.00 93.19 319 LEU A CA 1
ATOM 2509 C C . LEU A 1 319 ? -10.837 -15.557 11.108 1.00 93.19 319 LEU A C 1
ATOM 2511 O O . LEU A 1 319 ? -10.921 -15.306 12.309 1.00 93.19 319 LEU A O 1
ATOM 2515 N N . GLU A 1 320 ? -9.866 -16.334 10.619 1.00 91.25 320 GLU A N 1
ATOM 2516 C CA . GLU A 1 320 ? -8.769 -16.851 11.448 1.00 91.25 320 GLU A CA 1
ATOM 2517 C C . GLU A 1 320 ? -7.934 -15.711 12.061 1.00 91.25 320 GLU A C 1
ATOM 2519 O O . GLU A 1 320 ? -7.654 -15.729 13.261 1.00 91.25 320 GLU A O 1
ATOM 2524 N N . LEU A 1 321 ? -7.603 -14.679 11.279 1.00 92.50 321 LEU A N 1
ATOM 2525 C CA . LEU A 1 321 ? -6.887 -13.499 11.772 1.00 92.50 321 LEU A CA 1
ATOM 2526 C C . LEU A 1 321 ? -7.693 -12.700 12.814 1.00 92.50 321 LEU A C 1
ATOM 2528 O O . LEU A 1 321 ? -7.101 -12.217 13.775 1.00 92.50 321 LEU A O 1
ATOM 2532 N N . LEU A 1 322 ? -9.025 -12.605 12.697 1.00 93.38 322 LEU A N 1
ATOM 2533 C CA . LEU A 1 322 ? -9.853 -12.032 13.775 1.00 93.38 322 LEU A CA 1
ATOM 2534 C C . LEU A 1 322 ? -9.720 -12.853 15.070 1.00 93.38 322 LEU A C 1
ATOM 2536 O O . LEU A 1 322 ? -9.540 -12.286 16.147 1.00 93.38 322 LEU A O 1
ATOM 2540 N N . SER A 1 323 ? -9.723 -14.187 14.968 1.00 89.38 323 SER A N 1
ATOM 2541 C CA . SER A 1 323 ? -9.572 -15.055 16.144 1.00 89.38 323 SER A CA 1
ATOM 2542 C C . SER A 1 323 ? -8.216 -14.905 16.848 1.00 89.38 323 SER A C 1
ATOM 2544 O O . SER A 1 323 ? -8.149 -14.991 18.075 1.00 89.38 323 SER A O 1
ATOM 2546 N N . LEU A 1 324 ? -7.148 -14.575 16.108 1.00 86.50 324 LEU A N 1
ATOM 2547 C CA . LEU A 1 324 ? -5.827 -14.267 16.672 1.00 86.50 324 LEU A CA 1
ATOM 2548 C C . LEU A 1 324 ? -5.908 -13.106 17.675 1.00 86.50 324 LEU A C 1
ATOM 2550 O O . LEU A 1 324 ? -5.405 -13.235 18.792 1.00 86.50 324 LEU A O 1
ATOM 2554 N N . MET A 1 325 ? -6.581 -12.007 17.311 1.00 85.19 325 MET A N 1
ATOM 2555 C CA . MET A 1 325 ? -6.740 -10.830 18.182 1.00 85.19 325 MET A CA 1
ATOM 2556 C C . MET A 1 325 ? -7.507 -11.125 19.478 1.00 85.19 325 MET A C 1
ATOM 2558 O O . MET A 1 325 ? -7.254 -10.488 20.499 1.00 85.19 325 MET A O 1
ATOM 2562 N N . GLN A 1 326 ? -8.430 -12.089 19.445 1.00 80.88 326 GLN A N 1
ATOM 2563 C CA . GLN A 1 326 ? -9.222 -12.497 20.609 1.00 80.88 326 GLN A CA 1
ATOM 2564 C C . GLN A 1 326 ? -8.405 -13.362 21.584 1.00 80.88 326 GLN A C 1
ATOM 2566 O O . GLN A 1 326 ? -8.607 -13.288 22.798 1.00 80.88 326 GLN A O 1
ATOM 2571 N N . THR A 1 327 ? -7.487 -14.191 21.072 1.00 78.56 327 THR A N 1
ATOM 2572 C CA . THR A 1 327 ? -6.731 -15.146 21.899 1.00 78.56 327 THR A CA 1
ATOM 2573 C C . THR A 1 327 ? -5.667 -14.484 22.790 1.00 78.56 327 THR A C 1
ATOM 2575 O O . THR A 1 327 ? -4.879 -13.673 22.292 1.00 78.56 327 THR A O 1
ATOM 2578 N N . PRO A 1 328 ? -5.578 -14.858 24.086 1.00 67.00 328 PRO A N 1
ATOM 2579 C CA . PRO A 1 328 ? -4.470 -14.461 24.955 1.00 67.00 328 PRO A CA 1
ATOM 2580 C C . PRO A 1 328 ? -3.155 -15.060 24.445 1.00 67.00 328 PRO A C 1
ATOM 2582 O O . PRO A 1 328 ? -3.110 -16.225 24.045 1.00 67.00 328 PRO A O 1
ATOM 2585 N N . GLY A 1 329 ? -2.078 -14.275 24.459 1.00 65.62 329 GLY A N 1
ATOM 2586 C CA . GLY A 1 329 ? -0.784 -14.708 23.938 1.00 65.62 329 GLY A CA 1
ATOM 2587 C C . GLY A 1 329 ? 0.384 -14.011 24.621 1.00 65.62 329 GLY A C 1
ATOM 2588 O O . GLY A 1 329 ? 0.661 -12.844 24.365 1.00 65.62 329 GLY A O 1
ATOM 2589 N N . GLU A 1 330 ? 1.125 -14.766 25.434 1.00 64.06 330 GLU A N 1
ATOM 2590 C CA . GLU A 1 330 ? 2.261 -14.275 26.234 1.00 64.06 330 GLU A CA 1
ATOM 2591 C C . GLU A 1 330 ? 3.501 -13.871 25.400 1.00 64.06 330 GLU A C 1
ATOM 2593 O O . GLU A 1 330 ? 4.479 -13.347 25.935 1.00 64.06 330 GLU A O 1
ATOM 2598 N N . ASN A 1 331 ? 3.508 -14.140 24.090 1.00 78.94 331 ASN A N 1
ATOM 2599 C CA . ASN A 1 331 ? 4.650 -13.893 23.209 1.00 78.94 331 ASN A CA 1
ATOM 2600 C C . ASN A 1 331 ? 4.568 -12.509 22.541 1.00 78.94 331 ASN A C 1
ATOM 2602 O O . ASN A 1 331 ? 3.566 -12.172 21.915 1.00 78.94 331 ASN A O 1
ATOM 2606 N N . ILE A 1 332 ? 5.679 -11.765 22.557 1.00 84.81 332 ILE A N 1
ATOM 2607 C CA . ILE A 1 332 ? 5.853 -10.468 21.874 1.00 84.81 332 ILE A CA 1
ATOM 2608 C C . ILE A 1 332 ? 5.419 -10.538 20.399 1.00 84.81 332 ILE A C 1
ATOM 2610 O O . ILE A 1 332 ? 4.783 -9.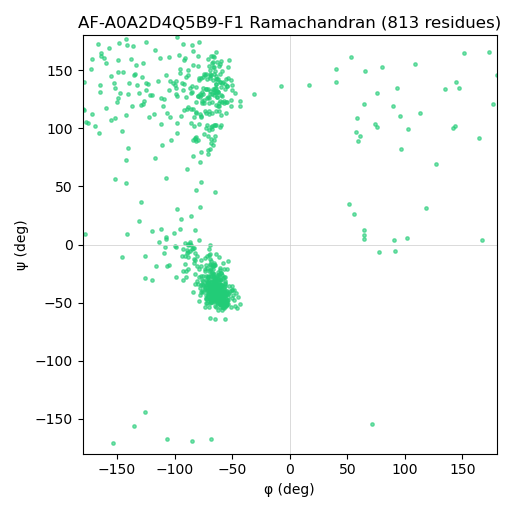613 19.904 1.00 84.81 332 ILE A O 1
ATOM 2614 N N . ILE A 1 333 ? 5.713 -11.647 19.709 1.00 85.38 333 ILE A N 1
ATOM 2615 C CA . ILE A 1 333 ? 5.318 -11.865 18.304 1.00 85.38 333 ILE A CA 1
ATOM 2616 C C . ILE A 1 333 ? 3.788 -11.852 18.151 1.00 85.38 333 ILE A C 1
ATOM 2618 O O . ILE A 1 333 ? 3.271 -11.229 17.227 1.00 85.38 333 ILE A O 1
ATOM 2622 N N . HIS A 1 334 ? 3.058 -12.494 19.070 1.00 86.81 334 HIS A N 1
ATOM 2623 C CA . HIS A 1 334 ? 1.590 -12.525 19.065 1.00 86.81 334 HIS A CA 1
ATOM 2624 C C . HIS A 1 334 ? 1.009 -11.133 19.306 1.00 86.81 334 HIS A C 1
ATOM 2626 O O . HIS A 1 334 ? 0.148 -10.683 18.551 1.00 86.81 334 HIS A O 1
ATOM 2632 N N . GLN A 1 335 ? 1.545 -10.417 20.299 1.00 86.69 335 GLN A N 1
ATOM 2633 C CA . GLN A 1 335 ? 1.148 -9.042 20.599 1.00 86.69 335 GLN A CA 1
ATOM 2634 C C . GLN A 1 335 ? 1.359 -8.114 19.387 1.00 86.69 335 GLN A C 1
ATOM 2636 O O . GLN A 1 335 ? 0.460 -7.358 19.028 1.00 86.69 335 GLN A O 1
ATOM 2641 N N . GLN A 1 336 ? 2.506 -8.215 18.705 1.00 89.06 336 GLN A N 1
ATOM 2642 C CA . GLN A 1 336 ? 2.780 -7.454 17.481 1.00 89.06 336 GLN A CA 1
ATOM 2643 C C . GLN A 1 336 ? 1.811 -7.807 16.344 1.00 89.06 336 GLN A C 1
ATOM 2645 O O . GLN A 1 336 ? 1.324 -6.908 15.660 1.00 89.06 336 GLN A O 1
ATOM 2650 N N . CYS A 1 337 ? 1.490 -9.090 16.147 1.00 91.50 337 CYS A N 1
ATOM 2651 C CA . CYS A 1 337 ? 0.485 -9.507 15.166 1.00 91.50 337 CYS A CA 1
ATOM 2652 C C . CYS A 1 337 ? -0.897 -8.907 15.477 1.00 91.50 337 CYS A C 1
ATOM 2654 O O . CYS A 1 337 ? -1.532 -8.363 14.575 1.00 91.50 337 CYS A O 1
ATOM 2656 N N . ALA A 1 338 ? -1.335 -8.933 16.741 1.00 91.12 338 ALA A N 1
ATOM 2657 C CA . ALA A 1 338 ? -2.599 -8.327 17.165 1.00 91.12 338 ALA A CA 1
ATOM 2658 C C . ALA A 1 338 ? -2.620 -6.794 16.975 1.00 91.12 338 ALA A C 1
ATOM 2660 O O . ALA A 1 338 ? -3.639 -6.243 16.563 1.00 91.12 338 ALA A O 1
ATOM 2661 N N . GLU A 1 339 ? -1.497 -6.105 17.206 1.00 92.12 339 GLU A N 1
ATOM 2662 C CA . GLU A 1 339 ? -1.367 -4.658 16.973 1.00 92.12 339 GLU A CA 1
ATOM 2663 C C . GLU A 1 339 ? -1.467 -4.289 15.482 1.00 92.12 339 GLU A C 1
ATOM 2665 O O . GLU A 1 339 ? -2.199 -3.357 15.136 1.00 92.12 339 GLU A O 1
ATOM 2670 N N . TYR A 1 340 ? -0.818 -5.044 14.585 1.00 94.50 340 TYR A N 1
ATOM 2671 C CA . TYR A 1 340 ? -0.996 -4.852 13.138 1.00 94.50 340 TYR A CA 1
ATOM 2672 C C . TYR A 1 340 ? -2.432 -5.146 12.698 1.00 94.50 340 TYR A C 1
ATOM 2674 O O . TYR A 1 340 ? -2.992 -4.393 11.904 1.00 94.50 340 TYR A O 1
ATOM 2682 N N . LEU A 1 341 ? -3.060 -6.198 13.229 1.00 95.81 341 LEU A N 1
ATOM 2683 C CA . LEU A 1 341 ? -4.446 -6.533 12.899 1.00 95.81 341 LEU A CA 1
ATOM 2684 C C . LEU A 1 341 ? -5.433 -5.456 13.365 1.00 95.81 341 LEU A C 1
ATOM 2686 O O . LEU A 1 341 ? -6.307 -5.077 12.589 1.00 95.81 341 LEU A O 1
ATOM 2690 N N . ALA A 1 342 ? -5.240 -4.865 14.547 1.00 95.75 342 ALA A N 1
ATOM 2691 C CA . ALA A 1 342 ? -6.027 -3.711 14.983 1.00 95.75 342 ALA A CA 1
ATOM 2692 C C . ALA A 1 342 ? -5.909 -2.524 14.003 1.00 95.75 342 ALA A C 1
ATOM 2694 O O . ALA A 1 342 ? -6.915 -1.896 13.676 1.00 95.75 342 ALA A O 1
ATOM 2695 N N . SER A 1 343 ? -4.707 -2.246 13.483 1.00 96.50 343 SER A N 1
ATOM 2696 C CA . SER A 1 343 ? -4.462 -1.183 12.488 1.00 96.50 343 SER A CA 1
ATOM 2697 C C . SER A 1 343 ? -5.064 -1.497 11.102 1.00 96.50 343 SER A C 1
ATOM 2699 O O . SER A 1 343 ? -5.630 -0.617 10.438 1.00 96.50 343 SER A O 1
ATOM 2701 N N . ILE A 1 344 ? -5.055 -2.772 10.696 1.00 97.88 344 ILE A N 1
ATOM 2702 C CA . ILE A 1 344 ? -5.746 -3.263 9.493 1.00 97.88 344 ILE A CA 1
ATOM 2703 C C . ILE A 1 344 ? -7.260 -3.040 9.622 1.00 97.88 344 ILE A C 1
ATOM 2705 O O . ILE A 1 344 ? -7.872 -2.462 8.720 1.00 97.88 344 ILE A O 1
ATOM 2709 N N . LEU A 1 345 ? -7.860 -3.426 10.755 1.00 97.75 345 LEU A N 1
ATOM 2710 C CA . LEU A 1 345 ? -9.283 -3.202 11.032 1.00 97.75 345 LEU A CA 1
ATOM 2711 C C . LEU A 1 345 ? -9.630 -1.712 11.076 1.00 97.75 345 LEU A C 1
ATOM 2713 O O . LEU A 1 345 ? -10.632 -1.309 10.479 1.00 97.75 345 LEU A O 1
ATOM 2717 N N . GLN A 1 346 ? -8.775 -0.888 11.691 1.00 97.06 346 GLN A N 1
ATOM 2718 C CA . GLN A 1 346 ? -8.920 0.565 11.673 1.00 97.06 346 GLN A CA 1
ATOM 2719 C C . GLN A 1 346 ? -8.954 1.106 10.240 1.00 97.06 346 GLN A C 1
ATOM 2721 O O . GLN A 1 346 ? -9.784 1.949 9.906 1.00 97.06 346 GLN A O 1
ATOM 2726 N N . SER A 1 347 ? -8.073 0.619 9.367 1.00 97.38 347 SER A N 1
ATOM 2727 C CA . SER A 1 347 ? -8.026 1.049 7.968 1.00 97.38 347 SER A CA 1
ATOM 2728 C C . SER A 1 347 ? -9.218 0.533 7.153 1.00 97.38 347 SER A C 1
ATOM 2730 O O . SER A 1 347 ? -9.723 1.256 6.296 1.00 97.38 347 SER A O 1
ATOM 2732 N N . PHE A 1 348 ? -9.749 -0.659 7.442 1.00 97.50 348 PHE A N 1
ATOM 2733 C CA . PHE A 1 348 ? -10.975 -1.154 6.802 1.00 97.50 348 PHE A CA 1
ATOM 2734 C C . PHE A 1 348 ? -12.230 -0.379 7.228 1.00 97.50 348 PHE A C 1
ATOM 2736 O O . PHE A 1 348 ? -13.061 -0.088 6.369 1.00 97.50 348 PHE A O 1
ATOM 2743 N N . CYS A 1 349 ? -12.343 0.014 8.498 1.00 97.00 349 CYS A N 1
ATOM 2744 C CA . CYS A 1 349 ? -13.502 0.755 9.012 1.00 97.00 349 CYS A CA 1
ATOM 2745 C C . CYS A 1 349 ? -13.457 2.271 8.744 1.00 97.00 349 CYS A C 1
ATOM 2747 O O . CYS A 1 349 ? -14.472 2.937 8.901 1.00 97.00 349 CYS A O 1
ATOM 2749 N N . ASP A 1 350 ? -12.311 2.824 8.339 1.00 94.44 350 ASP A N 1
ATOM 2750 C CA . ASP A 1 350 ? -12.169 4.246 8.003 1.00 94.44 350 ASP A CA 1
ATOM 2751 C C . ASP A 1 350 ? -12.831 4.580 6.649 1.00 94.44 350 ASP A C 1
ATOM 2753 O O . ASP A 1 350 ? -12.392 4.121 5.586 1.00 94.44 350 ASP A O 1
ATOM 2757 N N . GLN A 1 351 ? -13.886 5.397 6.689 1.00 90.62 351 GLN A N 1
ATOM 2758 C CA . GLN A 1 351 ? -14.654 5.821 5.515 1.00 90.62 351 GLN A CA 1
ATOM 2759 C C . GLN A 1 351 ? -13.897 6.765 4.556 1.00 90.62 351 GLN A C 1
ATOM 2761 O O . GLN A 1 351 ? -14.230 6.795 3.367 1.00 90.62 351 GLN A O 1
ATOM 2766 N N . ASP A 1 352 ? -12.856 7.472 5.016 1.00 89.75 352 ASP A N 1
ATOM 2767 C CA . ASP A 1 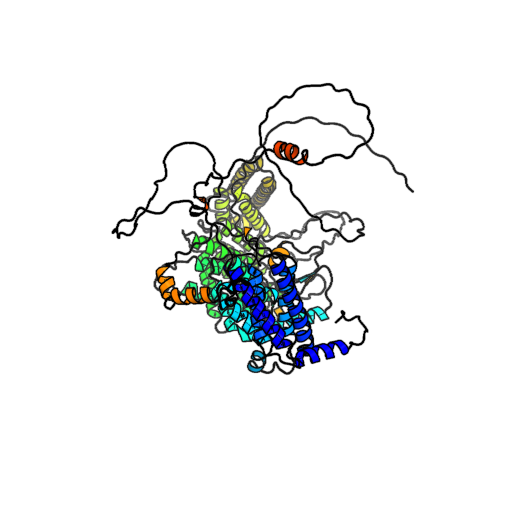352 ? -12.064 8.424 4.218 1.00 89.75 352 ASP A CA 1
ATOM 2768 C C . ASP A 1 352 ? -11.008 7.730 3.341 1.00 89.75 352 ASP A C 1
ATOM 2770 O O . ASP A 1 352 ? -10.555 8.271 2.316 1.00 89.75 352 ASP A O 1
ATOM 2774 N N . ILE A 1 353 ? -10.667 6.473 3.658 1.00 91.94 353 ILE A N 1
ATOM 2775 C CA . ILE A 1 353 ? -9.897 5.582 2.771 1.00 91.94 353 ILE A CA 1
ATOM 2776 C C . ILE A 1 353 ? -10.815 5.036 1.654 1.00 91.94 353 ILE A C 1
ATOM 2778 O O . ILE A 1 353 ? -10.917 3.836 1.408 1.00 91.94 353 ILE A O 1
ATOM 2782 N N . ALA A 1 354 ? -11.482 5.947 0.943 1.00 91.62 354 ALA A N 1
ATOM 2783 C CA . ALA A 1 354 ? -12.324 5.677 -0.215 1.00 91.62 354 ALA A CA 1
ATOM 2784 C C . ALA A 1 354 ? -11.616 6.059 -1.526 1.00 91.62 354 ALA A C 1
ATOM 2786 O O . ALA A 1 354 ? -10.926 7.084 -1.617 1.00 91.62 354 ALA A O 1
ATOM 2787 N N . LEU A 1 355 ? -11.798 5.230 -2.561 1.00 92.06 355 LEU A N 1
ATOM 2788 C CA . LEU A 1 355 ? -11.237 5.453 -3.901 1.00 92.06 355 LEU A CA 1
ATOM 2789 C C . LEU A 1 355 ? -11.955 6.593 -4.658 1.00 92.06 355 LEU A C 1
ATOM 2791 O O . LEU A 1 355 ? -11.345 7.268 -5.490 1.00 92.06 355 LEU A O 1
ATOM 2795 N N . ILE A 1 356 ? -13.226 6.830 -4.331 1.00 90.06 356 ILE A N 1
ATOM 2796 C CA . ILE A 1 356 ? -13.996 8.013 -4.724 1.00 90.06 356 ILE A CA 1
ATOM 2797 C C . ILE A 1 356 ? -14.211 8.844 -3.455 1.00 90.06 356 ILE A C 1
ATOM 2799 O O . ILE A 1 356 ? -14.792 8.359 -2.489 1.00 90.06 356 ILE A O 1
ATOM 2803 N N . LEU A 1 357 ? -13.701 10.072 -3.454 1.00 83.31 357 LEU A N 1
ATOM 2804 C CA . LEU A 1 357 ? -13.967 11.094 -2.444 1.00 83.31 357 LEU A CA 1
ATOM 2805 C C . LEU A 1 357 ? -15.190 11.928 -2.862 1.00 83.31 357 LEU A C 1
ATOM 2807 O O . LEU A 1 357 ? -15.313 12.225 -4.056 1.00 83.31 357 LEU A O 1
ATOM 2811 N N . PRO A 1 358 ? -16.033 12.372 -1.914 1.00 68.88 358 PRO A N 1
ATOM 2812 C CA . PRO A 1 358 ? -17.108 13.314 -2.204 1.00 68.88 358 PRO A CA 1
ATOM 2813 C C . PRO A 1 358 ? -16.510 14.643 -2.685 1.00 68.88 358 PRO A C 1
ATOM 2815 O O . PRO A 1 358 ? -15.639 15.218 -2.028 1.00 68.88 358 PRO A O 1
ATOM 2818 N N . SER A 1 359 ? -16.952 15.130 -3.848 1.00 58.47 359 SER A N 1
ATOM 2819 C CA . SER A 1 359 ? -16.540 16.436 -4.370 1.00 58.47 359 SER A CA 1
ATOM 2820 C C . SER A 1 359 ? -17.611 17.477 -4.059 1.00 58.47 359 SER A C 1
ATOM 2822 O O . SER A 1 359 ? -18.797 17.248 -4.279 1.00 58.47 359 SER A O 1
ATOM 2824 N N . SER A 1 360 ? -17.201 18.651 -3.578 1.00 48.38 360 SER A N 1
ATOM 2825 C CA . SER A 1 360 ? -18.122 19.725 -3.179 1.00 48.38 360 SER A CA 1
ATOM 2826 C C . SER A 1 360 ? -18.874 20.387 -4.344 1.00 48.38 360 SER A C 1
ATOM 2828 O O . SER A 1 360 ? -19.659 21.302 -4.112 1.00 48.38 360 SER A O 1
ATOM 2830 N N . SER A 1 361 ? -18.642 19.960 -5.592 1.00 46.81 361 SER A N 1
ATOM 2831 C CA . SER A 1 361 ? -19.170 20.627 -6.786 1.00 46.81 361 SER A CA 1
ATOM 2832 C C . SER A 1 361 ? -19.974 19.754 -7.755 1.00 46.81 361 SER A C 1
ATOM 2834 O O . SER A 1 361 ? -20.820 20.320 -8.441 1.00 46.81 361 SER A O 1
ATOM 2836 N N . GLU A 1 362 ? -19.737 18.435 -7.874 1.00 45.78 362 GLU A N 1
ATOM 2837 C CA . GLU A 1 362 ? -20.335 17.647 -8.982 1.00 45.78 362 GLU A CA 1
ATOM 2838 C C . GLU A 1 362 ? -20.740 16.182 -8.685 1.00 45.78 362 GLU A C 1
ATOM 2840 O O . GLU A 1 362 ? -21.427 15.585 -9.514 1.00 45.78 362 GLU A O 1
ATOM 2845 N N . SER A 1 363 ? -20.373 15.561 -7.553 1.00 47.88 363 SER A N 1
ATOM 2846 C CA . SER A 1 363 ? -20.712 14.141 -7.319 1.00 47.88 363 SER A CA 1
ATOM 2847 C C . SER A 1 363 ? -22.144 13.934 -6.805 1.00 47.88 363 SER A C 1
ATOM 2849 O O . SER A 1 363 ? -22.449 14.271 -5.665 1.00 47.88 363 SER A O 1
ATOM 2851 N N . THR A 1 364 ? -22.997 13.289 -7.607 1.00 51.75 364 THR A N 1
ATOM 2852 C CA . THR A 1 364 ? -24.380 12.894 -7.253 1.00 51.75 364 THR A CA 1
ATOM 2853 C C . THR A 1 364 ? -24.487 11.583 -6.459 1.00 51.75 364 THR A C 1
ATOM 2855 O O . THR A 1 364 ? -25.577 11.022 -6.373 1.00 51.75 364 THR A O 1
ATOM 2858 N N . LEU A 1 365 ? -23.375 11.058 -5.935 1.00 60.47 365 LEU A N 1
ATOM 2859 C CA . LEU A 1 365 ? -23.362 9.813 -5.163 1.00 60.47 365 LEU A CA 1
ATOM 2860 C C . LEU A 1 365 ? -24.017 10.025 -3.796 1.00 60.47 365 LEU A C 1
ATOM 2862 O O . LEU A 1 365 ? -23.720 10.993 -3.095 1.00 60.47 365 LEU A O 1
ATOM 2866 N N . SER A 1 366 ? -24.889 9.101 -3.408 1.00 76.12 366 SER A N 1
ATOM 2867 C CA . SER A 1 366 ? -25.447 9.055 -2.061 1.00 76.12 366 SER A CA 1
ATOM 2868 C C . SER A 1 366 ? -24.369 8.649 -1.053 1.00 76.12 366 SER A C 1
ATOM 2870 O O . SER A 1 366 ? -23.527 7.798 -1.338 1.00 76.12 366 SER A O 1
ATOM 2872 N N . GLU A 1 367 ? -24.438 9.180 0.168 1.00 78.81 367 GLU A N 1
ATOM 2873 C CA . GLU A 1 367 ? -23.589 8.748 1.287 1.00 78.81 367 GLU A CA 1
ATOM 2874 C C . GLU A 1 367 ? -23.637 7.220 1.475 1.00 78.81 367 GLU A C 1
ATOM 2876 O O . GLU A 1 367 ? -22.604 6.576 1.634 1.00 78.81 367 GLU A O 1
ATOM 2881 N N . LEU A 1 368 ? -24.820 6.608 1.337 1.00 84.50 368 LEU A N 1
ATOM 2882 C CA . LEU A 1 368 ? -24.994 5.153 1.413 1.00 84.50 368 LEU A CA 1
ATOM 2883 C C . LEU A 1 368 ? -24.230 4.404 0.305 1.00 84.50 368 LEU A C 1
ATOM 2885 O O . LEU A 1 368 ? -23.716 3.312 0.546 1.00 84.50 368 LEU A O 1
ATOM 2889 N N . GLU A 1 369 ? -24.120 4.983 -0.893 1.00 86.50 369 GLU A N 1
ATOM 2890 C CA . GLU A 1 369 ? -23.327 4.423 -1.994 1.00 86.50 369 GLU A CA 1
ATOM 2891 C C . GLU A 1 369 ? -21.828 4.555 -1.695 1.00 86.50 369 GLU A C 1
ATOM 2893 O O . GLU A 1 369 ? -21.091 3.581 -1.857 1.00 86.50 369 GLU A O 1
ATOM 2898 N N . GLN A 1 370 ? -21.373 5.701 -1.173 1.00 87.50 370 GLN A N 1
ATOM 2899 C CA . GLN A 1 370 ? -19.984 5.876 -0.731 1.00 87.50 370 GLN A CA 1
ATOM 2900 C C . GLN A 1 370 ? -19.607 4.849 0.349 1.00 87.50 370 GLN A C 1
ATOM 2902 O O . GLN A 1 370 ? -18.598 4.161 0.193 1.00 87.50 370 GLN A O 1
ATOM 2907 N N . LEU A 1 371 ? -20.438 4.690 1.386 1.00 90.38 371 LEU A N 1
ATOM 2908 C CA . LEU A 1 371 ? -20.233 3.719 2.467 1.00 90.38 371 LEU A CA 1
ATOM 2909 C C . LEU A 1 371 ? -20.201 2.275 1.944 1.00 90.38 371 LEU A C 1
ATOM 2911 O O . LEU A 1 371 ? -19.323 1.505 2.332 1.00 90.38 371 LEU A O 1
ATOM 2915 N N . SER A 1 372 ? -21.093 1.914 1.011 1.00 91.06 372 SER A N 1
ATOM 2916 C CA . SER A 1 372 ? -21.090 0.580 0.382 1.00 91.06 372 SER A CA 1
ATOM 2917 C C . SER A 1 372 ? -19.791 0.270 -0.370 1.00 91.06 372 SER A C 1
ATOM 2919 O O . SER A 1 372 ? -19.366 -0.882 -0.422 1.00 91.06 372 SER A O 1
ATOM 2921 N N . ASN A 1 373 ? -19.136 1.300 -0.913 1.00 90.56 373 ASN A N 1
ATOM 2922 C CA . ASN A 1 373 ? -17.915 1.183 -1.703 1.00 90.56 373 ASN A CA 1
ATOM 2923 C C . ASN A 1 373 ? -16.623 1.344 -0.876 1.00 90.56 373 ASN A C 1
ATOM 2925 O O . ASN A 1 373 ? -15.539 1.095 -1.409 1.00 90.56 373 ASN A O 1
ATOM 2929 N N . SER A 1 374 ? -16.701 1.767 0.393 1.00 91.50 374 SER A N 1
ATOM 2930 C CA . SER A 1 374 ? -15.532 2.003 1.259 1.00 91.50 374 SER A CA 1
ATOM 2931 C C . SER A 1 374 ? -15.446 1.088 2.486 1.00 91.50 374 SER A C 1
ATOM 2933 O O . SER A 1 374 ? -14.353 0.953 3.039 1.00 91.50 374 SER A O 1
ATOM 2935 N N . LEU A 1 375 ? -16.538 0.439 2.903 1.00 94.38 375 LEU A N 1
ATOM 2936 C CA . LEU A 1 375 ? -16.602 -0.354 4.137 1.00 94.38 375 LEU A CA 1
ATOM 2937 C C . LEU A 1 375 ? -16.777 -1.868 3.901 1.00 94.38 375 LEU A C 1
ATOM 2939 O O . LEU A 1 375 ? -17.234 -2.293 2.838 1.00 94.38 375 LEU A O 1
ATOM 2943 N N . PRO A 1 376 ? -16.452 -2.710 4.904 1.00 94.94 376 PRO A N 1
ATOM 2944 C CA . PRO A 1 376 ? -16.813 -4.125 4.921 1.00 94.94 376 PRO A CA 1
ATOM 2945 C C . PRO A 1 376 ? -18.320 -4.372 4.750 1.00 94.94 376 PRO A C 1
ATOM 2947 O O . PRO A 1 376 ? -19.156 -3.666 5.324 1.00 94.94 376 PRO A O 1
ATOM 2950 N N . GLY A 1 377 ? -18.664 -5.434 4.015 1.00 91.56 377 GLY A N 1
ATOM 2951 C CA . GLY A 1 377 ? -20.042 -5.914 3.896 1.00 91.56 377 GLY A CA 1
ATOM 2952 C C . GLY A 1 377 ? -20.588 -6.463 5.220 1.00 91.56 377 GLY A C 1
ATOM 2953 O O . GLY A 1 377 ? -19.821 -6.798 6.121 1.00 91.56 377 GLY A O 1
ATOM 2954 N N . LYS A 1 378 ? -21.919 -6.577 5.321 1.00 91.25 378 LYS A N 1
ATOM 2955 C CA . LYS A 1 378 ? -22.674 -6.878 6.555 1.00 91.25 378 LYS A CA 1
ATOM 2956 C C . LYS A 1 378 ? -22.069 -7.979 7.436 1.00 91.25 378 LYS A C 1
ATOM 2958 O O . LYS A 1 378 ? -21.908 -7.780 8.636 1.00 91.25 378 LYS A O 1
ATOM 2963 N N . GLU A 1 379 ? -21.756 -9.136 6.854 1.00 90.94 379 GLU A N 1
ATOM 2964 C CA . GLU A 1 379 ? -21.261 -10.299 7.604 1.00 90.94 379 GLU A CA 1
ATOM 2965 C C . GLU A 1 379 ? -19.882 -10.024 8.217 1.00 90.94 379 GLU A C 1
ATOM 2967 O O . GLU A 1 379 ? -19.696 -10.214 9.417 1.00 90.94 379 GLU A O 1
ATOM 2972 N N . LEU A 1 380 ? -18.955 -9.461 7.432 1.00 93.44 380 LEU A N 1
ATOM 2973 C CA . LEU A 1 380 ? -17.640 -9.051 7.927 1.00 93.44 380 LEU A CA 1
ATOM 2974 C C . LEU A 1 380 ? -17.740 -7.898 8.931 1.00 93.44 380 LEU A C 1
ATOM 2976 O O . LEU A 1 380 ? -17.040 -7.920 9.936 1.00 93.44 380 LEU A O 1
ATOM 2980 N N . MET A 1 381 ? -18.610 -6.909 8.701 1.00 95.75 381 MET A N 1
ATOM 2981 C CA . MET A 1 381 ? -18.793 -5.779 9.618 1.00 95.75 381 MET A CA 1
ATOM 2982 C C . MET A 1 381 ? -19.263 -6.247 11.002 1.00 95.75 381 MET A C 1
ATOM 2984 O O . MET A 1 381 ? -18.733 -5.791 12.015 1.00 95.75 381 MET A O 1
ATOM 2988 N N . ALA A 1 382 ? -20.196 -7.203 11.059 1.00 94.81 382 ALA A N 1
ATOM 2989 C CA . ALA A 1 382 ? -20.631 -7.806 12.316 1.00 94.81 382 ALA A CA 1
ATOM 2990 C C . ALA A 1 382 ? -19.486 -8.556 13.026 1.00 94.81 382 ALA A C 1
ATOM 2992 O O . ALA A 1 382 ? -19.262 -8.326 14.214 1.00 94.81 382 ALA A O 1
ATOM 2993 N N . SER A 1 383 ? -18.723 -9.385 12.300 1.00 95.88 383 SER A N 1
ATOM 2994 C CA . SER A 1 383 ? -17.562 -10.105 12.851 1.00 95.88 383 SER A CA 1
ATOM 2995 C C . SER A 1 383 ? -16.454 -9.169 13.347 1.00 95.88 383 SER A C 1
ATOM 2997 O O . SER A 1 383 ? -15.845 -9.431 14.381 1.00 95.88 383 SER A O 1
ATOM 2999 N N . ILE A 1 384 ? -16.209 -8.060 12.643 1.00 97.06 384 ILE A N 1
ATOM 3000 C CA . ILE A 1 384 ? -15.239 -7.032 13.040 1.00 97.06 384 ILE A CA 1
ATOM 3001 C C . ILE A 1 384 ? -15.706 -6.315 14.313 1.00 97.06 384 ILE A C 1
ATOM 3003 O O . ILE A 1 384 ? -14.903 -6.138 15.225 1.00 97.06 384 ILE A O 1
ATOM 3007 N N . CYS A 1 385 ? -16.988 -5.946 14.419 1.00 97.00 385 CYS A N 1
ATOM 3008 C CA . CYS A 1 385 ? -17.527 -5.321 15.632 1.00 97.00 385 CYS A CA 1
ATOM 3009 C C . CYS A 1 385 ? -17.394 -6.240 16.857 1.00 97.00 385 CYS A C 1
ATOM 3011 O O . CYS A 1 385 ? -16.919 -5.787 17.896 1.00 97.00 385 CYS A O 1
ATOM 3013 N N . ASP A 1 386 ? -17.742 -7.524 16.720 1.00 95.56 386 ASP A N 1
ATOM 3014 C CA . ASP A 1 386 ? -17.587 -8.516 17.794 1.00 95.56 386 ASP A CA 1
ATOM 3015 C C . ASP A 1 386 ? -16.111 -8.678 18.204 1.00 95.56 386 ASP A C 1
ATOM 3017 O O . ASP A 1 386 ? -15.783 -8.569 19.386 1.00 95.56 386 ASP A O 1
ATOM 3021 N N . CYS A 1 387 ? -15.198 -8.810 17.234 1.00 95.94 387 CYS A N 1
ATOM 3022 C CA . CYS A 1 387 ? -13.756 -8.883 17.490 1.00 95.94 387 CYS A CA 1
ATOM 3023 C C . CYS A 1 387 ? -13.213 -7.640 18.223 1.00 95.94 387 CYS A C 1
ATOM 3025 O O . CYS A 1 387 ? -12.415 -7.773 19.155 1.00 95.94 387 CYS A O 1
ATOM 3027 N N . LEU A 1 388 ? -13.632 -6.431 17.823 1.00 96.25 388 LEU A N 1
ATOM 3028 C CA . LEU A 1 388 ? -13.217 -5.178 18.465 1.00 96.25 388 LEU A CA 1
ATOM 3029 C C . LEU A 1 388 ? -13.672 -5.129 19.927 1.00 96.25 388 LEU A C 1
ATOM 3031 O O . LEU A 1 388 ? -12.868 -4.815 20.803 1.00 96.25 388 LEU A O 1
ATOM 3035 N N . ILE A 1 389 ? -14.934 -5.470 20.202 1.00 94.94 389 ILE A N 1
ATOM 3036 C CA . ILE A 1 389 ? -15.484 -5.463 21.562 1.00 94.94 389 ILE A CA 1
ATOM 3037 C C . ILE A 1 389 ? -14.776 -6.498 22.447 1.00 94.94 389 ILE A C 1
ATOM 3039 O O . ILE A 1 389 ? -14.341 -6.157 23.548 1.00 94.94 389 ILE A O 1
ATOM 3043 N N . GLU A 1 390 ? -14.575 -7.726 21.970 1.00 93.44 390 GLU A N 1
ATOM 3044 C CA . GLU A 1 390 ? -13.882 -8.772 22.734 1.00 93.44 390 GLU A CA 1
ATOM 3045 C C . GLU A 1 390 ? -12.405 -8.436 23.004 1.00 93.44 390 GLU A C 1
ATOM 3047 O O . GLU A 1 390 ? -11.942 -8.577 24.139 1.00 93.44 390 GLU A O 1
ATOM 3052 N N . THR A 1 391 ? -11.681 -7.903 22.012 1.00 92.12 391 THR A N 1
ATOM 3053 C CA . THR A 1 391 ? -10.276 -7.471 22.172 1.00 92.12 391 THR A CA 1
ATOM 3054 C C . THR A 1 391 ? -10.142 -6.350 23.207 1.00 92.12 391 THR A C 1
ATOM 3056 O O . THR A 1 391 ? -9.179 -6.306 23.974 1.00 92.12 391 THR A O 1
ATOM 3059 N N . VAL A 1 392 ? -11.116 -5.441 23.255 1.00 91.50 392 VAL A N 1
ATOM 3060 C CA . VAL A 1 392 ? -11.142 -4.292 24.169 1.00 91.50 392 VAL A CA 1
ATOM 3061 C C . VAL A 1 392 ? -11.501 -4.712 25.609 1.00 91.50 392 VAL A C 1
ATOM 3063 O O . VAL A 1 392 ? -10.980 -4.131 26.566 1.00 91.50 392 VAL A O 1
ATOM 3066 N N . ILE A 1 393 ? -12.317 -5.762 25.776 1.00 90.56 393 ILE A N 1
ATOM 3067 C CA . ILE A 1 393 ? -12.615 -6.405 27.072 1.00 90.56 393 ILE A CA 1
ATOM 3068 C C . ILE A 1 393 ? -11.422 -7.232 27.586 1.00 90.56 393 ILE A C 1
ATOM 3070 O O . ILE A 1 393 ? -11.215 -7.308 28.799 1.00 90.56 393 ILE A O 1
ATOM 3074 N N . ASN A 1 394 ? -10.638 -7.851 26.696 1.00 87.81 394 ASN A N 1
ATOM 3075 C CA . ASN A 1 394 ? -9.517 -8.712 27.074 1.00 87.81 394 ASN A CA 1
ATOM 3076 C C . ASN A 1 394 ? -8.435 -7.932 27.857 1.00 87.81 394 ASN A C 1
ATOM 3078 O O . ASN A 1 394 ? -7.819 -6.981 27.367 1.00 87.81 394 ASN A O 1
ATOM 3082 N N . ALA A 1 395 ? -8.191 -8.365 29.098 1.00 82.75 395 ALA A N 1
ATOM 3083 C CA . ALA A 1 395 ? -7.263 -7.741 30.039 1.00 82.75 395 ALA A CA 1
ATOM 3084 C C . ALA A 1 395 ? -5.780 -7.847 29.629 1.00 82.75 395 ALA A C 1
ATOM 3086 O O . ALA A 1 395 ? -4.964 -7.076 30.140 1.00 82.75 395 ALA A O 1
ATOM 3087 N N . GLU A 1 396 ? -5.436 -8.752 28.709 1.00 82.25 396 GLU A N 1
ATOM 3088 C CA . GLU A 1 396 ? -4.068 -8.964 28.216 1.00 82.25 396 GLU A CA 1
ATOM 3089 C C . GLU A 1 396 ? -3.722 -8.122 26.977 1.00 82.25 396 GLU A C 1
ATOM 3091 O O . GLU A 1 396 ? -2.545 -7.920 26.689 1.00 82.25 396 GLU A O 1
ATOM 3096 N N . SER A 1 397 ? -4.718 -7.572 26.268 1.00 85.88 397 SER A N 1
ATOM 3097 C CA . SER A 1 397 ? -4.505 -6.746 25.068 1.00 85.88 397 SER A CA 1
ATOM 3098 C C . SER A 1 397 ? -3.584 -5.558 25.347 1.00 85.88 397 SER A C 1
ATOM 3100 O O . SER A 1 397 ? -3.735 -4.889 26.368 1.00 85.88 397 SER A O 1
ATOM 3102 N N . SER A 1 398 ? -2.657 -5.238 24.445 1.00 87.75 398 SER A N 1
ATOM 3103 C CA . SER A 1 398 ? -1.733 -4.122 24.666 1.00 87.75 398 SER A CA 1
ATOM 3104 C C . SER A 1 398 ? -2.433 -2.757 24.669 1.00 87.75 398 SER A C 1
ATOM 3106 O O . SER A 1 398 ? -3.508 -2.583 24.093 1.00 87.75 398 SER A O 1
ATOM 3108 N N . TYR A 1 399 ? -1.808 -1.760 25.306 1.00 88.38 399 TYR A N 1
ATOM 3109 C CA . TYR A 1 399 ? -2.311 -0.380 25.339 1.00 88.38 399 TYR A CA 1
ATOM 3110 C C . TYR A 1 399 ? -2.509 0.203 23.929 1.00 88.38 399 TYR A C 1
ATOM 3112 O O . TYR A 1 399 ? -3.522 0.843 23.654 1.00 88.38 399 TYR A O 1
ATOM 3120 N N . THR A 1 400 ? -1.559 -0.058 23.026 1.00 89.44 400 THR A N 1
ATOM 3121 C CA . THR A 1 400 ? -1.606 0.350 21.616 1.00 89.44 400 THR A CA 1
ATOM 3122 C C . THR A 1 400 ? -2.758 -0.326 20.879 1.00 89.44 400 THR A C 1
ATOM 3124 O O . THR A 1 400 ? -3.538 0.363 20.227 1.00 89.44 400 THR A O 1
ATOM 3127 N N . CYS A 1 401 ? -2.940 -1.641 21.044 1.00 91.50 401 CYS A N 1
ATOM 3128 C CA . CYS A 1 401 ? -4.073 -2.371 20.467 1.00 91.50 401 CYS A CA 1
ATOM 3129 C C . CYS A 1 401 ? -5.425 -1.831 20.979 1.00 91.50 401 CYS A C 1
ATOM 3131 O O . CYS A 1 401 ? -6.315 -1.525 20.183 1.00 91.50 401 CYS A O 1
ATOM 3133 N N . LEU A 1 402 ? -5.553 -1.625 22.295 1.00 92.31 402 LEU A N 1
ATOM 3134 C CA . LEU A 1 402 ? -6.754 -1.094 22.948 1.00 92.31 402 LEU A CA 1
ATOM 3135 C C . LEU A 1 402 ? -7.130 0.307 22.429 1.00 92.31 402 LEU A C 1
ATOM 3137 O O . LEU A 1 402 ? -8.285 0.546 22.067 1.00 92.31 402 LEU A O 1
ATOM 3141 N N . LEU A 1 403 ? -6.153 1.217 22.339 1.00 93.50 403 LEU A N 1
ATOM 3142 C CA . LEU A 1 403 ? -6.330 2.568 21.797 1.00 93.50 403 LEU A CA 1
ATOM 3143 C C . LEU A 1 403 ? -6.766 2.542 20.321 1.00 93.50 403 LEU A C 1
ATOM 3145 O O . LEU A 1 403 ? -7.687 3.264 19.934 1.00 93.50 403 LEU A O 1
ATOM 3149 N N . THR A 1 404 ? -6.142 1.689 19.506 1.00 95.12 404 THR A N 1
ATOM 3150 C CA . THR A 1 404 ? -6.482 1.510 18.085 1.00 95.12 404 THR A CA 1
ATOM 3151 C C . THR A 1 404 ? -7.895 0.953 17.903 1.00 95.12 404 THR A C 1
ATOM 3153 O O . THR A 1 404 ? -8.649 1.448 17.063 1.00 95.12 404 THR A O 1
ATOM 3156 N N . CYS A 1 405 ? -8.312 -0.009 18.732 1.00 96.31 405 CYS A N 1
ATOM 3157 C CA . CYS A 1 405 ? -9.674 -0.541 18.698 1.00 96.31 405 CYS A CA 1
ATOM 3158 C C . CYS A 1 405 ? -10.716 0.526 19.076 1.00 96.31 405 CYS A C 1
ATOM 3160 O O . CYS A 1 405 ? -11.722 0.662 18.383 1.00 96.31 405 CYS A O 1
ATOM 3162 N N . ILE A 1 406 ? -10.463 1.348 20.104 1.00 95.50 406 ILE A N 1
ATOM 3163 C CA . ILE A 1 406 ? -11.360 2.459 20.482 1.00 95.50 406 ILE A CA 1
ATOM 3164 C C . ILE A 1 406 ? -11.480 3.488 19.351 1.00 95.50 406 ILE A C 1
ATOM 3166 O O . ILE A 1 406 ? -12.592 3.870 18.994 1.00 95.50 406 ILE A O 1
ATOM 3170 N N . ARG A 1 407 ? -10.367 3.869 18.713 1.00 95.06 407 ARG A N 1
ATOM 3171 C CA . ARG A 1 407 ? -10.374 4.754 17.530 1.00 95.06 407 ARG A CA 1
ATOM 3172 C C . ARG A 1 407 ? -11.135 4.157 16.346 1.00 95.06 407 ARG A C 1
ATOM 3174 O O . ARG A 1 407 ? -11.840 4.875 15.647 1.00 95.06 407 ARG A O 1
ATOM 3181 N N . THR A 1 408 ? -11.036 2.846 16.148 1.00 97.12 408 THR A N 1
ATOM 3182 C CA . THR A 1 408 ? -11.802 2.126 15.120 1.00 97.12 408 THR A CA 1
ATOM 3183 C C . THR A 1 408 ? -13.301 2.180 15.410 1.00 97.12 408 THR A C 1
ATOM 3185 O O . THR A 1 408 ? -14.093 2.470 14.516 1.00 97.12 408 THR A O 1
ATOM 3188 N N . MET A 1 409 ? -13.699 1.976 16.670 1.00 96.62 409 MET A N 1
ATOM 3189 C CA . MET A 1 409 ? -15.095 2.118 17.085 1.00 96.62 409 MET A CA 1
ATOM 3190 C C . MET A 1 409 ? -15.599 3.563 16.943 1.00 96.62 409 MET A C 1
ATOM 3192 O O . MET A 1 409 ? -16.750 3.743 16.562 1.00 96.62 409 MET A O 1
ATOM 3196 N N . MET A 1 410 ? -14.759 4.585 17.157 1.00 94.00 410 MET A N 1
ATOM 3197 C CA . MET A 1 410 ? -15.125 5.986 16.886 1.00 94.00 410 MET A CA 1
ATOM 3198 C C . MET A 1 410 ? -15.495 6.214 15.413 1.00 94.00 410 MET A C 1
ATOM 3200 O O . MET A 1 410 ? -16.570 6.753 15.159 1.00 94.00 410 MET A O 1
ATOM 3204 N N . PHE A 1 411 ? -14.703 5.727 14.448 1.00 93.00 411 PHE A N 1
ATOM 3205 C CA . PHE A 1 411 ? -15.061 5.819 13.020 1.00 93.00 411 PHE A CA 1
ATOM 3206 C C . PHE A 1 411 ? -16.421 5.171 12.725 1.00 93.00 411 PHE A C 1
ATOM 3208 O O . PHE A 1 411 ? -17.274 5.765 12.069 1.00 93.00 411 PHE A O 1
ATOM 3215 N N . LEU A 1 412 ? -16.685 3.990 13.296 1.00 94.38 412 LEU A N 1
ATOM 3216 C CA . LEU A 1 412 ? -17.974 3.311 13.126 1.00 94.38 412 LEU A CA 1
ATOM 3217 C C . LEU A 1 412 ? -19.166 4.128 13.662 1.00 94.38 412 LEU A C 1
ATOM 3219 O O . LEU A 1 412 ? -20.284 3.951 13.176 1.00 94.38 412 LEU A O 1
ATOM 3223 N N . THR A 1 413 ? -18.939 5.031 14.621 1.00 92.62 413 THR A N 1
ATOM 3224 C CA . THR A 1 413 ? -19.965 5.910 15.214 1.00 92.62 413 THR A CA 1
ATOM 3225 C C . THR A 1 413 ? -20.201 7.216 14.449 1.00 92.62 413 THR A C 1
ATOM 3227 O O . THR A 1 413 ? -21.050 8.006 14.855 1.00 92.62 413 THR A O 1
ATOM 3230 N N . GLU A 1 414 ? -19.508 7.459 13.334 1.00 89.06 414 GLU A N 1
ATOM 3231 C CA . GLU A 1 414 ? -19.751 8.636 12.484 1.00 89.06 414 GLU A CA 1
ATOM 3232 C C . GLU A 1 414 ? -21.004 8.473 11.609 1.00 89.06 414 GLU A C 1
ATOM 3234 O O . GLU A 1 414 ? -21.673 9.453 11.295 1.00 89.06 414 GLU A O 1
ATOM 3239 N N . HIS A 1 415 ? -21.374 7.231 11.286 1.00 89.88 415 HIS A N 1
ATOM 3240 C CA . HIS A 1 415 ? -22.467 6.892 10.372 1.00 89.88 415 HIS A CA 1
ATOM 3241 C C . HIS A 1 415 ? -23.396 5.801 10.929 1.00 89.88 415 HIS A C 1
ATOM 3243 O O . HIS A 1 415 ? -22.987 4.935 11.709 1.00 89.88 415 HIS A O 1
ATOM 3249 N N . ASN A 1 416 ? -24.653 5.783 10.473 1.00 90.38 416 ASN A N 1
ATOM 3250 C CA . ASN A 1 416 ? -25.675 4.854 10.973 1.00 90.38 416 ASN A CA 1
ATOM 3251 C C . ASN A 1 416 ? -25.297 3.364 10.804 1.00 90.38 416 ASN A C 1
ATOM 3253 O O . ASN A 1 416 ? -25.571 2.573 11.703 1.00 90.38 416 ASN A O 1
ATOM 3257 N N . TYR A 1 417 ? -24.669 2.970 9.686 1.00 92.81 417 TYR A N 1
ATOM 3258 C CA . TYR A 1 417 ? -24.362 1.562 9.366 1.00 92.81 417 TYR A CA 1
ATOM 3259 C C . TYR A 1 417 ? -23.404 0.909 10.376 1.00 92.81 417 TYR A C 1
ATOM 3261 O O . TYR A 1 417 ? -23.756 -0.083 11.014 1.00 92.81 417 TYR A O 1
ATOM 3269 N N . GLY A 1 418 ? -22.219 1.493 10.579 1.00 93.69 418 GLY A N 1
ATOM 3270 C CA . GLY A 1 418 ? -21.272 0.999 11.585 1.00 93.69 418 GLY A CA 1
ATOM 3271 C C 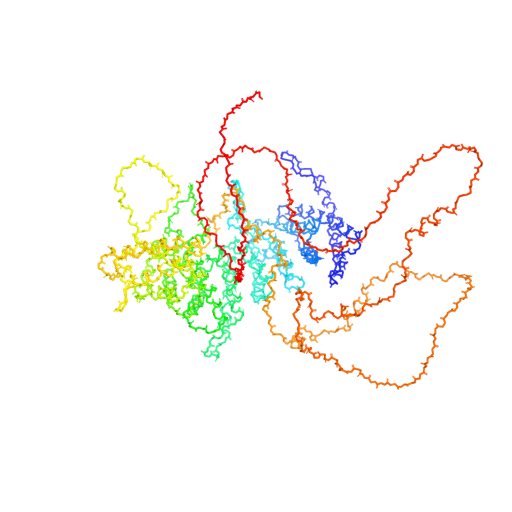. GLY A 1 418 ? -21.825 1.084 13.005 1.00 93.69 418 GLY A C 1
ATOM 3272 O O . GLY A 1 418 ? -21.661 0.140 13.774 1.00 93.69 418 GLY A O 1
ATOM 3273 N N . PHE A 1 419 ? -22.550 2.158 13.338 1.00 93.62 419 PHE A N 1
ATOM 3274 C CA . PHE A 1 419 ? -23.131 2.319 14.667 1.00 93.62 419 PHE A CA 1
ATOM 3275 C C . PHE A 1 419 ? -24.160 1.229 14.984 1.00 93.62 419 PHE A C 1
ATOM 3277 O O . PHE A 1 419 ? -24.175 0.718 16.101 1.00 93.62 419 PHE A O 1
ATOM 3284 N N . TYR A 1 420 ? -24.978 0.827 14.006 1.00 93.62 420 TYR A N 1
ATOM 3285 C CA . TYR A 1 420 ? -25.929 -0.273 14.159 1.00 93.62 420 TYR A CA 1
ATOM 3286 C C . TYR A 1 420 ? -25.225 -1.597 14.507 1.00 93.62 420 TYR A C 1
ATOM 3288 O O . TYR A 1 420 ? -25.575 -2.246 15.496 1.00 93.62 420 TYR A O 1
ATOM 3296 N N . HIS A 1 421 ? -24.189 -1.977 13.750 1.00 94.94 421 HIS A N 1
ATOM 3297 C CA . HIS A 1 421 ? -23.434 -3.206 14.017 1.00 94.94 421 HIS A CA 1
ATOM 3298 C C . HIS A 1 421 ? -22.660 -3.143 15.344 1.00 94.94 421 HIS A C 1
ATOM 3300 O O . HIS A 1 421 ? -22.665 -4.114 16.104 1.00 94.94 421 HIS A O 1
ATOM 3306 N N . LEU A 1 422 ? -22.086 -1.985 15.681 1.00 95.06 422 LEU A N 1
ATOM 3307 C CA . LEU A 1 422 ? -21.411 -1.758 16.958 1.00 95.06 422 LEU A CA 1
ATOM 3308 C C . LEU A 1 422 ? -22.383 -1.836 18.149 1.00 95.06 422 LEU A C 1
ATOM 3310 O O . LEU A 1 422 ? -22.078 -2.498 19.140 1.00 95.06 422 LEU A O 1
ATOM 3314 N N . LYS A 1 423 ? -23.576 -1.229 18.051 1.00 93.50 423 LYS A N 1
ATOM 3315 C CA . LYS A 1 423 ? -24.633 -1.321 19.077 1.00 93.50 423 LYS A CA 1
ATOM 3316 C C . LYS A 1 423 ? -25.121 -2.763 19.240 1.00 93.50 423 LYS A C 1
ATOM 3318 O O . LYS A 1 423 ? -25.282 -3.220 20.370 1.00 93.50 423 LYS A O 1
ATOM 3323 N N . SER A 1 424 ? -25.297 -3.497 18.138 1.00 93.25 424 SER A N 1
ATOM 3324 C CA . SER A 1 424 ? -25.651 -4.923 18.164 1.00 93.25 424 SER A CA 1
ATOM 3325 C C . SER A 1 424 ? -24.590 -5.766 18.884 1.00 93.25 424 SER A C 1
ATOM 3327 O O . SER A 1 424 ? -24.933 -6.639 19.680 1.00 93.25 424 SER A O 1
ATOM 3329 N N . SER A 1 425 ? -23.303 -5.471 18.679 1.00 94.19 425 SER A N 1
ATOM 3330 C CA . SER A 1 425 ? -22.212 -6.135 19.399 1.00 94.19 425 SER A CA 1
ATOM 3331 C C . SER A 1 425 ? -22.177 -5.766 20.892 1.00 94.19 425 SER A C 1
ATOM 3333 O O . SER A 1 425 ? -22.149 -6.644 21.755 1.00 94.19 425 SER A O 1
ATOM 3335 N N . LEU A 1 426 ? -22.321 -4.479 21.234 1.00 92.25 426 LEU A N 1
ATOM 3336 C CA . LEU A 1 426 ? -22.441 -4.010 22.624 1.00 92.25 426 LEU A CA 1
ATOM 3337 C C . LEU A 1 426 ? -23.633 -4.633 23.379 1.00 92.25 426 LEU A C 1
ATOM 3339 O O . LEU A 1 426 ? -23.567 -4.796 24.598 1.00 92.25 426 LEU A O 1
ATOM 3343 N N . ALA A 1 427 ? -24.709 -5.006 22.680 1.00 90.69 427 ALA A N 1
ATOM 3344 C CA . ALA A 1 427 ? -25.835 -5.736 23.265 1.00 90.69 427 ALA A CA 1
ATOM 3345 C C . ALA A 1 427 ? -25.493 -7.199 23.609 1.00 90.69 427 ALA A C 1
ATOM 3347 O O . ALA A 1 427 ? -25.989 -7.718 24.608 1.00 90.69 427 ALA A O 1
ATOM 3348 N N . LYS A 1 428 ? -24.617 -7.861 22.836 1.00 90.88 428 LYS A N 1
ATOM 3349 C CA . LYS A 1 428 ? -24.103 -9.207 23.162 1.00 90.88 428 LYS A CA 1
ATOM 3350 C C . LYS A 1 428 ? -23.188 -9.170 24.390 1.00 90.88 428 LYS A C 1
ATOM 3352 O O . LYS A 1 428 ? -23.257 -10.059 25.237 1.00 90.88 428 LYS A O 1
ATOM 3357 N N . HIS A 1 429 ? -22.361 -8.129 24.501 1.00 87.38 429 HIS A N 1
ATOM 3358 C CA . HIS A 1 429 ? -21.350 -7.971 25.550 1.00 87.38 429 HIS A CA 1
ATOM 3359 C C . HIS A 1 429 ? -21.742 -6.893 26.579 1.00 87.38 429 HIS A C 1
ATOM 3361 O O . HIS A 1 429 ? -21.007 -5.930 26.807 1.00 87.38 429 HIS A O 1
ATOM 3367 N N . CYS A 1 430 ? -22.903 -7.050 27.225 1.00 83.44 430 CYS A N 1
ATOM 3368 C CA . CYS A 1 430 ? -23.357 -6.148 28.291 1.00 83.44 430 CYS A CA 1
ATOM 3369 C C . CYS A 1 430 ? -22.279 -5.936 29.371 1.00 83.44 430 CYS A C 1
ATOM 3371 O O . CYS A 1 430 ? -21.809 -6.895 29.985 1.00 83.44 430 CYS A O 1
ATOM 3373 N N . GLY A 1 431 ? -21.920 -4.675 29.629 1.00 85.81 431 GLY A N 1
ATOM 3374 C CA . GLY A 1 431 ? -20.862 -4.308 30.578 1.00 85.81 431 GLY A CA 1
ATOM 3375 C C . GLY A 1 431 ? -19.458 -4.194 29.968 1.00 85.81 431 GLY A C 1
ATOM 3376 O O . GLY A 1 431 ? -18.506 -3.916 30.699 1.00 85.81 431 GLY A O 1
ATOM 3377 N N . ALA A 1 432 ? -19.307 -4.350 28.645 1.00 90.88 432 ALA A N 1
ATOM 3378 C CA . ALA A 1 432 ? -18.039 -4.149 27.937 1.00 90.88 432 ALA A CA 1
ATOM 3379 C C . ALA A 1 432 ? -17.392 -2.800 28.284 1.00 90.88 432 ALA A C 1
ATOM 3381 O O . ALA A 1 432 ? -16.261 -2.754 28.768 1.00 90.88 432 ALA A O 1
ATOM 3382 N N . LEU A 1 433 ? -18.147 -1.706 28.115 1.00 91.94 433 LEU A N 1
ATOM 3383 C CA . LEU A 1 433 ? -17.680 -0.343 28.384 1.00 91.94 433 LEU A CA 1
ATOM 3384 C C . LEU A 1 433 ? -17.246 -0.163 29.843 1.00 91.94 433 LEU A C 1
ATOM 3386 O O . LEU A 1 433 ? -16.272 0.537 30.115 1.00 91.94 433 LEU A O 1
ATOM 3390 N N . GLN A 1 434 ? -17.920 -0.826 30.787 1.00 90.62 434 GLN A N 1
ATOM 3391 C CA . GLN A 1 434 ? -17.514 -0.770 32.184 1.00 90.62 434 GLN A CA 1
ATOM 3392 C C . GLN A 1 434 ? -16.162 -1.454 32.419 1.00 90.62 434 GLN A C 1
ATOM 3394 O O . GLN A 1 434 ? -15.317 -0.893 33.112 1.00 90.62 434 GLN A O 1
ATOM 3399 N N . THR A 1 435 ? -15.933 -2.637 31.841 1.00 91.69 435 THR A N 1
ATOM 3400 C CA . THR A 1 435 ? -14.650 -3.351 31.970 1.00 91.69 435 THR A CA 1
ATOM 3401 C C . THR A 1 435 ? -13.489 -2.482 31.482 1.00 91.69 435 THR A C 1
ATOM 3403 O O . THR A 1 435 ? -12.460 -2.388 32.152 1.00 91.69 435 THR A O 1
ATOM 3406 N N . VAL A 1 436 ? -13.689 -1.763 30.373 1.00 91.75 436 VAL A N 1
ATOM 3407 C CA . VAL A 1 436 ? -12.721 -0.794 29.833 1.00 91.75 436 VAL A CA 1
ATOM 3408 C C . VAL A 1 436 ? -12.519 0.389 30.775 1.00 91.75 436 VAL A C 1
ATOM 3410 O O . VAL A 1 436 ? -11.377 0.743 31.061 1.00 91.75 436 VAL A O 1
ATOM 3413 N N . LEU A 1 437 ? -13.598 0.969 31.311 1.00 92.25 437 LEU A N 1
ATOM 3414 C CA . LEU A 1 437 ? -13.512 2.071 32.271 1.00 92.25 437 LEU A CA 1
ATOM 3415 C C . LEU A 1 437 ? -12.731 1.661 33.529 1.00 92.25 437 LEU A C 1
ATOM 3417 O O . LEU A 1 437 ? -11.810 2.373 33.925 1.00 92.25 437 LEU A O 1
ATOM 3421 N N . LYS A 1 438 ? -13.037 0.496 34.121 1.00 91.81 438 LYS A N 1
ATOM 3422 C CA . LYS A 1 438 ? -12.292 -0.041 35.274 1.00 91.81 438 LYS A CA 1
ATOM 3423 C C . LYS A 1 438 ? -10.817 -0.234 34.944 1.00 91.81 438 LYS A C 1
ATOM 3425 O O . LYS A 1 438 ? -9.964 0.139 35.744 1.00 91.81 438 LYS A O 1
ATOM 3430 N N . ARG A 1 439 ? -10.514 -0.778 33.759 1.00 91.19 439 ARG A N 1
ATOM 3431 C CA . ARG A 1 439 ? -9.139 -0.962 33.285 1.00 91.19 439 ARG A CA 1
ATOM 3432 C C . ARG A 1 439 ? -8.402 0.375 33.219 1.00 91.19 439 ARG A C 1
ATOM 3434 O O . ARG A 1 439 ? -7.374 0.505 33.876 1.00 91.19 439 ARG A O 1
ATOM 3441 N N . ILE A 1 440 ? -8.971 1.366 32.529 1.00 91.06 440 ILE A N 1
ATOM 3442 C CA . ILE A 1 440 ? -8.412 2.721 32.394 1.00 91.06 440 ILE A CA 1
ATOM 3443 C C . ILE A 1 440 ? -8.168 3.364 33.762 1.00 91.06 440 ILE A C 1
ATOM 3445 O O . ILE A 1 440 ? -7.080 3.884 33.981 1.00 91.06 440 ILE A O 1
ATOM 3449 N N . VAL A 1 441 ? -9.128 3.288 34.692 1.00 92.06 441 VAL A N 1
ATOM 3450 C CA . VAL A 1 441 ? -8.970 3.800 36.067 1.00 92.06 441 VAL A CA 1
ATOM 3451 C C . VAL A 1 441 ? -7.822 3.089 36.789 1.00 92.06 441 VAL A C 1
ATOM 3453 O O . VAL A 1 441 ? -6.934 3.744 37.329 1.00 92.06 441 VAL A O 1
ATOM 3456 N N . SER A 1 442 ? -7.793 1.753 36.750 1.00 90.62 442 SER A N 1
ATOM 3457 C CA . SER A 1 442 ? -6.794 0.940 37.460 1.00 90.62 442 SER A CA 1
ATOM 3458 C C . SER A 1 442 ? -5.359 1.100 36.942 1.00 90.62 442 SER A C 1
ATOM 3460 O O . SER A 1 442 ? -4.412 0.881 37.696 1.00 90.62 442 SER A O 1
ATOM 3462 N N . SER A 1 443 ? -5.191 1.473 35.668 1.00 89.19 443 SER A N 1
ATOM 3463 C CA . SER A 1 443 ? -3.890 1.642 35.014 1.00 89.19 443 SER A CA 1
ATOM 3464 C C . SER A 1 443 ? -3.558 3.098 34.674 1.00 89.19 443 SER A C 1
ATOM 3466 O O . SER A 1 443 ? -2.650 3.328 33.874 1.00 89.19 443 SER A O 1
ATOM 3468 N N . PHE A 1 444 ? -4.298 4.074 35.216 1.00 90.69 444 PHE A N 1
ATOM 3469 C CA . PHE A 1 444 ? -4.144 5.475 34.829 1.00 90.69 444 PHE A CA 1
ATOM 3470 C C . PHE A 1 444 ? -2.767 6.036 35.210 1.00 90.69 444 PHE A C 1
ATOM 3472 O O . PHE A 1 444 ? -2.264 5.865 36.321 1.00 90.69 444 PHE A O 1
ATOM 3479 N N . SER A 1 445 ? -2.169 6.754 34.268 1.00 87.38 445 SER A N 1
ATOM 3480 C CA . SER A 1 445 ? -0.877 7.423 34.370 1.00 87.38 445 SER A CA 1
ATOM 3481 C C . SER A 1 445 ? -0.812 8.558 33.345 1.00 87.38 445 SER A C 1
ATOM 3483 O O . SER A 1 445 ? -1.634 8.628 32.431 1.00 87.38 445 SER A O 1
ATOM 3485 N N . LYS A 1 446 ? 0.204 9.423 33.437 1.00 81.88 446 LYS A N 1
ATOM 3486 C CA . LYS A 1 446 ? 0.415 10.497 32.448 1.00 81.88 446 LYS A CA 1
ATOM 3487 C C . LYS A 1 446 ? 0.538 9.955 31.021 1.00 81.88 446 LYS A C 1
ATOM 3489 O O . LYS A 1 446 ? -0.121 10.451 30.115 1.00 81.88 446 LYS A O 1
ATOM 3494 N N . ASP A 1 447 ? 1.299 8.873 30.851 1.00 81.44 447 ASP A N 1
ATOM 3495 C CA . ASP A 1 447 ? 1.528 8.228 29.553 1.00 81.44 447 ASP A CA 1
ATOM 3496 C C . ASP A 1 447 ? 0.271 7.537 28.980 1.00 81.44 447 ASP A C 1
ATOM 3498 O O . ASP A 1 447 ? 0.241 7.205 27.797 1.00 81.44 447 ASP A O 1
ATOM 3502 N N . THR A 1 448 ? -0.775 7.322 29.792 1.00 84.06 448 THR A N 1
ATOM 3503 C CA . THR A 1 448 ? -2.036 6.671 29.379 1.00 84.06 448 THR A CA 1
ATOM 3504 C C . THR A 1 448 ? -3.226 7.635 29.252 1.00 84.06 448 THR A C 1
ATOM 3506 O O . THR A 1 448 ? -4.344 7.210 28.944 1.00 84.06 448 THR A O 1
ATOM 3509 N N . GLY A 1 449 ? -3.005 8.946 29.417 1.00 86.62 449 GLY A N 1
ATOM 3510 C CA . GLY A 1 449 ? -4.051 9.972 29.302 1.00 86.62 449 GLY A CA 1
ATOM 3511 C C . GLY A 1 449 ? -4.739 10.023 27.929 1.00 86.62 449 GLY A C 1
ATOM 3512 O O . GLY A 1 449 ? -5.931 10.316 27.847 1.00 86.62 449 GLY A O 1
ATOM 3513 N N . GLU A 1 450 ? -4.030 9.669 26.853 1.00 89.94 450 GLU A N 1
ATOM 3514 C CA . GLU A 1 450 ? -4.570 9.621 25.485 1.00 89.94 450 GLU A CA 1
ATOM 3515 C C . GLU A 1 450 ? -5.661 8.546 25.316 1.00 89.94 450 GLU A C 1
ATOM 3517 O O . GLU A 1 450 ? -6.672 8.787 24.651 1.00 89.94 450 GLU A O 1
ATOM 3522 N N . LEU A 1 451 ? -5.499 7.384 25.959 1.00 91.12 451 LEU A N 1
ATOM 3523 C CA . LEU A 1 451 ? -6.511 6.325 26.001 1.00 91.12 451 LEU A CA 1
ATOM 3524 C C . LEU A 1 451 ? -7.743 6.763 26.791 1.00 91.12 451 LEU A C 1
ATOM 3526 O O . LEU A 1 451 ? -8.862 6.564 26.321 1.00 91.12 451 LEU A O 1
ATOM 3530 N N . ALA A 1 452 ? -7.544 7.386 27.956 1.00 90.94 452 ALA A N 1
ATOM 3531 C CA . ALA A 1 452 ? -8.646 7.927 28.746 1.00 90.94 452 ALA A CA 1
ATOM 3532 C C . ALA A 1 452 ? -9.436 8.978 27.945 1.00 90.94 452 ALA A C 1
ATOM 3534 O O . ALA A 1 452 ? -10.661 8.889 27.879 1.00 90.94 452 ALA A O 1
ATOM 3535 N N . SER A 1 453 ? -8.752 9.906 27.261 1.00 91.50 453 SER A N 1
ATOM 3536 C CA . SER A 1 453 ? -9.400 10.889 26.379 1.00 91.50 453 SER A CA 1
ATOM 3537 C C . SER A 1 453 ? -10.168 10.212 25.248 1.00 91.50 453 SER A C 1
ATOM 3539 O O . SER A 1 453 ? -11.355 10.472 25.086 1.00 91.50 453 SER A O 1
ATOM 3541 N N . SER A 1 454 ? -9.527 9.296 24.513 1.00 92.50 454 SER A N 1
ATOM 3542 C CA . SER A 1 454 ? -10.147 8.614 23.367 1.00 92.50 454 SER A CA 1
ATOM 3543 C C . SER A 1 454 ? -11.380 7.801 23.782 1.00 92.50 454 SER A C 1
ATOM 3545 O O . SER A 1 454 ? -12.369 7.762 23.058 1.00 92.50 454 SER A O 1
ATOM 3547 N N . PHE A 1 455 ? -11.359 7.188 24.969 1.00 93.88 455 PHE A N 1
ATOM 3548 C CA . PHE A 1 455 ? -12.499 6.449 25.511 1.00 93.88 455 PHE A CA 1
ATOM 3549 C C . PHE A 1 455 ? -13.652 7.364 25.964 1.00 93.88 455 PHE A C 1
ATOM 3551 O O . PHE A 1 455 ? -14.818 7.044 25.731 1.00 93.88 455 PHE A O 1
ATOM 3558 N N . LEU A 1 456 ? -13.354 8.518 26.572 1.00 91.69 456 LEU A N 1
ATOM 3559 C CA . LEU A 1 456 ? -14.366 9.523 26.932 1.00 91.69 456 LEU A CA 1
ATOM 3560 C C . LEU A 1 456 ? -14.983 10.178 25.688 1.00 91.69 456 LEU A C 1
ATOM 3562 O O . LEU A 1 456 ? -16.199 10.361 25.640 1.00 91.69 456 LEU A O 1
ATOM 3566 N N . ASP A 1 457 ? -14.167 10.489 24.679 1.00 91.00 457 ASP A N 1
ATOM 3567 C CA . ASP A 1 457 ? -14.618 11.030 23.395 1.00 91.00 457 ASP A CA 1
ATOM 3568 C C . ASP A 1 457 ? -15.505 10.013 22.661 1.00 91.00 457 ASP A C 1
ATOM 3570 O O . ASP A 1 457 ? -16.598 10.367 22.221 1.00 91.00 457 ASP A O 1
ATOM 3574 N N . PHE A 1 458 ? -15.121 8.732 22.639 1.00 93.94 458 PHE A N 1
ATOM 3575 C CA . PHE A 1 458 ? -15.965 7.639 22.148 1.00 93.94 458 PHE A CA 1
ATOM 3576 C C . PHE A 1 458 ? -17.306 7.546 22.898 1.00 93.94 458 PHE A C 1
ATOM 3578 O O . PHE A 1 458 ? -18.361 7.503 22.265 1.00 93.94 458 PHE A O 1
ATOM 3585 N N . MET A 1 459 ? -17.305 7.584 24.238 1.00 91.19 459 MET A N 1
ATOM 3586 C CA . MET A 1 459 ? -18.546 7.564 25.033 1.00 91.19 459 MET A CA 1
ATOM 3587 C C . MET A 1 459 ? -19.451 8.779 24.791 1.00 91.19 459 MET A C 1
ATOM 3589 O O . MET A 1 459 ? -20.667 8.672 24.939 1.00 91.19 459 MET A O 1
ATOM 3593 N N . ARG A 1 460 ? -18.887 9.926 24.398 1.00 88.75 460 ARG A N 1
ATOM 3594 C CA . ARG A 1 460 ? -19.660 11.093 23.950 1.00 88.75 460 ARG A CA 1
ATOM 3595 C C . ARG A 1 460 ? -20.205 10.904 22.539 1.00 88.75 460 ARG A C 1
ATOM 3597 O O . ARG A 1 460 ? -21.350 11.258 22.289 1.00 88.75 460 ARG A O 1
ATOM 3604 N N . GLN A 1 461 ? -19.413 10.320 21.642 1.00 88.81 461 GLN A N 1
ATOM 3605 C CA . GLN A 1 461 ? -19.777 10.108 20.243 1.00 88.81 461 GLN A CA 1
ATOM 3606 C C . GLN A 1 461 ? -20.869 9.039 20.066 1.00 88.81 461 GLN A C 1
ATOM 3608 O O . GLN A 1 461 ? -21.714 9.188 19.192 1.00 88.81 461 GLN A O 1
ATOM 3613 N N . ILE A 1 462 ? -20.926 7.998 20.909 1.00 90.44 462 ILE A N 1
ATOM 3614 C CA . ILE A 1 462 ? -21.998 6.981 20.839 1.00 90.44 462 ILE A CA 1
ATOM 3615 C C . ILE A 1 462 ? -23.381 7.520 21.232 1.00 90.44 462 ILE A C 1
ATOM 3617 O O . ILE A 1 462 ? -24.389 6.997 20.747 1.00 90.44 462 ILE A O 1
ATOM 3621 N N . LEU A 1 463 ? -23.450 8.555 22.073 1.00 87.75 463 LEU A N 1
ATOM 3622 C CA . LEU A 1 463 ? -24.711 9.161 22.505 1.00 87.75 463 LEU A CA 1
ATOM 3623 C C . LEU A 1 463 ? -25.438 9.836 21.342 1.00 87.75 463 LEU A C 1
ATOM 3625 O O . LEU A 1 463 ? -24.816 10.275 20.375 1.00 87.75 463 LEU A O 1
ATOM 3629 N N . ASN A 1 464 ? -26.763 9.922 21.434 1.00 72.75 464 ASN A N 1
ATOM 3630 C CA . ASN A 1 464 ? -27.552 10.669 20.466 1.00 72.75 464 ASN A CA 1
ATOM 3631 C C . ASN A 1 464 ? -27.457 12.173 20.768 1.00 72.75 464 ASN A C 1
ATOM 3633 O O . ASN A 1 464 ? -27.942 12.640 21.800 1.00 72.75 464 ASN A O 1
ATOM 3637 N N . SER A 1 465 ? -26.815 12.929 19.881 1.00 56.75 465 SER A N 1
ATOM 3638 C CA . SER A 1 465 ? -26.808 14.388 19.932 1.00 56.75 465 SER A CA 1
ATOM 3639 C C . SER A 1 465 ? -28.087 14.913 19.280 1.00 56.75 465 SER A C 1
ATOM 3641 O O . SER A 1 465 ? -28.109 15.116 18.065 1.00 56.75 465 SER A O 1
ATOM 3643 N N . ASP A 1 466 ? -29.141 15.119 20.075 1.00 41.94 466 ASP A N 1
ATOM 3644 C CA . ASP A 1 466 ? -30.406 15.702 19.605 1.00 41.94 466 ASP A CA 1
ATOM 3645 C C . ASP A 1 466 ? -30.146 17.012 18.828 1.00 41.94 466 ASP A C 1
ATOM 3647 O O . ASP A 1 466 ? -29.651 17.983 19.413 1.00 41.94 466 ASP A O 1
ATOM 3651 N N . PRO A 1 467 ? -30.512 17.110 17.535 1.00 40.50 467 PRO A N 1
ATOM 3652 C CA . PRO A 1 467 ? -30.380 18.340 16.759 1.00 40.50 467 PRO A CA 1
ATOM 3653 C C . PRO A 1 467 ? -31.559 19.292 17.038 1.00 40.50 467 PRO A C 1
ATOM 3655 O O . PRO A 1 467 ? -32.195 19.807 16.116 1.00 40.50 467 PRO A O 1
ATOM 3658 N N . LEU A 1 468 ? -31.901 19.507 18.314 1.00 33.78 468 LEU A N 1
ATOM 3659 C CA . LEU A 1 468 ? -33.052 20.318 18.708 1.00 33.78 468 LEU A CA 1
ATOM 3660 C C . LEU A 1 468 ? -32.840 21.034 20.051 1.00 33.78 468 LEU A C 1
ATOM 3662 O O . LEU A 1 468 ? -32.619 20.397 21.074 1.00 33.78 468 LEU A O 1
ATOM 3666 N N . GLY A 1 469 ? -33.021 22.361 20.068 1.00 32.22 469 GLY A N 1
ATOM 3667 C CA . GLY A 1 469 ? -33.309 23.077 21.319 1.00 32.22 469 GLY A CA 1
ATOM 3668 C C . GLY A 1 469 ? -32.324 24.145 21.800 1.00 32.22 469 GLY A C 1
ATOM 3669 O O . GLY A 1 469 ? -32.269 24.390 23.003 1.00 32.22 469 GLY A O 1
ATOM 3670 N N . CYS A 1 470 ? -31.625 24.870 20.916 1.00 25.38 470 CYS A N 1
ATOM 3671 C CA . CYS A 1 470 ? -31.163 26.219 21.278 1.00 25.38 470 CYS A CA 1
ATOM 3672 C C . CYS A 1 470 ? -32.380 27.145 21.454 1.00 25.38 470 CYS A C 1
ATOM 3674 O O . CYS A 1 470 ? -32.822 27.829 20.531 1.00 25.38 470 CYS A O 1
ATOM 3676 N N . CYS A 1 471 ? -32.951 27.127 22.656 1.00 29.55 471 CYS A N 1
ATOM 3677 C CA . CYS A 1 471 ? -34.047 27.993 23.056 1.00 29.55 471 CYS A CA 1
ATOM 3678 C C . CYS A 1 471 ? -33.566 29.445 23.199 1.00 29.55 471 CYS A C 1
ATOM 3680 O O . CYS A 1 471 ? -33.072 29.825 24.258 1.00 29.55 471 CYS A O 1
ATOM 3682 N N . GLY A 1 472 ? -33.800 30.260 22.168 1.00 31.53 472 GLY A N 1
ATOM 3683 C CA . GLY A 1 472 ? -33.821 31.721 22.276 1.00 31.53 472 GLY A CA 1
ATOM 3684 C C . GLY A 1 472 ? -32.704 32.464 21.541 1.00 31.53 472 GLY A C 1
ATOM 3685 O O . GLY A 1 472 ? -31.559 32.445 21.969 1.00 31.53 472 GLY A O 1
ATOM 3686 N N . ASP A 1 473 ? -33.124 33.202 20.509 1.00 33.59 473 ASP A N 1
ATOM 3687 C CA . ASP A 1 473 ? -32.680 34.574 20.211 1.00 33.59 473 ASP A CA 1
ATOM 3688 C C . ASP A 1 473 ? -31.169 34.804 19.965 1.00 33.59 473 ASP A C 1
ATOM 3690 O O . ASP A 1 473 ? -30.416 35.146 20.870 1.00 33.59 473 ASP A O 1
ATOM 3694 N N . ASP A 1 474 ? -30.713 34.684 18.711 1.00 28.08 474 ASP A N 1
ATOM 3695 C CA . ASP A 1 474 ? -30.621 35.847 17.803 1.00 28.08 474 ASP A CA 1
ATOM 3696 C C . ASP A 1 474 ? -30.257 35.395 16.364 1.00 28.08 474 ASP A C 1
ATOM 3698 O O . ASP A 1 474 ? -29.750 34.293 16.131 1.00 28.08 474 ASP A O 1
ATOM 3702 N N . GLY A 1 475 ? -30.542 36.225 15.361 1.00 35.28 475 GLY A N 1
ATOM 3703 C CA . GLY A 1 475 ? -30.398 35.875 13.948 1.00 35.28 475 GLY A CA 1
ATOM 3704 C C . GLY A 1 475 ? -28.963 35.949 13.417 1.00 35.28 475 GLY A C 1
ATOM 3705 O O . GLY A 1 475 ? -28.497 37.024 13.046 1.00 35.28 475 GLY A O 1
ATOM 3706 N N . SER A 1 476 ? -28.298 34.802 13.237 1.00 24.56 476 SER A N 1
ATOM 3707 C CA . SER A 1 476 ? -27.137 34.706 12.334 1.00 24.56 476 SER A CA 1
ATOM 3708 C C . SER A 1 476 ? -27.030 33.346 11.630 1.00 24.56 476 SER A C 1
ATOM 3710 O O . SER A 1 476 ? -26.494 32.378 12.158 1.00 24.56 476 SER A O 1
ATOM 3712 N N . LEU A 1 477 ? -27.522 33.289 10.387 1.00 30.31 477 LEU A N 1
ATOM 3713 C CA . LEU A 1 477 ? -27.196 32.211 9.451 1.00 30.31 477 LEU A CA 1
ATOM 3714 C C . LEU A 1 477 ? -25.739 32.374 9.004 1.00 30.31 477 LEU A C 1
ATOM 3716 O O . LEU A 1 477 ? -25.448 33.098 8.052 1.00 30.31 477 LEU A O 1
ATOM 3720 N N . VAL A 1 478 ? -24.827 31.705 9.705 1.00 28.95 478 VAL A N 1
ATOM 3721 C CA . VAL A 1 478 ? -23.500 31.390 9.174 1.00 28.95 478 VAL A CA 1
ATOM 3722 C C . VAL A 1 478 ? -23.570 29.959 8.661 1.00 28.95 478 VAL A C 1
ATOM 3724 O O . VAL A 1 478 ? -23.442 29.011 9.432 1.00 28.95 478 VAL A O 1
ATOM 3727 N N . GLU A 1 479 ? -23.813 29.804 7.360 1.00 28.97 479 GLU A N 1
ATOM 3728 C CA . GLU A 1 479 ? -23.635 28.516 6.690 1.00 28.97 479 GLU A CA 1
ATOM 3729 C C . GLU A 1 479 ? -22.145 28.156 6.746 1.00 28.97 479 GLU A C 1
ATOM 3731 O O . GLU A 1 479 ? -21.316 28.735 6.043 1.00 28.97 479 GLU A O 1
ATOM 3736 N N . VAL A 1 480 ? -21.796 27.238 7.650 1.00 30.38 480 VAL A N 1
ATOM 3737 C CA . VAL A 1 480 ? -20.472 26.617 7.689 1.00 30.38 480 VAL A CA 1
ATOM 3738 C C . VAL A 1 480 ? -20.485 25.460 6.697 1.00 30.38 480 VAL A C 1
ATOM 3740 O O . VAL A 1 480 ? -21.253 24.513 6.838 1.00 30.38 480 VAL A O 1
ATOM 3743 N N . ASP A 1 481 ? -19.639 25.586 5.681 1.00 32.28 481 ASP A N 1
ATOM 3744 C CA . ASP A 1 481 ? -19.484 24.653 4.568 1.00 32.28 481 ASP A CA 1
ATOM 3745 C C . ASP A 1 481 ? -19.091 23.235 5.044 1.00 32.28 481 ASP A C 1
ATOM 3747 O O . ASP A 1 481 ? -18.129 23.077 5.802 1.00 32.28 481 ASP A O 1
ATOM 3751 N N . GLY A 1 482 ? -19.833 22.209 4.603 1.00 34.22 482 GLY A N 1
ATOM 3752 C CA . GLY A 1 482 ? -19.621 20.801 4.983 1.00 34.22 482 GLY A CA 1
ATOM 3753 C C . GLY A 1 482 ? -20.862 20.075 5.520 1.00 34.22 482 GLY A C 1
ATOM 3754 O O . GLY A 1 482 ? -20.919 19.711 6.694 1.00 34.22 482 GLY A O 1
ATOM 3755 N N . SER A 1 483 ? -21.853 19.818 4.662 1.00 37.59 483 SER A N 1
ATOM 3756 C CA . SER A 1 483 ? -23.092 19.115 5.024 1.00 37.59 483 SER A CA 1
ATOM 3757 C C . SER A 1 483 ? -22.916 17.592 5.160 1.00 37.59 483 SER A C 1
ATOM 3759 O O . SER A 1 483 ? -23.313 16.837 4.271 1.00 37.59 483 SER A O 1
ATOM 3761 N N . HIS A 1 484 ? -22.381 17.128 6.291 1.00 37.81 484 HIS A N 1
ATOM 3762 C CA . HIS A 1 484 ? -22.636 15.759 6.754 1.00 37.81 484 HIS A CA 1
ATOM 3763 C C . HIS A 1 484 ? -23.994 15.735 7.476 1.00 37.81 484 HIS A C 1
ATOM 3765 O O . HIS A 1 484 ? -24.171 16.506 8.426 1.00 37.81 484 HIS A O 1
ATOM 3771 N N . PRO A 1 485 ? -24.974 14.906 7.069 1.00 45.78 485 PRO A N 1
ATOM 3772 C CA . PRO A 1 485 ? -26.190 14.744 7.851 1.00 45.78 485 PRO A CA 1
ATOM 3773 C C . PRO A 1 485 ? -25.837 14.087 9.191 1.00 45.78 485 PRO A C 1
ATOM 3775 O O . PRO A 1 485 ? -25.100 13.106 9.253 1.00 45.78 485 PRO A O 1
ATOM 3778 N N . THR A 1 486 ? -26.357 14.630 10.289 1.00 56.88 486 THR A N 1
ATOM 3779 C CA . THR A 1 486 ? -26.118 14.080 11.629 1.00 56.88 486 THR A CA 1
ATOM 3780 C C . THR A 1 486 ? -26.640 12.647 11.725 1.00 56.88 486 THR A C 1
ATOM 3782 O O . THR A 1 486 ? -27.835 12.424 11.508 1.00 56.88 486 THR A O 1
ATOM 3785 N N . ARG A 1 487 ? -25.764 11.697 12.094 1.00 77.12 487 ARG A N 1
ATOM 3786 C CA . ARG A 1 487 ? -26.120 10.312 12.451 1.00 77.12 487 ARG A CA 1
ATOM 3787 C C . ARG A 1 487 ? -27.368 10.317 13.340 1.00 77.12 487 ARG A C 1
ATOM 3789 O O . ARG A 1 487 ? -27.383 10.952 14.389 1.00 77.12 487 ARG A O 1
ATOM 3796 N N . THR A 1 488 ? -28.405 9.606 12.907 1.00 76.38 488 THR A N 1
ATOM 3797 C CA . THR A 1 488 ? -29.732 9.615 13.545 1.00 76.38 488 THR A CA 1
ATOM 3798 C C . THR A 1 488 ? -29.884 8.553 14.631 1.00 76.38 488 THR A C 1
ATOM 3800 O O . THR A 1 488 ? -30.755 8.673 15.490 1.00 76.38 488 THR A O 1
ATOM 3803 N N . LEU A 1 489 ? -29.075 7.492 14.572 1.00 83.31 489 LEU A N 1
ATOM 3804 C CA . LEU A 1 489 ? -28.999 6.460 15.603 1.00 83.31 489 LEU A CA 1
ATOM 3805 C C . LEU A 1 489 ? -27.995 6.873 16.684 1.00 83.31 489 LEU A C 1
ATOM 3807 O O . LEU A 1 489 ? -26.874 7.259 16.366 1.00 83.31 489 LEU A O 1
ATOM 3811 N N . GLY A 1 490 ? -28.348 6.712 17.956 1.00 85.31 490 GLY A N 1
ATOM 3812 C CA . GLY A 1 490 ? -27.445 6.956 19.079 1.00 85.31 490 GLY A CA 1
ATOM 3813 C C . GLY A 1 490 ? -27.970 6.338 20.368 1.00 85.31 490 GLY A C 1
ATOM 3814 O O . GLY A 1 490 ? -29.141 5.970 20.446 1.00 85.31 490 GLY A O 1
ATOM 3815 N N . LEU A 1 491 ? -27.110 6.216 21.380 1.00 88.38 491 LEU A N 1
ATOM 3816 C CA . LEU A 1 491 ? -27.537 5.793 22.714 1.00 88.38 491 LEU A CA 1
ATOM 3817 C C . LEU A 1 491 ? -28.182 6.956 23.472 1.00 88.38 491 LEU A C 1
ATOM 3819 O O . LEU A 1 491 ? -27.698 8.088 23.430 1.00 88.38 491 LEU A O 1
ATOM 3823 N N . SER A 1 492 ? -29.230 6.669 24.234 1.00 88.62 492 SER A N 1
ATOM 3824 C CA . SER A 1 492 ? -29.678 7.558 25.306 1.00 88.62 492 SER A CA 1
ATOM 3825 C C . SER A 1 492 ? -28.694 7.542 26.486 1.00 88.62 492 SER A C 1
ATOM 3827 O O . SER A 1 492 ? -27.936 6.590 26.693 1.00 88.62 492 SER A O 1
ATOM 3829 N N . THR A 1 493 ? -28.731 8.579 27.325 1.00 87.50 493 THR A N 1
ATOM 3830 C CA . THR A 1 493 ? -27.917 8.626 28.554 1.00 87.50 493 THR A CA 1
ATOM 3831 C C . THR A 1 493 ? -28.280 7.507 29.539 1.00 87.50 493 THR A C 1
ATOM 3833 O O . THR A 1 493 ? -27.404 7.015 30.247 1.00 87.50 493 THR A O 1
ATOM 3836 N N . ALA A 1 494 ? -29.536 7.044 29.539 1.00 87.00 494 ALA A N 1
ATOM 3837 C CA . ALA A 1 494 ? -30.009 5.901 30.324 1.00 87.00 494 ALA A CA 1
ATOM 3838 C C . ALA A 1 494 ? -29.462 4.548 29.820 1.00 87.00 494 ALA A C 1
ATOM 3840 O O . ALA A 1 494 ? -29.117 3.688 30.631 1.00 87.00 494 ALA A O 1
ATOM 3841 N N . GLU A 1 495 ? -29.342 4.371 28.500 1.00 89.12 495 GLU A N 1
ATOM 3842 C CA . GLU A 1 495 ? -28.711 3.198 27.873 1.00 89.12 495 GLU A CA 1
ATOM 3843 C C . GLU A 1 495 ? -27.199 3.153 28.130 1.00 89.12 495 GLU A C 1
ATOM 3845 O O . GLU A 1 495 ? -26.655 2.101 28.476 1.00 89.12 495 GLU A O 1
ATOM 3850 N N . LEU A 1 496 ? -26.511 4.298 28.030 1.00 89.31 496 LEU A N 1
ATOM 3851 C CA . LEU A 1 496 ? -25.093 4.388 28.390 1.00 89.31 496 LEU A CA 1
ATOM 3852 C C . LEU A 1 496 ? -24.881 4.091 29.883 1.00 89.31 496 LEU A C 1
ATOM 3854 O O . LEU A 1 496 ? -23.979 3.335 30.242 1.00 89.31 496 LEU A O 1
ATOM 3858 N N . LYS A 1 497 ? -25.743 4.632 30.754 1.00 87.25 497 LYS A N 1
ATOM 3859 C CA . LYS A 1 497 ? -25.712 4.359 32.197 1.00 87.25 497 LYS A CA 1
ATOM 3860 C C . LYS A 1 497 ? -25.853 2.866 32.495 1.00 87.25 497 LYS A C 1
ATOM 3862 O O . LYS A 1 497 ? -25.097 2.353 33.314 1.00 87.25 497 LYS A O 1
ATOM 3867 N N . T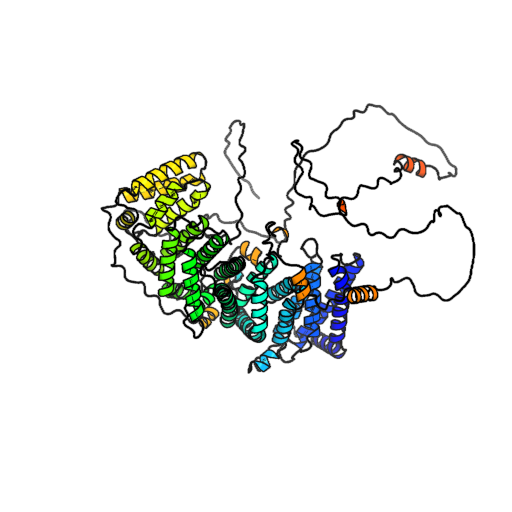YR A 1 498 ? -26.743 2.165 31.790 1.00 87.94 498 TYR A N 1
ATOM 3868 C CA . TYR A 1 498 ? -26.902 0.712 31.898 1.00 87.94 498 TYR A CA 1
ATOM 3869 C C . TYR A 1 498 ? -25.642 -0.055 31.469 1.00 87.94 498 TYR A C 1
ATOM 3871 O O . TYR A 1 498 ? -25.183 -0.928 32.201 1.00 87.94 498 TYR A O 1
ATOM 3879 N N . GLN A 1 499 ? -25.030 0.305 30.335 1.00 86.62 499 GLN A N 1
ATOM 3880 C CA . GLN A 1 499 ? -23.799 -0.339 29.844 1.00 86.62 499 GLN A CA 1
ATOM 3881 C C . GLN A 1 499 ? -22.560 -0.103 30.729 1.00 86.62 499 GLN A C 1
ATOM 3883 O O . GLN A 1 499 ? -21.584 -0.851 30.640 1.00 86.62 499 GLN A O 1
ATOM 3888 N N . LEU A 1 500 ? -22.594 0.912 31.597 1.00 86.06 500 LEU A N 1
ATOM 3889 C CA . LEU A 1 500 ? -21.548 1.198 32.582 1.00 86.06 500 LEU A CA 1
ATOM 3890 C C . LEU A 1 500 ? -21.886 0.686 34.002 1.00 86.06 500 LEU A C 1
ATOM 3892 O O . LEU A 1 500 ? -21.083 0.852 34.922 1.00 86.06 500 LEU A O 1
ATOM 3896 N N . GLN A 1 501 ? -23.052 0.069 34.220 1.00 81.50 501 GLN A N 1
ATOM 3897 C CA . GLN A 1 501 ? -23.515 -0.347 35.547 1.00 81.50 501 GLN A CA 1
ATOM 3898 C C . GLN A 1 501 ? -23.256 -1.837 35.826 1.00 81.50 501 GLN A C 1
ATOM 3900 O O . GLN A 1 501 ? -23.485 -2.703 34.988 1.00 81.50 501 GLN A O 1
ATOM 3905 N N . THR A 1 502 ? -22.861 -2.157 37.064 1.00 70.31 502 THR A N 1
ATOM 3906 C CA . THR A 1 502 ? -22.865 -3.539 37.586 1.00 70.31 502 THR A CA 1
ATOM 3907 C C . THR A 1 502 ? -23.667 -3.652 38.875 1.00 70.31 502 THR A C 1
ATOM 3909 O O . THR A 1 502 ? -24.126 -2.665 39.444 1.00 70.31 502 THR A O 1
ATOM 3912 N N . LYS A 1 503 ? -23.824 -4.892 39.349 1.00 64.12 503 LYS A N 1
ATOM 3913 C CA . LYS A 1 503 ? -24.481 -5.228 40.619 1.00 64.12 503 LYS A CA 1
ATOM 3914 C C . LYS A 1 503 ? -23.742 -4.708 41.863 1.00 64.12 503 LYS A C 1
ATOM 3916 O O . LYS A 1 503 ? -24.350 -4.688 42.927 1.00 64.12 503 LYS A O 1
ATOM 3921 N N . GLU A 1 504 ? -22.465 -4.337 41.742 1.00 59.62 504 GLU A N 1
ATOM 3922 C CA . GLU A 1 504 ? -21.588 -4.017 42.882 1.00 59.62 504 GLU A CA 1
ATOM 3923 C C . GLU A 1 504 ? -21.047 -2.576 42.858 1.00 59.62 504 GLU A C 1
ATOM 3925 O O . GLU A 1 504 ? -20.863 -1.987 43.920 1.00 59.62 504 GLU A O 1
ATOM 3930 N N . GLU A 1 505 ? -20.854 -1.972 41.679 1.00 67.06 505 GLU A N 1
ATOM 3931 C CA . GLU A 1 505 ? -20.308 -0.614 41.529 1.00 67.06 505 GLU A CA 1
ATOM 3932 C C . GLU A 1 505 ? -21.145 0.232 40.561 1.00 67.06 505 GLU A C 1
ATOM 3934 O O . GLU A 1 505 ? -21.540 -0.230 39.483 1.00 67.06 505 GLU A O 1
ATOM 3939 N N . THR A 1 506 ? -21.386 1.492 40.939 1.00 74.88 506 THR A N 1
ATOM 3940 C CA . THR A 1 506 ? -22.070 2.481 40.095 1.00 74.88 506 THR A CA 1
ATOM 3941 C C . THR A 1 506 ? -21.060 3.229 39.211 1.00 74.88 506 THR A C 1
ATOM 3943 O O . THR A 1 506 ? -19.924 3.461 39.641 1.00 74.88 506 THR A O 1
ATOM 3946 N N . PRO A 1 507 ? -21.431 3.612 37.976 1.00 77.62 507 PRO A N 1
ATOM 3947 C CA . PRO A 1 507 ? -20.502 4.236 37.031 1.00 77.62 507 PRO A CA 1
ATOM 3948 C C . PRO A 1 507 ? -19.988 5.605 37.490 1.00 77.62 507 PRO A C 1
ATOM 3950 O O . PRO A 1 507 ? -18.858 5.980 37.176 1.00 77.62 507 PRO A O 1
ATOM 3953 N N . GLU A 1 508 ? -20.782 6.334 38.275 1.00 80.38 508 GLU A N 1
ATOM 3954 C CA . GLU A 1 508 ? -20.406 7.634 38.830 1.00 80.38 508 GLU A CA 1
ATOM 3955 C C . GLU A 1 508 ? -19.198 7.514 39.771 1.00 80.38 508 GLU A C 1
ATOM 3957 O O . GLU A 1 508 ? -18.336 8.389 39.767 1.00 80.38 508 GLU A O 1
ATOM 3962 N N . ASN A 1 509 ? -19.074 6.410 40.521 1.00 83.69 509 ASN A N 1
ATOM 3963 C CA . ASN A 1 509 ? -17.943 6.187 41.427 1.00 83.69 509 ASN A CA 1
ATOM 3964 C C . ASN A 1 509 ? -16.621 5.983 40.671 1.00 83.69 509 ASN A C 1
ATOM 3966 O O . ASN A 1 509 ? -15.607 6.553 41.069 1.00 83.69 509 ASN A O 1
ATOM 3970 N N . LEU A 1 510 ? -16.636 5.231 39.563 1.00 86.19 510 LEU A N 1
ATOM 3971 C CA . LEU A 1 510 ? -15.452 5.021 38.717 1.00 86.19 510 LEU A CA 1
ATOM 3972 C C . LEU A 1 510 ? -15.020 6.323 38.027 1.00 86.19 510 LEU A C 1
ATOM 3974 O O . LEU A 1 510 ? -13.830 6.621 37.950 1.00 86.19 510 LEU A O 1
ATOM 3978 N N . LEU A 1 511 ? -15.978 7.142 37.578 1.00 89.12 511 LEU A N 1
ATOM 3979 C CA . LEU A 1 511 ? -15.676 8.463 37.019 1.00 89.12 511 LEU A CA 1
ATOM 3980 C C . LEU A 1 511 ? -15.186 9.454 38.087 1.00 89.12 511 LEU A C 1
ATOM 3982 O O . LEU A 1 511 ? -14.291 10.238 37.795 1.00 89.12 511 LEU A O 1
ATOM 3986 N N . LEU A 1 512 ? -15.688 9.393 39.328 1.00 90.00 512 LEU A N 1
ATOM 3987 C CA . LEU A 1 512 ? -15.152 10.161 40.466 1.00 90.00 512 LEU A CA 1
ATOM 3988 C C . LEU A 1 512 ? -13.730 9.739 40.856 1.00 90.00 512 LEU A C 1
ATOM 3990 O O . LEU A 1 512 ? -12.974 10.551 41.391 1.00 90.00 512 LEU A O 1
ATOM 3994 N N . GLU A 1 513 ? -13.369 8.472 40.660 1.00 90.69 513 GLU A N 1
ATOM 3995 C CA . GLU A 1 513 ? -12.004 7.988 40.865 1.00 90.69 513 GLU A CA 1
ATOM 3996 C C . GLU A 1 513 ? -11.077 8.487 39.751 1.00 90.69 513 GLU A C 1
ATOM 3998 O O . GLU A 1 513 ? -10.042 9.086 40.049 1.00 90.69 513 GLU A O 1
ATOM 4003 N N . LEU A 1 514 ? -11.505 8.379 38.486 1.00 90.38 514 LEU A N 1
ATOM 4004 C CA . LEU A 1 514 ? -10.788 8.953 37.345 1.00 90.38 514 LEU A CA 1
ATOM 4005 C C . LEU A 1 514 ? -10.600 10.473 37.488 1.00 90.38 514 LEU A C 1
ATOM 4007 O O . LEU A 1 514 ? -9.502 10.972 37.271 1.00 90.38 514 LEU A O 1
ATOM 4011 N N . GLU A 1 515 ? -11.636 11.204 37.911 1.00 91.44 515 GLU A N 1
ATOM 4012 C CA . GLU A 1 515 ? -11.595 12.656 38.146 1.00 91.44 515 GLU A CA 1
ATOM 4013 C C . GLU A 1 515 ? -10.486 13.029 39.141 1.00 91.44 515 GLU A C 1
ATOM 4015 O O . GLU A 1 515 ? -9.720 13.958 38.891 1.00 91.44 515 GLU A O 1
ATOM 4020 N N . LYS A 1 516 ? -10.337 12.268 40.235 1.00 92.06 516 LYS A N 1
ATOM 4021 C CA . LYS A 1 516 ? -9.266 12.481 41.225 1.00 92.06 516 LYS A CA 1
ATOM 4022 C C . LYS A 1 516 ? -7.885 12.181 40.646 1.00 92.06 516 LYS A C 1
ATOM 4024 O O . LYS A 1 516 ? -6.981 12.991 40.829 1.00 92.06 516 LYS A O 1
ATOM 4029 N N . LEU A 1 517 ? -7.729 11.057 39.943 1.00 89.88 517 LEU A N 1
ATOM 4030 C CA . LEU A 1 517 ? -6.454 10.644 39.342 1.00 89.88 517 LEU A CA 1
ATOM 4031 C C . LEU A 1 517 ? -5.975 11.650 38.280 1.00 89.88 517 LEU A C 1
ATOM 4033 O O . LEU A 1 517 ? -4.807 12.048 38.277 1.00 89.88 517 LEU A O 1
ATOM 4037 N N . VAL A 1 518 ? -6.888 12.131 37.429 1.00 89.12 518 VAL A N 1
ATOM 4038 C CA . VAL A 1 518 ? -6.607 13.179 36.437 1.00 89.12 518 VAL A CA 1
ATOM 4039 C C . VAL A 1 518 ? -6.291 14.510 37.131 1.00 89.12 518 VAL A C 1
ATOM 4041 O O . VAL A 1 518 ? -5.307 15.145 36.767 1.00 89.12 518 VAL A O 1
ATOM 4044 N N . LEU A 1 519 ? -7.045 14.910 38.164 1.00 88.69 519 LEU A N 1
ATOM 4045 C CA . LEU A 1 519 ? -6.813 16.149 38.928 1.00 88.69 519 LEU A CA 1
ATOM 4046 C C . LEU A 1 519 ? -5.513 16.127 39.754 1.00 88.69 519 LEU A C 1
ATOM 4048 O O . LEU A 1 519 ? -4.968 17.177 40.103 1.00 88.69 519 LEU A O 1
ATOM 4052 N N . GLU A 1 520 ? -5.000 14.953 40.115 1.00 86.94 520 GLU A N 1
ATOM 4053 C CA . GLU A 1 520 ? -3.661 14.815 40.691 1.00 86.94 520 GLU A CA 1
ATOM 4054 C C . GLU A 1 520 ? -2.568 14.964 39.630 1.00 86.94 520 GLU A C 1
ATOM 4056 O O . GLU A 1 520 ? -1.598 15.680 39.877 1.00 86.94 520 GLU A O 1
ATOM 4061 N N . CYS A 1 521 ? -2.756 14.393 38.437 1.00 83.56 521 CYS A N 1
ATOM 4062 C CA . CYS A 1 521 ? -1.790 14.502 37.343 1.00 83.56 521 CYS A CA 1
ATOM 4063 C C . CYS A 1 521 ? -1.762 15.894 36.681 1.00 83.56 521 CYS A C 1
ATOM 4065 O O . CYS A 1 521 ? -0.680 16.374 36.341 1.00 83.56 521 CYS A O 1
ATOM 4067 N N . SER A 1 522 ? -2.908 16.571 36.531 1.00 82.62 522 SER A N 1
ATOM 4068 C CA . SER A 1 522 ? -3.012 17.872 35.845 1.00 82.62 522 SER A CA 1
ATOM 4069 C C . SER A 1 522 ? -2.325 19.017 36.594 1.00 82.62 522 SER A C 1
ATOM 4071 O O . SER A 1 522 ? -1.823 19.946 35.970 1.00 82.62 522 SER A O 1
ATOM 4073 N N . LYS A 1 523 ? -2.172 18.910 37.923 1.00 81.19 523 LYS A N 1
ATOM 4074 C CA . LYS A 1 523 ? -1.336 19.824 38.734 1.00 81.19 523 LYS A CA 1
ATOM 4075 C C . LYS A 1 523 ? 0.124 19.875 38.276 1.00 81.19 523 LYS A C 1
ATOM 4077 O O . LYS A 1 523 ? 0.835 20.816 38.619 1.00 81.19 523 LYS A O 1
ATOM 4082 N N . GLU A 1 524 ? 0.578 18.847 37.563 1.00 74.38 524 GLU A N 1
ATOM 4083 C CA . GLU A 1 524 ? 1.934 18.734 37.035 1.00 74.38 524 GLU A CA 1
ATOM 4084 C C . GLU A 1 524 ? 1.994 18.876 35.503 1.00 74.38 524 GLU A C 1
ATOM 4086 O O . GLU A 1 524 ? 3.097 18.918 34.957 1.00 74.38 524 GLU A O 1
ATOM 4091 N N . GLU A 1 525 ? 0.850 18.925 34.805 1.00 76.25 525 GLU A N 1
ATOM 4092 C CA . GLU A 1 525 ? 0.782 18.948 33.339 1.00 76.25 525 GLU A CA 1
ATOM 4093 C C . GLU A 1 525 ? -0.517 19.599 32.807 1.00 76.25 525 GLU A C 1
ATOM 4095 O O . GLU A 1 525 ? -1.593 19.002 32.846 1.00 76.25 525 GLU A O 1
ATOM 4100 N N . GLU A 1 526 ? -0.406 20.814 32.251 1.00 78.69 526 GLU A N 1
ATOM 4101 C CA . GLU A 1 526 ? -1.535 21.620 31.730 1.00 78.69 526 GLU A CA 1
ATOM 4102 C C . GLU A 1 526 ? -2.317 20.927 30.589 1.00 78.69 526 GLU A C 1
ATOM 4104 O O . GLU A 1 526 ? -3.486 21.220 30.351 1.00 78.69 526 GLU A O 1
ATOM 4109 N N . THR A 1 527 ? -1.706 19.966 29.887 1.00 77.25 527 THR A N 1
ATOM 4110 C CA . THR A 1 527 ? -2.339 19.191 28.798 1.00 77.25 527 THR A CA 1
ATOM 4111 C C . THR A 1 527 ? -3.562 18.394 29.272 1.00 77.25 527 THR A C 1
ATOM 4113 O O . THR A 1 527 ? -4.512 18.197 28.509 1.00 77.25 527 THR A O 1
ATOM 4116 N N . LEU A 1 528 ? -3.566 17.974 30.542 1.00 82.44 528 LEU A N 1
ATOM 4117 C CA . LEU A 1 528 ? -4.597 17.129 31.146 1.00 82.44 528 LEU A CA 1
ATOM 4118 C C . LEU A 1 528 ? -5.810 17.916 31.674 1.00 82.44 528 LEU A C 1
ATOM 4120 O O . LEU A 1 528 ? -6.781 17.298 32.105 1.00 82.44 528 LEU A O 1
ATOM 4124 N N . GLU A 1 529 ? -5.808 19.254 31.623 1.00 83.88 529 GLU A N 1
ATOM 4125 C CA . GLU A 1 529 ? -6.974 20.064 32.022 1.00 83.88 529 GLU A CA 1
ATOM 4126 C C . GLU A 1 529 ? -8.201 19.755 31.147 1.00 83.88 529 GLU A C 1
ATOM 4128 O O . GLU A 1 529 ? -9.292 19.519 31.661 1.00 83.88 529 GLU A O 1
ATOM 4133 N N . SER A 1 530 ? -8.001 19.622 29.832 1.00 86.75 530 SER A N 1
ATOM 4134 C CA . SER A 1 530 ? -9.066 19.233 28.893 1.00 86.75 530 SER A CA 1
ATOM 4135 C C . SER A 1 530 ? -9.639 17.834 29.170 1.00 86.75 530 SER A C 1
ATOM 4137 O O . SER A 1 530 ? -10.838 17.603 29.013 1.00 86.75 530 SER A O 1
ATOM 4139 N N . LEU A 1 531 ? -8.799 16.905 29.644 1.00 87.81 531 LEU A N 1
ATOM 4140 C CA . LEU A 1 531 ? -9.222 15.570 30.060 1.00 87.81 531 LEU A CA 1
ATOM 4141 C C . LEU A 1 531 ? -10.061 15.630 31.345 1.00 87.81 531 LEU A C 1
ATOM 4143 O O . LEU A 1 531 ? -11.060 14.919 31.455 1.00 87.81 531 LEU A O 1
ATOM 4147 N N . LEU A 1 532 ? -9.688 16.493 32.296 1.00 88.38 532 LEU A N 1
ATOM 4148 C CA . LEU A 1 532 ? -10.425 16.687 33.545 1.00 88.38 532 LEU A CA 1
ATOM 4149 C C . LEU A 1 532 ? -11.838 17.222 33.280 1.00 88.38 532 LEU A C 1
ATOM 4151 O O . LEU A 1 532 ? -12.811 16.618 33.737 1.00 88.38 532 LEU A O 1
ATOM 4155 N N . ASP A 1 533 ? -11.957 18.284 32.480 1.00 88.69 533 ASP A N 1
ATOM 4156 C CA . ASP A 1 533 ? -13.250 18.818 32.030 1.00 88.69 533 ASP A CA 1
ATOM 4157 C C . ASP A 1 533 ? -14.077 17.743 31.304 1.00 88.69 533 ASP A C 1
ATOM 4159 O O . ASP A 1 533 ? -15.301 17.648 31.472 1.00 88.69 533 ASP A O 1
ATOM 4163 N N . ASN A 1 534 ? -13.410 16.875 30.533 1.00 88.56 534 ASN A N 1
ATOM 4164 C CA . ASN A 1 534 ? -14.072 15.789 29.826 1.00 88.56 534 ASN A CA 1
ATOM 4165 C C . ASN A 1 534 ? -14.695 14.741 30.767 1.00 88.56 534 ASN A C 1
ATOM 4167 O O . ASN A 1 534 ? -15.861 14.370 30.564 1.00 88.56 534 ASN A O 1
ATOM 4171 N N . VAL A 1 535 ? -13.965 14.318 31.808 1.00 91.06 535 VAL A N 1
ATOM 4172 C CA . VAL A 1 535 ? -14.454 13.399 32.855 1.00 91.06 535 VAL A CA 1
ATOM 4173 C C . VAL A 1 535 ? -15.608 14.024 33.641 1.00 91.06 535 VAL A C 1
ATOM 4175 O O . VAL A 1 535 ? -16.665 13.402 33.777 1.00 91.06 535 VAL A O 1
ATOM 4178 N N . VAL A 1 536 ? -15.437 15.265 34.113 1.00 89.50 536 VAL A N 1
ATOM 4179 C CA . VAL A 1 536 ? -16.438 15.982 34.923 1.00 89.50 536 VAL A CA 1
ATOM 4180 C C . VAL A 1 536 ? -17.755 16.130 34.158 1.00 89.50 536 VAL A C 1
ATOM 4182 O O . VAL A 1 536 ? -18.819 15.815 34.697 1.00 89.50 536 VAL A O 1
ATOM 4185 N N . GLY A 1 537 ? -17.697 16.548 32.888 1.00 89.00 537 GLY A N 1
ATOM 4186 C CA . GLY A 1 537 ? -18.889 16.704 32.052 1.00 89.00 537 GLY A CA 1
ATOM 4187 C C . GLY A 1 537 ? -19.639 15.388 31.818 1.00 89.00 537 GLY A C 1
ATOM 4188 O O . GLY A 1 537 ? -20.867 15.357 31.899 1.00 89.00 537 GLY A O 1
ATOM 4189 N N . LEU A 1 538 ? -18.918 14.279 31.593 1.00 87.31 538 LEU A N 1
ATOM 4190 C CA . LEU A 1 538 ? -19.548 12.967 31.407 1.00 87.31 538 LEU A CA 1
ATOM 4191 C C . LEU A 1 538 ? -20.199 12.461 32.704 1.00 87.31 538 LEU A C 1
ATOM 4193 O O . LEU A 1 538 ? -21.310 11.929 32.667 1.00 87.31 538 LEU A O 1
ATOM 4197 N N . ARG A 1 539 ? -19.548 12.666 33.857 1.00 90.31 539 ARG A N 1
ATOM 4198 C CA . ARG A 1 539 ? -20.109 12.297 35.164 1.00 90.31 539 ARG A CA 1
ATOM 4199 C C . ARG A 1 539 ? -21.414 13.041 35.450 1.00 90.31 539 ARG A C 1
ATOM 4201 O O . ARG A 1 539 ? -22.414 12.395 35.747 1.00 90.31 539 ARG A O 1
ATOM 4208 N N . GLN A 1 540 ? -21.430 14.369 35.315 1.00 88.81 540 GLN A N 1
ATOM 4209 C CA . GLN A 1 540 ? -22.626 15.185 35.582 1.00 88.81 540 GLN A CA 1
ATOM 4210 C C . GLN A 1 540 ? -23.809 14.802 34.673 1.00 88.81 540 GLN A C 1
ATOM 4212 O O . GLN A 1 540 ? -24.965 14.796 35.101 1.00 88.81 540 GLN A O 1
ATOM 4217 N N . MET A 1 541 ? -23.526 14.426 33.425 1.00 88.31 541 MET A N 1
ATOM 4218 C CA . MET A 1 541 ? -24.523 13.930 32.476 1.00 88.31 541 MET A CA 1
ATOM 4219 C C . MET A 1 541 ? -25.094 12.555 32.882 1.00 88.31 541 MET A C 1
ATOM 4221 O O . MET A 1 541 ? -26.292 12.325 32.734 1.00 88.31 541 MET A O 1
ATOM 4225 N N . LEU A 1 542 ? -24.282 11.646 33.437 1.00 86.00 542 LEU A N 1
ATOM 4226 C CA . LEU A 1 542 ? -24.764 10.355 33.956 1.00 86.00 542 LEU A CA 1
ATOM 4227 C C . LEU A 1 542 ? -25.480 10.483 35.312 1.00 86.00 542 LEU A C 1
ATOM 4229 O O . LEU A 1 542 ? -26.412 9.723 35.578 1.00 86.00 542 LEU A O 1
ATOM 4233 N N . GLU A 1 543 ? -25.101 11.452 36.148 1.00 86.75 543 GLU A N 1
ATOM 4234 C CA . GLU A 1 543 ? -25.798 11.796 37.399 1.00 86.75 543 GLU A CA 1
ATOM 4235 C C . GLU A 1 543 ? -27.193 12.391 37.147 1.00 86.75 543 GLU A C 1
ATOM 4237 O O . GLU A 1 543 ? -28.117 12.137 37.916 1.00 86.75 543 GLU A O 1
ATOM 4242 N N . SER A 1 544 ? -27.356 13.150 36.058 1.00 85.00 544 SER A N 1
ATOM 4243 C CA . SER A 1 544 ? -28.639 13.737 35.635 1.00 85.00 544 SER A CA 1
ATOM 4244 C C . SER A 1 544 ? -29.488 12.827 34.734 1.00 85.00 544 SER A C 1
ATOM 4246 O O . SER A 1 544 ? -30.646 13.149 34.458 1.00 85.00 544 SER A O 1
ATOM 4248 N N . ALA A 1 545 ? -28.956 11.680 34.304 1.00 81.75 545 ALA A N 1
ATOM 4249 C CA . ALA A 1 545 ? -29.703 10.672 33.558 1.00 81.75 545 ALA A CA 1
ATOM 4250 C C . ALA A 1 545 ? -30.764 9.971 34.431 1.00 81.75 545 ALA A C 1
ATOM 4252 O O . ALA A 1 545 ? -30.586 9.794 35.638 1.00 81.75 545 ALA A O 1
ATOM 4253 N N . GLY A 1 546 ? -31.858 9.536 33.795 1.00 77.00 546 GLY A N 1
ATOM 4254 C CA . GLY A 1 546 ? -32.923 8.759 34.437 1.00 77.00 546 GLY A CA 1
ATOM 4255 C C . GLY A 1 546 ? -32.498 7.342 34.851 1.00 77.00 546 GLY A C 1
ATOM 4256 O O . GLY A 1 546 ? -31.315 6.996 34.858 1.00 77.00 546 GLY A O 1
ATOM 4257 N N . GLU A 1 547 ? -33.477 6.499 35.194 1.00 81.81 547 GLU A N 1
ATOM 4258 C CA . GLU A 1 547 ? -33.209 5.091 35.513 1.00 81.81 547 GLU A CA 1
ATOM 4259 C C . GLU A 1 547 ? -32.540 4.367 34.333 1.00 81.81 547 GLU A C 1
ATOM 4261 O O . GLU A 1 547 ? -32.899 4.570 33.172 1.00 81.81 547 GLU A O 1
ATOM 4266 N N . ALA A 1 548 ? -31.549 3.529 34.643 1.00 82.31 548 ALA A N 1
ATOM 4267 C CA . ALA A 1 548 ? -30.778 2.794 33.650 1.00 82.31 548 ALA A CA 1
ATOM 4268 C C . ALA A 1 548 ? -31.671 1.808 32.876 1.00 82.31 548 ALA A C 1
ATOM 4270 O O . ALA A 1 548 ? -32.401 1.016 33.475 1.00 82.31 548 ALA A O 1
ATOM 4271 N N . CYS A 1 549 ? -31.584 1.839 31.547 1.00 84.69 549 CYS A N 1
ATOM 4272 C CA . CYS A 1 549 ? -32.448 1.080 30.645 1.00 84.69 549 CYS A CA 1
ATOM 4273 C C . CYS A 1 549 ? -31.596 0.184 29.726 1.00 84.69 549 CYS A C 1
ATOM 4275 O O . CYS A 1 549 ? -30.564 0.657 29.249 1.00 84.69 549 CYS A O 1
ATOM 4277 N N . PRO A 1 550 ? -31.974 -1.081 29.455 1.00 83.88 550 PRO A N 1
ATOM 4278 C CA . PRO A 1 550 ? -31.280 -1.898 28.459 1.00 83.88 550 PRO A CA 1
ATOM 4279 C C . PRO A 1 550 ? -31.317 -1.256 27.064 1.00 83.88 550 PRO A C 1
ATOM 4281 O O . PRO A 1 550 ? -32.203 -0.456 26.761 1.00 83.88 550 PRO A O 1
ATOM 4284 N N . LEU A 1 551 ? -30.364 -1.643 26.210 1.00 83.25 551 LEU A N 1
ATOM 4285 C CA . LEU A 1 551 ? -30.305 -1.190 24.817 1.00 83.25 551 LEU A CA 1
ATOM 4286 C C . LEU A 1 551 ? -31.610 -1.510 24.074 1.00 83.25 551 LEU A C 1
ATOM 4288 O O . LEU A 1 551 ? -32.123 -2.624 24.162 1.00 83.25 551 LEU A O 1
ATOM 4292 N N . SER A 1 552 ? -32.129 -0.535 23.327 1.00 77.25 552 SER A N 1
ATOM 4293 C CA . SER A 1 552 ? -33.329 -0.724 22.507 1.00 77.25 552 SER A CA 1
ATOM 4294 C C . SER A 1 552 ? -33.042 -1.559 21.254 1.00 77.25 552 SER A C 1
ATOM 4296 O O . SER A 1 552 ? -32.221 -1.153 20.428 1.00 77.25 552 SER A O 1
ATOM 4298 N N . ASP A 1 553 ? -33.796 -2.651 21.079 1.00 71.12 553 ASP A N 1
ATOM 4299 C CA . ASP A 1 553 ? -33.842 -3.496 19.870 1.00 71.12 553 ASP A CA 1
ATOM 4300 C C . ASP A 1 553 ? -34.702 -2.898 18.730 1.00 71.12 553 ASP A C 1
ATOM 4302 O O . ASP A 1 553 ? -34.934 -3.549 17.713 1.00 71.12 553 ASP A O 1
ATOM 4306 N N . GLN A 1 554 ? -35.239 -1.680 18.888 1.00 69.75 554 GLN A N 1
ATOM 4307 C CA . GLN A 1 554 ? -36.169 -1.074 17.916 1.00 69.75 554 GLN A CA 1
ATOM 4308 C C . GLN A 1 554 ? -35.476 -0.392 16.722 1.00 69.75 554 GLN A C 1
ATOM 4310 O O . GLN A 1 554 ? -36.158 0.108 15.825 1.00 69.75 554 GLN A O 1
ATOM 4315 N N . ASP A 1 555 ? -34.142 -0.360 16.697 1.00 80.50 555 ASP A N 1
ATOM 4316 C CA . ASP A 1 555 ? -33.376 0.282 15.628 1.00 80.50 555 ASP A CA 1
ATOM 4317 C C . ASP A 1 555 ? -33.467 -0.528 14.325 1.00 80.50 555 ASP A C 1
ATOM 4319 O O . ASP A 1 555 ? -33.169 -1.724 14.279 1.00 80.50 555 ASP A O 1
ATOM 4323 N N . VAL A 1 556 ? -33.857 0.138 13.237 1.00 82.25 556 VAL A N 1
ATOM 4324 C CA . VAL A 1 556 ? -33.925 -0.474 11.905 1.00 82.25 556 VAL A CA 1
ATOM 4325 C C . VAL A 1 556 ? -32.517 -0.589 11.320 1.00 82.25 556 VAL A C 1
ATOM 4327 O O . VAL A 1 556 ? -31.793 0.403 11.256 1.00 82.25 556 VAL A O 1
ATOM 4330 N N . GLU A 1 557 ? -32.150 -1.785 10.853 1.00 85.19 557 GLU A N 1
ATOM 4331 C CA . GLU A 1 557 ? -30.870 -2.036 10.181 1.00 85.19 557 GLU A CA 1
ATOM 4332 C C . GLU A 1 557 ? -30.696 -1.126 8.945 1.00 85.19 557 GLU A C 1
ATOM 4334 O O . GLU A 1 557 ? -31.528 -1.172 8.031 1.00 85.19 557 GLU A O 1
ATOM 4339 N N . PRO A 1 558 ? -29.620 -0.320 8.866 1.00 86.00 558 PRO A N 1
ATOM 4340 C CA . PRO A 1 558 ? -29.321 0.480 7.684 1.00 86.00 558 PRO A CA 1
ATOM 4341 C C . PRO A 1 558 ? -28.939 -0.411 6.496 1.00 86.00 558 PRO A C 1
ATOM 4343 O O . PRO A 1 558 ? -27.890 -1.054 6.489 1.00 86.00 558 PRO A O 1
ATOM 4346 N N . ILE A 1 559 ? -29.784 -0.429 5.464 1.00 85.69 559 ILE A N 1
ATOM 4347 C CA . ILE A 1 559 ? -29.538 -1.200 4.241 1.00 85.69 559 ILE A CA 1
ATOM 4348 C C . ILE A 1 559 ? -28.620 -0.393 3.318 1.00 85.69 559 ILE A C 1
ATOM 4350 O O . ILE A 1 559 ? -29.042 0.607 2.736 1.00 85.69 559 ILE A O 1
ATOM 4354 N N . LEU A 1 560 ? -27.377 -0.848 3.156 1.00 87.38 560 LEU A N 1
ATOM 4355 C CA . LEU A 1 560 ? -26.482 -0.334 2.120 1.00 87.38 560 LEU A CA 1
ATOM 4356 C C . LEU A 1 560 ? -26.886 -0.865 0.728 1.00 87.38 560 LEU A C 1
ATOM 4358 O O . LEU A 1 560 ? -27.347 -2.007 0.616 1.00 87.38 560 LEU A O 1
ATOM 4362 N N . PRO A 1 561 ? -26.703 -0.073 -0.345 1.00 89.94 561 PRO A N 1
ATOM 4363 C CA . PRO A 1 561 ? -26.840 -0.554 -1.716 1.00 89.94 561 PRO A CA 1
ATOM 4364 C C . PRO A 1 561 ? -25.777 -1.614 -2.044 1.00 89.94 561 PRO A C 1
ATOM 4366 O O . PRO A 1 561 ? -24.792 -1.797 -1.329 1.00 89.94 561 PRO A O 1
ATOM 4369 N N . THR A 1 562 ? -25.972 -2.334 -3.151 1.00 87.94 562 THR A N 1
ATOM 4370 C CA . THR A 1 562 ? -24.953 -3.263 -3.658 1.00 87.94 562 THR A CA 1
ATOM 4371 C C . THR A 1 562 ? -23.713 -2.476 -4.100 1.00 87.94 562 THR A C 1
ATOM 4373 O O . THR A 1 562 ? -23.877 -1.549 -4.894 1.00 87.94 562 THR A O 1
ATOM 4376 N N . PRO A 1 563 ? -22.496 -2.839 -3.647 1.00 88.00 563 PRO A N 1
ATOM 4377 C CA . PRO A 1 563 ? -21.275 -2.141 -4.035 1.00 88.00 563 PRO A CA 1
ATOM 4378 C C . PRO A 1 563 ? -21.045 -2.209 -5.545 1.00 88.00 563 PRO A C 1
ATOM 4380 O O . PRO A 1 563 ? -21.360 -3.204 -6.210 1.00 88.00 563 PRO A O 1
ATOM 4383 N N . GLU A 1 564 ? -20.453 -1.154 -6.090 1.00 91.38 564 GLU A N 1
ATOM 4384 C CA . GLU A 1 564 ? -20.132 -1.078 -7.506 1.00 91.38 564 GLU A CA 1
ATOM 4385 C C . GLU A 1 564 ? -18.995 -2.039 -7.877 1.00 91.38 564 GLU A C 1
ATOM 4387 O O . GLU A 1 564 ? -18.117 -2.379 -7.081 1.00 91.38 564 GLU A O 1
ATOM 4392 N N . SER A 1 565 ? -18.964 -2.469 -9.142 1.00 92.69 565 SER A N 1
ATOM 4393 C CA . SER A 1 565 ? -17.855 -3.298 -9.622 1.00 92.69 565 SER A CA 1
ATOM 4394 C C . SER A 1 565 ? -16.519 -2.553 -9.496 1.00 92.69 565 SER A C 1
ATOM 4396 O O . SER A 1 565 ? -16.424 -1.379 -9.863 1.00 92.69 565 SER A O 1
ATOM 4398 N N . LEU A 1 566 ? -15.451 -3.251 -9.090 1.00 93.00 566 LEU A N 1
ATOM 4399 C CA . LEU A 1 566 ? -14.104 -2.667 -8.991 1.00 93.00 566 LEU A CA 1
ATOM 4400 C C . LEU A 1 566 ? -13.681 -1.918 -10.261 1.00 93.00 566 LEU A C 1
ATOM 4402 O O . LEU A 1 566 ? -13.069 -0.856 -10.194 1.00 93.00 566 LEU A O 1
ATOM 4406 N N . GLN A 1 567 ? -14.021 -2.451 -11.436 1.00 93.56 567 GLN A N 1
ATOM 4407 C CA . GLN A 1 567 ? -13.683 -1.819 -12.708 1.00 93.56 567 GLN A CA 1
ATOM 4408 C C . GLN A 1 567 ? -14.391 -0.467 -12.907 1.00 93.56 567 GLN A C 1
ATOM 4410 O O . GLN A 1 567 ? -13.820 0.418 -13.545 1.00 93.56 567 GLN A O 1
ATOM 4415 N N . HIS A 1 568 ? -15.598 -0.290 -12.362 1.00 93.44 568 HIS A N 1
ATOM 4416 C CA . HIS A 1 568 ? -16.318 0.984 -12.363 1.00 93.44 568 HIS A CA 1
ATOM 4417 C C . HIS A 1 568 ? -15.658 1.982 -11.401 1.00 93.44 568 HIS A C 1
ATOM 4419 O O . HIS A 1 568 ? -15.267 3.068 -11.829 1.00 93.44 568 HIS A O 1
ATOM 4425 N N . LEU A 1 569 ? -15.400 1.568 -10.156 1.00 93.75 569 LEU A N 1
ATOM 4426 C CA . LEU A 1 569 ? -14.738 2.397 -9.140 1.00 93.75 569 LEU A CA 1
ATOM 4427 C C . LEU A 1 569 ? -13.360 2.902 -9.607 1.00 93.75 569 LEU A C 1
ATOM 4429 O O . LEU A 1 569 ? -13.054 4.084 -9.491 1.00 93.75 569 LEU A O 1
ATOM 4433 N N . PHE A 1 570 ? -12.547 2.050 -10.240 1.00 95.12 570 PHE A N 1
ATOM 4434 C CA . PHE A 1 570 ? -11.254 2.452 -10.819 1.00 95.12 570 PHE A CA 1
ATOM 4435 C C . PHE A 1 570 ? -11.356 3.381 -12.043 1.00 95.12 570 PHE A C 1
ATOM 4437 O O . PHE A 1 570 ? -10.374 4.057 -12.369 1.00 95.12 570 PHE A O 1
ATOM 4444 N N . ASN A 1 571 ? -12.499 3.405 -12.738 1.00 92.38 571 ASN A N 1
ATOM 4445 C CA . ASN A 1 571 ? -12.750 4.326 -13.851 1.00 92.38 571 ASN A CA 1
ATOM 4446 C C . ASN A 1 571 ? -13.206 5.710 -13.363 1.00 92.38 571 ASN A C 1
ATOM 4448 O O . ASN A 1 571 ? -12.832 6.696 -13.989 1.00 92.38 571 ASN A O 1
ATOM 4452 N N . ASN A 1 572 ? -13.959 5.768 -12.258 1.00 90.88 572 ASN A N 1
ATOM 4453 C CA . ASN A 1 572 ? -14.601 6.988 -11.745 1.00 90.88 572 ASN A CA 1
ATOM 4454 C C . ASN A 1 572 ? -13.948 7.554 -10.467 1.00 90.88 572 ASN A C 1
ATOM 4456 O O . ASN A 1 572 ? -14.449 8.507 -9.876 1.00 90.88 572 ASN A O 1
ATOM 4460 N N . ARG A 1 573 ? -12.817 6.977 -10.047 1.00 92.31 573 ARG A N 1
ATOM 4461 C CA . ARG A 1 573 ? -12.012 7.407 -8.895 1.00 92.31 573 ARG A CA 1
ATOM 4462 C C . ARG A 1 573 ? -11.609 8.877 -8.920 1.00 92.31 573 ARG A C 1
ATOM 4464 O O . ARG A 1 573 ? -11.351 9.456 -9.976 1.00 92.31 573 ARG A O 1
ATOM 4471 N N . THR A 1 574 ? -11.403 9.441 -7.732 1.00 91.75 574 THR A N 1
ATOM 4472 C CA . THR A 1 574 ? -10.845 10.789 -7.595 1.00 91.75 574 THR A CA 1
ATOM 4473 C C . THR A 1 574 ? -9.418 10.825 -8.135 1.00 91.75 574 THR A C 1
ATOM 4475 O O . THR A 1 574 ? -8.534 10.109 -7.666 1.00 91.75 574 THR A O 1
ATOM 4478 N N . MET A 1 575 ? -9.191 11.667 -9.142 1.00 90.19 575 MET A N 1
ATOM 4479 C CA . MET A 1 575 ? -7.910 11.745 -9.845 1.00 90.19 575 MET A CA 1
ATOM 4480 C C . MET A 1 575 ? -6.953 12.794 -9.289 1.00 90.19 575 MET A C 1
ATOM 4482 O O . MET A 1 575 ? -5.737 12.631 -9.375 1.00 90.19 575 MET A O 1
ATOM 4486 N N . TYR A 1 576 ? -7.475 13.884 -8.744 1.00 90.81 576 TYR A N 1
ATOM 4487 C CA . TYR A 1 576 ? -6.661 14.939 -8.166 1.00 90.81 576 TYR A CA 1
ATOM 4488 C C . TYR A 1 576 ? -7.402 15.621 -7.019 1.00 90.81 576 TYR A C 1
ATOM 4490 O O . TYR A 1 576 ? -8.626 15.540 -6.925 1.00 90.81 576 TYR A O 1
ATOM 4498 N N . ILE A 1 577 ? -6.643 16.268 -6.141 1.00 88.94 577 ILE A N 1
ATOM 4499 C CA . ILE A 1 577 ? -7.143 17.122 -5.064 1.00 88.94 577 ILE A CA 1
ATOM 4500 C C . ILE A 1 577 ? -6.478 18.486 -5.235 1.00 88.94 577 ILE A C 1
ATOM 4502 O O . ILE A 1 577 ? -5.262 18.563 -5.432 1.00 88.94 577 ILE A O 1
ATOM 4506 N N . LEU A 1 578 ? -7.272 19.556 -5.166 1.00 86.75 578 LEU A N 1
ATOM 4507 C CA . LEU A 1 578 ? -6.743 20.914 -5.101 1.00 86.75 578 LEU A CA 1
ATOM 4508 C C . LEU A 1 578 ? -6.211 21.178 -3.691 1.00 86.75 578 LEU A C 1
ATOM 4510 O O . LEU A 1 578 ? -6.958 21.059 -2.723 1.00 86.75 578 LEU A O 1
ATOM 4514 N N . ALA A 1 579 ? -4.929 21.519 -3.582 1.00 83.06 579 ALA A N 1
ATOM 4515 C CA . ALA A 1 579 ? -4.270 21.823 -2.316 1.00 83.06 579 ALA A CA 1
ATOM 4516 C C . ALA A 1 579 ? -3.309 23.008 -2.487 1.00 83.06 579 ALA A C 1
ATOM 4518 O O . ALA A 1 579 ? -2.464 22.997 -3.383 1.00 83.06 579 ALA A O 1
ATOM 4519 N N . ASP A 1 580 ? -3.412 24.010 -1.608 1.00 77.12 580 ASP A N 1
ATOM 4520 C CA . ASP A 1 580 ? -2.550 25.205 -1.627 1.00 77.12 580 ASP A CA 1
ATOM 4521 C C . ASP A 1 580 ? -1.083 24.879 -1.310 1.00 77.12 580 ASP A C 1
ATOM 4523 O O . ASP A 1 580 ? -0.157 25.524 -1.808 1.00 77.12 580 ASP A O 1
ATOM 4527 N N . VAL A 1 581 ? -0.869 23.858 -0.477 1.00 75.81 581 VAL A N 1
ATOM 4528 C CA . VAL A 1 581 ? 0.446 23.349 -0.092 1.00 75.81 581 VAL A CA 1
ATOM 4529 C C . VAL A 1 581 ? 0.447 21.837 -0.270 1.00 75.81 581 VAL A C 1
ATOM 4531 O O . VAL A 1 581 ? -0.443 21.137 0.198 1.00 75.81 581 VAL A O 1
ATOM 4534 N N . MET A 1 582 ? 1.476 21.335 -0.947 1.00 65.50 582 MET A N 1
ATOM 4535 C CA . MET A 1 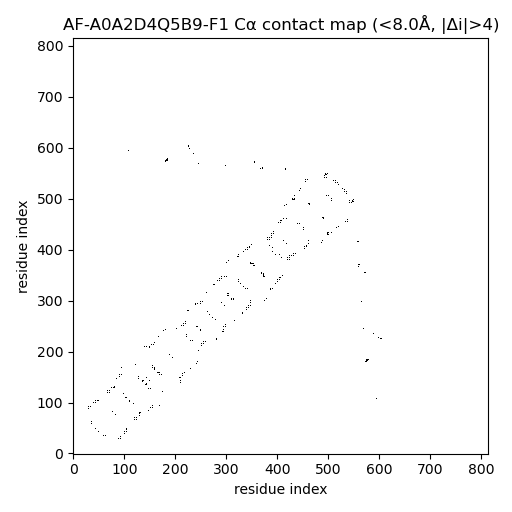582 ? 1.749 19.904 -1.045 1.00 65.50 582 MET A CA 1
ATOM 4536 C C . MET A 1 582 ? 2.109 19.335 0.331 1.00 65.50 582 MET A C 1
ATOM 4538 O O . MET A 1 582 ? 2.990 19.886 0.992 1.00 65.50 582 MET A O 1
ATOM 4542 N N . ASP A 1 583 ? 1.492 18.225 0.721 1.00 71.44 583 ASP A N 1
ATOM 4543 C CA . ASP A 1 583 ? 1.734 17.547 1.999 1.00 71.44 583 ASP A CA 1
ATOM 4544 C C . ASP A 1 583 ? 3.184 17.025 2.103 1.00 71.44 583 ASP A C 1
ATOM 4546 O O . ASP A 1 583 ? 3.718 16.405 1.177 1.00 71.44 583 ASP A O 1
ATOM 4550 N N . ASP A 1 584 ? 3.845 17.299 3.231 1.00 66.06 584 ASP A N 1
ATOM 4551 C CA . ASP A 1 584 ? 5.219 16.869 3.503 1.00 66.06 584 ASP A CA 1
ATOM 4552 C C . ASP A 1 584 ? 5.338 15.353 3.758 1.00 66.06 584 ASP A C 1
ATOM 4554 O O . ASP A 1 584 ? 6.377 14.772 3.434 1.00 66.06 584 ASP A O 1
ATOM 4558 N N . GLN A 1 585 ? 4.288 14.681 4.249 1.00 63.31 585 GLN A N 1
ATOM 4559 C CA . GLN A 1 585 ? 4.271 13.218 4.378 1.00 63.31 585 GLN A CA 1
ATOM 4560 C C . GLN A 1 585 ? 4.222 12.543 3.004 1.00 63.31 585 GLN A C 1
ATOM 4562 O O . GLN A 1 585 ? 5.034 11.659 2.719 1.00 63.31 585 GLN A O 1
ATOM 4567 N N . LEU A 1 586 ? 3.338 13.012 2.114 1.00 65.88 586 LEU A N 1
ATOM 4568 C CA . LEU A 1 586 ? 3.294 12.553 0.722 1.00 65.88 586 LEU A CA 1
ATOM 4569 C C . LEU A 1 586 ? 4.613 12.854 -0.007 1.00 65.88 586 LEU A C 1
ATOM 4571 O O . LEU A 1 586 ? 5.109 11.997 -0.739 1.00 65.88 586 LEU A O 1
ATOM 4575 N N . LYS A 1 587 ? 5.248 14.013 0.233 1.00 67.31 587 LYS A N 1
ATOM 4576 C CA . LYS A 1 587 ? 6.598 14.274 -0.304 1.00 67.31 587 LYS A CA 1
ATOM 4577 C C . LYS A 1 587 ? 7.632 13.281 0.209 1.00 67.31 587 LYS A C 1
ATOM 4579 O O . LYS A 1 587 ? 8.461 12.835 -0.581 1.00 67.31 587 LYS A O 1
ATOM 4584 N N . SER A 1 588 ? 7.597 12.941 1.496 1.00 64.38 588 SER A N 1
ATOM 4585 C CA . SER A 1 588 ? 8.521 11.966 2.073 1.00 64.38 588 SER A CA 1
ATOM 4586 C C . SER A 1 588 ? 8.361 10.597 1.401 1.00 64.38 588 SER A C 1
ATOM 4588 O O . SER A 1 588 ? 9.322 10.059 0.856 1.00 64.38 588 SER A O 1
ATOM 4590 N N . MET A 1 589 ? 7.125 10.094 1.324 1.00 66.50 589 MET A N 1
ATOM 4591 C CA . MET A 1 589 ? 6.808 8.768 0.785 1.00 66.50 589 MET A CA 1
ATOM 4592 C C . MET A 1 589 ? 7.146 8.607 -0.709 1.00 66.50 589 MET A C 1
ATOM 4594 O O . MET A 1 589 ? 7.662 7.562 -1.113 1.00 66.50 589 MET A O 1
ATOM 4598 N N . TRP A 1 590 ? 6.868 9.624 -1.535 1.00 72.06 590 TRP A N 1
ATOM 4599 C CA . TRP A 1 590 ? 7.025 9.526 -2.995 1.00 72.06 590 TRP A CA 1
ATOM 4600 C C . TRP A 1 590 ? 8.326 10.127 -3.535 1.00 72.06 590 TRP A C 1
ATOM 4602 O O . TRP A 1 590 ? 8.801 9.671 -4.572 1.00 72.06 590 TRP A O 1
ATOM 4612 N N . PHE A 1 591 ? 8.910 11.127 -2.864 1.00 63.47 591 PHE A N 1
ATOM 4613 C CA . PHE A 1 591 ? 10.032 11.912 -3.402 1.00 63.47 591 PHE A CA 1
ATOM 4614 C C . PHE A 1 591 ? 11.277 11.962 -2.503 1.00 63.47 591 PHE A C 1
ATOM 4616 O O . PHE A 1 591 ? 12.319 12.432 -2.969 1.00 63.47 591 PHE A O 1
ATOM 4623 N N . SER A 1 592 ? 11.230 11.492 -1.249 1.00 58.78 592 SER A N 1
ATOM 4624 C CA . SER A 1 592 ? 12.461 11.369 -0.458 1.00 58.78 592 SER A CA 1
ATOM 4625 C C . SER A 1 592 ? 13.263 10.147 -0.917 1.00 58.78 592 SER A C 1
ATOM 4627 O O . SER A 1 592 ? 12.715 9.043 -0.983 1.00 58.78 592 SER A O 1
ATOM 4629 N N . PRO A 1 593 ? 14.577 10.278 -1.181 1.00 60.06 593 PRO A N 1
ATOM 4630 C CA . PRO A 1 593 ? 15.443 9.109 -1.207 1.00 60.06 593 PRO A CA 1
ATOM 4631 C C . PRO A 1 593 ? 15.443 8.466 0.187 1.00 60.06 593 PRO A C 1
ATOM 4633 O O . PRO A 1 593 ? 15.439 9.179 1.195 1.00 60.06 593 PRO A O 1
ATOM 4636 N N . PHE A 1 594 ? 15.466 7.131 0.242 1.00 56.97 594 PHE A N 1
ATOM 4637 C CA . PHE A 1 594 ? 15.577 6.390 1.502 1.00 56.97 594 PHE A CA 1
ATOM 4638 C C . PHE A 1 594 ? 16.807 6.872 2.282 1.00 56.97 594 PHE A C 1
ATOM 4640 O O . PHE A 1 594 ? 17.928 6.831 1.760 1.00 56.97 594 PHE A O 1
ATOM 4647 N N . GLN A 1 595 ? 16.617 7.335 3.517 1.00 56.44 595 GLN A N 1
ATOM 4648 C CA . GLN A 1 595 ? 17.721 7.859 4.308 1.00 56.44 595 GLN A CA 1
ATOM 4649 C C . GLN A 1 595 ? 18.342 6.711 5.100 1.00 56.44 595 GLN A C 1
ATOM 4651 O O . GLN A 1 595 ? 17.724 6.137 5.985 1.00 56.44 595 GLN A O 1
ATOM 4656 N N . ALA A 1 596 ? 19.609 6.383 4.829 1.00 47.25 596 ALA A N 1
ATOM 4657 C CA . ALA A 1 596 ? 20.322 5.326 5.559 1.00 47.25 596 ALA A CA 1
ATOM 4658 C C . ALA A 1 596 ? 20.469 5.604 7.076 1.00 47.25 596 ALA A C 1
ATOM 4660 O O . ALA A 1 596 ? 20.862 4.719 7.831 1.00 47.25 596 ALA A O 1
ATOM 4661 N N . GLU A 1 597 ? 20.152 6.827 7.509 1.00 46.03 597 GLU A N 1
ATOM 4662 C CA . GLU A 1 597 ? 20.071 7.267 8.905 1.00 46.03 597 GLU A CA 1
ATOM 4663 C C . GLU A 1 597 ? 18.777 6.788 9.610 1.00 46.03 597 GLU A C 1
ATOM 4665 O O . GLU A 1 597 ? 18.725 6.809 10.835 1.00 46.03 597 GLU A O 1
ATOM 4670 N N . GLU A 1 598 ? 17.776 6.301 8.861 1.00 46.03 598 GLU A N 1
ATOM 4671 C CA . GLU A 1 598 ? 16.510 5.713 9.349 1.00 46.03 598 GLU A CA 1
ATOM 4672 C C . GLU A 1 598 ? 16.593 4.186 9.557 1.00 46.03 598 GLU A C 1
ATOM 4674 O O . GLU A 1 598 ? 15.612 3.548 9.929 1.00 46.03 598 GLU A O 1
ATOM 4679 N N . ILE A 1 599 ? 17.756 3.566 9.320 1.00 52.59 599 ILE A N 1
ATOM 4680 C CA . ILE A 1 599 ? 17.959 2.144 9.627 1.00 52.59 599 ILE A CA 1
ATOM 4681 C C . ILE A 1 599 ? 18.045 1.993 11.151 1.00 52.59 599 ILE A C 1
ATOM 4683 O O . ILE A 1 599 ? 19.087 2.280 11.747 1.00 52.59 599 ILE A O 1
ATOM 4687 N N . GLU A 1 600 ? 16.959 1.523 11.770 1.00 49.12 600 GLU A N 1
ATOM 4688 C CA . GLU A 1 600 ? 16.938 1.147 13.186 1.00 49.12 600 GLU A CA 1
ATOM 4689 C C . GLU A 1 600 ? 18.101 0.206 13.524 1.00 49.12 600 GLU A C 1
ATOM 4691 O O . GLU A 1 600 ? 18.433 -0.723 12.781 1.00 49.12 600 GLU A O 1
ATOM 4696 N N . THR A 1 601 ? 18.742 0.448 14.668 1.00 46.84 601 THR A N 1
ATOM 4697 C CA . THR A 1 601 ? 19.885 -0.360 15.115 1.00 46.84 601 THR A CA 1
ATOM 4698 C C . THR A 1 601 ? 19.490 -1.760 15.574 1.00 46.84 601 THR A C 1
ATOM 4700 O O . THR A 1 601 ? 20.342 -2.651 15.562 1.00 46.84 601 THR A O 1
ATOM 4703 N N . ASP A 1 602 ? 18.218 -1.961 15.921 1.00 52.47 602 ASP A N 1
ATOM 4704 C CA . ASP A 1 602 ? 17.648 -3.249 16.316 1.00 52.47 602 ASP A CA 1
ATOM 4705 C C . ASP A 1 602 ? 17.124 -3.995 15.081 1.00 52.47 602 ASP A C 1
ATOM 4707 O O . ASP A 1 602 ? 15.933 -4.236 14.900 1.00 52.47 602 ASP A O 1
ATOM 4711 N N . LEU A 1 603 ? 18.055 -4.362 14.196 1.00 56.56 603 LEU A N 1
ATOM 4712 C CA . LEU A 1 603 ? 17.770 -5.250 13.072 1.00 56.56 603 LEU A CA 1
ATOM 4713 C C . LEU A 1 603 ? 17.313 -6.623 13.588 1.00 56.56 603 LEU A C 1
ATOM 4715 O O . LEU A 1 603 ? 18.004 -7.243 14.400 1.00 56.56 603 LEU A O 1
ATOM 4719 N N . ASP A 1 604 ? 16.204 -7.131 13.045 1.00 61.06 604 ASP A N 1
ATOM 4720 C CA . ASP A 1 604 ? 15.737 -8.503 13.265 1.00 61.06 604 ASP A CA 1
ATOM 4721 C C . ASP A 1 604 ? 16.739 -9.508 12.662 1.00 61.06 604 ASP A C 1
ATOM 4723 O O . ASP A 1 604 ? 16.754 -9.807 11.461 1.00 61.06 604 ASP A O 1
ATOM 4727 N N . MET A 1 605 ? 17.661 -9.964 13.511 1.00 64.62 605 MET A N 1
ATOM 4728 C CA . MET A 1 605 ? 18.768 -10.844 13.149 1.00 64.62 605 MET A CA 1
ATOM 4729 C C . MET A 1 605 ? 18.312 -12.304 13.108 1.00 64.62 605 MET A C 1
ATOM 4731 O O . MET A 1 605 ? 18.423 -13.045 14.090 1.00 64.62 605 MET A O 1
ATOM 4735 N N . VAL A 1 606 ? 17.871 -12.745 11.930 1.00 66.69 606 VAL A N 1
ATOM 4736 C CA . VAL A 1 606 ? 17.618 -14.164 11.652 1.00 66.69 606 VAL A CA 1
ATOM 4737 C C . VAL A 1 606 ? 18.911 -14.966 11.846 1.00 66.69 606 VAL A C 1
ATOM 4739 O O . VAL A 1 606 ? 19.958 -14.640 11.282 1.00 66.69 606 VAL A O 1
ATOM 4742 N N . LYS A 1 607 ? 18.852 -16.042 12.639 1.00 69.88 607 LYS A N 1
ATOM 4743 C CA . LYS A 1 607 ? 19.967 -16.991 12.769 1.00 69.88 607 LYS A CA 1
ATOM 4744 C C . LYS A 1 607 ? 20.107 -17.775 11.466 1.00 69.88 607 LYS A C 1
ATOM 4746 O O . LYS A 1 607 ? 19.173 -18.458 11.065 1.00 69.88 607 LYS A O 1
ATOM 4751 N N . VAL A 1 608 ? 21.282 -17.707 10.847 1.00 74.81 608 VAL A N 1
ATOM 4752 C CA . VAL A 1 608 ? 21.601 -18.417 9.602 1.00 74.81 608 VAL A CA 1
ATOM 4753 C C . VAL A 1 608 ? 22.772 -19.359 9.850 1.00 74.81 608 VAL A C 1
ATOM 4755 O O . VAL A 1 608 ? 23.814 -18.926 10.349 1.00 74.81 608 VAL A O 1
ATOM 4758 N N . ASP A 1 609 ? 22.622 -20.630 9.480 1.00 79.19 609 ASP A N 1
ATOM 4759 C CA . ASP A 1 609 ? 23.759 -21.540 9.376 1.00 79.19 609 ASP A CA 1
ATOM 4760 C C . ASP A 1 609 ? 24.521 -21.233 8.078 1.00 79.19 609 ASP A C 1
ATOM 4762 O O . ASP A 1 609 ? 24.033 -21.442 6.966 1.00 79.19 609 ASP A O 1
ATOM 4766 N N . LEU A 1 610 ? 25.726 -20.680 8.223 1.00 74.88 610 LEU A N 1
ATOM 4767 C CA . LEU A 1 610 ? 26.579 -20.317 7.092 1.00 74.88 610 LEU A CA 1
ATOM 4768 C C . LEU A 1 610 ? 27.150 -21.542 6.363 1.00 74.88 610 LEU A C 1
ATOM 4770 O O . LEU A 1 610 ? 27.517 -21.415 5.197 1.00 74.88 610 LEU A O 1
ATOM 4774 N N . ILE A 1 611 ? 27.231 -22.704 7.021 1.00 76.38 611 ILE A N 1
ATOM 4775 C CA . ILE A 1 611 ? 27.660 -23.959 6.399 1.00 76.38 611 ILE A CA 1
ATOM 4776 C C . ILE A 1 611 ? 26.529 -24.456 5.504 1.00 76.38 611 ILE A C 1
ATOM 4778 O O . ILE A 1 611 ? 26.747 -24.591 4.303 1.00 76.38 611 ILE A O 1
ATOM 4782 N N . GLU A 1 612 ? 25.313 -24.592 6.040 1.00 83.06 612 GLU A N 1
ATOM 4783 C CA . GLU A 1 612 ? 24.127 -24.985 5.263 1.00 83.06 612 GLU A CA 1
ATOM 4784 C C . GLU A 1 612 ? 23.871 -24.023 4.087 1.00 83.06 612 GLU A C 1
ATOM 4786 O O . GLU A 1 612 ? 23.598 -24.453 2.965 1.00 83.06 612 GLU A O 1
ATOM 4791 N N . LEU A 1 613 ? 24.022 -22.710 4.309 1.00 77.75 613 LEU A N 1
ATOM 4792 C CA . LEU A 1 613 ? 23.914 -21.708 3.247 1.00 77.75 613 LEU A CA 1
ATOM 4793 C C . LEU A 1 613 ? 25.009 -21.880 2.181 1.00 77.75 613 LEU A C 1
ATOM 4795 O O . LEU A 1 613 ? 24.727 -21.726 0.994 1.00 77.75 613 LEU A O 1
ATOM 4799 N N . SER A 1 614 ? 26.243 -22.215 2.575 1.00 76.06 614 SER A N 1
ATOM 4800 C CA . SER A 1 614 ? 27.334 -22.475 1.626 1.00 76.06 614 SER A CA 1
ATOM 4801 C C . SER A 1 614 ? 27.137 -23.775 0.840 1.00 76.06 614 SER A C 1
ATOM 4803 O O . SER A 1 614 ? 27.412 -23.803 -0.355 1.00 76.06 614 SER A O 1
ATOM 4805 N N . GLU A 1 615 ? 26.588 -24.817 1.465 1.00 79.44 615 GLU A N 1
ATOM 4806 C CA . GLU A 1 615 ? 26.261 -26.087 0.810 1.00 79.44 615 GLU A CA 1
ATOM 4807 C C . GLU A 1 615 ? 25.099 -25.926 -0.181 1.00 79.44 615 GLU A C 1
ATOM 4809 O O . GLU A 1 615 ? 25.133 -26.511 -1.262 1.00 79.44 615 GLU A O 1
ATOM 4814 N N . LYS A 1 616 ? 24.102 -25.089 0.142 1.00 78.69 616 LYS A N 1
ATOM 4815 C CA . LYS A 1 616 ? 22.964 -24.779 -0.741 1.00 78.69 616 LYS A CA 1
ATOM 4816 C C . LYS A 1 616 ? 23.298 -23.792 -1.864 1.00 78.69 616 LYS A C 1
ATOM 4818 O O . LYS A 1 616 ? 22.782 -23.941 -2.967 1.00 78.69 616 LYS A O 1
ATOM 4823 N N . GLY A 1 617 ? 24.084 -22.753 -1.576 1.00 71.69 617 GLY A N 1
ATOM 4824 C CA . GLY A 1 617 ? 24.292 -21.607 -2.474 1.00 71.69 617 GLY A CA 1
ATOM 4825 C C . GLY A 1 617 ? 25.652 -21.550 -3.174 1.00 71.69 617 GLY A C 1
ATOM 4826 O O . GLY A 1 617 ? 25.787 -20.845 -4.171 1.00 71.69 617 GLY A O 1
ATOM 4827 N N . CYS A 1 618 ? 26.656 -22.275 -2.671 1.00 72.88 618 CYS A N 1
ATOM 4828 C CA . CYS A 1 618 ? 28.048 -22.197 -3.125 1.00 72.88 618 CYS A CA 1
ATOM 4829 C C . CYS A 1 618 ? 28.673 -23.578 -3.409 1.00 72.88 618 CYS A C 1
ATOM 4831 O O . CYS A 1 618 ? 29.898 -23.682 -3.457 1.00 72.88 618 CYS A O 1
ATOM 4833 N N . SER A 1 619 ? 27.867 -24.626 -3.623 1.00 69.62 619 SER A N 1
ATOM 4834 C CA . SER A 1 619 ? 28.341 -25.996 -3.904 1.00 69.62 619 SER A CA 1
ATOM 4835 C C . SER A 1 619 ? 29.336 -26.079 -5.070 1.00 69.62 619 SER A C 1
ATOM 4837 O O . SER A 1 619 ? 30.297 -26.841 -5.005 1.00 69.62 619 SER A O 1
ATOM 4839 N N . ASP A 1 620 ? 29.132 -25.251 -6.099 1.00 74.75 620 ASP A N 1
ATOM 4840 C CA . ASP A 1 620 ? 29.961 -25.181 -7.310 1.00 74.75 620 ASP A CA 1
ATOM 4841 C C . ASP A 1 620 ? 30.967 -24.005 -7.291 1.00 74.75 620 ASP A C 1
ATOM 4843 O O . ASP A 1 620 ? 31.569 -23.673 -8.317 1.00 74.75 620 ASP A O 1
ATOM 4847 N N . PHE A 1 621 ? 31.142 -23.319 -6.151 1.00 71.56 621 PHE A N 1
ATOM 4848 C CA . PHE A 1 621 ? 31.972 -22.113 -6.070 1.00 71.56 621 PHE A CA 1
ATOM 4849 C C . PHE A 1 621 ? 33.472 -22.435 -5.978 1.00 71.56 621 PHE A C 1
ATOM 4851 O O . PHE A 1 621 ? 34.059 -22.541 -4.897 1.00 71.56 621 PHE A O 1
ATOM 4858 N N . ASP A 1 622 ? 34.121 -22.525 -7.138 1.00 71.88 622 ASP A N 1
ATOM 4859 C CA . ASP A 1 622 ? 35.579 -22.579 -7.232 1.00 71.88 622 ASP A CA 1
ATOM 4860 C C . ASP A 1 622 ? 36.208 -21.193 -6.969 1.00 71.88 622 ASP A C 1
ATOM 4862 O O . ASP A 1 622 ? 36.366 -20.350 -7.860 1.00 71.88 622 ASP A O 1
ATOM 4866 N N . LEU A 1 623 ? 36.607 -20.981 -5.710 1.00 67.69 623 LEU A N 1
ATOM 4867 C CA . LEU A 1 623 ? 37.343 -19.797 -5.262 1.00 67.69 623 LEU A CA 1
ATOM 4868 C C . LEU A 1 623 ? 38.649 -19.575 -6.049 1.00 67.69 623 LEU A C 1
ATOM 4870 O O . LEU A 1 623 ? 39.044 -18.425 -6.243 1.00 67.69 623 LEU A O 1
ATOM 4874 N N . GLN A 1 624 ? 39.330 -20.636 -6.498 1.00 63.53 624 GLN A N 1
ATOM 4875 C CA . GLN A 1 624 ? 40.556 -20.496 -7.283 1.00 63.53 624 GLN A CA 1
ATOM 4876 C C . GLN A 1 624 ? 40.232 -19.928 -8.669 1.00 63.53 624 GLN A C 1
ATOM 4878 O O . GLN A 1 624 ? 40.848 -18.940 -9.070 1.00 63.53 624 GLN A O 1
ATOM 4883 N N . ALA A 1 625 ? 39.233 -20.479 -9.364 1.00 72.94 625 ALA A N 1
ATOM 4884 C CA . ALA A 1 625 ? 38.823 -19.993 -10.683 1.00 72.94 625 ALA A CA 1
ATOM 4885 C C . ALA A 1 625 ? 38.352 -18.522 -10.662 1.00 72.94 625 ALA A C 1
ATOM 4887 O O . ALA A 1 625 ? 38.659 -17.760 -11.585 1.00 72.94 625 ALA A O 1
ATOM 4888 N N . GLU A 1 626 ? 37.647 -18.091 -9.610 1.00 68.81 626 GLU A N 1
ATOM 4889 C CA . GLU A 1 626 ? 37.167 -16.705 -9.499 1.00 68.81 626 GLU A CA 1
ATOM 4890 C C . GLU A 1 626 ? 38.289 -15.712 -9.133 1.00 68.81 626 GLU A C 1
ATOM 4892 O O . GLU A 1 626 ? 38.340 -14.593 -9.660 1.00 68.81 626 GLU A O 1
ATOM 4897 N N . LEU A 1 627 ? 39.258 -16.131 -8.308 1.00 60.34 627 LEU A N 1
ATOM 4898 C CA . LEU A 1 627 ? 40.488 -15.364 -8.081 1.00 60.34 627 LEU A CA 1
ATOM 4899 C C . LEU A 1 627 ? 41.318 -15.255 -9.370 1.00 60.34 627 LEU A C 1
ATOM 4901 O O . LEU A 1 627 ? 41.783 -14.165 -9.708 1.00 60.34 627 LEU A O 1
ATOM 4905 N N . GLU A 1 628 ? 41.466 -16.344 -10.127 1.00 64.56 628 GLU A N 1
ATOM 4906 C CA . GLU A 1 628 ? 42.189 -16.352 -11.404 1.00 64.56 628 GLU A CA 1
ATOM 4907 C C . GLU A 1 628 ? 41.535 -15.430 -12.448 1.00 64.56 628 GLU A C 1
ATOM 4909 O O . GLU A 1 628 ? 42.247 -14.646 -13.082 1.00 64.56 628 GLU A O 1
ATOM 4914 N N . ARG A 1 629 ? 40.195 -15.415 -12.569 1.00 67.69 629 ARG A N 1
ATOM 4915 C CA . ARG A 1 629 ? 39.483 -14.402 -13.379 1.00 67.69 629 ARG A CA 1
ATOM 4916 C C . ARG A 1 629 ? 39.845 -12.986 -12.946 1.00 67.69 629 ARG A C 1
ATOM 4918 O O . ARG A 1 629 ? 40.233 -12.176 -13.788 1.00 67.69 629 ARG A O 1
ATOM 4925 N N . SER A 1 630 ? 39.751 -12.714 -11.644 1.00 54.34 630 SER A N 1
ATOM 4926 C CA . SER A 1 630 ? 39.976 -11.386 -11.063 1.00 54.34 630 SER A CA 1
ATOM 4927 C C . SER A 1 630 ? 41.366 -10.833 -11.404 1.00 54.34 630 SER A C 1
ATOM 4929 O O . SER A 1 630 ? 41.478 -9.683 -11.838 1.00 54.34 630 SER A O 1
ATOM 4931 N N . PHE A 1 631 ? 42.412 -11.662 -11.292 1.00 55.22 631 PHE A N 1
ATOM 4932 C CA . PHE A 1 631 ? 43.789 -11.285 -11.641 1.00 55.22 631 PHE A CA 1
ATOM 4933 C C . PHE A 1 631 ? 44.033 -11.138 -13.151 1.00 55.22 631 PHE A C 1
ATOM 4935 O O . PHE A 1 631 ? 44.885 -10.345 -13.549 1.00 55.22 631 PHE A O 1
ATOM 4942 N N . VAL A 1 632 ? 43.296 -11.853 -14.008 1.00 52.19 632 VAL A N 1
ATOM 4943 C CA . VAL A 1 632 ? 43.392 -11.699 -15.474 1.00 52.19 632 VAL A CA 1
ATOM 4944 C C . VAL A 1 632 ? 42.695 -10.420 -15.964 1.00 52.19 632 VAL A C 1
ATOM 4946 O O . VAL A 1 632 ? 43.102 -9.858 -16.981 1.00 52.19 632 VAL A O 1
ATOM 4949 N N . THR A 1 633 ? 41.684 -9.923 -15.241 1.00 45.72 633 THR A N 1
ATOM 4950 C CA . THR A 1 633 ? 40.987 -8.665 -15.570 1.00 45.72 633 THR A CA 1
ATOM 4951 C C . THR A 1 633 ? 41.671 -7.381 -15.098 1.00 45.72 633 THR A C 1
ATOM 4953 O O . THR A 1 633 ? 41.224 -6.311 -15.510 1.00 45.72 633 THR A O 1
ATOM 4956 N N . GLU A 1 634 ? 42.748 -7.424 -14.301 1.00 37.69 634 GLU A N 1
ATOM 4957 C CA . GLU A 1 634 ? 43.520 -6.201 -14.037 1.00 37.69 634 GLU A CA 1
ATOM 4958 C C . GLU A 1 634 ? 44.090 -5.650 -15.359 1.00 37.69 634 GLU A C 1
ATOM 4960 O O . GLU A 1 634 ? 44.903 -6.320 -16.009 1.00 37.69 634 GLU A O 1
ATOM 4965 N N . PRO A 1 635 ? 43.742 -4.415 -15.774 1.00 38.53 635 PRO A N 1
ATOM 4966 C CA . PRO A 1 635 ? 44.415 -3.787 -16.895 1.00 38.53 635 PRO A CA 1
ATOM 4967 C C . PRO A 1 635 ? 45.849 -3.490 -16.463 1.00 38.53 635 PRO A C 1
ATOM 4969 O O . PRO A 1 635 ? 46.112 -2.513 -15.757 1.00 38.53 635 PRO A O 1
ATOM 4972 N N . SER A 1 636 ? 46.780 -4.344 -16.901 1.00 35.91 636 SER A N 1
ATOM 4973 C CA . SER A 1 636 ? 48.217 -4.180 -16.682 1.00 35.91 636 SER A CA 1
ATOM 4974 C C . SER A 1 636 ? 48.602 -2.723 -16.930 1.00 35.91 636 SER A C 1
ATOM 4976 O O . SER A 1 636 ? 48.374 -2.207 -18.030 1.00 35.91 636 SER A O 1
ATOM 4978 N N . SER A 1 637 ? 49.130 -2.061 -15.897 1.00 32.00 637 SER A N 1
ATOM 4979 C CA . SER A 1 637 ? 49.221 -0.600 -15.831 1.00 32.00 637 SER A CA 1
ATOM 4980 C C . SER A 1 637 ? 49.858 -0.009 -17.099 1.00 32.00 637 SER A C 1
ATOM 4982 O O . SER A 1 637 ? 50.826 -0.590 -17.607 1.00 32.00 637 SER A O 1
ATOM 4984 N N . PRO A 1 638 ? 49.386 1.147 -17.612 1.00 39.06 638 PRO A N 1
ATOM 4985 C CA . PRO A 1 638 ? 49.904 1.746 -18.841 1.00 39.06 638 PRO A CA 1
ATOM 4986 C C . PRO A 1 638 ? 51.337 2.267 -18.634 1.00 39.06 638 PRO A C 1
ATOM 4988 O O . PRO A 1 638 ? 51.563 3.439 -18.350 1.00 39.06 638 PRO A O 1
ATOM 4991 N N . GLY A 1 639 ? 52.319 1.367 -18.734 1.00 38.31 639 GLY A N 1
ATOM 4992 C CA . GLY A 1 639 ? 53.705 1.667 -18.367 1.00 38.31 639 GLY A CA 1
ATOM 4993 C C . GLY A 1 639 ? 54.728 0.548 -18.585 1.00 38.31 639 GLY A C 1
ATOM 4994 O O . GLY A 1 639 ? 55.863 0.691 -18.133 1.00 38.31 639 GLY A O 1
ATOM 4995 N N . ARG A 1 640 ? 54.386 -0.567 -19.255 1.00 37.16 640 ARG A N 1
ATOM 4996 C CA . ARG A 1 640 ? 55.374 -1.628 -19.539 1.00 37.16 640 ARG A CA 1
ATOM 4997 C C . ARG A 1 640 ? 55.251 -2.300 -20.906 1.00 37.16 640 ARG A C 1
ATOM 4999 O O . ARG A 1 640 ? 55.289 -3.524 -21.029 1.00 37.16 640 ARG A O 1
ATOM 5006 N N . THR A 1 641 ? 55.224 -1.486 -21.960 1.00 35.38 641 THR A N 1
ATOM 5007 C CA . THR A 1 641 ? 55.690 -1.942 -23.275 1.00 35.38 641 THR A CA 1
ATOM 5008 C C . THR A 1 641 ? 57.128 -2.458 -23.137 1.00 35.38 641 THR A C 1
ATOM 5010 O O . THR A 1 641 ? 58.019 -1.753 -22.662 1.00 35.38 641 THR A O 1
ATOM 5013 N N . LYS A 1 642 ? 57.367 -3.721 -23.511 1.00 39.44 642 LYS A N 1
ATOM 5014 C CA . LYS A 1 642 ? 58.716 -4.305 -23.526 1.00 39.44 642 LYS A CA 1
ATOM 5015 C C . LYS A 1 642 ? 59.536 -3.605 -24.612 1.00 39.44 642 LYS A C 1
ATOM 5017 O O . LYS A 1 642 ? 59.408 -3.945 -25.785 1.00 39.44 642 LYS A O 1
ATOM 5022 N N . THR A 1 643 ? 60.365 -2.635 -24.238 1.00 33.25 643 THR A N 1
ATOM 5023 C CA . THR A 1 643 ? 61.284 -1.987 -25.177 1.00 33.25 643 THR A CA 1
ATOM 5024 C C . THR A 1 643 ? 62.430 -2.926 -25.550 1.00 33.25 643 THR A C 1
ATOM 5026 O O . THR A 1 643 ? 63.031 -3.605 -24.714 1.00 33.25 643 THR A O 1
ATOM 5029 N N . THR A 1 644 ? 62.704 -2.992 -26.850 1.00 34.62 644 THR A N 1
ATOM 5030 C CA . THR A 1 644 ? 63.743 -3.835 -27.446 1.00 34.62 644 THR A CA 1
ATOM 5031 C C . THR A 1 644 ? 65.144 -3.396 -26.994 1.00 34.62 644 THR A C 1
ATOM 5033 O O . THR A 1 644 ? 65.386 -2.225 -26.717 1.00 34.62 644 THR A O 1
ATOM 5036 N N . LYS A 1 645 ? 66.077 -4.354 -26.912 1.00 38.53 645 LYS A N 1
ATOM 5037 C CA . LYS A 1 645 ? 67.458 -4.195 -26.410 1.00 38.53 645 LYS A CA 1
ATOM 5038 C C . LYS A 1 645 ? 68.195 -2.973 -27.000 1.00 38.53 645 LYS A C 1
ATOM 5040 O O . LYS A 1 645 ? 68.322 -2.886 -28.217 1.00 38.53 645 LYS A O 1
ATOM 5045 N N . GLY A 1 646 ? 68.821 -2.142 -26.154 1.00 30.14 646 GLY A N 1
ATOM 5046 C CA . GLY A 1 646 ? 69.739 -1.085 -26.611 1.00 30.14 646 GLY A CA 1
ATOM 5047 C C . GLY A 1 646 ? 70.523 -0.352 -25.506 1.00 30.14 646 GLY A C 1
ATOM 5048 O O . GLY A 1 646 ? 69.949 0.433 -24.769 1.00 30.14 646 GLY A O 1
ATOM 5049 N N . PHE A 1 647 ? 71.847 -0.565 -25.485 1.00 29.33 647 PHE A N 1
ATOM 5050 C CA . PHE A 1 647 ? 72.914 0.231 -24.834 1.00 29.33 647 PHE A CA 1
ATOM 5051 C C . PHE A 1 647 ? 73.017 0.368 -23.292 1.00 29.33 647 PHE A C 1
ATOM 5053 O O . PHE A 1 647 ? 72.056 0.295 -22.537 1.00 29.33 647 PHE A O 1
ATOM 5060 N N . LYS A 1 648 ? 74.274 0.519 -22.832 1.00 38.31 648 LYS A N 1
ATOM 5061 C CA . LYS A 1 648 ? 74.729 0.594 -21.426 1.00 38.31 648 LYS A CA 1
ATOM 5062 C C . LYS A 1 648 ? 75.539 1.873 -21.184 1.00 38.31 648 LYS A C 1
ATOM 5064 O O . LYS A 1 648 ? 76.449 2.131 -21.963 1.00 38.31 648 LYS A O 1
ATOM 5069 N N . LEU A 1 649 ? 75.325 2.532 -20.042 1.00 30.14 649 LEU A N 1
ATOM 5070 C CA . LEU A 1 649 ? 76.272 3.360 -19.261 1.00 30.14 649 LEU A CA 1
ATOM 5071 C C . LEU A 1 649 ? 75.507 3.850 -18.008 1.00 30.14 649 LEU A C 1
ATOM 5073 O O . LEU A 1 649 ? 74.330 4.156 -18.126 1.00 30.14 649 LEU A O 1
ATOM 5077 N N . GLY A 1 650 ? 76.042 3.912 -16.787 1.00 30.03 650 GLY A N 1
ATOM 5078 C CA . GLY A 1 650 ? 77.319 3.446 -16.237 1.00 30.03 650 GLY A CA 1
ATOM 5079 C C . GLY A 1 650 ? 77.142 3.056 -14.754 1.00 30.03 650 GLY A C 1
ATOM 5080 O O . GLY A 1 650 ? 76.067 3.226 -14.186 1.00 30.03 650 GLY A O 1
ATOM 5081 N N . LYS A 1 651 ? 78.168 2.473 -14.123 1.00 39.50 651 LYS A N 1
ATOM 5082 C CA . LYS A 1 651 ? 78.090 1.984 -12.731 1.00 39.50 651 LYS A CA 1
ATOM 5083 C C . LYS A 1 651 ? 78.380 3.110 -11.735 1.00 39.50 651 LYS A C 1
ATOM 5085 O O . LYS A 1 651 ? 79.423 3.732 -11.872 1.00 39.50 651 LYS A O 1
ATOM 5090 N N . HIS A 1 652 ? 77.606 3.211 -10.655 1.00 32.81 652 HIS A N 1
ATOM 5091 C CA . HIS A 1 652 ? 78.166 3.447 -9.319 1.00 32.81 652 HIS A CA 1
ATOM 5092 C C . HIS A 1 652 ? 77.299 2.756 -8.258 1.00 32.81 652 HIS A C 1
ATOM 5094 O O . HIS A 1 652 ? 76.076 2.860 -8.274 1.00 32.81 652 HIS A O 1
ATOM 5100 N N . LYS A 1 653 ? 77.947 2.000 -7.365 1.00 33.69 653 LYS A N 1
ATOM 5101 C CA . LYS A 1 653 ? 77.339 1.429 -6.156 1.00 33.69 653 LYS A CA 1
ATOM 5102 C C . LYS A 1 653 ? 77.624 2.368 -4.985 1.00 33.69 653 LYS A C 1
ATOM 5104 O O . LYS A 1 653 ? 78.740 2.869 -4.905 1.00 33.69 653 LYS A O 1
ATOM 5109 N N . HIS A 1 654 ? 76.702 2.447 -4.032 1.00 32.22 654 HIS A N 1
ATOM 5110 C CA . HIS A 1 654 ? 77.062 2.454 -2.615 1.00 32.22 654 HIS A CA 1
ATOM 5111 C C . HIS A 1 654 ? 76.139 1.497 -1.856 1.00 32.22 654 HIS A C 1
ATOM 5113 O O . HIS A 1 654 ? 75.003 1.252 -2.260 1.00 32.22 654 HIS A O 1
ATOM 5119 N N . GLU A 1 655 ? 76.694 0.869 -0.828 1.00 32.25 655 GLU A N 1
ATOM 5120 C CA . GLU A 1 655 ? 76.097 -0.228 -0.069 1.00 32.25 655 GLU A CA 1
ATOM 5121 C C . GLU A 1 655 ? 75.319 0.293 1.140 1.00 32.25 655 GLU A C 1
ATOM 5123 O O . GLU A 1 655 ? 75.649 1.348 1.680 1.00 32.25 655 GLU A O 1
ATOM 5128 N N . THR A 1 656 ? 74.386 -0.507 1.664 1.00 30.67 656 THR A N 1
ATOM 5129 C CA . THR A 1 656 ? 74.354 -0.769 3.115 1.00 30.67 656 THR A CA 1
ATOM 5130 C C . THR A 1 656 ? 73.582 -2.055 3.442 1.00 30.67 656 THR A C 1
ATOM 5132 O O . THR A 1 656 ? 72.403 -2.189 3.140 1.00 30.67 656 THR A O 1
ATOM 5135 N N . PHE A 1 657 ? 74.320 -3.005 4.023 1.00 29.00 657 PHE A N 1
ATOM 5136 C CA . PHE A 1 657 ? 73.950 -4.107 4.930 1.00 29.00 657 PHE A CA 1
ATOM 5137 C C . PHE A 1 657 ? 72.485 -4.107 5.438 1.00 29.00 657 PHE A C 1
ATOM 5139 O O . PHE A 1 657 ? 71.985 -3.082 5.884 1.00 29.00 657 PHE A O 1
ATOM 5146 N N . ILE A 1 658 ? 71.755 -5.228 5.488 1.00 34.56 658 ILE A N 1
ATOM 5147 C CA . ILE A 1 658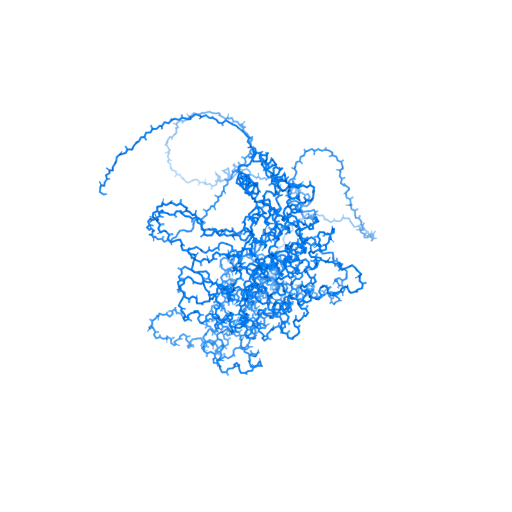 ? 72.101 -6.481 6.187 1.00 34.56 658 ILE A CA 1
ATOM 5148 C C . ILE A 1 658 ? 71.446 -7.692 5.496 1.00 34.56 658 ILE A C 1
ATOM 5150 O O . ILE A 1 658 ? 70.241 -7.712 5.256 1.00 34.56 658 ILE A O 1
ATOM 5154 N N . THR A 1 659 ? 72.221 -8.761 5.305 1.00 35.47 659 THR A N 1
ATOM 5155 C CA . THR A 1 659 ? 71.717 -10.142 5.241 1.00 35.47 659 THR A CA 1
ATOM 5156 C C . THR A 1 659 ? 72.501 -11.008 6.229 1.00 35.47 659 THR A C 1
ATOM 5158 O O . THR A 1 659 ? 73.652 -10.705 6.536 1.00 35.47 659 THR A O 1
ATOM 5161 N N . SER A 1 660 ? 71.883 -12.118 6.648 1.00 33.41 660 SER A N 1
ATOM 5162 C CA . SER A 1 660 ? 72.448 -13.300 7.333 1.00 33.41 660 SER A CA 1
ATOM 5163 C C . SER A 1 660 ? 72.236 -13.454 8.852 1.00 33.41 660 SER A C 1
ATOM 5165 O O . SER A 1 660 ? 73.033 -13.039 9.683 1.00 33.41 660 SER A O 1
ATOM 5167 N N . SER A 1 661 ? 71.244 -14.276 9.196 1.00 34.34 661 SER A N 1
ATOM 5168 C CA . SER A 1 661 ? 71.530 -15.536 9.889 1.00 34.34 661 SER A CA 1
ATOM 5169 C C . SER A 1 661 ? 70.577 -16.615 9.361 1.00 34.34 661 SER A C 1
ATOM 5171 O O . SER A 1 661 ? 69.365 -16.541 9.521 1.00 34.34 661 SER A O 1
ATOM 5173 N N . GLY A 1 662 ? 71.119 -17.592 8.635 1.00 34.78 662 GLY A N 1
ATOM 5174 C CA . GLY A 1 662 ? 70.358 -18.753 8.175 1.00 34.78 662 GLY A CA 1
ATOM 5175 C C . GLY A 1 662 ? 70.649 -19.958 9.061 1.00 34.78 662 GLY A C 1
ATOM 5176 O O . GLY A 1 662 ? 71.810 -20.186 9.402 1.00 34.78 662 GLY A O 1
ATOM 5177 N N . LYS A 1 663 ? 69.613 -20.734 9.392 1.00 29.38 663 LYS A N 1
ATOM 5178 C CA . LYS A 1 663 ? 69.684 -22.165 9.734 1.00 29.38 663 LYS A CA 1
ATOM 5179 C C . LYS A 1 663 ? 68.294 -22.801 9.607 1.00 29.38 663 LYS A C 1
ATOM 5181 O O . LYS A 1 663 ? 67.297 -22.095 9.490 1.00 29.38 663 LYS A O 1
ATOM 5186 N N . SER A 1 664 ? 68.289 -24.122 9.491 1.00 34.09 664 SER A N 1
ATOM 5187 C CA . SER A 1 664 ? 67.206 -24.958 8.969 1.00 34.09 664 SER A CA 1
ATOM 5188 C C . SER A 1 664 ? 66.121 -25.330 9.989 1.00 34.09 664 SER A C 1
ATOM 5190 O O . SER A 1 664 ? 66.332 -25.221 11.190 1.00 34.09 664 SER A O 1
ATOM 5192 N N . GLU A 1 665 ? 65.006 -25.845 9.454 1.00 35.34 665 GLU A N 1
ATOM 5193 C CA . GLU A 1 665 ? 64.012 -26.707 10.121 1.00 35.34 665 GLU A CA 1
ATOM 5194 C C . GLU A 1 665 ? 63.268 -26.149 11.348 1.00 35.34 665 GLU A C 1
ATOM 5196 O O . GLU A 1 665 ? 63.637 -26.385 12.495 1.00 35.34 665 GLU A O 1
ATOM 5201 N N . TYR A 1 666 ? 62.089 -25.567 11.097 1.00 28.44 666 TYR A N 1
ATOM 5202 C CA . TYR A 1 666 ? 60.921 -25.828 11.945 1.00 28.44 666 TYR A CA 1
ATOM 5203 C C . TYR A 1 666 ? 59.624 -25.706 11.131 1.00 28.44 666 TYR A C 1
ATOM 5205 O O . TYR A 1 666 ? 59.356 -24.667 10.529 1.00 28.44 666 TYR A O 1
ATOM 5213 N N . ILE A 1 667 ? 58.822 -26.773 11.111 1.00 41.53 667 ILE A N 1
ATOM 5214 C CA . ILE A 1 667 ? 57.432 -26.758 10.641 1.00 41.53 667 ILE A CA 1
ATOM 5215 C C . ILE A 1 667 ? 56.566 -26.861 11.890 1.00 41.53 667 ILE A C 1
ATOM 5217 O O . ILE A 1 667 ? 56.552 -27.919 12.505 1.00 41.53 667 ILE A O 1
ATOM 5221 N N . GLU A 1 668 ? 55.804 -25.820 12.225 1.00 32.31 668 GLU A N 1
ATOM 5222 C CA . GLU A 1 668 ? 54.567 -25.976 13.001 1.00 32.31 668 GLU A CA 1
ATOM 5223 C C . GLU A 1 668 ? 53.597 -24.803 12.749 1.00 32.31 668 GLU A C 1
ATOM 5225 O O . GLU A 1 668 ? 54.038 -23.667 12.549 1.00 32.31 668 GLU A O 1
ATOM 5230 N N . PRO A 1 669 ? 52.272 -25.047 12.736 1.00 41.19 669 PRO A N 1
ATOM 5231 C CA . PRO A 1 669 ? 51.272 -24.026 12.453 1.00 41.19 669 PRO A CA 1
ATOM 5232 C C . PRO A 1 669 ? 50.815 -23.313 13.734 1.00 41.19 669 PRO A C 1
ATOM 5234 O O . PRO A 1 669 ? 50.320 -23.944 14.670 1.00 41.19 669 PRO A O 1
ATOM 5237 N N . ALA A 1 670 ? 50.881 -21.981 13.752 1.00 30.50 670 ALA A N 1
ATOM 5238 C CA . ALA A 1 670 ? 50.423 -21.166 14.878 1.00 30.50 670 ALA A CA 1
ATOM 5239 C C . ALA A 1 670 ? 48.882 -21.158 15.016 1.00 30.50 670 ALA A C 1
ATOM 5241 O O . ALA A 1 670 ? 48.196 -20.221 14.604 1.00 30.50 670 ALA A O 1
ATOM 5242 N N . LYS A 1 671 ? 48.325 -22.211 15.626 1.00 35.00 671 LYS A N 1
ATOM 5243 C CA . LYS A 1 671 ? 46.953 -22.224 16.157 1.00 35.00 671 LYS A CA 1
ATOM 5244 C C . LYS A 1 671 ? 46.889 -21.521 17.525 1.00 35.00 671 LYS A C 1
ATOM 5246 O O . LYS A 1 671 ? 47.823 -21.597 18.311 1.00 35.00 671 LYS A O 1
ATOM 5251 N N . ARG A 1 672 ? 45.692 -20.997 17.830 1.00 31.64 672 ARG A N 1
ATOM 5252 C CA . ARG A 1 672 ? 45.173 -20.542 19.144 1.00 31.64 672 ARG A CA 1
ATOM 5253 C C . ARG A 1 672 ? 45.661 -19.196 19.715 1.00 31.64 672 ARG A C 1
ATOM 5255 O O . ARG A 1 672 ? 46.640 -19.102 20.436 1.00 31.64 672 ARG A O 1
ATOM 5262 N N . ALA A 1 673 ? 44.770 -18.219 19.537 1.00 30.20 673 ALA A N 1
ATOM 5263 C CA . ALA A 1 673 ? 44.039 -17.547 20.618 1.00 30.20 673 ALA A CA 1
ATOM 5264 C C . ALA A 1 673 ? 44.821 -16.829 21.738 1.00 30.20 673 ALA A C 1
ATOM 5266 O O . ALA A 1 673 ? 45.228 -17.432 22.727 1.00 30.20 673 ALA A O 1
ATOM 5267 N N . HIS A 1 674 ? 44.760 -15.494 21.698 1.00 33.00 674 HIS A N 1
ATOM 5268 C CA . HIS A 1 674 ? 44.660 -14.681 22.910 1.00 33.00 674 HIS A CA 1
ATOM 5269 C C . HIS A 1 674 ? 43.224 -14.177 23.084 1.00 33.00 674 HIS A C 1
ATOM 5271 O O . HIS A 1 674 ? 42.863 -13.095 22.626 1.00 33.00 674 HIS A O 1
ATOM 5277 N N . ILE A 1 675 ? 42.408 -14.971 23.782 1.00 33.78 675 ILE A N 1
ATOM 5278 C CA . ILE A 1 675 ? 41.219 -14.452 24.464 1.00 33.78 675 ILE A CA 1
ATOM 5279 C C . ILE A 1 675 ? 41.738 -13.614 25.635 1.00 33.78 675 ILE A C 1
ATOM 5281 O O . ILE A 1 675 ? 42.336 -14.155 26.564 1.00 33.78 675 ILE A O 1
ATOM 5285 N N . VAL A 1 676 ? 41.540 -12.298 25.584 1.00 35.56 676 VAL A N 1
ATOM 5286 C CA . VAL A 1 676 ? 41.814 -11.415 26.724 1.00 35.56 676 VAL A CA 1
ATOM 5287 C C . VAL A 1 676 ? 40.541 -11.352 27.574 1.00 35.56 676 VAL A C 1
ATOM 5289 O O . VAL A 1 676 ? 39.508 -10.924 27.058 1.00 35.56 676 VAL A O 1
ATOM 5292 N N . PRO A 1 677 ? 40.561 -11.780 28.850 1.00 32.88 677 PRO A N 1
ATOM 5293 C CA . PRO A 1 677 ? 39.387 -11.678 29.707 1.00 32.88 677 PRO A CA 1
ATOM 5294 C C . PRO A 1 677 ? 39.097 -10.205 30.053 1.00 32.88 677 PRO A C 1
ATOM 5296 O O . PRO A 1 677 ? 40.035 -9.425 30.240 1.00 32.88 677 PRO A O 1
ATOM 5299 N N . PRO A 1 678 ? 37.819 -9.802 30.177 1.00 35.69 678 PRO A N 1
ATOM 5300 C CA . PRO A 1 678 ? 37.466 -8.427 30.511 1.00 35.69 678 PRO A CA 1
ATOM 5301 C C . PRO A 1 678 ? 37.904 -8.089 31.949 1.00 35.69 678 PRO A C 1
ATOM 5303 O O . PRO A 1 678 ? 37.573 -8.832 32.882 1.00 35.69 678 PRO A O 1
ATOM 5306 N N . PRO A 1 679 ? 38.621 -6.973 32.181 1.00 33.94 679 PRO A N 1
ATOM 5307 C CA . PRO A 1 679 ? 39.047 -6.593 33.521 1.00 33.94 679 PRO A CA 1
ATOM 5308 C C . PRO A 1 679 ? 37.856 -6.096 34.354 1.00 33.94 679 PRO A C 1
ATOM 5310 O O . PRO A 1 679 ? 37.299 -5.027 34.111 1.00 33.94 679 PRO A O 1
ATOM 5313 N N . ARG A 1 680 ? 37.490 -6.850 35.397 1.00 38.22 680 ARG A N 1
ATOM 5314 C CA . ARG A 1 680 ? 36.614 -6.362 36.475 1.00 38.22 680 ARG A CA 1
ATOM 5315 C C . ARG A 1 680 ? 37.374 -5.327 37.317 1.00 38.22 680 ARG A C 1
ATOM 5317 O O . ARG A 1 680 ? 38.311 -5.699 38.016 1.00 38.22 680 ARG A O 1
ATOM 5324 N N . GLY A 1 681 ? 36.953 -4.058 37.320 1.00 28.45 681 GLY A N 1
ATOM 53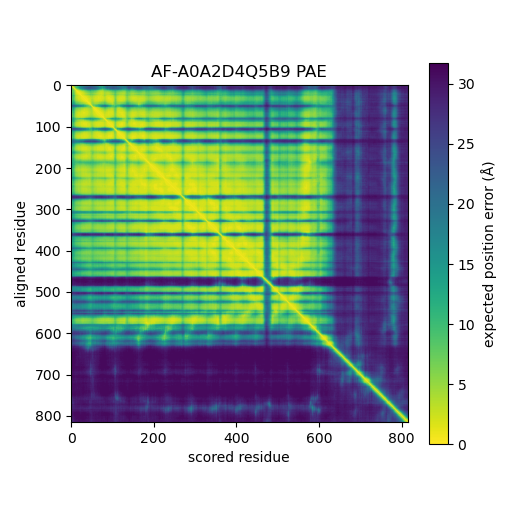25 C CA . GLY A 1 681 ? 37.580 -3.040 38.179 1.00 28.45 681 GLY A CA 1
ATOM 5326 C C . GLY A 1 681 ? 36.946 -1.644 38.124 1.00 28.45 681 GLY A C 1
ATOM 5327 O O . GLY A 1 681 ? 37.152 -0.904 37.174 1.00 28.45 681 GLY A O 1
ATOM 5328 N N . ARG A 1 682 ? 36.207 -1.288 39.185 1.00 34.53 682 ARG A N 1
ATOM 5329 C CA . ARG A 1 682 ? 35.586 0.022 39.485 1.00 34.53 682 ARG A CA 1
ATOM 5330 C C . ARG A 1 682 ? 36.329 1.277 38.969 1.00 34.53 682 ARG A C 1
ATOM 5332 O O . ARG A 1 682 ? 37.448 1.543 39.392 1.00 34.53 682 ARG A O 1
ATOM 5339 N N . GLY A 1 683 ? 35.602 2.157 38.273 1.00 27.67 683 GLY A N 1
ATOM 5340 C CA . GLY A 1 683 ? 35.951 3.577 38.103 1.00 27.67 683 GLY A CA 1
ATOM 5341 C C . GLY A 1 683 ? 34.964 4.311 37.186 1.00 27.67 683 GLY A C 1
ATOM 5342 O O . GLY A 1 683 ? 34.785 3.905 36.044 1.00 27.67 683 GLY A O 1
ATOM 5343 N N . ARG A 1 684 ? 34.290 5.371 37.666 1.00 39.47 684 ARG A N 1
ATOM 5344 C CA . ARG A 1 684 ? 33.348 6.164 36.847 1.00 39.47 684 ARG A CA 1
ATOM 5345 C C . ARG A 1 684 ? 34.102 6.978 35.785 1.00 39.47 684 ARG A C 1
ATOM 5347 O O . ARG A 1 684 ? 34.938 7.801 36.140 1.00 39.47 684 ARG A O 1
ATOM 5354 N N . GLY A 1 685 ? 33.721 6.831 34.518 1.00 30.80 685 GLY A N 1
ATOM 5355 C CA . GLY A 1 685 ? 34.153 7.694 33.414 1.00 30.80 685 GLY A CA 1
ATOM 5356 C C . GLY A 1 685 ? 33.497 7.258 32.105 1.00 30.80 685 GLY A C 1
ATOM 5357 O O . GLY A 1 685 ? 33.707 6.133 31.665 1.00 30.80 685 GLY A O 1
ATOM 5358 N N . ALA A 1 686 ? 32.660 8.113 31.514 1.00 35.91 686 ALA A N 1
ATOM 5359 C CA . ALA A 1 686 ? 31.903 7.768 30.314 1.00 35.91 686 ALA A CA 1
ATOM 5360 C C . ALA A 1 686 ? 32.802 7.759 29.067 1.00 35.91 686 ALA A C 1
ATOM 5362 O O . ALA A 1 686 ? 33.385 8.784 28.714 1.00 35.91 686 ALA A O 1
ATOM 5363 N N . PHE A 1 687 ? 32.861 6.621 28.374 1.00 34.41 687 PHE A N 1
ATOM 5364 C CA . PHE A 1 687 ? 33.344 6.539 26.995 1.00 34.41 687 PHE A CA 1
ATOM 5365 C C . PHE A 1 687 ? 32.138 6.519 26.054 1.00 34.41 687 PHE A C 1
ATOM 5367 O O . PHE A 1 687 ? 31.194 5.762 26.274 1.00 34.41 687 PHE A O 1
ATOM 5374 N N . GLY A 1 688 ? 32.152 7.384 25.038 1.00 32.84 688 GLY A N 1
ATOM 5375 C CA . GLY A 1 688 ? 31.048 7.516 24.089 1.00 32.84 688 GLY A CA 1
ATOM 5376 C C . GLY A 1 688 ? 30.862 6.269 23.224 1.00 32.84 688 GLY A C 1
ATOM 5377 O O . GLY A 1 688 ? 31.838 5.659 22.783 1.00 32.84 688 GLY A O 1
ATOM 5378 N N . GLN A 1 689 ? 29.601 5.922 22.963 1.00 38.34 689 GLN A N 1
ATOM 5379 C CA . GLN A 1 689 ? 29.219 4.862 22.030 1.00 38.34 689 GLN A CA 1
ATOM 5380 C C . GLN A 1 689 ? 29.713 5.212 20.619 1.00 38.34 689 GLN A C 1
ATOM 5382 O O . GLN A 1 689 ? 29.386 6.272 20.091 1.00 38.34 689 GLN A O 1
ATOM 5387 N N . GLY A 1 690 ? 30.535 4.345 20.022 1.00 41.62 690 GLY A N 1
ATOM 5388 C CA . GLY A 1 690 ? 31.151 4.618 18.715 1.00 41.62 690 GLY A CA 1
ATOM 5389 C C . GLY A 1 690 ? 32.302 3.700 18.288 1.00 41.62 690 GLY A C 1
ATOM 5390 O O . GLY A 1 690 ? 32.896 3.925 17.235 1.00 41.62 690 GLY A O 1
ATOM 5391 N N . ILE A 1 691 ? 32.642 2.666 19.067 1.00 39.12 691 ILE A N 1
ATOM 5392 C CA . ILE A 1 691 ? 33.699 1.704 18.723 1.00 39.12 691 ILE A CA 1
ATOM 5393 C C . ILE A 1 691 ? 33.058 0.345 18.433 1.00 39.12 691 ILE A C 1
ATOM 5395 O O . ILE A 1 691 ? 32.682 -0.380 19.350 1.00 39.12 691 ILE A O 1
ATOM 5399 N N . ARG A 1 692 ? 32.964 -0.017 17.146 1.00 45.69 692 ARG A N 1
ATOM 5400 C CA . ARG A 1 692 ? 32.594 -1.378 16.723 1.00 45.69 692 ARG A CA 1
ATOM 5401 C C . ARG A 1 692 ? 33.674 -2.364 17.221 1.00 45.69 692 ARG A C 1
ATOM 5403 O O . ARG A 1 692 ? 34.845 -2.135 16.906 1.00 45.69 692 ARG A O 1
ATOM 5410 N N . PRO A 1 693 ? 33.345 -3.455 17.945 1.00 42.91 693 PRO A N 1
ATOM 5411 C CA . PRO A 1 693 ? 34.352 -4.298 18.615 1.00 42.91 693 PRO A CA 1
ATOM 5412 C C . PRO A 1 693 ? 35.356 -5.050 17.719 1.00 42.91 693 PRO A C 1
ATOM 5414 O O . PRO A 1 693 ? 36.291 -5.651 18.245 1.00 42.91 693 PRO A O 1
ATOM 5417 N N . HIS A 1 694 ? 35.184 -5.039 16.391 1.00 40.03 694 HIS A N 1
ATOM 5418 C CA . HIS A 1 694 ? 35.878 -5.945 15.463 1.00 40.03 694 HIS A CA 1
ATOM 5419 C C . HIS A 1 694 ? 36.772 -5.261 14.404 1.00 40.03 694 HIS A C 1
ATOM 5421 O O . HIS A 1 694 ? 37.251 -5.927 13.489 1.00 40.03 694 HIS A O 1
ATOM 5427 N N . ASP A 1 695 ? 37.063 -3.957 14.520 1.00 50.78 695 ASP A N 1
ATOM 5428 C CA . ASP A 1 695 ? 38.018 -3.279 13.621 1.00 50.78 695 ASP A CA 1
ATOM 5429 C C . ASP A 1 695 ? 39.485 -3.518 14.048 1.00 50.78 695 ASP A C 1
ATOM 5431 O O . ASP A 1 695 ? 40.092 -2.753 14.806 1.00 50.78 695 ASP A O 1
ATOM 5435 N N . ILE A 1 696 ? 40.071 -4.596 13.520 1.00 47.31 696 ILE A N 1
ATOM 5436 C CA . ILE A 1 696 ? 41.472 -4.999 13.746 1.00 47.31 696 ILE A CA 1
ATOM 5437 C C . ILE A 1 696 ? 42.474 -3.996 13.126 1.00 47.31 696 ILE A C 1
ATOM 5439 O O . ILE A 1 696 ? 43.632 -3.923 13.550 1.00 47.31 696 ILE A O 1
ATOM 5443 N N . PHE A 1 697 ? 42.063 -3.182 12.146 1.00 46.19 697 PHE A N 1
ATOM 5444 C CA . PHE A 1 697 ? 42.941 -2.177 11.536 1.00 46.19 697 PHE A CA 1
ATOM 5445 C C . PHE A 1 697 ? 43.116 -0.944 12.430 1.00 46.19 697 PHE A C 1
ATOM 5447 O O . PHE A 1 697 ? 44.224 -0.406 12.499 1.00 46.19 697 PHE A O 1
ATOM 5454 N N . ARG A 1 698 ? 42.078 -0.545 13.178 1.00 51.56 698 ARG A N 1
ATOM 5455 C CA . ARG A 1 698 ? 42.145 0.571 14.144 1.00 51.56 698 ARG A CA 1
ATOM 5456 C C . ARG A 1 698 ? 42.834 0.235 15.466 1.00 51.56 698 ARG A C 1
ATOM 5458 O O . ARG A 1 698 ? 43.269 1.153 16.154 1.00 51.56 698 ARG A O 1
ATOM 5465 N N . GLN A 1 699 ? 42.979 -1.043 15.817 1.00 46.28 699 GLN A N 1
ATOM 5466 C CA . GLN A 1 699 ? 43.630 -1.473 17.068 1.00 46.28 699 GLN A CA 1
ATOM 5467 C C . GLN A 1 699 ? 45.165 -1.613 16.979 1.00 46.28 699 GLN A C 1
ATOM 5469 O O . GLN A 1 699 ? 45.821 -1.978 17.957 1.00 46.28 699 GLN A O 1
ATOM 5474 N N . ARG A 1 700 ? 45.779 -1.300 15.830 1.00 54.16 700 ARG A N 1
ATOM 5475 C CA . ARG A 1 700 ? 47.245 -1.282 15.695 1.00 54.16 700 ARG A CA 1
ATOM 5476 C C . ARG A 1 700 ? 47.838 -0.121 16.505 1.00 54.16 700 ARG A C 1
ATOM 5478 O O . ARG A 1 700 ? 47.394 1.017 16.371 1.00 54.16 700 ARG A O 1
ATOM 5485 N N . LYS A 1 701 ? 48.882 -0.382 17.306 1.00 48.06 701 LYS A N 1
ATOM 5486 C CA . LYS A 1 701 ? 49.656 0.683 17.979 1.00 48.06 701 LYS A CA 1
ATOM 5487 C C . LYS A 1 701 ? 50.162 1.697 16.945 1.00 48.06 701 LYS A C 1
ATOM 5489 O O . LYS A 1 701 ? 50.676 1.304 15.899 1.00 48.06 701 LYS A O 1
ATOM 5494 N N . GLN A 1 702 ? 50.058 2.991 17.255 1.00 44.59 702 GLN A N 1
ATOM 5495 C CA . GLN A 1 702 ? 50.622 4.051 16.416 1.00 44.59 702 GLN A CA 1
ATOM 5496 C C . GLN A 1 702 ? 52.139 3.870 16.260 1.00 44.59 702 GLN A C 1
ATOM 5498 O O . GLN A 1 702 ? 52.876 3.884 17.244 1.00 44.59 702 GLN A O 1
ATOM 5503 N N . ASN A 1 703 ? 52.611 3.757 15.015 1.00 37.66 703 ASN A N 1
ATOM 5504 C CA . ASN A 1 703 ? 54.036 3.820 14.695 1.00 37.66 703 ASN A CA 1
ATOM 5505 C C . ASN A 1 703 ? 54.535 5.266 14.830 1.00 37.66 703 ASN A C 1
ATOM 5507 O O . ASN A 1 703 ? 54.358 6.087 13.927 1.00 37.66 703 ASN A O 1
ATOM 5511 N N . THR A 1 704 ? 55.189 5.581 15.947 1.00 43.72 704 THR A N 1
ATOM 5512 C CA . THR A 1 704 ? 55.858 6.869 16.168 1.00 43.72 704 THR A CA 1
ATOM 5513 C C . THR A 1 704 ? 57.263 6.869 15.561 1.00 43.72 704 THR A C 1
ATOM 5515 O O . THR A 1 704 ? 58.261 6.761 16.272 1.00 43.72 704 THR A O 1
ATOM 5518 N N . SER A 1 705 ? 57.349 7.000 14.236 1.00 50.28 705 SER A N 1
ATOM 5519 C CA . SER A 1 705 ? 58.610 7.244 13.520 1.00 50.28 705 SER A CA 1
ATOM 5520 C C . SER A 1 705 ? 58.416 8.206 12.341 1.00 50.28 705 SER A C 1
ATOM 5522 O O . SER A 1 705 ? 58.470 7.836 11.170 1.00 50.28 705 SER A O 1
ATOM 5524 N N . ARG A 1 706 ? 58.210 9.490 12.657 1.00 51.31 706 ARG A N 1
ATOM 5525 C CA . ARG A 1 706 ? 58.426 10.600 11.714 1.00 51.31 706 ARG A CA 1
ATOM 5526 C C . ARG A 1 706 ? 59.582 11.476 12.226 1.00 51.31 706 ARG A C 1
ATOM 5528 O O . ARG A 1 706 ? 59.664 11.656 13.442 1.00 51.31 706 ARG A O 1
ATOM 5535 N N . PRO A 1 707 ? 60.472 11.992 11.354 1.00 47.75 707 PRO A N 1
ATOM 5536 C CA . PRO A 1 707 ? 61.567 12.874 11.770 1.00 47.75 707 PRO A CA 1
ATOM 5537 C C . PRO A 1 707 ? 61.040 14.216 12.314 1.00 47.75 707 PRO A C 1
ATOM 5539 O O . PRO A 1 707 ? 59.896 14.575 12.018 1.00 47.75 707 PRO A O 1
ATOM 5542 N N . PRO A 1 708 ? 61.847 14.975 13.080 1.00 43.81 708 PRO A N 1
ATOM 5543 C CA . PRO A 1 708 ? 61.428 16.267 13.618 1.00 43.81 708 PRO A CA 1
ATOM 5544 C C . PRO A 1 708 ? 61.158 17.282 12.498 1.00 43.81 708 PRO A C 1
ATOM 5546 O O . PRO A 1 708 ? 61.917 17.386 11.535 1.00 43.81 708 PRO A O 1
ATOM 5549 N N . SER A 1 709 ? 60.078 18.050 12.638 1.00 51.22 709 SER A N 1
ATOM 5550 C CA . SER A 1 709 ? 59.731 19.140 11.724 1.00 51.22 709 SER A CA 1
ATOM 5551 C C . SER A 1 709 ? 60.612 20.369 11.968 1.00 51.22 709 SER A C 1
ATOM 5553 O O . SER A 1 709 ? 60.624 20.904 13.076 1.00 51.22 709 SER A O 1
ATOM 5555 N N . MET A 1 710 ? 61.293 20.821 10.914 1.00 50.84 710 MET A N 1
ATOM 5556 C CA . MET A 1 710 ? 62.056 22.075 10.837 1.00 50.84 710 MET A CA 1
ATOM 5557 C C . MET A 1 710 ? 61.193 23.291 11.227 1.00 50.84 710 MET A C 1
ATOM 5559 O O . MET A 1 710 ? 59.992 23.302 10.938 1.00 50.84 710 MET A O 1
ATOM 5563 N N . HIS A 1 711 ? 61.771 24.289 11.907 1.00 58.75 711 HIS A N 1
ATOM 5564 C CA . HIS A 1 711 ? 61.002 25.425 12.423 1.00 58.75 711 HIS A CA 1
ATOM 5565 C C . HIS A 1 711 ? 60.811 26.503 11.346 1.00 58.75 711 HIS A C 1
ATOM 5567 O O . HIS A 1 711 ? 61.603 26.618 10.414 1.00 58.75 711 HIS A O 1
ATOM 5573 N N . VAL A 1 712 ? 59.754 27.313 11.460 1.00 47.38 712 VAL A N 1
ATOM 5574 C CA . VAL A 1 712 ? 59.424 28.334 10.442 1.00 47.38 712 VAL A CA 1
ATOM 5575 C C . VAL A 1 712 ? 60.508 29.419 10.343 1.00 47.38 712 VAL A C 1
ATOM 5577 O O . VAL A 1 712 ? 60.755 29.940 9.257 1.00 47.38 712 VAL A O 1
ATOM 5580 N N . ASP A 1 713 ? 61.223 29.692 11.437 1.00 49.19 713 ASP A N 1
ATOM 5581 C CA . ASP A 1 713 ? 62.351 30.631 11.450 1.00 49.19 713 ASP A CA 1
ATOM 5582 C C . ASP A 1 713 ? 63.548 30.151 10.600 1.00 49.19 713 ASP A C 1
ATOM 5584 O O . ASP A 1 713 ? 64.263 30.979 10.031 1.00 49.19 713 ASP A O 1
ATOM 5588 N N . ASP A 1 714 ? 63.735 28.833 10.435 1.00 58.72 714 ASP A N 1
ATOM 5589 C CA . ASP A 1 714 ? 64.808 28.268 9.600 1.00 58.72 714 ASP A CA 1
ATOM 5590 C C . ASP A 1 714 ? 64.569 28.553 8.105 1.00 58.72 714 ASP A C 1
ATOM 5592 O O . ASP A 1 714 ? 65.519 28.772 7.351 1.00 58.72 714 ASP A O 1
ATOM 5596 N N . PHE A 1 715 ? 63.302 28.623 7.672 1.00 51.94 715 PHE A N 1
ATOM 5597 C CA . PHE A 1 715 ? 62.936 28.994 6.298 1.00 51.94 715 PHE A CA 1
ATOM 5598 C C . PHE A 1 715 ? 63.286 30.459 5.993 1.00 51.94 715 PHE A C 1
ATOM 5600 O O . PHE A 1 715 ? 63.893 30.751 4.963 1.00 51.94 715 PHE A O 1
ATOM 5607 N N . VAL A 1 716 ? 62.976 31.380 6.911 1.00 52.53 716 VAL A N 1
ATOM 5608 C CA . VAL A 1 716 ? 63.253 32.821 6.744 1.00 52.53 716 VAL A CA 1
ATOM 5609 C C . VAL A 1 716 ? 64.763 33.117 6.807 1.00 52.53 716 VAL A C 1
ATOM 5611 O O . VAL A 1 716 ? 65.267 34.015 6.123 1.00 52.53 716 VAL A O 1
ATOM 5614 N N . ALA A 1 717 ? 65.517 32.329 7.580 1.00 49.69 717 ALA A N 1
ATOM 5615 C CA . ALA A 1 717 ? 66.979 32.389 7.621 1.00 49.69 717 ALA A CA 1
ATOM 5616 C C . ALA A 1 717 ? 67.662 31.799 6.366 1.00 49.69 717 ALA A C 1
ATOM 5618 O O . ALA A 1 717 ? 68.801 32.168 6.070 1.00 49.69 717 ALA A O 1
ATOM 5619 N N . ALA A 1 718 ? 66.985 30.910 5.628 1.00 55.03 718 ALA A N 1
ATOM 5620 C CA . ALA A 1 718 ? 67.479 30.332 4.377 1.00 55.03 718 ALA A CA 1
ATOM 5621 C C . ALA A 1 718 ? 67.205 31.232 3.156 1.00 55.03 718 ALA A C 1
ATOM 5623 O O . ALA A 1 718 ? 68.091 31.415 2.324 1.00 55.03 718 ALA A O 1
ATOM 5624 N N . GLU A 1 719 ? 66.026 31.859 3.071 1.00 51.34 719 GLU A N 1
ATOM 5625 C CA . GLU A 1 719 ? 65.649 32.733 1.940 1.00 51.34 719 GLU A CA 1
ATOM 5626 C C . GLU A 1 719 ? 66.443 34.055 1.877 1.00 51.34 719 GLU A C 1
ATOM 5628 O O . GLU A 1 719 ? 66.490 34.719 0.844 1.00 51.34 719 GLU A O 1
ATOM 5633 N N . SER A 1 720 ? 67.099 34.450 2.972 1.00 47.00 720 SER A N 1
ATOM 5634 C CA . SER A 1 720 ? 67.794 35.740 3.107 1.00 47.00 720 SER A CA 1
ATOM 5635 C C . SER A 1 720 ? 69.301 35.702 2.788 1.00 47.00 720 SER A C 1
ATOM 5637 O O . SER A 1 720 ? 70.017 36.664 3.080 1.00 47.00 720 SER A O 1
ATOM 5639 N N . LYS A 1 721 ? 69.801 34.617 2.174 1.00 49.09 721 LYS A N 1
ATOM 5640 C CA . LYS A 1 721 ? 71.237 34.388 1.913 1.00 49.09 721 LYS A CA 1
ATOM 5641 C C . LYS A 1 721 ? 71.608 34.008 0.469 1.00 49.09 721 LYS A C 1
ATOM 5643 O O . LYS A 1 721 ? 72.564 33.264 0.283 1.00 49.09 721 LYS A O 1
ATOM 5648 N N . GLU A 1 722 ? 70.958 34.561 -0.559 1.00 44.75 722 GLU A N 1
ATOM 5649 C CA . GLU A 1 722 ? 71.471 34.389 -1.936 1.00 44.75 722 GLU A CA 1
ATOM 5650 C C . GLU A 1 722 ? 71.138 35.525 -2.931 1.00 44.75 722 GLU A C 1
ATOM 5652 O O . GLU A 1 722 ? 70.603 35.297 -4.010 1.00 44.75 722 GLU A O 1
ATOM 5657 N N . VAL A 1 723 ? 71.514 36.774 -2.610 1.00 38.12 723 VAL A N 1
ATOM 5658 C CA . VAL A 1 723 ? 71.665 37.841 -3.627 1.00 38.12 723 VAL A CA 1
ATOM 5659 C C . VAL A 1 723 ? 72.938 38.654 -3.374 1.00 38.12 723 VAL A C 1
ATOM 5661 O O . VAL A 1 723 ? 73.082 39.306 -2.341 1.00 38.12 723 VAL A O 1
ATOM 5664 N N . VAL A 1 724 ? 73.853 38.639 -4.346 1.00 42.66 724 VAL A N 1
ATOM 5665 C CA . VAL A 1 724 ? 75.018 39.538 -4.420 1.00 42.66 724 VAL A CA 1
ATOM 5666 C C . VAL A 1 724 ? 74.584 40.853 -5.093 1.00 42.66 724 VAL A C 1
ATOM 5668 O O . VAL A 1 724 ? 73.943 40.788 -6.143 1.00 42.66 724 VAL A O 1
ATOM 5671 N N . PRO A 1 725 ? 74.903 42.038 -4.540 1.00 40.84 725 PRO A N 1
ATOM 5672 C CA . PRO A 1 725 ? 74.497 43.318 -5.122 1.00 40.84 725 PRO A CA 1
ATOM 5673 C C . PRO A 1 725 ? 75.509 43.855 -6.155 1.00 40.84 725 PRO A C 1
ATOM 5675 O O . PRO A 1 725 ? 76.713 43.661 -5.981 1.00 40.84 725 PRO A O 1
ATOM 5678 N N . PRO A 1 726 ? 75.057 44.614 -7.169 1.00 36.03 726 PRO A N 1
ATOM 5679 C CA . PRO A 1 726 ? 75.850 45.653 -7.822 1.00 36.03 726 PRO A CA 1
ATOM 5680 C C . PRO A 1 726 ? 75.654 47.028 -7.142 1.00 36.03 726 PRO A C 1
ATOM 5682 O O . PRO A 1 726 ? 74.691 47.248 -6.407 1.00 36.03 726 PRO A O 1
ATOM 5685 N N . ASP A 1 727 ? 76.594 47.944 -7.378 1.00 33.75 727 ASP A N 1
ATOM 5686 C CA . ASP A 1 727 ? 76.791 49.190 -6.620 1.00 33.75 727 ASP A CA 1
ATOM 5687 C C . ASP A 1 727 ? 75.685 50.262 -6.727 1.00 33.75 727 ASP A C 1
ATOM 5689 O O . ASP A 1 727 ? 75.090 50.459 -7.785 1.00 33.75 727 ASP A O 1
ATOM 5693 N N . GLY A 1 728 ? 75.551 51.088 -5.672 1.00 35.03 728 GLY A N 1
ATOM 5694 C CA . GLY A 1 728 ? 75.157 52.498 -5.843 1.00 35.03 728 GLY A CA 1
ATOM 5695 C C . GLY A 1 728 ? 74.238 53.152 -4.795 1.00 35.03 728 GLY A C 1
ATOM 5696 O O . GLY A 1 728 ? 73.022 53.116 -4.932 1.00 35.03 728 GLY A O 1
ATOM 5697 N N . ILE A 1 729 ? 74.843 53.955 -3.903 1.00 33.12 729 ILE A N 1
ATOM 5698 C CA . ILE A 1 729 ? 74.246 55.133 -3.215 1.00 33.12 729 ILE A CA 1
ATOM 5699 C C . ILE A 1 729 ? 73.330 54.849 -1.988 1.00 33.12 729 ILE A C 1
ATOM 5701 O O . ILE A 1 729 ? 72.818 53.758 -1.768 1.00 33.12 729 ILE A O 1
ATOM 5705 N N . THR A 1 730 ? 73.270 55.836 -1.084 1.00 35.38 730 THR A N 1
ATOM 5706 C CA . THR A 1 730 ? 73.070 55.722 0.375 1.00 35.38 730 THR A CA 1
ATOM 5707 C C . THR A 1 730 ? 71.666 56.098 0.912 1.00 35.38 730 THR A C 1
ATOM 5709 O O . THR A 1 730 ? 70.915 56.808 0.246 1.00 35.38 730 THR A O 1
ATOM 5712 N N . PRO A 1 731 ? 71.300 55.656 2.142 1.00 55.31 731 PRO A N 1
ATOM 5713 C CA . PRO A 1 731 ? 69.982 55.865 2.773 1.00 55.31 731 PRO A CA 1
ATOM 5714 C C . PRO A 1 731 ? 69.946 57.136 3.658 1.00 55.31 731 PRO A C 1
ATOM 5716 O O . PRO A 1 731 ? 71.002 57.734 3.891 1.00 55.31 731 PRO A O 1
ATOM 5719 N N . PRO A 1 732 ? 68.782 57.576 4.201 1.00 48.53 732 PRO A N 1
ATOM 5720 C CA . PRO A 1 732 ? 68.327 57.151 5.556 1.00 48.53 732 PRO A CA 1
ATOM 5721 C C . PRO A 1 732 ? 66.762 57.195 5.720 1.00 48.53 732 PRO A C 1
ATOM 5723 O O . PRO A 1 732 ? 66.079 57.362 4.721 1.00 48.53 732 PRO A O 1
ATOM 5726 N N . LYS A 1 733 ? 66.038 57.039 6.858 1.00 31.98 733 LYS A N 1
ATOM 5727 C CA . LYS A 1 733 ? 66.267 56.914 8.329 1.00 31.98 733 LYS A CA 1
ATOM 5728 C C . LYS A 1 733 ? 65.299 55.867 8.969 1.00 31.98 733 LYS A C 1
ATOM 5730 O O . LYS A 1 733 ? 64.320 55.449 8.364 1.00 31.98 733 LYS A O 1
ATOM 5735 N N . ARG A 1 734 ? 65.528 55.541 10.251 1.00 38.00 734 ARG A N 1
ATOM 5736 C CA . ARG A 1 734 ? 64.619 54.968 11.292 1.00 38.00 734 ARG A CA 1
ATOM 5737 C C . ARG A 1 734 ? 65.001 55.650 12.638 1.00 38.00 734 ARG A C 1
ATOM 5739 O O . ARG A 1 734 ? 66.044 56.309 12.634 1.00 38.00 734 ARG A O 1
ATOM 5746 N N . PRO A 1 735 ? 64.349 55.427 13.808 1.00 58.00 735 PRO A N 1
ATOM 5747 C CA . PRO A 1 735 ? 63.005 54.922 14.152 1.00 58.00 735 PRO A CA 1
ATOM 5748 C C . PRO A 1 735 ? 62.275 55.960 15.085 1.00 58.00 735 PRO A C 1
ATOM 5750 O O . PRO A 1 735 ? 62.473 57.143 14.810 1.00 58.00 735 PRO A O 1
ATOM 5753 N N . PRO A 1 736 ? 61.438 55.631 16.116 1.00 44.66 736 PRO A N 1
ATOM 5754 C CA . PRO A 1 736 ? 61.807 54.849 17.319 1.00 44.66 736 PRO A CA 1
ATOM 5755 C C . PRO A 1 736 ? 60.805 53.748 17.777 1.00 44.66 736 PRO A C 1
ATOM 5757 O O . PRO A 1 736 ? 59.696 53.617 17.271 1.00 44.66 736 PRO A O 1
ATOM 5760 N N . LYS A 1 737 ? 61.250 52.931 18.749 1.00 31.39 737 LYS A N 1
ATOM 5761 C CA . LYS A 1 737 ? 60.507 51.878 19.492 1.00 31.39 737 LYS A CA 1
ATOM 5762 C C . LYS A 1 737 ? 59.740 52.461 20.698 1.00 31.39 737 LYS A C 1
ATOM 5764 O O . LYS A 1 737 ? 60.081 53.561 21.112 1.00 31.39 737 LYS A O 1
ATOM 5769 N N . VAL A 1 738 ? 58.888 51.651 21.362 1.00 28.62 738 VAL A N 1
ATOM 5770 C CA . VAL A 1 738 ? 59.044 51.223 22.789 1.00 28.62 738 VAL A CA 1
ATOM 5771 C C . VAL A 1 738 ? 57.895 50.284 23.258 1.00 28.62 738 VAL A C 1
ATOM 5773 O O . VAL A 1 738 ? 56.757 50.712 23.319 1.00 28.62 738 VAL A O 1
ATOM 5776 N N . SER A 1 739 ? 58.258 49.029 23.607 1.00 28.78 739 SER A N 1
ATOM 5777 C CA . SER A 1 739 ? 57.842 48.178 24.769 1.00 28.78 739 SER A CA 1
ATOM 5778 C C . SER A 1 739 ? 56.339 47.897 25.096 1.00 28.78 739 SER A C 1
ATOM 5780 O O . SER A 1 739 ? 55.480 48.656 24.697 1.00 28.78 739 SER A O 1
ATOM 5782 N N . GLN A 1 740 ? 55.923 46.875 25.872 1.00 29.88 740 GLN A N 1
ATOM 5783 C CA . GLN A 1 740 ? 56.633 45.838 26.650 1.00 29.88 740 GLN A CA 1
ATOM 5784 C C . GLN A 1 740 ? 55.715 44.614 26.962 1.00 29.88 740 GLN A C 1
ATOM 5786 O O . GLN A 1 740 ? 54.512 44.774 27.100 1.00 29.88 740 GLN A O 1
ATOM 5791 N N . LYS A 1 741 ? 56.337 43.446 27.207 1.00 26.33 741 LYS A N 1
ATOM 5792 C CA . LYS A 1 741 ? 55.910 42.294 28.052 1.00 26.33 741 LYS A CA 1
ATOM 5793 C C . LYS A 1 741 ? 54.660 41.428 27.742 1.00 26.33 741 LYS A C 1
ATOM 5795 O O . LYS A 1 741 ? 53.509 41.826 27.830 1.00 26.33 741 LYS A O 1
ATOM 5800 N N . ILE A 1 742 ? 54.996 40.148 27.569 1.00 30.73 742 ILE A N 1
ATOM 5801 C CA . ILE A 1 742 ? 54.215 38.900 27.545 1.00 30.73 742 ILE A CA 1
ATOM 5802 C C . ILE A 1 742 ? 53.431 38.638 28.848 1.00 30.73 742 ILE A C 1
ATOM 5804 O O . ILE A 1 742 ? 53.953 38.881 29.936 1.00 30.73 742 ILE A O 1
ATOM 5808 N N . SER A 1 743 ? 52.280 37.962 28.739 1.00 24.67 743 SER A N 1
ATOM 5809 C CA . SER A 1 743 ? 51.846 36.949 29.719 1.00 24.67 743 SER A CA 1
ATOM 5810 C C . SER A 1 743 ? 51.212 35.752 29.001 1.00 24.67 743 SER A C 1
ATOM 5812 O O . SER A 1 743 ? 50.479 35.927 28.030 1.00 24.67 743 SER A O 1
ATOM 5814 N N . SER A 1 744 ? 51.520 34.535 29.454 1.00 27.06 744 SER A N 1
ATOM 5815 C CA . SER A 1 744 ? 51.094 33.269 28.851 1.00 27.06 744 SER A CA 1
ATOM 5816 C C . SER A 1 744 ? 50.303 32.404 29.841 1.00 27.06 744 SER A C 1
ATOM 5818 O O . SER A 1 744 ? 50.778 32.142 30.944 1.00 27.06 744 SER A O 1
ATOM 5820 N N . ARG A 1 745 ? 49.112 31.953 29.409 1.00 26.11 745 ARG A N 1
ATOM 5821 C CA . ARG A 1 745 ? 48.234 30.854 29.902 1.00 26.11 745 ARG A CA 1
ATOM 5822 C C . ARG A 1 745 ? 46.773 31.270 29.659 1.00 26.11 745 ARG A C 1
ATOM 5824 O O . ARG A 1 745 ? 46.421 32.392 29.984 1.00 26.11 745 ARG A O 1
ATOM 5831 N N . GLY A 1 746 ? 45.872 30.438 29.138 1.00 24.34 746 GLY A N 1
ATOM 5832 C CA . GLY A 1 746 ? 45.981 29.054 28.652 1.00 24.34 746 GLY A CA 1
ATOM 5833 C C . GLY A 1 746 ? 44.633 28.326 28.814 1.00 24.34 746 GLY A C 1
ATOM 5834 O O . GLY A 1 746 ? 43.798 28.788 29.579 1.00 24.34 746 GLY A O 1
ATOM 5835 N N . GLY A 1 747 ? 44.442 27.171 28.161 1.00 24.08 747 GLY A N 1
ATOM 5836 C CA . GLY A 1 747 ? 43.391 26.208 28.549 1.00 24.08 747 GLY A CA 1
ATOM 5837 C C . GLY A 1 747 ? 42.053 26.247 27.788 1.00 24.08 747 GLY A C 1
ATOM 5838 O O . GLY A 1 747 ? 41.070 26.782 28.274 1.00 24.08 747 GLY A O 1
ATOM 5839 N N . PHE A 1 748 ? 42.040 25.600 26.621 1.00 24.88 748 PHE A N 1
ATOM 5840 C CA . PHE A 1 748 ? 40.990 24.731 26.050 1.00 24.88 748 PHE A CA 1
ATOM 5841 C C . PHE A 1 748 ? 39.519 24.710 26.559 1.00 24.88 748 PHE A C 1
ATOM 5843 O O . PHE A 1 748 ? 39.250 24.397 27.712 1.00 24.88 748 PHE A O 1
ATOM 5850 N N . SER A 1 749 ? 38.623 24.670 25.551 1.00 29.59 749 SER A N 1
ATOM 5851 C CA . SER A 1 749 ? 37.454 23.762 25.394 1.00 29.59 749 SER A CA 1
ATOM 5852 C C . SER A 1 749 ? 36.072 24.147 25.962 1.00 29.59 749 SER A C 1
ATOM 5854 O O . SER A 1 749 ? 35.876 24.173 27.172 1.00 29.59 749 SER A O 1
ATOM 5856 N N . GLY A 1 750 ? 35.062 24.255 25.073 1.00 23.86 750 GLY A N 1
ATOM 5857 C CA . GLY A 1 750 ? 33.639 24.148 25.452 1.00 23.86 750 GLY A CA 1
ATOM 5858 C C . GLY A 1 750 ? 32.576 24.636 24.442 1.00 23.86 750 GLY A C 1
ATOM 5859 O O . GLY A 1 750 ? 32.170 25.783 24.522 1.00 23.86 750 GLY A O 1
ATOM 5860 N N . ASN A 1 751 ? 32.082 23.732 23.580 1.00 27.36 751 ASN A N 1
ATOM 5861 C CA . ASN A 1 751 ? 30.735 23.609 22.957 1.00 27.36 751 ASN A CA 1
ATOM 5862 C C . ASN A 1 751 ? 29.871 24.794 22.426 1.00 27.36 751 ASN A C 1
ATOM 5864 O O . ASN A 1 751 ? 29.721 25.841 23.043 1.00 27.36 751 ASN A O 1
ATOM 5868 N N . ARG A 1 752 ? 29.064 24.420 21.402 1.00 25.25 752 ARG A N 1
ATOM 5869 C CA . ARG A 1 752 ? 27.990 25.122 20.639 1.00 25.25 752 ARG A CA 1
ATOM 5870 C C . ARG A 1 752 ? 28.513 25.799 19.363 1.00 25.25 752 ARG A C 1
ATOM 5872 O O . ARG A 1 752 ? 29.539 26.454 19.396 1.00 25.25 752 ARG A O 1
ATOM 5879 N N . GLY A 1 753 ? 27.879 25.688 18.197 1.00 24.58 753 GLY A N 1
ATOM 5880 C CA . GLY A 1 753 ? 26.558 25.165 17.820 1.00 24.58 753 GLY A CA 1
ATOM 5881 C C . GLY A 1 753 ? 26.032 26.034 16.665 1.00 24.58 753 GLY A C 1
ATOM 5882 O O . GLY A 1 753 ? 26.252 27.240 16.694 1.00 24.58 753 GLY A O 1
ATOM 5883 N N . GLY A 1 754 ? 25.384 25.472 15.640 1.00 25.45 754 GLY A N 1
ATOM 5884 C CA . GLY A 1 754 ? 24.978 26.278 14.479 1.00 25.45 754 GLY A CA 1
ATOM 5885 C C . GLY A 1 754 ? 2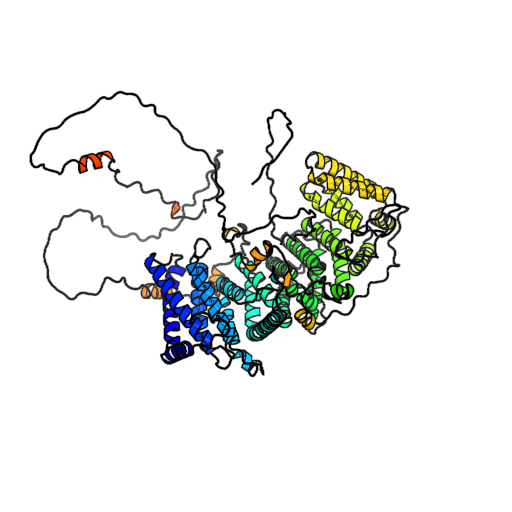4.154 25.522 13.440 1.00 25.45 754 GLY A C 1
ATOM 5886 O O . GLY A 1 754 ? 24.697 24.752 12.656 1.00 25.45 754 GLY A O 1
ATOM 5887 N N . ARG A 1 755 ? 22.840 25.778 13.419 1.00 29.11 755 ARG A N 1
ATOM 5888 C CA . ARG A 1 755 ? 21.954 25.397 12.308 1.00 29.11 755 ARG A CA 1
ATOM 5889 C C . ARG A 1 755 ? 22.290 26.259 11.086 1.00 29.11 755 ARG A C 1
ATOM 5891 O O . ARG A 1 755 ? 22.293 27.481 11.203 1.00 29.11 755 ARG A O 1
ATOM 5898 N N . GLY A 1 756 ? 22.507 25.640 9.927 1.00 23.27 756 GLY A N 1
ATOM 5899 C CA . GLY A 1 756 ? 22.661 26.329 8.641 1.00 23.27 756 GLY A CA 1
ATOM 5900 C C . GLY A 1 756 ? 21.467 26.064 7.728 1.00 23.27 756 GLY A C 1
ATOM 5901 O O . GLY A 1 756 ? 21.514 25.144 6.920 1.00 23.27 756 GLY A O 1
ATOM 5902 N N . ALA A 1 757 ? 20.394 26.846 7.865 1.00 24.73 757 ALA A N 1
ATOM 5903 C CA . ALA A 1 757 ? 19.243 26.769 6.967 1.00 24.73 757 ALA A CA 1
ATOM 5904 C C . ALA A 1 757 ? 19.529 27.550 5.675 1.00 24.73 757 ALA A C 1
ATOM 5906 O O . ALA A 1 757 ? 19.630 28.778 5.709 1.00 24.73 757 ALA A O 1
ATOM 5907 N N . PHE A 1 758 ? 19.631 26.863 4.535 1.00 23.67 758 PHE A N 1
ATOM 5908 C CA . PHE A 1 758 ? 19.773 27.523 3.237 1.00 23.67 758 PHE A CA 1
ATOM 5909 C C . PHE A 1 758 ? 18.412 27.762 2.587 1.00 23.67 758 PHE A C 1
ATOM 5911 O O . PHE A 1 758 ? 17.688 26.833 2.248 1.00 23.67 758 PHE A O 1
ATOM 5918 N N . HIS A 1 759 ? 18.087 29.043 2.419 1.00 23.92 759 HIS A N 1
ATOM 5919 C CA . HIS A 1 759 ? 16.928 29.496 1.663 1.00 23.92 759 HIS A CA 1
ATOM 5920 C C . HIS A 1 759 ? 17.201 29.349 0.162 1.00 23.92 759 HIS A C 1
ATOM 5922 O O . HIS A 1 759 ? 18.234 29.817 -0.322 1.00 23.92 759 HIS A O 1
ATOM 5928 N N . SER A 1 760 ? 16.243 28.815 -0.593 1.00 24.62 760 SER A N 1
ATOM 5929 C CA . SER A 1 760 ? 16.145 29.045 -2.035 1.00 24.62 760 SER A CA 1
ATOM 5930 C C . SER A 1 760 ? 15.115 30.149 -2.290 1.00 24.62 760 SER A C 1
ATOM 5932 O O . SER A 1 760 ? 13.910 29.938 -2.195 1.00 24.62 760 SER A O 1
ATOM 5934 N N . GLN A 1 761 ? 15.581 31.355 -2.622 1.00 25.16 761 GLN A N 1
ATOM 5935 C CA . GLN A 1 761 ? 14.718 32.402 -3.172 1.00 25.16 761 GLN A CA 1
ATOM 5936 C C . GLN A 1 761 ? 15.076 32.676 -4.626 1.00 25.16 761 GLN A C 1
ATOM 5938 O O . GLN A 1 761 ? 16.215 33.022 -4.930 1.00 25.16 761 GLN A O 1
ATOM 5943 N N . ASN A 1 762 ? 14.072 32.592 -5.504 1.00 22.83 762 ASN A N 1
ATOM 5944 C CA . ASN A 1 762 ? 13.941 33.521 -6.625 1.00 22.83 762 ASN A CA 1
ATOM 5945 C C . ASN A 1 762 ? 12.545 33.443 -7.271 1.00 22.83 762 ASN A C 1
ATOM 5947 O O . ASN A 1 762 ? 12.317 32.624 -8.162 1.00 22.83 762 ASN A O 1
ATOM 5951 N N . ARG A 1 763 ? 11.636 34.339 -6.858 1.00 26.17 763 ARG A N 1
ATOM 5952 C CA . ARG A 1 763 ? 10.747 35.143 -7.727 1.00 26.17 763 ARG A CA 1
ATOM 5953 C C . ARG A 1 763 ? 9.980 36.173 -6.888 1.00 26.17 763 ARG A C 1
ATOM 5955 O O . ARG A 1 763 ? 9.791 35.994 -5.692 1.00 26.17 763 ARG A O 1
ATOM 5962 N N . PHE A 1 764 ? 9.642 37.291 -7.524 1.00 24.23 764 PHE A N 1
ATOM 5963 C CA . PHE A 1 764 ? 9.144 38.521 -6.896 1.00 24.23 764 PHE A CA 1
ATOM 5964 C C . PHE A 1 764 ? 7.605 38.620 -6.905 1.00 24.23 764 PHE A C 1
ATOM 5966 O O . PHE A 1 764 ? 6.955 37.991 -7.733 1.00 24.23 764 PHE A O 1
ATOM 5973 N N . PHE A 1 765 ? 7.091 39.523 -6.058 1.00 26.06 765 PHE A N 1
ATOM 5974 C CA . PHE A 1 765 ? 5.687 39.924 -5.847 1.00 26.06 765 PHE A CA 1
ATOM 5975 C C . PHE A 1 765 ? 4.767 38.942 -5.101 1.00 26.06 765 PHE A C 1
ATOM 5977 O O . PHE A 1 765 ? 4.208 38.005 -5.660 1.00 26.06 765 PHE A O 1
ATOM 5984 N N . THR A 1 766 ? 4.514 39.282 -3.833 1.00 26.11 766 THR A N 1
ATOM 5985 C CA . THR A 1 766 ? 3.457 38.725 -2.977 1.00 26.11 766 THR A CA 1
ATOM 5986 C C . THR A 1 766 ? 2.637 39.896 -2.406 1.00 26.11 766 THR A C 1
ATOM 5988 O O . THR A 1 766 ? 3.231 40.768 -1.766 1.00 26.11 766 THR A O 1
ATOM 5991 N N . PRO A 1 767 ? 1.315 39.985 -2.642 1.00 27.69 767 PRO A N 1
ATOM 5992 C CA . PRO A 1 767 ? 0.434 40.925 -1.942 1.00 27.69 767 PRO A CA 1
ATOM 5993 C C . PRO A 1 767 ? 0.059 40.396 -0.534 1.00 27.69 767 PRO A C 1
ATOM 5995 O O . PRO A 1 767 ? 0.254 39.213 -0.258 1.00 27.69 767 PRO A O 1
ATOM 5998 N N . PRO A 1 768 ? -0.432 41.247 0.390 1.00 25.62 768 PRO A N 1
ATOM 5999 C CA . PRO A 1 768 ? -0.583 40.881 1.801 1.00 25.62 768 PRO A CA 1
ATOM 6000 C C . PRO A 1 768 ? -1.780 39.957 2.079 1.00 25.62 768 PRO A C 1
ATOM 6002 O O . PRO A 1 768 ? -2.853 40.121 1.503 1.00 25.62 768 PRO A O 1
ATOM 6005 N N . ALA A 1 769 ? -1.598 39.035 3.028 1.00 24.19 769 ALA A N 1
ATOM 6006 C CA . ALA A 1 769 ? -2.613 38.078 3.465 1.00 24.19 769 ALA A CA 1
ATOM 6007 C C . ALA A 1 769 ? -3.783 38.729 4.230 1.00 24.19 769 ALA A C 1
ATOM 6009 O O . ALA A 1 769 ? -3.589 39.634 5.049 1.00 24.19 769 ALA A O 1
ATOM 6010 N N . SER A 1 770 ? -4.995 38.211 4.015 1.00 23.33 770 SER A N 1
ATOM 6011 C CA . SER A 1 770 ? -6.166 38.472 4.854 1.00 23.33 770 SER A CA 1
ATOM 6012 C C . SER A 1 770 ? -6.099 37.656 6.151 1.00 23.33 770 SER A C 1
ATOM 6014 O O . SER A 1 770 ? -5.632 36.521 6.177 1.00 23.33 770 SER A O 1
ATOM 6016 N N . LYS A 1 771 ? -6.567 38.242 7.258 1.00 27.00 771 LYS A N 1
ATOM 6017 C CA . LYS A 1 771 ? -6.686 37.540 8.544 1.00 27.00 771 LYS A CA 1
ATOM 6018 C C . LYS A 1 771 ? -7.945 36.672 8.552 1.00 27.00 771 LYS A C 1
ATOM 6020 O O . LYS A 1 771 ? -9.032 37.207 8.356 1.00 27.00 771 LYS A O 1
ATOM 6025 N N . GLY A 1 772 ? -7.798 35.394 8.887 1.00 23.22 772 GLY A N 1
ATOM 6026 C CA . GLY A 1 772 ? -8.904 34.478 9.160 1.00 23.22 772 GLY A CA 1
ATOM 6027 C C . GLY A 1 772 ? -8.377 33.180 9.762 1.00 23.22 772 GLY A C 1
ATOM 6028 O O . GLY A 1 772 ? -7.828 32.355 9.045 1.00 23.22 772 GLY A O 1
ATOM 6029 N N . ASN A 1 773 ? -8.504 33.020 11.080 1.00 23.69 773 ASN A N 1
ATOM 6030 C CA . ASN A 1 773 ? -8.234 31.745 11.748 1.00 23.69 773 ASN A CA 1
ATOM 6031 C C . ASN A 1 773 ? -9.465 30.845 11.612 1.00 23.69 773 ASN A C 1
ATOM 6033 O O . ASN A 1 773 ? -10.550 31.313 11.937 1.00 23.69 773 ASN A O 1
ATOM 6037 N N . TYR A 1 774 ? -9.275 29.568 11.278 1.00 22.70 774 TYR A N 1
ATOM 6038 C CA . TYR A 1 774 ? -9.864 28.429 11.999 1.00 22.70 774 TYR A CA 1
ATOM 6039 C C . TYR A 1 774 ? -9.140 27.146 11.571 1.00 22.70 774 TYR A C 1
ATOM 6041 O O . TYR A 1 774 ? -8.936 26.911 10.383 1.00 22.70 774 TYR A O 1
ATOM 6049 N N . SER A 1 775 ? -8.720 26.326 12.536 1.00 22.98 775 SER A N 1
ATOM 6050 C CA . SER A 1 775 ? -8.035 25.062 12.250 1.00 22.98 775 SER A CA 1
ATOM 6051 C C . SER A 1 775 ? -9.043 24.005 11.808 1.00 22.98 775 SER A C 1
ATOM 6053 O O . SER A 1 775 ? -9.815 23.508 12.629 1.00 22.98 775 SER A O 1
ATOM 6055 N N . ARG A 1 776 ? -9.015 23.625 10.526 1.00 22.33 776 ARG A N 1
ATOM 6056 C CA . ARG A 1 776 ? -9.676 22.401 10.061 1.00 22.33 776 ARG A CA 1
ATOM 6057 C C . ARG A 1 776 ? -8.990 21.208 10.734 1.00 22.33 776 ARG A C 1
ATOM 6059 O O . ARG A 1 776 ? -7.762 21.150 10.774 1.00 22.33 776 ARG A O 1
ATOM 6066 N N . ARG A 1 777 ? -9.770 20.289 11.306 1.00 28.78 777 ARG A N 1
ATOM 6067 C CA . ARG A 1 777 ? -9.265 19.138 12.072 1.00 28.78 777 ARG A CA 1
ATOM 6068 C C . ARG A 1 777 ? -8.761 18.046 11.121 1.00 28.78 777 ARG A C 1
ATOM 6070 O O . ARG A 1 777 ? -9.395 17.010 10.981 1.00 28.78 777 ARG A O 1
ATOM 6077 N N . GLU A 1 778 ? -7.632 18.287 10.458 1.00 23.14 778 GLU A N 1
ATOM 6078 C CA . GLU A 1 778 ? -6.907 17.232 9.744 1.00 23.14 778 GLU A CA 1
ATOM 6079 C C . GLU A 1 778 ? -6.335 16.247 10.770 1.00 23.14 778 GLU A C 1
ATOM 6081 O O . GLU A 1 778 ? -5.343 16.517 11.451 1.00 23.14 778 GLU A O 1
ATOM 6086 N N . GLY A 1 779 ? -7.010 15.105 10.912 1.00 24.19 779 GLY A N 1
ATOM 6087 C CA . GLY A 1 779 ? -6.539 13.978 11.705 1.00 24.19 779 GLY A CA 1
ATOM 6088 C C . GLY A 1 779 ? -5.324 13.348 11.038 1.00 24.19 779 GLY A C 1
ATOM 6089 O O . GLY A 1 779 ? -5.457 12.412 10.254 1.00 24.19 779 GLY A O 1
ATOM 6090 N N . ALA A 1 780 ? -4.133 13.864 11.342 1.00 25.81 780 ALA A N 1
ATOM 6091 C CA . ALA A 1 780 ? -2.885 13.295 10.861 1.00 25.81 780 ALA A CA 1
ATOM 6092 C C . ALA A 1 780 ? -2.733 11.851 11.370 1.00 25.81 780 ALA A C 1
ATOM 6094 O O . ALA A 1 780 ? -2.338 11.620 12.515 1.00 25.81 780 ALA A O 1
ATOM 6095 N N . ARG A 1 781 ? -3.017 10.871 10.501 1.00 32.91 781 ARG A N 1
ATOM 6096 C CA . ARG A 1 781 ? -2.593 9.481 10.690 1.00 32.91 781 ARG A CA 1
ATOM 6097 C C . ARG A 1 781 ? -1.065 9.473 10.754 1.00 32.91 781 ARG A C 1
ATOM 6099 O O . ARG A 1 781 ? -0.392 9.578 9.733 1.00 32.91 781 ARG A O 1
ATOM 6106 N N . GLY A 1 782 ? -0.513 9.351 11.959 1.00 25.44 782 GLY A N 1
ATOM 6107 C CA . GLY A 1 782 ? 0.868 8.920 12.117 1.00 25.44 782 GLY A CA 1
ATOM 6108 C C . GLY A 1 782 ? 0.984 7.518 11.532 1.00 25.44 782 GLY A C 1
ATOM 6109 O O . GLY A 1 782 ? 0.343 6.594 12.028 1.00 25.44 782 GLY A O 1
ATOM 6110 N N . SER A 1 783 ? 1.758 7.361 10.459 1.00 27.38 783 SER A N 1
ATOM 6111 C CA . SER A 1 783 ? 2.132 6.036 9.976 1.00 27.38 783 SER A CA 1
ATOM 6112 C C . SER A 1 783 ? 2.861 5.287 11.092 1.00 27.38 783 SER A C 1
ATOM 6114 O O . SER A 1 783 ? 3.645 5.886 11.830 1.00 27.38 783 SER A O 1
ATOM 6116 N N . SER A 1 784 ? 2.579 3.989 11.235 1.00 26.58 784 SER A N 1
ATOM 6117 C CA . SER A 1 784 ? 3.133 3.163 12.311 1.00 26.58 784 SER A CA 1
ATOM 6118 C C . SER A 1 784 ? 4.653 3.014 12.172 1.00 26.58 784 SER A C 1
ATOM 6120 O O . SER A 1 784 ? 5.164 2.108 11.514 1.00 26.58 784 SER A O 1
ATOM 6122 N N . TRP A 1 785 ? 5.368 3.950 12.794 1.00 25.52 785 TRP A N 1
ATOM 6123 C CA . TRP A 1 785 ? 6.764 3.849 13.189 1.00 25.52 785 TRP A CA 1
ATOM 6124 C C . TRP A 1 785 ? 6.818 4.066 14.696 1.00 25.52 785 TRP A C 1
ATOM 6126 O O . TRP A 1 785 ? 6.574 5.163 15.204 1.00 25.52 785 TRP A O 1
ATOM 6136 N N . SER A 1 786 ? 7.122 2.991 15.413 1.00 23.95 786 SER A N 1
ATOM 6137 C CA . SER A 1 786 ? 7.200 2.938 16.867 1.00 23.95 786 SER A CA 1
ATOM 6138 C C . SER A 1 786 ? 8.417 3.697 17.402 1.00 23.95 786 SER A C 1
ATOM 6140 O O . SER A 1 786 ? 9.409 3.101 17.821 1.00 23.95 786 SER A O 1
ATOM 6142 N N . ALA A 1 787 ? 8.331 5.026 17.452 1.00 22.91 787 ALA A N 1
ATOM 6143 C CA . ALA A 1 787 ? 9.250 5.831 18.245 1.00 22.91 787 ALA A CA 1
ATOM 6144 C C . ALA A 1 787 ? 8.992 5.573 19.741 1.00 22.91 787 ALA A C 1
ATOM 6146 O O . ALA A 1 787 ? 8.169 6.245 20.362 1.00 22.91 787 ALA A O 1
ATOM 6147 N N . GLN A 1 788 ? 9.697 4.595 20.324 1.00 24.83 788 GLN A N 1
ATOM 6148 C CA . GLN A 1 788 ? 9.657 4.341 21.766 1.00 24.83 788 GLN A CA 1
ATOM 6149 C C . GLN A 1 788 ? 10.025 5.613 22.541 1.00 24.83 788 GLN A C 1
ATOM 6151 O O . GLN A 1 788 ? 11.165 6.090 22.511 1.00 24.83 788 GLN A O 1
ATOM 6156 N N . SER A 1 789 ? 9.054 6.156 23.271 1.00 22.36 789 SER A N 1
ATOM 6157 C CA . SER A 1 789 ? 9.263 7.265 24.189 1.00 22.36 789 SER A CA 1
ATOM 6158 C C . SER A 1 789 ? 10.120 6.805 25.372 1.00 22.36 789 SER A C 1
ATOM 6160 O O . SER A 1 789 ? 9.778 5.889 26.115 1.00 22.36 789 SER A O 1
ATOM 6162 N N . SER A 1 790 ? 11.256 7.471 25.580 1.00 21.42 790 SER A N 1
ATOM 6163 C CA . SER A 1 790 ? 12.009 7.391 26.836 1.00 21.42 790 SER A CA 1
ATOM 6164 C C . SER A 1 790 ? 12.304 8.806 27.353 1.00 21.42 790 SER A C 1
ATOM 6166 O O . SER A 1 790 ? 12.450 9.745 26.561 1.00 21.42 790 SER A O 1
ATOM 6168 N N . PRO A 1 791 ? 12.286 9.018 28.681 1.00 24.33 791 PRO A N 1
ATOM 6169 C CA . PRO A 1 791 ? 11.833 10.290 29.235 1.00 24.33 791 PRO A CA 1
ATOM 6170 C C . PRO A 1 791 ? 12.898 11.384 29.173 1.00 24.33 791 PRO A C 1
ATOM 6172 O O . PRO A 1 791 ? 14.014 11.247 29.687 1.00 24.33 791 PRO A O 1
ATOM 6175 N N . ARG A 1 792 ? 12.525 12.537 28.611 1.00 22.97 792 ARG A N 1
ATOM 6176 C CA . ARG A 1 792 ? 13.385 13.721 28.591 1.00 22.97 792 ARG A CA 1
ATOM 6177 C C . ARG A 1 792 ? 13.238 14.503 29.896 1.00 22.97 792 ARG A C 1
ATOM 6179 O O . ARG A 1 792 ? 12.403 15.393 30.004 1.00 22.97 792 ARG A O 1
ATOM 6186 N N . GLY A 1 793 ? 14.075 14.156 30.874 1.00 22.31 793 GLY A N 1
ATOM 6187 C CA . GLY A 1 793 ? 14.076 14.766 32.206 1.00 22.31 793 GLY A CA 1
ATOM 6188 C C . GLY A 1 793 ? 14.092 16.301 32.193 1.00 22.31 793 GLY A C 1
ATOM 6189 O O . GLY A 1 793 ? 14.888 16.933 31.493 1.00 22.31 793 GLY A O 1
ATOM 6190 N N . THR A 1 794 ? 13.208 16.875 33.004 1.00 21.45 794 THR A N 1
ATOM 6191 C CA . THR A 1 794 ? 13.053 18.309 33.248 1.00 21.45 794 THR A CA 1
ATOM 6192 C C . THR A 1 794 ? 14.271 18.919 33.947 1.00 21.45 794 THR A C 1
ATOM 6194 O O . THR A 1 794 ? 14.910 18.304 34.797 1.00 21.45 794 THR A O 1
ATOM 6197 N N . TYR A 1 795 ? 14.563 20.177 33.612 1.00 22.30 795 TYR A N 1
ATOM 6198 C CA . TYR A 1 795 ? 15.417 21.063 34.407 1.00 22.30 795 TYR A CA 1
ATOM 6199 C C . TYR A 1 795 ? 14.816 22.479 34.384 1.00 22.30 795 TYR A C 1
ATOM 6201 O O . TYR A 1 795 ? 15.208 23.330 33.585 1.00 22.30 795 TYR A O 1
ATOM 6209 N N . SER A 1 796 ? 13.840 22.724 35.261 1.00 21.50 796 SER A N 1
ATOM 6210 C CA . SER A 1 796 ? 13.605 24.050 35.849 1.00 21.50 796 SER A CA 1
ATOM 6211 C C . SER A 1 796 ? 14.666 24.246 36.943 1.00 21.50 796 SER A C 1
ATOM 6213 O O . SER A 1 796 ? 15.041 23.304 37.634 1.00 21.50 796 SER A O 1
ATOM 6215 N N . GLU A 1 797 ? 15.399 25.355 36.974 1.00 23.83 797 GLU A N 1
ATOM 6216 C CA . GLU A 1 797 ? 15.109 26.615 37.679 1.00 23.83 797 GLU A CA 1
ATOM 6217 C C . GLU A 1 797 ? 16.382 27.508 37.522 1.00 23.83 797 GLU A C 1
ATOM 6219 O O . GLU A 1 797 ? 17.442 26.989 37.174 1.00 23.83 797 GLU A O 1
ATOM 6224 N N . SER A 1 798 ? 16.457 28.825 37.765 1.00 21.88 798 SER A N 1
ATOM 6225 C CA . SER A 1 798 ? 15.557 29.808 38.393 1.00 21.88 798 SER A CA 1
ATOM 6226 C C . SER A 1 798 ? 16.042 31.253 38.087 1.00 21.88 798 SER A C 1
ATOM 6228 O O . SER A 1 798 ? 17.189 31.434 37.677 1.00 21.88 798 SER A O 1
ATOM 6230 N N . ARG A 1 799 ? 15.234 32.271 38.456 1.00 24.25 799 ARG A N 1
ATOM 6231 C CA . ARG A 1 799 ? 15.487 33.750 38.444 1.00 24.25 799 ARG A CA 1
ATOM 6232 C C . ARG A 1 799 ? 15.430 34.448 37.063 1.00 24.25 799 ARG A C 1
ATOM 6234 O O . ARG A 1 799 ? 16.131 34.048 36.148 1.00 24.25 799 ARG A O 1
ATOM 6241 N N . GLY A 1 800 ? 14.711 35.559 36.846 1.00 21.58 800 GLY A N 1
ATOM 6242 C CA . GLY A 1 800 ? 13.783 36.338 37.692 1.00 21.58 800 GLY A CA 1
ATOM 6243 C C . GLY A 1 800 ? 14.029 37.861 37.602 1.00 21.58 800 GLY A C 1
ATOM 6244 O O . GLY A 1 800 ? 15.174 38.278 37.742 1.00 21.58 800 GLY A O 1
ATOM 6245 N N . GLY A 1 801 ? 12.980 38.691 37.434 1.00 22.22 801 GLY A N 1
ATOM 6246 C CA . GLY A 1 801 ? 13.065 40.153 37.660 1.00 22.22 801 GLY A CA 1
ATOM 6247 C C . GLY A 1 801 ? 12.298 41.108 36.716 1.00 22.22 801 GLY A C 1
ATOM 6248 O O . GLY A 1 801 ? 12.810 41.485 35.674 1.00 22.22 801 GLY A O 1
ATOM 6249 N N . GLN A 1 802 ? 11.136 41.591 37.183 1.00 23.19 802 GLN A N 1
ATOM 6250 C CA . GLN A 1 802 ? 10.622 42.984 37.099 1.00 23.19 802 GLN A CA 1
ATOM 6251 C C . GLN A 1 802 ? 10.425 43.733 35.746 1.00 23.19 802 GLN A C 1
ATOM 6253 O O . GLN A 1 802 ? 11.296 44.440 35.258 1.00 23.19 802 GLN A O 1
ATOM 6258 N N . SER A 1 803 ? 9.173 43.705 35.264 1.00 22.05 803 SER A N 1
ATOM 6259 C CA . SER A 1 803 ? 8.218 44.840 35.096 1.00 22.05 803 SER A CA 1
ATOM 6260 C C . SER A 1 803 ? 8.613 46.257 34.588 1.00 22.05 803 SER A C 1
ATOM 6262 O O . SER A 1 803 ? 9.478 46.914 35.159 1.00 22.05 803 SER A O 1
ATOM 6264 N N . ASN A 1 804 ? 7.702 46.801 33.748 1.00 22.48 804 ASN A N 1
ATOM 6265 C CA . ASN A 1 804 ? 7.299 48.219 33.523 1.00 22.48 804 ASN A CA 1
ATOM 6266 C C . ASN A 1 804 ? 7.943 49.029 32.367 1.00 22.48 804 ASN A C 1
ATOM 6268 O O . ASN A 1 804 ? 9.053 49.530 32.503 1.00 22.48 804 ASN A O 1
ATOM 6272 N N . PHE A 1 805 ? 7.173 49.351 31.309 1.00 24.55 805 PHE A N 1
ATOM 6273 C CA . PHE A 1 805 ? 6.310 50.559 31.255 1.00 24.55 805 PHE A CA 1
ATOM 6274 C C . PHE A 1 805 ? 5.533 50.705 29.922 1.00 24.55 805 PHE A C 1
ATOM 6276 O O . PHE A 1 805 ? 6.045 50.403 28.849 1.00 24.55 805 PHE A O 1
ATOM 6283 N N . ASN A 1 806 ? 4.312 51.254 29.990 1.00 23.86 806 ASN A N 1
ATOM 6284 C CA . ASN A 1 806 ? 3.496 51.652 28.829 1.00 23.86 806 ASN A CA 1
ATOM 6285 C C . ASN A 1 806 ? 4.023 52.921 28.130 1.00 23.86 806 ASN A C 1
ATOM 6287 O O . ASN A 1 806 ? 4.362 53.893 28.810 1.00 23.86 806 ASN A O 1
ATOM 6291 N N . ARG A 1 807 ? 3.874 53.006 26.797 1.00 27.61 807 ARG A N 1
ATOM 6292 C CA . ARG A 1 807 ? 3.508 54.265 26.111 1.00 27.61 807 ARG A CA 1
ATOM 6293 C C . ARG A 1 807 ? 2.775 54.026 24.787 1.00 27.61 807 ARG A C 1
ATOM 6295 O O . ARG A 1 807 ? 3.119 53.122 24.037 1.00 27.61 807 ARG A O 1
ATOM 6302 N N . GLY A 1 808 ? 1.749 54.846 24.552 1.00 25.95 808 GLY A N 1
ATOM 6303 C CA . GLY A 1 808 ? 0.849 54.788 23.395 1.00 25.95 808 GLY A CA 1
ATOM 6304 C C . GLY A 1 808 ? 1.347 55.521 22.130 1.00 25.95 808 GLY A C 1
ATOM 6305 O O . GLY A 1 808 ? 2.517 55.898 22.068 1.00 25.95 808 GLY A O 1
ATOM 6306 N N . PRO A 1 809 ? 0.468 55.699 21.120 1.00 38.09 809 PRO A N 1
ATOM 6307 C CA . PRO A 1 809 ? 0.855 55.786 19.701 1.00 38.09 809 PRO A CA 1
ATOM 6308 C C . PRO A 1 809 ? 0.788 57.204 19.078 1.00 38.09 809 PRO A C 1
ATOM 6310 O O . PRO A 1 809 ? 0.565 58.175 19.798 1.00 38.09 809 PRO A O 1
ATOM 6313 N N . LEU A 1 810 ? 0.875 57.249 17.726 1.00 25.86 810 LEU A N 1
ATOM 6314 C CA . LEU A 1 810 ? 0.565 58.325 16.739 1.00 25.86 810 LEU A CA 1
ATOM 6315 C C . LEU A 1 810 ? 1.796 58.980 16.048 1.00 25.86 810 LEU A C 1
ATOM 6317 O O . LEU A 1 810 ? 2.847 59.079 16.675 1.00 25.86 810 LEU A O 1
ATOM 6321 N N . PRO A 1 811 ? 1.659 59.573 14.831 1.00 34.72 811 PRO A N 1
ATOM 6322 C CA . PRO A 1 811 ? 0.928 59.110 13.630 1.00 34.72 811 PRO A CA 1
ATOM 6323 C C . PRO A 1 811 ? 1.803 59.317 12.326 1.00 34.72 811 PRO A C 1
ATOM 6325 O O . PRO A 1 811 ? 3.026 59.278 12.448 1.00 34.72 811 PRO A O 1
ATOM 6328 N N . PRO A 1 812 ? 1.281 59.438 11.073 1.00 42.25 812 PRO A N 1
ATOM 6329 C CA . PRO A 1 812 ? 2.027 59.107 9.840 1.00 42.25 812 PRO A CA 1
ATOM 6330 C C . PRO A 1 812 ? 2.667 60.309 9.115 1.00 42.25 812 PRO A C 1
ATOM 6332 O O . PRO A 1 812 ? 2.389 61.450 9.469 1.00 42.25 812 PRO A O 1
ATOM 6335 N N . LEU A 1 813 ? 3.385 60.048 8.006 1.00 28.09 813 LEU A N 1
ATOM 6336 C CA . LEU A 1 813 ? 3.329 60.863 6.772 1.00 28.09 813 LEU A CA 1
ATOM 6337 C C . LEU A 1 813 ? 3.954 60.155 5.542 1.00 28.09 813 LEU A C 1
ATOM 6339 O O . LEU A 1 813 ? 5.009 59.535 5.635 1.00 28.09 813 LEU A O 1
ATOM 6343 N N . ARG A 1 814 ? 3.259 60.280 4.402 1.00 29.41 814 ARG A N 1
ATOM 6344 C CA . ARG A 1 814 ? 3.701 60.055 3.001 1.00 29.41 814 ARG A CA 1
ATOM 6345 C C . ARG A 1 814 ? 4.527 61.276 2.502 1.00 29.41 814 ARG A C 1
ATOM 6347 O O . ARG A 1 814 ? 4.590 62.242 3.268 1.00 29.41 814 ARG A O 1
ATOM 6354 N N . PRO A 1 815 ? 5.161 61.318 1.302 1.00 40.38 815 PRO A N 1
ATOM 6355 C CA . PRO A 1 815 ? 4.718 60.787 -0.008 1.00 40.38 815 PRO A CA 1
ATOM 6356 C C . PRO A 1 815 ? 4.797 59.268 -0.198 1.00 40.38 815 PRO A C 1
ATOM 6358 O O . PRO A 1 815 ? 5.882 58.707 0.047 1.00 40.38 815 PRO A O 1
#

Nearest PDB structures (foldseek):
  7vf2-assembly1_A  TM=9.298E-01  e=1.101E-49  Homo sapiens
  7vf5-assembly1_A  TM=9.365E-01  e=5.744E-49  Homo sapiens
  7yg4-assembly1_A  TM=9.505E-01  e=1.621E-25  Homo sapiens
  6lsu-assembly1_A  TM=2.823E-01  e=3.170E-02  Saccharomyces cerevisiae S288C
  6lst-assembly1_A  TM=3.702E-01  e=2.569E-01  Saccharomyces cerevisiae S288C